Protein 2QCU (pdb70)

Nearest PDB structures (foldseek):
  2r4e-assembly1_A  TM=1.000E+00  e=2.350E-103  Escherichia coli
  2rgo-assembly1_A  TM=8.700E-01  e=7.182E-41  Streptococcus sp.
  2rgo-assembly1_B-2  TM=8.345E-01  e=9.380E-39  Streptococcus sp.
  3dme-assembly1_B  TM=7.963E-01  e=2.167E-17  Bordetella pertussis
  5fjn-assembly2_B  TM=6.848E-01  e=1.724E-13  Proteus myxofaciens

Foldseek 3Di:
DFAEEFEAQALQSLLLLLQQLVLVGAYEYEAQAARNPADLQFDPQWQFLPLLCVVVVPLVSSLLSLQLQVLVCQQAVLFKDKAKEKEFDDCVQPNPVVVVVSQVCNVPSHPDDDFDHKAKDADDPPHQWDHVGGIIIMGMTMGGQRLLSSLLSNLSSVVSPYHYYYQKHWQAWEDDPQWIWIWIARNPPRRIDIDTYFAYEQEHFLCQQVCCVGHYVHHDPFAWFWWKKKKFKFFQSDQDQHKYWFQDPVRDIWIFHDDPNTMTIIYIDTHGDDDDQVVDDDDPVGVVRRQVRVQNIGDRHDDPVRTLDMGMHIFGAGCPPDPGRVNGDQDKDWDWDDDPLTHIYIYIHHDDSSCSNVSSLVVCVVVVVHDPSGHHRDSSPHHGQLRPAAQQVYPQLVVVCVVAVQDDSSRSSQCSSQRHPCSCVLCPPDRHLCSQPDDLDPSCGPSNLVCCVVSRVDQALCCVCSRSHVVVSPGDPVSSVVSRVVNCVVVVDPVPYVD/DLAFAEEEEALALQSLLLLLQQLVLPGAYEYEAQAARNPADLQFDPQWQFLCLLCVVVVPLVSSLQSLQLQVLVCQQAVLFKDKAKEKEFDDCVQPNPVVVVVSQVCSVPSHPDDDFDGKDKDADDPPDQWDHVGGIIMMGMTMGGQRLLSSLLSNLSSVVSPYHYDYQKHWQAWEDDPQWIWIWIARNPPRDIDIGTYFAYEQAHFLCQQVCCVGHYVHHDPFDWWWWKKKKFKFFQSDQDQHKYWFQDPVRDIWIFHDDPNTMTIIYIDTHGDDDDQVVDDDDDVGVVVRQVRVQNIGDRHDDPVRTLDMGMHIFGAGPPPDPGRSSGDQDKDWDWDGDPLTHIYIYIHHDDSSCSNVSSLVVCVVCVVHDPSRRHGDSSPHHTQQRPDPDQVVVQLVVVCVVAVQDDSSRSSQCCSQRHPCVCVLCPPDRHLCSQPDDLPPSCGPSNLVCCVVRRVDQALCCVCSNSHVVVSPGDPVSSVVSRVVNCVVVVDVPVDHD

Secondary structure (DSSP, 8-state):
-BSEEEE--SHHHHHHHHHHHHTT--EEEE-SSSTT-SGGGSS--EE---GGGGGGT-HHHHHHHHHHHHHHHHH-TTTEEEEEEEEE--TTTS-HHHHHHHHHHHHSSS--SSS---EEEE--TTSSB-TT--EEEEEEEEEE-HHHHHHHHHHHHHHTT-EEE-SEEEEEEEEETTEEEEEEEETTT--EEEEEES-EEE--GGGHHHIIIIII----SS-B--EEEEEEEEE-SSS-S-EEEEE-TTS-EEEEEEETTTEEEEE---EE--S-GGG----HHHHHHHHHHHHHHBSS---GGG--EEEEEEE--B----SSGGGS----EEEEEEETTEEEEEEEE---GGGHHHHHHHHHHHHGGGSTTPPP--GGG---TT--SSSIIIIIIHHHHHH-TTS-HHHHHHHHHHTGGGHHHHHTT--SGGGG--B-STT-BHHHHHHHHHHS---SHHIIIIII--GGGT--HHHHHHHHHHHHHHHHSSSS---/--EESEEEE--SHHHHHHHHHHHHTT--EEEE-SSSTT-SGGGSS--EE---GGGGGGT-HHHHHHHHHHHHHHHHH-TTTEEEEEEEEE--TTTS-HHHHHHHHHHHHSSS--SSS---EEEE--TTSSB-TT--EEEEEEEEEE-HHHHHHHHHHHHHHTT-EEE-SEEEEEEEEETTEEEEEEEETTT--EEEEEES-EEE--GGGHHHIIIIII----SS----EEEEEEEEE-SSS-S-EEEEE-TTS-EEEEEEETTTEEEEE---EE--S-GGG----HHHHHHHHHHHHHHBSS---GGG--EEEEEEE-------SSGGGS----EEEEEEETTEEEEEEEE---STTHHHHHHHHHHHHGGGSTT-----GGG---TT--SSSSIIIIIHHHHHHSTTS-HHHHHHHHHHTGGGHHHHHTT--SGGGG--B-STT-BHHHHHHHHHHS---SHHIIIIII--GGGT--HHHHHHHHHHHHHHHHSSSSS--

Solvent-accessible surface area: 40153 Å² total; per-residue (Å²): 87,39,26,0,0,0,8,9,0,21,7,19,0,0,3,0,0,3,1,0,0,26,17,52,8,51,1,2,0,2,15,32,52,2,1,1,22,24,40,13,23,14,29,20,3,8,0,23,1,1,31,45,14,13,80,66,164,44,101,112,1,0,33,26,1,2,46,4,6,17,14,3,25,133,3,1,27,5,4,4,84,75,16,44,2,45,4,0,23,36,91,122,30,17,41,20,166,72,17,166,84,13,15,119,52,5,20,111,54,18,175,65,114,75,6,74,40,41,63,56,32,178,9,44,84,145,29,38,0,57,72,122,16,104,84,0,8,16,5,7,4,0,26,0,27,0,3,8,2,0,5,1,4,0,21,6,0,34,90,45,31,10,74,14,57,12,22,2,119,12,64,26,2,99,56,72,154,27,46,1,18,0,60,2,66,16,57,62,106,31,123,171,59,77,39,80,0,103,0,0,0,0,8,22,24,10,67,0,79,86,16,6,59,90,8,14,153,57,117,25,52,88,31,35,35,20,0,11,6,0,4,0,0,0,67,107,8,25,105,54,162,11,0,1,3,0,1,7,104,60,87,15,22,0,19,2,0,34,6,59,90,83,12,2,0,0,1,16,5,25,42,64,32,170,54,83,15,96,66,25,155,28,76,83,67,3,15,77,59,0,18,76,0,0,25,52,0,2,81,118,93,13,55,137,136,54,34,82,65,42,22,18,9,4,47,20,8,11,47,68,150,29,146,45,28,41,35,3,26,14,29,26,44,12,37,48,128,40,91,146,48,129,4,1,6,0,0,6,0,6,18,41,19,0,0,3,8,85,0,2,29,64,0,0,110,60,0,50,110,55,12,177,85,29,19,110,61,53,10,116,140,17,64,5,8,3,4,70,9,130,22,27,98,87,73,25,8,56,72,8,91,99,71,9,102,38,1,57,111,54,4,1,64,41,0,0,82,11,2,0,27,24,0,64,30,11,5,19,65,13,45,68,66,90,75,2,36,61,85,6,10,95,45,0,21,56,21,0,0,76,9,0,28,37,29,1,52,0,84,105,11,76,2,0,0,47,28,3,6,22,8,9,32,75,9,78,86,116,63,42,71,69,0,46,93,19,3,84,74,14,33,126,104,157,77,55,99,108,116,216,104,8,36,22,0,0,0,9,9,0,22,8,21,0,0,3,0,0,2,0,0,0,23,18,52,9,50,3,0,0,2,15,40,55,1,1,1,20,24,39,13,23,13,30,26,4,8,0,23,0,1,31,41,16,20,75,78,160,46,86,122,1,0,35,23,0,1,36,5,11,28,16,2,24,158,3,1,23,6,4,4,60,74,16,47,2,42,5,0,22,28,90,122,23,18,42,23,173,79,17,123,103,20,12,110,62,5,25,118,56,14,170,66,115,79,5,70,27,40,70,49,32,227,17,48,88,149,26,36,0,55,74,121,16,129,85,0,3,17,4,6,4,0,26,0,26,0,3,7,1,0,4,1,4,0,20,6,0,35,101,46,36,12,72,12,44,12,22,2,110,12,56,27,2,96,54,69,151,31,47,1,18,0,57,1,43,19,53,63,106,33,126,139,50,63,24,57,0,90,0,0,0,0,8,21,24,12,66,0,76,77,13,6,61,93,8,14,152,58,118,24,53,88,37,29,36,23,0,10,6,0,4,0,0,0,68,89,10,20,112,52,162,37,0,0,0,0,1,8,103,63,97,17,20,0,21,1,0,25,6,60,74,82,19,1,0,0,0,9,5,24,45,65,34,162,56,84,14,98,60,21,150,31,76,88,69,3,20,77,56,0,17,81,0,0,29,48,0,2,80,109,95,12,54,126,129,52,34,78,64,42,21,18,9,3,55,20,7,11,46,68,149,27,150,48,27,42,36,3,24,18,22,23,43,15,38,46,128,40,95,144,47,130,3,1,7,0,1,6,1,7,18,39,18,0,0,2,5,70,0,2,33,66,0,0,108,52,0,48,109,65,14,192,76,30,18,117,56,46,9,113,135,16,66,4,10,4,4,73,13,129,38,4,96,112,59,19,13,45,77,6,95,93,62,6,102,39,1,58,129,63,5,1,82,32,0,0,57,13,2,0,29,20,0,51,28,11,4,19,55,12,45,59,66,79,70,1,35,59,84,6,9,91,49,1,21,55,20,0,0,79,9,0,20,32,30,2,51,0,82,100,11,76,2,0,0,46,27,3,6,22,12,8,31,68,8,86,87,118,60,43,70,72,0,47,96,18,3,76,81,20,20,100,43,156,72,62,158,68,128

GO terms:
  GO:0005515 protein binding (F, IPI)
  GO:0071949 FAD binding (F, IDA)
  GO:0005886 plasma membrane (C, IDA)
  GO:0009331 glycerol-3-phosphate dehydrogenase (FAD) complex (C, IDA)
  GO:0042803 protein homodimerization activity (F, IDA)
  GO:0009055 electron transfer activity (F, IDA)
  GO:0004368 glycerol-3-phosphate dehydrogenase (quinone) activity (F, IDA)
  GO:0009060 aerobic respiration (P, EXP)
  GO:0009061 anaerobic respiration (P, EXP)
  GO:0046168 glycerol-3-phosphate catabolic process (P, IMP)

Radius of gyration: 32.78 Å; Cα contacts (8 Å, |Δi|>4): 2127; chains: 2; bounding box: 63×63×95 Å

CATH classification: 3.50.50.60 (+3 more: 3.30.9.10, 1.10.8.870, 6.10.250.1890)

Organism: Escherichia coli (strain K12) (NCBI:txid83333)

Sequence (1000 aa):
TKDLIVIGGGINGAGIAADAAGRGLSVLMLEAQDLACATSSASSKLIHGGLRYLEHYEFRLVSEALAEREVLLKMAPHIAFPMRFRLPHRPHLRPAWMIRIGLFMYDHLGKRTSLPGSTGLRFGANSVLKPEIKRGFEYSDCWVDDARLVLANAQMVVRKGGEVLTRTRATSARRENGLWIVEAEDIDTGKKYSWQARGLVNATGPWVKQFFDDGMHLPSPYGIRLIKGSHIVVPRVHTQKQAYILQNEDKRIVFVIPWMDEFSIIGTTDVEYKGDPKAVKIEESEINYLLNVYNTHFKKQLSRDDIVWTYSGVRPLCDDESDSPQAITRDYTLDIHDENGKAPLLSVFGGKLTTYRKLAEHALEKLTPYYQGIGPAWTKESVLPGGAIEGDRDDYAARLRRRYPFLTESLARHYARTYGSNSELLLGNAGTVSDLGEDFGHEFYEAELKYLVDHEWVRRADDALWRRTKQGMWLNADQQSRVSQWLVEYTQQRLSLASMETKDLIVIGGGINGAGIAADAAGRGLSVLMLEAQDLACATSSASSKLIHGGLRYLEHYEFRLVSEALAEREVLLKMAPHIAFPMRFRLPHRPHLRPAWMIRIGLFMYDHLGKRTSLPGSTGLRFGANSVLKPEIKRGFEYSDCWVDDARLVLANAQMVVRKGGEVLTRTRATSARRENGLWIVEAEDIDTGKKYSWQARGLVNATGPWVKQFFDDGMHLPSPYGIRLIKGSHIVVPRVHTQKQAYILQNEDKRIVFVIPWMDEFSIIGTTDVEYKGDPKAVKIEESEINYLLNVYNTHFKKQLSRDDIVWTYSGVRPLCDDESDSPQAITRDYTLDIHDENGKAPLLSVFGGKLTTYRKLAEHALEKLTPYYQGIGPAWTKESVLPGGAIEGDRDDYAARLRRRYPFLTESLARHYARTYGSNSELLLGNAGTVSDLGEDFGHEFYEAELKYLVDHEWVRRADDALWRRTKQGMWLNADQQSRVSQWLVEYTQQRLSLAS

Structure (mmCIF, N/CA/C/O backbone):
data_2QCU
#
_entry.id   2QCU
#
_cell.length_a   113.791
_cell.length_b   114.097
_cell.length_c   192.801
_cell.angle_alpha   90.00
_cell.angle_beta   90.00
_cell.angle_gamma   90.00
#
_symmetry.space_group_name_H-M   'I 2 2 2'
#
loop_
_entity.id
_entity.type
_entity.pdbx_description
1 polymer 'Aerobic glycerol-3-phosphate dehydrogenase'
2 non-polymer 'octyl beta-D-glucopyranoside'
3 non-polymer 'SULFATE ION'
4 non-polymer 'PHOSPHATE ION'
5 non-polymer 'FLAVIN-ADENINE DINUCLEOTIDE'
6 non-polymer TRIS(HYDROXYETHYL)AMINOMETHANE
7 non-polymer 1,2-ETHANEDIOL
8 non-polymer IMIDAZOLE
9 water water
#
loop_
_atom_site.group_PDB
_atom_site.id
_atom_site.type_symbol
_atom_site.label_atom_id
_atom_site.label_alt_id
_atom_site.label_comp_id
_atom_site.label_asym_id
_atom_site.label_entity_id
_atom_site.label_seq_id
_atom_site.pdbx_PDB_ins_code
_atom_site.Cartn_x
_atom_site.Cartn_y
_atom_site.Cartn_z
_atom_site.occupancy
_atom_site.B_iso_or_equiv
_atom_site.auth_seq_id
_atom_site.auth_comp_id
_atom_site.auth_asym_id
_atom_site.auth_atom_id
_atom_site.pdbx_PDB_model_num
ATOM 1 N N . THR A 1 3 ? 44.844 54.193 -10.255 1.00 39.32 3 THR A N 1
ATOM 2 C CA . THR A 1 3 ? 45.761 53.271 -10.995 1.00 38.34 3 THR A CA 1
ATOM 3 C C . THR A 1 3 ? 45.525 51.782 -10.751 1.00 36.22 3 THR A C 1
ATOM 4 O O . THR A 1 3 ? 45.967 51.232 -9.736 1.00 35.66 3 THR A O 1
ATOM 8 N N . LYS A 1 4 ? 44.955 51.102 -11.741 1.00 31.63 4 LYS A N 1
ATOM 9 C CA . LYS A 1 4 ? 44.799 49.653 -11.642 1.00 29.48 4 LYS A CA 1
ATOM 10 C C . LYS A 1 4 ? 46.091 48.938 -11.993 1.00 27.56 4 LYS A C 1
ATOM 11 O O . LYS A 1 4 ? 46.822 49.401 -12.874 1.00 28.82 4 LYS A O 1
ATOM 17 N N . ASP A 1 5 ? 46.324 47.758 -11.417 1.00 25.35 5 ASP A N 1
ATOM 18 C CA . ASP A 1 5 ? 47.408 46.896 -11.873 1.00 24.17 5 ASP A CA 1
ATOM 19 C C . ASP A 1 5 ? 47.152 46.439 -13.296 1.00 25.80 5 ASP A C 1
ATOM 20 O O . ASP A 1 5 ? 48.051 46.422 -14.139 1.00 22.43 5 ASP A O 1
ATOM 25 N N . LEU A 1 6 ? 45.939 45.946 -13.537 1.00 22.16 6 LEU A N 1
ATOM 26 C CA . LEU A 1 6 ? 45.689 45.335 -14.847 1.00 21.80 6 LEU A CA 1
ATOM 27 C C . LEU A 1 6 ? 44.306 45.778 -15.319 1.00 20.11 6 LEU A C 1
ATOM 28 O O . LEU A 1 6 ? 43.350 45.751 -14.544 1.00 23.90 6 LEU A O 1
ATOM 33 N N . ILE A 1 7 ? 44.195 46.215 -16.566 1.00 19.14 7 ILE A N 1
ATOM 34 C CA . ILE A 1 7 ? 42.877 46.366 -17.170 1.00 19.33 7 ILE A CA 1
ATOM 35 C C . ILE A 1 7 ? 42.751 45.312 -18.277 1.00 18.82 7 ILE A C 1
ATOM 36 O O . ILE A 1 7 ? 43.675 45.083 -19.067 1.00 19.17 7 ILE A O 1
ATOM 41 N N . VAL A 1 8 ? 41.600 44.639 -18.289 1.00 19.08 8 VAL A N 1
ATOM 42 C CA . VAL A 1 8 ? 41.299 43.617 -19.286 1.00 17.66 8 VAL A CA 1
ATOM 43 C C . VAL A 1 8 ? 40.127 44.099 -20.132 1.00 17.45 8 VAL A C 1
ATOM 44 O O . VAL A 1 8 ? 39.035 44.407 -19.636 1.00 16.58 8 VAL A O 1
ATOM 48 N N . ILE A 1 9 ? 40.332 44.135 -21.439 1.00 17.59 9 ILE A N 1
ATOM 49 C CA . ILE A 1 9 ? 39.319 44.651 -22.327 1.00 15.91 9 ILE A CA 1
ATOM 50 C C . ILE A 1 9 ? 38.697 43.446 -23.032 1.00 16.24 9 ILE A C 1
ATOM 51 O O . ILE A 1 9 ? 39.421 42.643 -23.646 1.00 18.09 9 ILE A O 1
ATOM 56 N N . GLY A 1 10 ? 37.419 43.228 -22.732 1.00 16.57 10 GLY A N 1
ATOM 57 C CA . GLY A 1 10 ? 36.692 42.068 -23.266 1.00 17.84 10 GLY A CA 1
ATOM 58 C C . GLY A 1 10 ? 36.128 41.230 -22.139 1.00 17.52 10 GLY A C 1
ATOM 59 O O . GLY A 1 10 ? 36.852 40.826 -21.226 1.00 21.46 10 GLY A O 1
ATOM 60 N N . GLY A 1 11 ? 34.841 40.923 -22.234 1.00 16.80 11 GLY A N 1
ATOM 61 C CA . GLY A 1 11 ? 34.190 40.009 -21.269 1.00 15.80 11 GLY A CA 1
ATOM 62 C C . GLY A 1 11 ? 33.519 38.793 -21.861 1.00 17.70 11 GLY A C 1
ATOM 63 O O . GLY A 1 11 ? 32.392 38.432 -21.484 1.00 14.40 11 GLY A O 1
ATOM 64 N N . GLY A 1 12 ? 34.206 38.208 -22.833 1.00 14.25 12 GLY A N 1
ATOM 65 C CA . GLY A 1 12 ? 34.031 36.812 -23.174 1.00 14.58 12 GLY A CA 1
ATOM 66 C C . GLY A 1 12 ? 34.813 35.917 -22.237 1.00 13.70 12 GLY A C 1
ATOM 67 O O . GLY A 1 12 ? 35.184 36.334 -21.131 1.00 15.05 12 GLY A O 1
ATOM 68 N N . ILE A 1 13 ? 34.921 34.645 -22.618 1.00 14.88 13 ILE A N 1
ATOM 69 C CA . ILE A 1 13 ? 35.517 33.661 -21.724 1.00 12.35 13 ILE A CA 1
ATOM 70 C C . ILE A 1 13 ? 36.979 34.013 -21.448 1.00 14.78 13 ILE A C 1
ATOM 71 O O . ILE A 1 13 ? 37.429 33.871 -20.330 1.00 17.41 13 ILE A O 1
ATOM 76 N N . ASN A 1 14 ? 37.682 34.437 -22.488 1.00 14.79 14 ASN A N 1
ATOM 77 C CA . ASN A 1 14 ? 39.130 34.707 -22.329 1.00 17.11 14 ASN A CA 1
ATOM 78 C C . ASN A 1 14 ? 39.406 35.923 -21.467 1.00 17.49 14 ASN A C 1
ATOM 79 O O . ASN A 1 14 ? 40.203 35.825 -20.520 1.00 17.63 14 ASN A O 1
ATOM 84 N N . GLY A 1 15 ? 38.665 37.006 -21.673 1.00 15.96 15 GLY A N 1
ATOM 85 C CA . GLY A 1 15 ? 38.840 38.205 -20.834 1.00 16.82 15 GLY A CA 1
ATOM 86 C C . GLY A 1 15 ? 38.448 37.868 -19.397 1.00 18.17 15 GLY A C 1
ATOM 87 O O . GLY A 1 15 ? 39.159 38.174 -18.445 1.00 15.54 15 GLY A O 1
ATOM 88 N N . ALA A 1 16 ? 37.313 37.192 -19.213 1.00 14.67 16 ALA A N 1
ATOM 89 C CA . ALA A 1 16 ? 36.833 36.935 -17.836 1.00 15.22 16 ALA A CA 1
ATOM 90 C C . ALA A 1 16 ? 37.789 35.984 -17.114 1.00 15.37 16 ALA A C 1
ATOM 91 O O . ALA A 1 16 ? 38.073 36.192 -15.938 1.00 17.73 16 ALA A O 1
ATOM 93 N N . GLY A 1 17 ? 38.334 34.999 -17.823 1.00 13.10 17 GLY A N 1
ATOM 94 C CA . GLY A 1 17 ? 39.229 33.993 -17.218 1.00 15.73 17 GLY A CA 1
ATOM 95 C C . GLY A 1 17 ? 40.565 34.619 -16.841 1.00 15.47 17 GLY A C 1
ATOM 96 O O . GLY A 1 17 ? 41.087 34.407 -15.731 1.00 19.33 17 GLY A O 1
ATOM 97 N N . ILE A 1 18 ? 41.028 35.519 -17.703 1.00 16.04 18 ILE A N 1
ATOM 98 C CA . ILE A 1 18 ? 42.280 36.244 -17.385 1.00 18.61 18 ILE A CA 1
ATOM 99 C C . ILE A 1 18 ? 42.101 37.209 -16.202 1.00 19.58 18 ILE A C 1
ATOM 100 O O . ILE A 1 18 ? 42.920 37.255 -15.268 1.00 19.13 18 ILE A O 1
ATOM 105 N N . ALA A 1 19 ? 41.013 37.975 -16.219 1.00 17.36 19 ALA A N 1
ATOM 106 C CA . ALA A 1 19 ? 40.703 38.883 -15.119 1.00 17.63 19 ALA A CA 1
ATOM 107 C C . ALA A 1 19 ? 40.603 38.111 -13.795 1.00 19.47 19 ALA A C 1
ATOM 108 O O . ALA A 1 19 ? 41.114 38.560 -12.770 1.00 18.83 19 ALA A O 1
ATOM 110 N N . ALA A 1 20 ? 39.938 36.959 -13.810 1.00 17.95 20 ALA A N 1
ATOM 111 C CA . ALA A 1 20 ? 39.714 36.201 -12.555 1.00 18.95 20 ALA A CA 1
ATOM 112 C C . ALA A 1 20 ? 41.030 35.697 -12.014 1.00 20.37 20 ALA A C 1
ATOM 113 O O . ALA A 1 20 ? 41.277 35.771 -10.805 1.00 20.98 20 ALA A O 1
ATOM 115 N N . ASP A 1 21 ? 41.853 35.177 -12.909 1.00 18.39 21 ASP A N 1
ATOM 116 C CA . ASP A 1 21 ? 43.117 34.553 -12.520 1.00 21.01 21 ASP A CA 1
ATOM 117 C C . ASP A 1 21 ? 43.996 35.662 -11.942 1.00 21.64 21 ASP A C 1
ATOM 118 O O . ASP A 1 21 ? 44.417 35.599 -10.787 1.00 21.85 21 ASP A O 1
ATOM 123 N N . ALA A 1 22 ? 44.039 36.789 -12.635 1.00 19.79 22 ALA A N 1
ATOM 124 C CA . ALA A 1 22 ? 44.800 37.970 -12.144 1.00 22.18 22 ALA A CA 1
ATOM 125 C C . ALA A 1 22 ? 44.349 38.469 -10.779 1.00 23.71 22 ALA A C 1
ATOM 126 O O . ALA A 1 22 ? 45.185 38.669 -9.866 1.00 22.16 22 ALA A O 1
ATOM 128 N N . ALA A 1 23 ? 43.038 38.621 -10.597 1.00 20.83 23 ALA A N 1
ATOM 129 C CA . ALA A 1 23 ? 42.525 39.089 -9.322 1.00 21.71 23 ALA A CA 1
ATOM 130 C C . ALA A 1 23 ? 42.895 38.138 -8.174 1.00 23.92 23 ALA A C 1
ATOM 131 O O . ALA A 1 23 ? 43.282 38.593 -7.089 1.00 25.62 23 ALA A O 1
ATOM 133 N N . GLY A 1 24 ? 42.877 36.833 -8.437 1.00 23.60 24 GLY A N 1
ATOM 134 C CA . GLY A 1 24 ? 43.244 35.834 -7.425 1.00 24.11 24 GLY A CA 1
ATOM 135 C C . GLY A 1 24 ? 44.742 35.734 -7.159 1.00 29.07 24 GLY A C 1
ATOM 136 O O . GLY A 1 24 ? 45.186 35.000 -6.265 1.00 28.24 24 GLY A O 1
ATOM 137 N N . ARG A 1 25 ? 45.527 36.465 -7.943 1.00 28.30 25 ARG A N 1
ATOM 138 C CA . ARG A 1 25 ? 46.968 36.552 -7.712 1.00 29.44 25 ARG A CA 1
ATOM 139 C C . ARG A 1 25 ? 47.287 37.877 -7.031 1.00 29.99 25 ARG A C 1
ATOM 140 O O . ARG A 1 25 ? 48.455 38.230 -6.870 1.00 33.44 25 ARG A O 1
ATOM 148 N N . GLY A 1 26 ? 46.242 38.564 -6.588 1.00 27.49 26 GLY A N 1
ATOM 149 C CA . GLY A 1 26 ? 46.343 39.799 -5.817 1.00 29.63 26 GLY A CA 1
ATOM 150 C C . GLY A 1 26 ? 46.504 41.064 -6.647 1.00 30.88 26 GLY A C 1
ATOM 151 O O . GLY A 1 26 ? 46.711 42.137 -6.091 1.00 32.30 26 GLY A O 1
ATOM 152 N N . LEU A 1 27 ? 46.370 40.982 -7.972 1.00 28.34 27 LEU A N 1
ATOM 153 C CA . LEU A 1 27 ? 46.365 42.209 -8.771 1.00 25.80 27 LEU A CA 1
ATOM 154 C C . LEU A 1 27 ? 45.069 42.984 -8.602 1.00 26.70 27 LEU A C 1
ATOM 155 O O . LEU A 1 27 ? 43.996 42.380 -8.460 1.00 29.38 27 LEU A O 1
ATOM 160 N N . SER A 1 28 ? 45.116 44.312 -8.622 1.00 25.52 28 SER A N 1
ATOM 161 C CA . SER A 1 28 ? 43.869 45.058 -8.752 1.00 24.60 28 SER A CA 1
ATOM 162 C C . SER A 1 28 ? 43.461 45.053 -10.225 1.00 25.58 28 SER A C 1
ATOM 163 O O . SER A 1 28 ? 44.202 45.514 -11.085 1.00 25.63 28 SER A O 1
ATOM 166 N N . VAL A 1 29 ? 42.279 44.495 -10.505 1.00 23.98 29 VAL A N 1
ATOM 167 C CA . VAL A 1 29 ? 41.859 44.239 -11.875 1.00 22.89 29 VAL A CA 1
ATOM 168 C C . VAL A 1 29 ? 40.569 44.982 -12.193 1.00 21.67 29 VAL A C 1
ATOM 169 O O . VAL A 1 29 ? 39.656 45.071 -11.364 1.00 23.33 29 VAL A O 1
ATOM 173 N N . LEU A 1 30 ? 40.489 45.504 -13.413 1.00 18.70 30 LEU A N 1
ATOM 174 C CA . LEU A 1 30 ? 39.238 46.018 -13.937 1.00 19.95 30 LEU A CA 1
ATOM 175 C C . LEU A 1 30 ? 38.998 45.347 -15.288 1.00 20.54 30 LEU A C 1
ATOM 176 O O . LEU A 1 30 ? 39.861 45.367 -16.176 1.00 19.68 30 LEU A O 1
ATOM 181 N N . MET A 1 31 ? 37.821 44.747 -15.431 1.00 18.27 31 MET A N 1
ATOM 182 C CA . MET A 1 31 ? 37.462 44.118 -16.696 1.00 18.19 31 MET A CA 1
ATOM 183 C C . MET A 1 31 ? 36.349 44.958 -17.314 1.00 17.93 31 MET A C 1
ATOM 184 O O . MET A 1 31 ? 35.385 45.318 -16.643 1.00 18.81 31 MET A O 1
ATOM 189 N N . LEU A 1 32 ? 36.490 45.306 -18.597 1.00 17.70 32 LEU A N 1
ATOM 190 C CA . LEU A 1 32 ? 35.526 46.127 -19.306 1.00 19.36 32 LEU A CA 1
ATOM 191 C C . LEU A 1 32 ? 34.845 45.303 -20.408 1.00 18.61 32 LEU A C 1
ATOM 192 O O . LEU A 1 32 ? 35.526 44.699 -21.250 1.00 20.83 32 LEU A O 1
ATOM 197 N N . GLU A 1 33 ? 33.533 45.384 -20.473 1.00 16.39 33 GLU A N 1
ATOM 198 C CA . GLU A 1 33 ? 32.796 44.678 -21.531 1.00 17.31 33 GLU A CA 1
ATOM 199 C C . GLU A 1 33 ? 31.872 45.672 -22.207 1.00 14.96 33 GLU A C 1
ATOM 200 O O . GLU A 1 33 ? 31.031 46.299 -21.551 1.00 18.70 33 GLU A O 1
ATOM 206 N N . ALA A 1 34 ? 31.999 45.777 -23.530 1.00 14.14 34 ALA A N 1
ATOM 207 C CA . ALA A 1 34 ? 31.322 46.768 -24.320 1.00 15.14 34 ALA A CA 1
ATOM 208 C C . ALA A 1 34 ? 29.818 46.639 -24.220 1.00 18.69 34 ALA A C 1
ATOM 209 O O . ALA A 1 34 ? 29.109 47.628 -24.297 1.00 19.48 34 ALA A O 1
ATOM 211 N N . GLN A 1 35 ? 29.325 45.398 -24.210 1.00 15.81 35 GLN A N 1
ATOM 212 C CA . GLN A 1 35 ? 27.881 45.211 -24.129 1.00 15.94 35 GLN A CA 1
ATOM 213 C C . GLN A 1 35 ? 27.529 44.305 -22.944 1.00 16.45 35 GLN A C 1
ATOM 214 O O . GLN A 1 35 ? 27.522 44.773 -21.809 1.00 20.27 35 GLN A O 1
ATOM 220 N N . ASP A 1 36 ? 27.376 42.994 -23.158 1.00 17.55 36 ASP A N 1
ATOM 221 C CA . ASP A 1 36 ? 27.052 42.134 -22.018 1.00 13.32 36 ASP A CA 1
ATOM 222 C C . ASP A 1 36 ? 28.085 40.984 -21.952 1.00 13.64 36 ASP A C 1
ATOM 223 O O . ASP A 1 36 ? 28.700 40.666 -22.972 1.00 14.22 36 ASP A O 1
ATOM 228 N N . LEU A 1 37 ? 28.257 40.392 -20.774 1.00 12.90 37 LEU A N 1
ATOM 229 C CA . LEU A 1 37 ? 29.214 39.307 -20.593 1.00 12.92 37 LEU A CA 1
ATOM 230 C C . LEU A 1 37 ? 28.858 38.098 -21.451 0.00 0.00 37 LEU A C 1
ATOM 231 O O . LEU A 1 37 ? 27.827 37.458 -21.242 1.00 14.85 37 LEU A O 1
ATOM 236 N N . ALA A 1 38 ? 29.719 37.789 -22.415 1.00 12.67 38 ALA A N 1
ATOM 237 C CA . ALA A 1 38 ? 29.507 36.647 -23.296 1.00 14.67 38 ALA A CA 1
ATOM 238 C C . ALA A 1 38 ? 28.509 36.968 -24.403 1.00 15.67 38 ALA A C 1
ATOM 239 O O . ALA A 1 38 ? 27.834 36.077 -24.919 1.00 16.53 38 ALA A O 1
ATOM 241 N N . CYS A 1 39 ? 28.420 38.244 -24.765 1.00 12.66 39 CYS A N 1
ATOM 242 C CA . CYS A 1 39 ? 27.514 38.673 -25.815 1.00 13.29 39 CYS A CA 1
ATOM 243 C C . CYS A 1 39 ? 27.911 38.262 -27.221 1.00 14.06 39 CYS A C 1
ATOM 244 O O . CYS A 1 39 ? 27.082 38.334 -28.147 1.00 15.78 39 CYS A O 1
ATOM 247 N N . ALA A 1 40 ? 29.150 37.830 -27.411 1.00 12.45 40 ALA A N 1
ATOM 248 C CA . ALA A 1 40 ? 29.612 37.512 -28.765 1.00 12.37 40 ALA A CA 1
ATOM 249 C C . ALA A 1 40 ? 29.972 36.024 -28.869 1.00 15.23 40 ALA A C 1
ATOM 250 O O . ALA A 1 40 ? 29.078 35.175 -28.649 1.00 16.10 40 ALA A O 1
ATOM 252 N N . THR A 1 41 ? 31.239 35.702 -29.122 1.00 12.12 41 THR A N 1
ATOM 253 C CA . THR A 1 41 ? 31.553 34.318 -29.496 1.00 12.76 41 THR A CA 1
ATOM 254 C C . THR A 1 41 ? 31.293 33.332 -28.363 1.00 10.41 41 THR A C 1
ATOM 255 O O . THR A 1 41 ? 30.913 32.161 -28.615 1.00 15.45 41 THR A O 1
ATOM 259 N N . SER A 1 42 ? 31.457 33.806 -27.127 1.00 11.83 42 SER A N 1
ATOM 260 C CA . SER A 1 42 ? 31.406 32.894 -25.961 1.00 13.15 42 SER A CA 1
ATOM 261 C C . SER A 1 42 ? 29.975 32.484 -25.605 1.00 13.75 42 SER A C 1
ATOM 262 O O . SER A 1 42 ? 29.798 31.691 -24.694 1.00 15.82 42 SER A O 1
ATOM 265 N N . SER A 1 43 ? 28.971 33.011 -26.290 1.00 13.74 43 SER A N 1
ATOM 266 C CA . SER A 1 43 ? 27.628 32.444 -26.177 1.00 14.22 43 SER A CA 1
ATOM 267 C C . SER A 1 43 ? 27.162 31.745 -27.470 1.00 15.73 43 SER A C 1
ATOM 268 O O . SER A 1 43 ? 26.006 31.317 -27.534 1.00 14.45 43 SER A O 1
ATOM 271 N N . ALA A 1 44 ? 28.039 31.666 -28.469 1.00 13.39 44 ALA A N 1
ATOM 272 C CA . ALA A 1 44 ? 27.697 31.125 -29.801 1.00 14.02 44 ALA A CA 1
ATOM 273 C C . ALA A 1 44 ? 28.370 29.786 -30.101 1.00 15.22 44 ALA A C 1
ATOM 274 O O . ALA A 1 44 ? 28.409 29.358 -31.253 1.00 15.85 44 ALA A O 1
ATOM 276 N N . SER A 1 45 ? 28.866 29.112 -29.070 1.00 14.79 45 SER A N 1
ATOM 277 C CA . SER A 1 45 ? 29.700 27.908 -29.247 1.00 14.45 45 SER A CA 1
ATOM 278 C C . SER A 1 45 ? 28.785 26.678 -29.342 1.00 15.56 45 SER A C 1
ATOM 279 O O . SER A 1 45 ? 27.582 26.798 -29.160 1.00 13.95 45 SER A O 1
ATOM 282 N N . SER A 1 46 ? 29.376 25.506 -29.604 1.00 15.36 46 SER A N 1
ATOM 283 C CA . SER A 1 46 ? 28.640 24.230 -29.548 1.00 16.11 46 SER A CA 1
ATOM 284 C C . SER A 1 46 ? 28.567 23.750 -28.083 1.00 16.92 46 SER A C 1
ATOM 285 O O . SER A 1 46 ? 27.894 22.761 -27.826 1.00 20.24 46 SER A O 1
ATOM 288 N N . LYS A 1 47 ? 29.057 24.550 -27.121 1.00 17.14 47 LYS A N 1
ATOM 289 C CA . LYS A 1 47 ? 28.856 24.262 -25.674 1.00 15.83 47 LYS A CA 1
ATOM 290 C C . LYS A 1 47 ? 29.540 22.933 -25.228 1.00 18.44 47 LYS A C 1
ATOM 291 O O . LYS A 1 47 ? 29.068 22.239 -24.304 1.00 24.13 47 LYS A O 1
ATOM 297 N N . LEU A 1 48 ? 30.631 22.598 -25.899 1.00 21.41 48 LEU A N 1
ATOM 298 C CA . LEU A 1 48 ? 31.434 21.400 -25.565 1.00 22.96 48 LEU A CA 1
ATOM 299 C C . LEU A 1 48 ? 32.764 21.726 -24.890 1.00 26.78 48 LEU A C 1
ATOM 300 O O . LEU A 1 48 ? 33.560 22.527 -25.382 1.00 26.20 48 LEU A O 1
ATOM 305 N N . ILE A 1 49 ? 33.082 20.982 -23.831 1.00 27.31 49 ILE A N 1
ATOM 306 C CA . ILE A 1 49 ? 34.446 20.999 -23.310 1.00 28.98 49 ILE A CA 1
ATOM 307 C C . ILE A 1 49 ? 35.065 19.712 -23.825 1.00 29.64 49 ILE A C 1
ATOM 308 O O . ILE A 1 49 ? 34.606 18.627 -23.450 1.00 27.96 49 ILE A O 1
ATOM 313 N N . HIS A 1 50 ? 35.926 19.811 -24.825 1.00 32.19 50 HIS A N 1
ATOM 314 C CA . HIS A 1 50 ? 36.236 18.597 -25.564 1.00 38.02 50 HIS A CA 1
ATOM 315 C C . HIS A 1 50 ? 37.603 17.915 -25.573 1.00 39.65 50 HIS A C 1
ATOM 316 O O . HIS A 1 50 ? 37.749 16.775 -25.148 1.00 41.94 50 HIS A O 1
ATOM 323 N N . GLY A 1 51 ? 38.636 18.592 -26.017 1.00 44.01 51 GLY A N 1
ATOM 324 C CA . GLY A 1 51 ? 39.744 17.796 -26.534 1.00 43.26 51 GLY A CA 1
ATOM 325 C C . GLY A 1 51 ? 39.877 17.919 -28.036 1.00 42.98 51 GLY A C 1
ATOM 326 O O . GLY A 1 51 ? 40.970 18.193 -28.521 1.00 46.82 51 GLY A O 1
ATOM 327 N N . GLY A 1 52 ? 38.781 17.759 -28.774 1.00 39.48 52 GLY A N 1
ATOM 328 C CA . GLY A 1 52 ? 38.782 18.082 -30.199 1.00 40.33 52 GLY A CA 1
ATOM 329 C C . GLY A 1 52 ? 39.188 16.894 -31.056 1.00 42.51 52 GLY A C 1
ATOM 330 O O . GLY A 1 52 ? 40.228 16.899 -31.753 1.00 38.59 52 GLY A O 1
ATOM 331 N N . LEU A 1 53 ? 38.347 15.866 -30.995 1.00 41.73 53 LEU A N 1
ATOM 332 C CA . LEU A 1 53 ? 38.606 14.626 -31.721 1.00 42.63 53 LEU A CA 1
ATOM 333 C C . LEU A 1 53 ? 39.125 14.882 -33.140 1.00 42.66 53 LEU A C 1
ATOM 334 O O . LEU A 1 53 ? 40.074 14.232 -33.585 1.00 42.74 53 LEU A O 1
ATOM 339 N N . ARG A 1 54 ? 38.520 15.839 -33.843 1.00 42.67 54 ARG A N 1
ATOM 340 C CA . ARG A 1 54 ? 38.848 16.048 -35.258 1.00 41.36 54 ARG A CA 1
ATOM 341 C C . ARG A 1 54 ? 40.222 16.695 -35.496 1.00 40.68 54 ARG A C 1
ATOM 342 O O . ARG A 1 54 ? 40.772 16.620 -36.602 1.00 39.60 54 ARG A O 1
ATOM 350 N N . TYR A 1 55 ? 40.797 17.273 -34.446 1.00 38.73 55 TYR A N 1
ATOM 351 C CA . TYR A 1 55 ? 42.093 17.936 -34.554 1.00 40.03 55 TYR A CA 1
ATOM 352 C C . TYR A 1 55 ? 43.258 16.939 -34.588 1.00 41.27 55 TYR A C 1
ATOM 353 O O . TYR A 1 55 ? 44.373 17.298 -34.973 1.00 43.85 55 TYR A O 1
ATOM 362 N N . LEU A 1 56 ? 43.010 15.705 -34.162 1.00 41.73 56 LEU A N 1
ATOM 363 C CA . LEU A 1 56 ? 44.023 14.645 -34.287 1.00 44.77 56 LEU A CA 1
ATOM 364 C C . LEU A 1 56 ? 44.503 14.368 -35.729 1.00 46.25 56 LEU A C 1
ATOM 365 O O . LEU A 1 56 ? 45.711 14.217 -35.985 1.00 45.91 56 LEU A O 1
ATOM 370 N N . GLU A 1 57 ? 43.553 14.317 -36.661 1.00 47.08 57 GLU A N 1
ATOM 371 C CA . GLU A 1 57 ? 43.841 14.287 -38.095 1.00 49.52 57 GLU A CA 1
ATOM 372 C C . GLU A 1 57 ? 44.788 15.391 -38.555 1.00 50.00 57 GLU A C 1
ATOM 373 O O . GLU A 1 57 ? 45.427 15.262 -39.594 1.00 50.62 57 GLU A O 1
ATOM 379 N N . HIS A 1 58 ? 44.848 16.488 -37.806 1.00 49.56 58 HIS A N 1
ATOM 380 C CA . HIS A 1 58 ? 45.694 17.620 -38.176 1.00 50.53 58 HIS A CA 1
ATOM 381 C C . HIS A 1 58 ? 46.980 17.662 -37.348 1.00 50.14 58 HIS A C 1
ATOM 382 O O . HIS A 1 58 ? 47.775 18.599 -37.475 1.00 49.93 58 HIS A O 1
ATOM 389 N N . TYR A 1 59 ? 47.119 16.700 -36.437 1.00 50.24 59 TYR A N 1
ATOM 390 C CA . TYR A 1 59 ? 48.295 16.559 -35.569 1.00 51.71 59 TYR A CA 1
ATOM 391 C C . TYR A 1 59 ? 48.414 17.576 -34.437 1.00 51.17 59 TYR A C 1
ATOM 392 O O . TYR A 1 59 ? 49.510 17.805 -33.924 1.00 50.15 59 TYR A O 1
ATOM 401 N N . GLU A 1 60 ? 47.295 18.178 -34.045 1.00 50.53 60 GLU A N 1
ATOM 402 C CA . GLU A 1 60 ? 47.301 19.174 -32.975 1.00 51.44 60 GLU A CA 1
ATOM 403 C C . GLU A 1 60 ? 47.307 18.515 -31.587 1.00 50.90 60 GLU A C 1
ATOM 404 O O . GLU A 1 60 ? 46.393 18.729 -30.774 1.00 49.14 60 GLU A O 1
ATOM 410 N N . PHE A 1 61 ? 48.351 17.737 -31.323 1.00 50.31 61 PHE A N 1
ATOM 411 C CA . PHE A 1 61 ? 48.492 17.032 -30.056 1.00 49.71 61 PHE A CA 1
ATOM 412 C C . PHE A 1 61 ? 48.516 17.967 -28.849 1.00 47.75 61 PHE A C 1
ATOM 413 O O . PHE A 1 61 ? 47.826 17.723 -27.860 1.00 46.79 61 PHE A O 1
ATOM 421 N N . ARG A 1 62 ? 49.312 19.030 -28.925 1.00 45.92 62 ARG A N 1
ATOM 422 C CA . ARG A 1 62 ? 49.452 19.934 -27.788 1.00 44.12 62 ARG A CA 1
ATOM 423 C C . ARG A 1 62 ? 48.074 20.429 -27.363 1.00 43.79 62 ARG A C 1
ATOM 424 O O . ARG A 1 62 ? 47.711 20.337 -26.185 1.00 41.09 62 ARG A O 1
ATOM 432 N N . LEU A 1 63 ? 47.305 20.928 -28.329 1.00 41.36 63 LEU A N 1
ATOM 433 C CA . LEU A 1 63 ? 45.954 21.425 -28.040 1.00 42.69 63 LEU A CA 1
ATOM 434 C C . LEU A 1 63 ? 45.009 20.340 -27.497 1.00 42.12 63 LEU A C 1
ATOM 435 O O . LEU A 1 63 ? 44.356 20.547 -26.473 1.00 42.42 63 LEU A O 1
ATOM 440 N N . VAL A 1 64 ? 44.862 19.248 -28.251 1.00 41.24 64 VAL A N 1
ATOM 441 C CA . VAL A 1 64 ? 44.064 18.080 -27.842 1.00 42.11 64 VAL A CA 1
ATOM 442 C C . VAL A 1 64 ? 44.465 17.521 -26.463 1.00 43.51 64 VAL A C 1
ATOM 443 O O . VAL A 1 64 ? 43.617 17.317 -25.582 1.00 41.36 64 VAL A O 1
ATOM 447 N N . SER A 1 65 ? 45.761 17.299 -26.253 1.00 44.87 65 SER A N 1
ATOM 448 C CA . SER A 1 65 ? 46.213 16.870 -24.942 1.00 44.86 65 SER A CA 1
ATOM 449 C C . SER A 1 65 ? 45.831 17.862 -23.835 1.00 46.22 65 SER A C 1
ATOM 450 O O . SER A 1 65 ? 45.255 17.477 -22.810 1.00 44.56 65 SER A O 1
ATOM 453 N N . GLU A 1 66 ? 46.065 19.151 -24.066 1.00 45.09 66 GLU A N 1
ATOM 454 C CA . GLU A 1 66 ? 45.725 20.149 -23.052 1.00 46.02 66 GLU A CA 1
ATOM 455 C C . GLU A 1 66 ? 44.221 20.113 -22.784 1.00 46.26 66 GLU A C 1
ATOM 456 O O . GLU A 1 66 ? 43.788 19.893 -21.637 1.00 44.50 66 GLU A O 1
ATOM 462 N N . ALA A 1 67 ? 43.443 20.232 -23.863 1.00 42.56 67 ALA A N 1
ATOM 463 C CA . ALA A 1 67 ? 41.992 20.336 -23.786 1.00 41.52 67 ALA A CA 1
ATOM 464 C C . ALA A 1 67 ? 41.428 19.106 -23.080 1.00 42.35 67 ALA A C 1
ATOM 465 O O . ALA A 1 67 ? 40.539 19.212 -22.227 1.00 39.06 67 ALA A O 1
ATOM 467 N N . LEU A 1 68 ? 41.980 17.942 -23.409 1.00 41.39 68 LEU A N 1
ATOM 468 C CA . LEU A 1 68 ? 41.472 16.715 -22.808 1.00 42.03 68 LEU A CA 1
ATOM 469 C C . LEU A 1 68 ? 41.667 16.688 -21.297 1.00 41.22 68 LEU A C 1
ATOM 470 O O . LEU A 1 68 ? 40.734 16.340 -20.569 1.00 41.15 68 LEU A O 1
ATOM 475 N N . ALA A 1 69 ? 42.835 17.094 -20.809 1.00 40.88 69 ALA A N 1
ATOM 476 C CA . ALA A 1 69 ? 43.116 17.036 -19.356 1.00 40.06 69 ALA A CA 1
ATOM 477 C C . ALA A 1 69 ? 42.394 18.137 -18.562 1.00 39.88 69 ALA A C 1
ATOM 478 O O . ALA A 1 69 ? 42.085 17.998 -17.368 1.00 38.09 69 ALA A O 1
ATOM 480 N N . GLU A 1 70 ? 42.116 19.237 -19.247 1.00 39.76 70 GLU A N 1
ATOM 481 C CA . GLU A 1 70 ? 41.314 20.309 -18.671 1.00 36.43 70 GLU A CA 1
ATOM 482 C C . GLU A 1 70 ? 39.870 19.903 -18.421 1.00 35.26 70 GLU A C 1
ATOM 483 O O . GLU A 1 70 ? 39.213 20.495 -17.556 1.00 35.00 70 GLU A O 1
ATOM 489 N N . ARG A 1 71 ? 39.338 18.973 -19.214 1.00 31.72 71 ARG A N 1
ATOM 490 C CA . ARG A 1 71 ? 37.952 18.560 -19.050 1.00 32.74 71 ARG A CA 1
ATOM 491 C C . ARG A 1 71 ? 37.749 18.274 -17.568 1.00 29.52 71 ARG A C 1
ATOM 492 O O . ARG A 1 71 ? 36.760 18.695 -17.000 1.00 27.79 71 ARG A O 1
ATOM 500 N N . GLU A 1 72 ? 38.651 17.505 -16.966 1.00 30.49 72 GLU A N 1
ATOM 501 C CA . GLU A 1 72 ? 38.426 17.048 -15.599 1.00 31.23 72 GLU A CA 1
ATOM 502 C C . GLU A 1 72 ? 38.601 18.169 -14.591 1.00 28.75 72 GLU A C 1
ATOM 503 O O . GLU A 1 72 ? 37.890 18.224 -13.591 1.00 27.83 72 GLU A O 1
ATOM 509 N N . VAL A 1 73 ? 39.530 19.079 -14.878 1.00 27.51 73 VAL A N 1
ATOM 510 C CA . VAL A 1 73 ? 39.636 20.293 -14.114 1.00 26.07 73 VAL A CA 1
ATOM 511 C C . VAL A 1 73 ? 38.345 21.109 -14.177 1.00 25.62 73 VAL A C 1
ATOM 512 O O . VAL A 1 73 ? 37.813 21.522 -13.153 1.00 25.50 73 VAL A O 1
ATOM 516 N N . LEU A 1 74 ? 37.834 21.357 -15.381 1.00 25.53 74 LEU A N 1
ATOM 517 C CA . LEU A 1 74 ? 36.611 22.169 -15.520 1.00 25.88 74 LEU A CA 1
ATOM 518 C C . LEU A 1 74 ? 35.365 21.540 -14.889 1.00 22.68 74 LEU A C 1
ATOM 519 O O . LEU A 1 74 ? 34.537 22.233 -14.297 1.00 23.29 74 LEU A O 1
ATOM 524 N N . LEU A 1 75 ? 35.229 20.211 -14.976 1.00 25.04 75 LEU A N 1
ATOM 525 C CA . LEU A 1 75 ? 34.105 19.524 -14.319 1.00 25.79 75 LEU A CA 1
ATOM 526 C C . LEU A 1 75 ? 34.072 19.710 -12.798 1.00 23.70 75 LEU A C 1
ATOM 527 O O . LEU A 1 75 ? 33.009 19.750 -12.162 1.00 24.80 75 LEU A O 1
ATOM 532 N N . LYS A 1 76 ? 35.260 19.816 -12.213 1.00 24.94 76 LYS A N 1
ATOM 533 C CA . LYS A 1 76 ? 35.403 20.036 -10.774 1.00 26.07 76 LYS A CA 1
ATOM 534 C C . LYS A 1 76 ? 35.160 21.497 -10.407 1.00 24.19 76 LYS A C 1
ATOM 535 O O . LYS A 1 76 ? 34.644 21.796 -9.338 1.00 24.07 76 LYS A O 1
ATOM 541 N N . MET A 1 77 ? 35.503 22.411 -11.316 1.00 23.39 77 MET A N 1
ATOM 542 C CA . MET A 1 77 ? 35.412 23.846 -11.041 1.00 24.88 77 MET A CA 1
ATOM 543 C C . MET A 1 77 ? 33.986 24.360 -11.127 1.00 20.87 77 MET A C 1
ATOM 544 O O . MET A 1 77 ? 33.612 25.301 -10.409 1.00 21.99 77 MET A O 1
ATOM 549 N N . ALA A 1 78 ? 33.196 23.736 -11.999 1.00 21.78 78 ALA A N 1
ATOM 550 C CA . ALA A 1 78 ? 31.855 24.192 -12.327 1.00 20.42 78 ALA A CA 1
ATOM 551 C C . ALA A 1 78 ? 30.857 23.047 -12.591 1.00 20.53 78 ALA A C 1
ATOM 552 O O . ALA A 1 78 ? 30.269 22.933 -13.632 1.00 20.31 78 ALA A O 1
ATOM 554 N N . PRO A 1 79 ? 30.703 22.205 -11.575 1.00 0.00 79 PRO A N 1
ATOM 555 C CA . PRO A 1 79 ? 29.812 21.046 -11.650 1.00 19.90 79 PRO A CA 1
ATOM 556 C C . PRO A 1 79 ? 28.367 21.440 -11.918 1.00 21.97 79 PRO A C 1
ATOM 557 O O . PRO A 1 79 ? 27.626 20.646 -12.498 1.00 24.41 79 PRO A O 1
ATOM 561 N N . HIS A 1 80 ? 27.965 22.640 -11.507 1.00 20.34 80 HIS A N 1
ATOM 562 C CA . HIS A 1 80 ? 26.573 23.058 -11.727 1.00 19.89 80 HIS A CA 1
ATOM 563 C C . HIS A 1 80 ? 26.240 23.208 -13.227 1.00 20.29 80 HIS A C 1
ATOM 564 O O . HIS A 1 80 ? 25.132 22.916 -13.653 1.00 21.58 80 HIS A O 1
ATOM 571 N N . ILE A 1 81 ? 27.223 23.620 -14.021 1.00 18.29 81 ILE A N 1
ATOM 572 C CA . ILE A 1 81 ? 26.970 23.911 -15.431 1.00 19.36 81 ILE A CA 1
ATOM 573 C C . ILE A 1 81 ? 27.743 23.053 -16.428 1.00 19.85 81 ILE A C 1
ATOM 574 O O . ILE A 1 81 ? 27.577 23.228 -17.649 1.00 20.69 81 ILE A O 1
ATOM 579 N N . ALA A 1 82 ? 28.634 22.183 -15.943 1.00 20.13 82 ALA A N 1
ATOM 580 C CA . ALA A 1 82 ? 29.398 21.308 -16.825 1.00 19.92 82 ALA A CA 1
ATOM 581 C C . ALA A 1 82 ? 29.238 19.858 -16.377 1.00 26.05 82 ALA A C 1
ATOM 582 O O . ALA A 1 82 ? 29.331 19.550 -15.175 1.00 24.37 82 ALA A O 1
ATOM 584 N N . PHE A 1 83 ? 29.016 18.978 -17.341 1.00 22.50 83 PHE A N 1
ATOM 585 C CA . PHE A 1 83 ? 28.816 17.556 -17.018 1.00 23.04 83 PHE A CA 1
ATOM 586 C C . PHE A 1 83 ? 29.210 16.648 -18.170 1.00 23.99 83 PHE A C 1
ATOM 587 O O . PHE A 1 83 ? 29.251 17.064 -19.341 1.00 20.71 83 PHE A O 1
ATOM 595 N N . PRO A 1 84 ? 29.483 15.372 -17.851 1.00 23.37 84 PRO A N 1
ATOM 596 C CA . PRO A 1 84 ? 29.864 14.408 -18.849 1.00 23.74 84 PRO A CA 1
ATOM 597 C C . PRO A 1 84 ? 28.737 14.084 -19.805 1.00 22.39 84 PRO A C 1
ATOM 598 O O . PRO A 1 84 ? 27.555 14.036 -19.439 1.00 24.75 84 PRO A O 1
ATOM 602 N N . MET A 1 85 ? 29.124 13.854 -21.045 1.00 20.66 85 MET A N 1
ATOM 603 C CA . MET A 1 85 ? 28.193 13.430 -22.063 1.00 23.60 85 MET A CA 1
ATOM 604 C C . MET A 1 85 ? 28.828 12.277 -22.858 1.00 24.36 85 MET A C 1
ATOM 605 O O . MET A 1 85 ? 30.045 12.234 -23.050 1.00 27.17 85 MET A O 1
ATOM 610 N N . ARG A 1 86 ? 27.998 11.386 -23.384 1.00 21.43 86 ARG A N 1
ATOM 611 C CA . ARG A 1 86 ? 28.491 10.383 -24.314 1.00 24.64 86 ARG A CA 1
ATOM 612 C C . ARG A 1 86 ? 28.203 10.761 -25.750 1.00 20.79 86 ARG A C 1
ATOM 613 O O . ARG A 1 86 ? 27.122 11.293 -26.069 1.00 23.06 86 ARG A O 1
ATOM 621 N N . PHE A 1 87 ? 29.174 10.487 -26.605 1.00 20.49 87 PHE A N 1
ATOM 622 C CA . PHE A 1 87 ? 29.058 10.791 -28.020 1.00 20.98 87 PHE A CA 1
ATOM 623 C C . PHE A 1 87 ? 29.136 9.544 -28.876 1.00 22.11 87 PHE A C 1
ATOM 624 O O . PHE A 1 87 ? 30.110 8.806 -28.770 1.00 23.96 87 PHE A O 1
ATOM 632 N N . ARG A 1 88 ? 28.190 9.419 -29.798 1.00 22.51 88 ARG A N 1
ATOM 633 C CA . ARG A 1 88 ? 28.116 8.284 -30.715 1.00 23.45 88 ARG A CA 1
ATOM 634 C C . ARG A 1 88 ? 28.529 8.744 -32.098 1.00 25.53 88 ARG A C 1
ATOM 635 O O . ARG A 1 88 ? 27.825 9.545 -32.715 1.00 22.72 88 ARG A O 1
ATOM 643 N N . LEU A 1 89 ? 29.489 8.007 -32.644 1.00 24.90 89 LEU A N 1
ATOM 644 C CA . LEU A 1 89 ? 30.019 8.215 -33.977 1.00 26.46 89 LEU A CA 1
ATOM 645 C C . LEU A 1 89 ? 29.578 7.054 -34.875 1.00 26.97 89 LEU A C 1
ATOM 646 O O . LEU A 1 89 ? 30.125 5.960 -34.758 1.00 28.49 89 LEU A O 1
ATOM 651 N N . PRO A 1 90 ? 28.627 7.296 -35.791 1.00 24.09 90 PRO A N 1
ATOM 652 C CA . PRO A 1 90 ? 28.252 6.293 -36.782 1.00 25.43 90 PRO A CA 1
ATOM 653 C C . PRO A 1 90 ? 29.362 6.027 -37.778 1.00 26.29 90 PRO A C 1
ATOM 654 O O . PRO A 1 90 ? 30.072 6.940 -38.191 1.00 24.71 90 PRO A O 1
ATOM 658 N N . HIS A 1 91 ? 29.652 4.744 -37.971 1.00 26.31 91 HIS A N 1
ATOM 659 C CA . HIS A 1 91 ? 30.736 4.318 -38.833 1.00 27.16 91 HIS A CA 1
ATOM 660 C C . HIS A 1 91 ? 30.376 4.526 -40.306 1.00 27.40 91 HIS A C 1
ATOM 661 O O . HIS A 1 91 ? 29.293 4.147 -40.757 1.00 27.69 91 HIS A O 1
ATOM 668 N N . ARG A 1 92 ? 31.275 5.170 -41.051 1.00 27.62 92 ARG A N 1
ATOM 669 C CA . ARG A 1 92 ? 31.061 5.467 -42.465 1.00 26.67 92 ARG A CA 1
ATOM 670 C C . ARG A 1 92 ? 32.355 5.119 -43.189 1.00 29.50 92 ARG A C 1
ATOM 671 O O . ARG A 1 92 ? 33.227 5.955 -43.374 1.00 27.85 92 ARG A O 1
ATOM 679 N N . PRO A 1 93 ? 32.496 3.849 -43.598 1.00 31.80 93 PRO A N 1
ATOM 680 C CA . PRO A 1 93 ? 33.835 3.398 -43.963 1.00 31.76 93 PRO A CA 1
ATOM 681 C C . PRO A 1 93 ? 34.339 4.010 -45.280 1.00 33.02 93 PRO A C 1
ATOM 682 O O . PRO A 1 93 ? 35.560 4.078 -45.480 1.00 34.89 93 PRO A O 1
ATOM 686 N N . HIS A 1 94 ? 33.438 4.517 -46.124 1.00 32.04 94 HIS A N 1
ATOM 687 C CA . HIS A 1 94 ? 33.881 5.243 -47.318 1.00 33.65 94 HIS A CA 1
ATOM 688 C C . HIS A 1 94 ? 34.601 6.539 -46.972 1.00 33.73 94 HIS A C 1
ATOM 689 O O . HIS A 1 94 ? 35.281 7.114 -47.823 1.00 33.68 94 HIS A O 1
ATOM 696 N N . LEU A 1 95 ? 34.449 7.000 -45.728 1.00 30.91 95 LEU A N 1
ATOM 697 C CA . LEU A 1 95 ? 35.103 8.234 -45.299 1.00 30.38 95 LEU A CA 1
ATOM 698 C C . LEU A 1 95 ? 36.312 7.978 -44.409 1.00 32.04 95 LEU A C 1
ATOM 699 O O . LEU A 1 95 ? 37.388 8.540 -44.633 1.00 29.43 95 LEU A O 1
ATOM 704 N N . ARG A 1 96 ? 36.125 7.215 -43.336 1.00 28.66 96 ARG A N 1
ATOM 705 C CA . ARG A 1 96 ? 37.245 6.836 -42.498 1.00 30.48 96 ARG A CA 1
ATOM 706 C C . ARG A 1 96 ? 37.131 5.349 -42.179 1.00 32.30 96 ARG A C 1
ATOM 707 O O . ARG A 1 96 ? 36.050 4.854 -41.837 1.00 31.00 96 ARG A O 1
ATOM 715 N N . PRO A 1 97 ? 38.255 4.628 -42.275 1.00 32.12 97 PRO A N 1
ATOM 716 C CA . PRO A 1 97 ? 38.145 3.181 -42.107 1.00 31.99 97 PRO A CA 1
ATOM 717 C C . PRO A 1 97 ? 38.102 2.829 -40.625 1.00 31.67 97 PRO A C 1
ATOM 718 O O . PRO A 1 97 ? 38.662 3.553 -39.809 1.00 32.60 97 PRO A O 1
ATOM 722 N N . ALA A 1 98 ? 37.384 1.766 -40.270 1.00 34.91 98 ALA A N 1
ATOM 723 C CA . ALA A 1 98 ? 37.282 1.352 -38.871 1.00 34.92 98 ALA A CA 1
ATOM 724 C C . ALA A 1 98 ? 38.622 1.346 -38.135 1.00 36.57 98 ALA A C 1
ATOM 725 O O . ALA A 1 98 ? 38.705 1.810 -36.999 1.00 37.02 98 ALA A O 1
ATOM 727 N N . TRP A 1 99 ? 39.686 0.902 -38.803 1.00 38.59 99 TRP A N 1
ATOM 728 C CA . TRP A 1 99 ? 40.989 0.809 -38.154 1.00 40.30 99 TRP A CA 1
ATOM 729 C C . TRP A 1 99 ? 41.537 2.141 -37.661 1.00 40.54 99 TRP A C 1
ATOM 730 O O . TRP A 1 99 ? 42.065 2.235 -36.561 1.00 43.43 99 TRP A O 1
ATOM 741 N N . MET A 1 100 ? 41.394 3.176 -38.474 1.00 41.40 100 MET A N 1
ATOM 742 C CA . MET A 1 100 ? 41.792 4.523 -38.096 1.00 44.92 100 MET A CA 1
ATOM 743 C C . MET A 1 100 ? 41.008 5.020 -36.868 1.00 42.74 100 MET A C 1
ATOM 744 O O . MET A 1 100 ? 41.596 5.524 -35.913 1.00 41.83 100 MET A O 1
ATOM 749 N N . ILE A 1 101 ? 39.700 4.780 -36.848 1.00 40.91 101 ILE A N 1
ATOM 750 C CA . ILE A 1 101 ? 38.886 5.166 -35.700 1.00 40.44 101 ILE A CA 1
ATOM 751 C C . ILE A 1 101 ? 39.298 4.388 -34.448 1.00 43.76 101 ILE A C 1
ATOM 752 O O . ILE A 1 101 ? 39.440 4.958 -33.367 1.00 43.41 101 ILE A O 1
ATOM 757 N N . ARG A 1 102 ? 39.569 3.098 -34.617 1.00 46.61 102 ARG A N 1
ATOM 758 C CA . ARG A 1 102 ? 39.844 2.230 -33.484 1.00 51.73 102 ARG A CA 1
ATOM 759 C C . ARG A 1 102 ? 41.216 2.486 -32.859 1.00 52.95 102 ARG A C 1
ATOM 760 O O . ARG A 1 102 ? 41.544 1.860 -31.851 1.00 53.86 102 ARG A O 1
ATOM 768 N N . ILE A 1 103 ? 41.980 3.428 -33.422 1.00 55.11 103 ILE A N 1
ATOM 769 C CA . ILE A 1 103 ? 43.177 3.995 -32.784 1.00 55.01 103 ILE A CA 1
ATOM 770 C C . ILE A 1 103 ? 42.968 5.437 -32.321 1.00 55.81 103 ILE A C 1
ATOM 771 O O . ILE A 1 103 ? 43.316 5.795 -31.194 1.00 57.94 103 ILE A O 1
ATOM 776 N N . GLY A 1 104 ? 42.488 6.290 -33.219 1.00 55.05 104 GLY A N 1
ATOM 777 C CA . GLY A 1 104 ? 42.058 7.637 -32.838 1.00 55.17 104 GLY A CA 1
ATOM 778 C C . GLY A 1 104 ? 41.462 7.679 -31.442 1.00 54.54 104 GLY A C 1
ATOM 779 O O . GLY A 1 104 ? 41.742 8.593 -30.662 1.00 52.78 104 GLY A O 1
ATOM 780 N N . LEU A 1 105 ? 40.686 6.646 -31.117 1.00 55.73 105 LEU A N 1
ATOM 781 C CA . LEU A 1 105 ? 39.918 6.591 -29.875 1.00 56.06 105 LEU A CA 1
ATOM 782 C C . LEU A 1 105 ? 40.816 6.336 -28.659 1.00 57.40 105 LEU A C 1
ATOM 783 O O . LEU A 1 105 ? 40.591 6.897 -27.581 1.00 57.03 105 LEU A O 1
ATOM 788 N N . PHE A 1 106 ? 41.893 5.582 -28.857 1.00 58.70 106 PHE A N 1
ATOM 789 C CA . PHE A 1 106 ? 42.843 5.331 -27.773 1.00 59.34 106 PHE A CA 1
ATOM 790 C C . PHE A 1 106 ? 43.744 6.522 -27.434 1.00 59.09 106 PHE A C 1
ATOM 791 O O . PHE A 1 106 ? 44.093 6.729 -26.271 1.00 58.41 106 PHE A O 1
ATOM 799 N N . MET A 1 107 ? 44.074 7.332 -28.440 1.00 59.86 107 MET A N 1
ATOM 800 C CA . MET A 1 107 ? 44.721 8.633 -28.221 1.00 60.49 107 MET A CA 1
ATOM 801 C C . MET A 1 107 ? 43.839 9.566 -27.386 1.00 57.56 107 MET A C 1
ATOM 802 O O . MET A 1 107 ? 44.275 10.127 -26.379 1.00 56.80 107 MET A O 1
ATOM 807 N N . TYR A 1 108 ? 42.586 9.702 -27.806 1.00 56.61 108 TYR A N 1
ATOM 808 C CA . TYR A 1 108 ? 41.580 10.471 -27.078 1.00 54.07 108 TYR A CA 1
ATOM 809 C C . TYR A 1 108 ? 41.373 9.933 -25.661 1.00 55.85 108 TYR A C 1
ATOM 810 O O . TYR A 1 108 ? 40.868 10.648 -24.796 1.00 55.22 108 TYR A O 1
ATOM 819 N N . ASP A 1 109 ? 41.787 8.685 -25.428 1.00 56.24 109 ASP A N 1
ATOM 820 C CA . ASP A 1 109 ? 41.618 8.034 -24.127 1.00 55.90 109 ASP A CA 1
ATOM 821 C C . ASP A 1 109 ? 42.839 8.216 -23.222 1.00 56.16 109 ASP A C 1
ATOM 822 O O . ASP A 1 109 ? 42.709 8.333 -21.997 1.00 56.40 109 ASP A O 1
ATOM 827 N N . HIS A 1 110 ? 44.014 8.335 -23.835 1.00 56.48 110 HIS A N 1
ATOM 828 C CA . HIS A 1 110 ? 45.271 8.435 -23.096 1.00 56.89 110 HIS A CA 1
ATOM 829 C C . HIS A 1 110 ? 46.162 9.504 -23.721 1.00 58.82 110 HIS A C 1
ATOM 830 O O . HIS A 1 110 ? 47.303 9.237 -24.102 1.00 60.73 110 HIS A O 1
ATOM 837 N N . LEU A 1 111 ? 45.588 10.684 -23.931 1.00 60.30 111 LEU A N 1
ATOM 838 C CA . LEU A 1 111 ? 46.342 11.905 -24.216 1.00 61.44 111 LEU A CA 1
ATOM 839 C C . LEU A 1 111 ? 46.283 12.867 -23.022 1.00 62.45 111 LEU A C 1
ATOM 840 O O . LEU A 1 111 ? 47.120 13.763 -22.889 1.00 61.99 111 LEU A O 1
ATOM 845 N N . GLY A 1 112 ? 45.301 12.657 -22.147 1.00 63.65 112 GLY A N 1
ATOM 846 C CA . GLY A 1 112 ? 45.095 13.518 -20.984 1.00 65.94 112 GLY A CA 1
ATOM 847 C C . GLY A 1 112 ? 45.197 12.798 -19.648 1.00 67.07 112 GLY A C 1
ATOM 848 O O . GLY A 1 112 ? 45.619 13.390 -18.652 1.00 66.43 112 GLY A O 1
ATOM 849 N N . LYS A 1 113 ? 44.733 11.549 -19.622 1.00 68.72 113 LYS A N 1
ATOM 850 C CA . LYS A 1 113 ? 44.876 10.637 -18.477 1.00 69.66 113 LYS A CA 1
ATOM 851 C C . LYS A 1 113 ? 43.661 10.487 -17.546 1.00 69.42 113 LYS A C 1
ATOM 852 O O . LYS A 1 113 ? 43.755 9.833 -16.503 1.00 70.53 113 LYS A O 1
ATOM 858 N N . ARG A 1 114 ? 42.498 10.916 -18.036 1.00 68.40 114 ARG A N 1
ATOM 859 C CA . ARG A 1 114 ? 41.250 11.043 -17.269 1.00 66.23 114 ARG A CA 1
ATOM 860 C C . ARG A 1 114 ? 41.075 10.185 -16.011 1.00 64.81 114 ARG A C 1
ATOM 861 O O . ARG A 1 114 ? 41.358 8.989 -16.003 1.00 64.01 114 ARG A O 1
ATOM 869 N N . THR A 1 115 ? 40.473 10.792 -14.993 1.00 63.32 115 THR A N 1
ATOM 870 C CA . THR A 1 115 ? 40.338 10.177 -13.677 1.00 61.70 115 THR A CA 1
ATOM 871 C C . THR A 1 115 ? 38.939 9.595 -13.503 1.00 59.01 115 THR A C 1
ATOM 872 O O . THR A 1 115 ? 38.663 8.949 -12.492 1.00 59.40 115 THR A O 1
ATOM 876 N N . SER A 1 116 ? 38.020 9.928 -14.407 1.00 54.39 116 SER A N 1
ATOM 877 C CA . SER A 1 116 ? 36.613 9.703 -14.102 1.00 50.10 116 SER A CA 1
ATOM 878 C C . SER A 1 116 ? 35.686 9.483 -15.283 1.00 48.15 116 SER A C 1
ATOM 879 O O . SER A 1 116 ? 34.551 9.063 -15.101 1.00 46.96 116 SER A O 1
ATOM 882 N N . LEU A 1 117 ? 36.128 9.859 -16.475 1.00 46.21 117 LEU A N 1
ATOM 883 C CA . LEU A 1 117 ? 35.278 9.762 -17.654 1.00 46.16 117 LEU A CA 1
ATOM 884 C C . LEU A 1 117 ? 35.379 8.350 -18.216 1.00 45.48 117 LEU A C 1
ATOM 885 O O . LEU A 1 117 ? 36.483 7.840 -18.391 1.00 42.84 117 LEU A O 1
ATOM 890 N N . PRO A 1 118 ? 34.227 7.714 -18.478 1.00 44.71 118 PRO A N 1
ATOM 891 C CA . PRO A 1 118 ? 34.198 6.307 -18.851 1.00 45.91 118 PRO A CA 1
ATOM 892 C C . PRO A 1 118 ? 34.971 6.023 -20.127 1.00 47.07 118 PRO A C 1
ATOM 893 O O . PRO A 1 118 ? 35.217 6.928 -20.942 1.00 46.98 118 PRO A O 1
ATOM 897 N N . GLY A 1 119 ? 35.129 4.726 -20.372 1.00 47.82 119 GLY A N 1
ATOM 898 C CA . GLY A 1 119 ? 36.046 4.182 -21.357 1.00 48.63 119 GLY A CA 1
ATOM 899 C C . GLY A 1 119 ? 35.866 4.660 -22.779 1.00 48.09 119 GLY A C 1
ATOM 900 O O . GLY A 1 119 ? 36.762 5.309 -23.310 1.00 53.01 119 GLY A O 1
ATOM 901 N N . SER A 1 120 ? 34.805 4.219 -23.446 1.00 47.44 120 SER A N 1
ATOM 902 C CA . SER A 1 120 ? 34.847 4.105 -24.909 1.00 46.82 120 SER A CA 1
ATOM 903 C C . SER A 1 120 ? 34.502 2.704 -25.417 1.00 47.51 120 SER A C 1
ATOM 904 O O . SER A 1 120 ? 35.031 1.708 -24.920 1.00 46.38 120 SER A O 1
ATOM 907 N N . THR A 1 121 ? 33.610 2.620 -26.399 1.00 43.90 121 THR A N 1
ATOM 908 C CA . THR A 1 121 ? 32.988 1.347 -26.745 1.00 42.49 121 THR A CA 1
ATOM 909 C C . THR A 1 121 ? 32.552 1.249 -28.214 1.00 39.91 121 THR A C 1
ATOM 910 O O . THR A 1 121 ? 32.477 2.250 -28.926 1.00 35.85 121 THR A O 1
ATOM 914 N N . GLY A 1 122 ? 32.300 0.031 -28.683 1.00 37.29 122 GLY A N 1
ATOM 915 C CA . GLY A 1 122 ? 31.763 -0.153 -30.013 1.00 34.80 122 GLY A CA 1
ATOM 916 C C . GLY A 1 122 ? 30.258 -0.211 -29.893 1.00 36.45 122 GLY A C 1
ATOM 917 O O . GLY A 1 122 ? 29.733 -0.582 -28.843 1.00 37.99 122 GLY A O 1
ATOM 918 N N . LEU A 1 123 ? 29.564 0.047 -30.996 1.00 33.19 123 LEU A N 1
ATOM 919 C CA . LEU A 1 123 ? 28.111 -0.068 -31.043 1.00 33.51 123 LEU A CA 1
ATOM 920 C C . LEU A 1 123 ? 27.701 -0.856 -32.281 1.00 32.78 123 LEU A C 1
ATOM 921 O O . LEU A 1 123 ? 28.262 -0.669 -33.375 1.00 30.89 123 LEU A O 1
ATOM 926 N N . ARG A 1 124 ? 26.547 -1.510 -32.168 1.00 31.61 124 ARG A N 1
ATOM 927 C CA . ARG A 1 124 ? 25.847 -1.998 -33.332 1.00 31.59 124 ARG A CA 1
ATOM 928 C C . ARG A 1 124 ? 24.459 -1.362 -33.384 1.00 30.91 124 ARG A C 1
ATOM 929 O O . ARG A 1 124 ? 23.865 -1.044 -32.344 1.00 33.79 124 ARG A O 1
ATOM 937 N N . PHE A 1 125 ? 24.002 -1.087 -34.598 1.00 28.85 125 PHE A N 1
ATOM 938 C CA . PHE A 1 125 ? 22.712 -0.452 -34.828 1.00 29.44 125 PHE A CA 1
ATOM 939 C C . PHE A 1 125 ? 21.818 -1.394 -35.617 1.00 29.86 125 PHE A C 1
ATOM 940 O O . PHE A 1 125 ? 22.196 -1.823 -36.707 1.00 32.63 125 PHE A O 1
ATOM 948 N N . GLY A 1 126 ? 20.595 -1.578 -35.123 1.00 31.39 126 GLY A N 1
ATOM 949 C CA . GLY A 1 126 ? 19.678 -2.5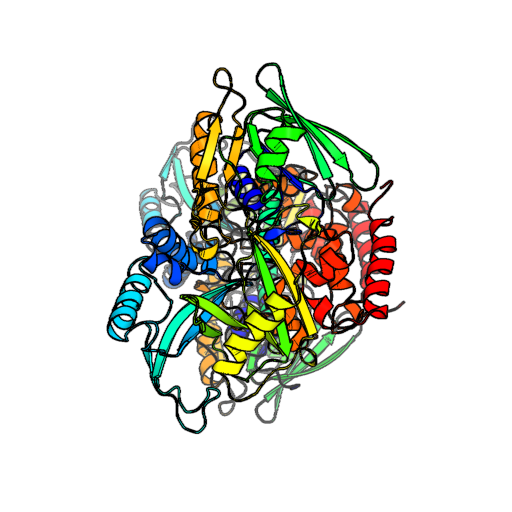81 -35.626 1.00 30.62 126 GLY A CA 1
ATOM 950 C C . GLY A 1 126 ? 18.504 -1.935 -36.329 1.00 34.20 126 GLY A C 1
ATOM 951 O O . GLY A 1 126 ? 18.460 -0.705 -36.510 1.00 31.49 126 GLY A O 1
ATOM 952 N N . ALA A 1 127 ? 17.520 -2.762 -36.669 1.00 31.36 127 ALA A N 1
ATOM 953 C CA . ALA A 1 127 ? 16.391 -2.320 -37.498 1.00 33.60 127 ALA A CA 1
ATOM 954 C C . ALA A 1 127 ? 15.564 -1.274 -36.758 1.00 31.73 127 ALA A C 1
ATOM 955 O O . ALA A 1 127 ? 14.820 -0.510 -37.377 1.00 33.20 127 ALA A O 1
ATOM 957 N N . ASN A 1 128 ? 15.699 -1.233 -35.436 1.00 29.53 128 ASN A N 1
ATOM 958 C CA . ASN A 1 128 ? 14.848 -0.385 -34.638 1.00 31.76 128 ASN A CA 1
ATOM 959 C C . ASN A 1 128 ? 15.563 0.866 -34.133 1.00 32.62 128 ASN A C 1
ATOM 960 O O . ASN A 1 128 ? 14.991 1.603 -33.332 1.00 34.85 128 ASN A O 1
ATOM 965 N N . SER A 1 129 ? 16.801 1.102 -34.565 1.00 29.78 129 SER A N 1
ATOM 966 C CA . SER A 1 129 ? 17.553 2.247 -34.014 1.00 29.95 129 SER A CA 1
ATOM 967 C C . SER A 1 129 ? 17.068 3.566 -34.625 1.00 26.83 129 SER A C 1
ATOM 968 O O . SER A 1 129 ? 16.182 3.579 -35.477 1.00 26.69 129 SER A O 1
ATOM 971 N N . VAL A 1 130 ? 17.636 4.687 -34.175 1.00 26.37 130 VAL A N 1
ATOM 972 C CA . VAL A 1 130 ? 17.210 5.987 -34.690 1.00 24.36 130 VAL A CA 1
ATOM 973 C C . VAL A 1 130 ? 17.909 6.318 -36.000 1.00 25.26 130 VAL A C 1
ATOM 974 O O . VAL A 1 130 ? 17.448 7.203 -36.706 1.00 23.82 130 VAL A O 1
ATOM 978 N N . LEU A 1 131 ? 18.946 5.547 -36.327 1.00 24.04 131 LEU A N 1
ATOM 979 C CA . LEU A 1 131 ? 19.719 5.761 -37.553 1.00 23.96 131 LEU A CA 1
ATOM 980 C C . LEU A 1 131 ? 19.158 4.959 -38.717 1.00 24.76 131 LEU A C 1
ATOM 981 O O . LEU A 1 131 ? 18.483 3.924 -38.521 1.00 24.78 131 LEU A O 1
ATOM 986 N N . LYS A 1 132 ? 19.399 5.446 -39.932 1.00 23.72 132 LYS A N 1
ATOM 987 C CA . LYS A 1 132 ? 18.949 4.725 -41.126 1.00 25.81 132 LYS A CA 1
ATOM 988 C C . LYS A 1 132 ? 19.590 3.322 -41.183 1.00 27.00 132 LYS A C 1
ATOM 989 O O . LYS A 1 132 ? 20.665 3.124 -40.657 1.00 25.87 132 LYS A O 1
ATOM 995 N N . PRO A 1 133 ? 18.850 2.315 -41.687 1.00 30.87 133 PRO A N 1
ATOM 996 C CA . PRO A 1 133 ? 19.318 0.924 -41.571 1.00 34.68 133 PRO A CA 1
ATOM 997 C C . PRO A 1 133 ? 20.662 0.621 -42.225 1.00 35.51 133 PRO A C 1
ATOM 998 O O . PRO A 1 133 ? 21.371 -0.286 -41.773 1.00 38.44 133 PRO A O 1
ATOM 1002 N N . GLU A 1 134 ? 21.011 1.343 -43.287 1.00 36.82 134 GLU A N 1
ATOM 1003 C CA . GLU A 1 134 ? 22.310 1.124 -43.929 1.00 37.96 134 GLU A CA 1
ATOM 1004 C C . GLU A 1 134 ? 23.494 1.310 -42.981 1.00 38.75 134 GLU A C 1
ATOM 1005 O O . GLU A 1 134 ? 24.557 0.707 -43.167 1.00 37.41 134 GLU A O 1
ATOM 1011 N N . ILE A 1 135 ? 23.310 2.127 -41.944 1.00 32.34 135 ILE A N 1
ATOM 1012 C CA . ILE A 1 135 ? 24.357 2.322 -40.958 1.00 33.48 135 ILE A CA 1
ATOM 1013 C C . ILE A 1 135 ? 24.245 1.256 -39.880 1.00 33.97 135 ILE A C 1
ATOM 1014 O O . ILE A 1 135 ? 23.240 1.195 -39.167 1.00 33.93 135 ILE A O 1
ATOM 1019 N N . LYS A 1 136 ? 25.271 0.420 -39.747 1.00 30.60 136 LYS A N 1
ATOM 1020 C CA . LYS A 1 136 ? 25.130 -0.757 -38.888 1.00 32.36 136 LYS A CA 1
ATOM 1021 C C . LYS A 1 136 ? 26.089 -0.780 -37.713 1.00 31.21 136 LYS A C 1
ATOM 1022 O O . LYS A 1 136 ? 25.880 -1.517 -36.761 1.00 30.25 136 LYS A O 1
ATOM 1028 N N . ARG A 1 137 ? 27.110 0.074 -37.744 1.00 28.23 137 ARG A N 1
ATOM 1029 C CA . ARG A 1 137 ? 28.150 0.059 -36.728 1.00 30.68 137 ARG A CA 1
ATOM 1030 C C . ARG A 1 137 ? 28.451 1.502 -36.289 1.00 29.02 137 ARG A C 1
ATOM 1031 O O . ARG A 1 137 ? 28.206 2.442 -37.051 1.00 29.15 137 ARG A O 1
ATOM 1039 N N . GLY A 1 138 ? 28.927 1.664 -35.060 1.00 30.84 138 GLY A N 1
ATOM 1040 C CA . GLY A 1 138 ? 29.505 2.945 -34.635 1.00 29.63 138 GLY A CA 1
ATOM 1041 C C . GLY A 1 138 ? 30.355 2.786 -33.395 1.00 31.50 138 GLY A C 1
ATOM 1042 O O . GLY A 1 138 ? 30.798 1.669 -33.045 1.00 29.21 138 GLY A O 1
ATOM 1043 N N . PHE A 1 139 ? 30.635 3.910 -32.744 1.00 23.90 139 PHE A N 1
ATOM 1044 C CA . PHE A 1 139 ? 31.588 3.938 -31.659 1.00 25.43 139 PHE A CA 1
ATOM 1045 C C . PHE A 1 139 ? 31.057 4.983 -30.695 1.00 26.39 139 PHE A C 1
ATOM 1046 O O . PHE A 1 139 ? 30.346 5.890 -31.138 1.00 27.86 139 PHE A O 1
ATOM 1054 N N . GLU A 1 140 ? 31.409 4.871 -29.422 1.00 26.96 140 GLU A N 1
ATOM 1055 C CA . GLU A 1 140 ? 30.927 5.817 -28.400 1.00 27.36 140 GLU A CA 1
ATOM 1056 C C . GLU A 1 140 ? 32.035 6.152 -27.400 1.00 30.05 140 GLU A C 1
ATOM 1057 O O . GLU A 1 140 ? 32.840 5.285 -27.058 1.00 30.47 140 GLU A O 1
ATOM 1063 N N . TYR A 1 141 ? 32.214 7.442 -27.090 1.00 26.40 141 TYR A N 1
ATOM 1064 C CA . TYR A 1 141 ? 33.293 7.907 -26.224 1.00 26.37 141 TYR A CA 1
ATOM 1065 C C . TYR A 1 141 ? 32.747 9.090 -25.413 1.00 24.86 141 TYR A C 1
ATOM 1066 O O . TYR A 1 141 ? 31.605 9.501 -25.627 1.00 25.35 141 TYR A O 1
ATOM 1075 N N . SER A 1 142 ? 33.542 9.551 -24.450 1.00 28.59 142 SER A N 1
ATOM 1076 C CA . SER A 1 142 ? 33.128 10.582 -23.488 1.00 29.54 142 SER A CA 1
ATOM 1077 C C . SER A 1 142 ? 33.693 11.958 -23.872 1.00 29.89 142 SER A C 1
ATOM 1078 O O . SER A 1 142 ? 34.860 12.101 -24.229 1.00 29.56 142 SER A O 1
ATOM 1081 N N . ASP A 1 143 ? 32.904 13.002 -23.658 1.00 26.27 143 ASP A N 1
ATOM 1082 C CA . ASP A 1 143 ? 33.482 14.344 -23.563 1.00 26.92 143 ASP A CA 1
ATOM 1083 C C . ASP A 1 143 ? 32.550 15.104 -22.609 1.00 25.32 143 ASP A C 1
ATOM 1084 O O . ASP A 1 143 ? 31.906 14.451 -21.777 1.00 25.54 143 ASP A O 1
ATOM 1089 N N . CYS A 1 144 ? 32.502 16.441 -22.652 1.00 22.48 144 CYS A N 1
ATOM 1090 C CA . CYS A 1 144 ? 31.734 17.190 -21.664 1.00 20.34 144 CYS A CA 1
ATOM 1091 C C . CYS A 1 144 ? 30.920 18.297 -22.330 1.00 22.36 144 CYS A C 1
ATOM 1092 O O . CYS A 1 144 ? 31.294 18.729 -23.416 1.00 19.71 144 CYS A O 1
ATOM 1095 N N . TRP A 1 145 ? 29.783 18.642 -21.727 1.00 20.80 145 TRP A N 1
ATOM 1096 C CA . TRP A 1 145 ? 28.964 19.778 -22.189 1.00 20.73 145 TRP A CA 1
ATOM 1097 C C . TRP A 1 145 ? 29.090 20.878 -21.141 1.00 19.52 145 TRP A C 1
ATOM 1098 O O . TRP A 1 145 ? 29.142 20.596 -19.942 1.00 20.52 145 TRP A O 1
ATOM 1109 N N . VAL A 1 146 ? 29.010 22.134 -21.575 1.00 20.71 146 VAL A N 1
ATOM 1110 C CA . VAL A 1 146 ? 29.090 23.246 -20.599 1.00 18.27 146 VAL A CA 1
ATOM 1111 C C . VAL A 1 146 ? 28.249 24.431 -21.060 1.00 16.27 146 VAL A C 1
ATOM 1112 O O . VAL A 1 146 ? 28.180 24.710 -22.275 1.00 15.59 146 VAL A O 1
ATOM 1116 N N . ASP A 1 147 ? 27.624 25.104 -20.090 1.00 16.42 147 ASP A N 1
ATOM 1117 C CA . ASP A 1 147 ? 26.727 26.242 -20.361 1.00 14.85 147 ASP A CA 1
ATOM 1118 C C . ASP A 1 147 ? 27.676 27.431 -20.594 1.00 15.26 147 ASP A C 1
ATOM 1119 O O . ASP A 1 147 ? 28.092 28.089 -19.637 1.00 16.16 147 ASP A O 1
ATOM 1124 N N . ASP A 1 148 ? 28.014 27.649 -21.853 1.00 13.54 148 ASP A N 1
ATOM 1125 C CA . ASP A 1 148 ? 29.098 28.583 -22.197 1.00 13.23 148 ASP A CA 1
ATOM 1126 C C . ASP A 1 148 ? 28.945 29.954 -21.566 1.00 13.56 148 ASP A C 1
ATOM 1127 O O . ASP A 1 148 ? 29.887 30.465 -20.935 1.00 14.02 148 ASP A O 1
ATOM 1132 N N . ALA A 1 149 ? 27.779 30.550 -21.746 1.00 12.31 149 ALA A N 1
ATOM 1133 C CA . ALA A 1 149 ? 27.553 31.921 -21.277 1.00 13.31 149 ALA A CA 1
ATOM 1134 C C . ALA A 1 149 ? 27.593 32.015 -19.745 1.00 14.69 149 ALA A C 1
ATOM 1135 O O . ALA A 1 149 ? 27.996 33.014 -19.163 1.00 14.69 149 ALA A O 1
ATOM 1137 N N . ARG A 1 150 ? 27.199 30.950 -19.059 1.00 13.06 150 ARG A N 1
ATOM 1138 C CA . ARG A 1 150 ? 27.270 30.932 -17.603 1.00 13.37 150 ARG A CA 1
ATOM 1139 C C . ARG A 1 150 ? 28.659 30.622 -17.045 1.00 14.70 150 ARG A C 1
ATOM 1140 O O . ARG A 1 150 ? 28.977 30.972 -15.899 1.00 16.11 150 ARG A O 1
ATOM 1148 N N . LEU A 1 151 ? 29.488 29.984 -17.853 1.00 13.91 151 LEU A N 1
ATOM 1149 C CA . LEU A 1 151 ? 30.922 29.847 -17.552 1.00 13.16 151 LEU A CA 1
ATOM 1150 C C . LEU A 1 151 ? 31.627 31.210 -17.563 1.00 13.70 151 LEU A C 1
ATOM 1151 O O . LEU A 1 151 ? 32.351 31.524 -16.629 1.00 14.70 151 LEU A O 1
ATOM 1156 N N . VAL A 1 152 ? 31.275 32.085 -18.508 1.00 12.85 152 VAL A N 1
ATOM 1157 C CA . VAL A 1 152 ? 31.815 33.459 -18.483 1.00 12.63 152 VAL A CA 1
ATOM 1158 C C . VAL A 1 152 ? 31.273 34.208 -17.243 1.00 15.03 152 VAL A C 1
ATOM 1159 O O . VAL A 1 152 ? 32.039 34.798 -16.473 1.00 13.58 152 VAL A O 1
ATOM 1163 N N . LEU A 1 153 ? 29.964 34.081 -16.976 1.00 15.00 153 LEU A N 1
ATOM 1164 C CA . LEU A 1 153 ? 29.379 34.719 -15.792 1.00 13.70 153 LEU A CA 1
ATOM 1165 C C . LEU A 1 153 ? 30.071 34.268 -14.504 1.00 13.08 153 LEU A C 1
ATOM 1166 O O . LEU A 1 153 ? 30.413 35.109 -13.658 1.00 14.32 153 LEU A O 1
ATOM 1171 N N . ALA A 1 154 ? 30.363 32.981 -14.400 1.00 14.16 154 ALA A N 1
ATOM 1172 C CA . ALA A 1 154 ? 30.964 32.441 -13.163 1.00 16.17 154 ALA A CA 1
ATOM 1173 C C . ALA A 1 154 ? 32.336 33.097 -12.991 1.00 16.76 154 ALA A C 1
ATOM 1174 O O . ALA A 1 154 ? 32.766 33.394 -11.883 1.00 15.65 154 ALA A O 1
ATOM 1176 N N . ASN A 1 155 ? 33.073 33.208 -14.086 1.00 13.82 155 ASN A N 1
ATOM 1177 C CA . ASN A 1 155 ? 34.366 33.895 -14.017 1.00 16.99 155 ASN A CA 1
ATOM 1178 C C . ASN A 1 155 ? 34.297 35.382 -13.644 1.00 17.43 155 ASN A C 1
ATOM 1179 O O . ASN A 1 155 ? 35.159 35.868 -12.875 1.00 18.28 155 ASN A O 1
ATOM 1184 N N . ALA A 1 156 ? 33.281 36.092 -14.137 1.00 14.88 156 ALA A N 1
ATOM 1185 C CA . ALA A 1 156 ? 33.072 37.509 -13.808 1.00 15.48 156 ALA A CA 1
ATOM 1186 C C . ALA A 1 156 ? 32.759 37.605 -12.311 1.00 18.85 156 ALA A C 1
ATOM 1187 O O . ALA A 1 156 ? 33.254 38.487 -11.624 1.00 16.80 156 ALA A O 1
ATOM 1189 N N . GLN A 1 157 ? 31.983 36.654 -11.804 1.00 17.25 157 GLN A N 1
ATOM 1190 C CA . GLN A 1 157 ? 31.697 36.589 -10.374 1.00 18.55 157 GLN A CA 1
ATOM 1191 C C . GLN A 1 157 ? 32.974 36.386 -9.555 1.00 20.05 157 GLN A C 1
ATOM 1192 O O . GLN A 1 157 ? 33.121 36.947 -8.469 1.00 20.46 157 GLN A O 1
ATOM 1198 N N . MET A 1 158 ? 33.893 35.581 -10.082 1.00 18.61 158 MET A N 1
ATOM 1199 C CA . MET A 1 158 ? 35.145 35.290 -9.413 1.00 19.48 158 MET A CA 1
ATOM 1200 C C . MET A 1 158 ? 35.984 36.565 -9.323 1.00 19.38 158 MET A C 1
ATOM 1201 O O . MET A 1 158 ? 36.630 36.792 -8.298 1.00 20.61 158 MET A O 1
ATOM 1206 N N . VAL A 1 159 ? 36.067 37.302 -10.430 1.00 18.42 159 VAL A N 1
ATOM 1207 C CA . VAL A 1 159 ? 36.729 38.633 -10.403 1.00 18.87 159 VAL A CA 1
ATOM 1208 C C . VAL A 1 159 ? 36.295 39.462 -9.177 1.00 21.51 159 VAL A C 1
ATOM 1209 O O . VAL A 1 159 ? 37.132 39.947 -8.426 1.00 22.58 159 VAL A O 1
ATOM 1213 N N . VAL A 1 160 ? 34.988 39.658 -9.021 1.00 21.81 160 VAL A N 1
ATOM 1214 C CA . VAL A 1 160 ? 34.387 40.458 -7.952 1.00 23.47 160 VAL A CA 1
ATOM 1215 C C . VAL A 1 160 ? 34.657 39.862 -6.561 1.00 25.86 160 VAL A C 1
ATOM 1216 O O . VAL A 1 160 ? 35.042 40.601 -5.631 1.00 25.55 160 VAL A O 1
ATOM 1220 N N . ARG A 1 161 ? 34.622 38.536 -6.464 1.00 27.39 161 ARG A N 1
ATOM 1221 C CA . ARG A 1 161 ? 34.884 37.813 -5.215 1.00 29.77 161 ARG A CA 1
ATOM 1222 C C . ARG A 1 161 ? 36.293 38.161 -4.760 1.00 29.79 161 ARG A C 1
ATOM 1223 O O . ARG A 1 161 ? 36.545 38.297 -3.552 1.00 28.62 161 ARG A O 1
ATOM 1231 N N . LYS A 1 162 ? 37.223 38.139 -5.711 1.00 27.35 162 LYS A N 1
ATOM 1232 C CA . LYS A 1 162 ? 38.617 38.480 -5.438 1.00 27.76 162 LYS A CA 1
ATOM 1233 C C . LYS A 1 162 ? 38.957 39.960 -5.380 1.00 27.67 162 LYS A C 1
ATOM 1234 O O . LYS A 1 162 ? 40.138 40.314 -5.280 1.00 32.57 162 LYS A O 1
ATOM 1240 N N . GLY A 1 163 ? 37.957 40.829 -5.382 1.00 24.26 163 GLY A N 1
ATOM 1241 C CA . GLY A 1 163 ? 38.163 42.252 -5.166 1.00 26.30 163 GLY A CA 1
ATOM 1242 C C . GLY A 1 163 ? 38.303 43.055 -6.449 1.00 27.75 163 GLY A C 1
ATOM 1243 O O . GLY A 1 163 ? 38.628 44.234 -6.401 1.00 26.38 163 GLY A O 1
ATOM 1244 N N . GLY A 1 164 ? 38.209 42.381 -7.595 1.00 27.29 164 GLY A N 1
ATOM 1245 C CA . GLY A 1 164 ? 38.261 43.055 -8.885 1.00 25.02 164 GLY A CA 1
ATOM 1246 C C . GLY A 1 164 ? 36.999 43.813 -9.202 1.00 23.80 164 GLY A C 1
ATOM 1247 O O . GLY A 1 164 ? 36.008 43.717 -8.485 1.00 25.64 164 GLY A O 1
ATOM 1248 N N . GLU A 1 165 ? 36.995 44.486 -10.346 1.00 18.59 165 GLU A N 1
ATOM 1249 C CA . GLU A 1 165 ? 35.890 45.344 -10.743 1.00 22.28 165 GLU A CA 1
ATOM 1250 C C . GLU A 1 165 ? 35.478 44.903 -12.148 1.00 22.39 165 GLU A C 1
ATOM 1251 O O . GLU A 1 165 ? 36.326 44.519 -12.941 1.00 22.39 165 GLU A O 1
ATOM 1257 N N . VAL A 1 166 ? 34.171 44.848 -12.392 1.00 21.21 166 VAL A N 1
ATOM 1258 C CA . VAL A 1 166 ? 33.656 44.458 -13.697 1.00 21.41 166 VAL A CA 1
ATOM 1259 C C . VAL A 1 166 ? 32.632 45.513 -14.100 1.00 22.39 166 VAL A C 1
ATOM 1260 O O . VAL A 1 166 ? 31.733 45.858 -13.303 1.00 27.43 166 VAL A O 1
ATOM 1264 N N . LEU A 1 167 ? 32.766 46.057 -15.310 1.00 17.09 167 LEU A N 1
ATOM 1265 C CA . LEU A 1 167 ? 31.846 47.061 -15.843 1.00 19.26 167 LEU A CA 1
ATOM 1266 C C . LEU A 1 167 ? 31.360 46.511 -17.195 1.00 20.95 167 LEU A C 1
ATOM 1267 O O . LEU A 1 167 ? 32.179 46.075 -17.999 1.00 22.24 167 LEU A O 1
ATOM 1272 N N . THR A 1 168 ? 30.050 46.366 -17.379 1.00 17.08 168 THR A N 1
ATOM 1273 C CA . THR A 1 168 ? 29.521 46.073 -18.707 1.00 16.87 168 THR A CA 1
ATOM 1274 C C . THR A 1 168 ? 28.848 47.313 -19.293 1.00 16.62 168 THR A C 1
ATOM 1275 O O . THR A 1 168 ? 28.839 48.380 -18.657 1.00 20.58 168 THR A O 1
ATOM 1279 N N . ARG A 1 169 ? 28.329 47.207 -20.520 1.00 16.05 169 ARG A N 1
ATOM 1280 C CA . ARG A 1 169 ? 27.818 48.339 -21.271 1.00 18.27 169 ARG A CA 1
ATOM 1281 C C . ARG A 1 169 ? 28.841 49.487 -21.315 1.00 18.66 169 ARG A C 1
ATOM 1282 O O . ARG A 1 169 ? 28.479 50.647 -21.449 1.00 21.80 169 ARG A O 1
ATOM 1290 N N . THR A 1 170 ? 30.105 49.101 -21.345 1.00 19.14 170 THR A N 1
ATOM 1291 C CA . THR A 1 170 ? 31.212 50.065 -21.232 1.00 18.98 170 THR A CA 1
ATOM 1292 C C . THR A 1 170 ? 32.286 49.731 -22.248 1.00 19.81 170 THR A C 1
ATOM 1293 O O . THR A 1 170 ? 33.006 48.741 -22.069 1.00 20.03 170 THR A O 1
ATOM 1297 N N . ARG A 1 171 ? 32.332 50.505 -23.347 1.00 19.60 171 ARG A N 1
ATOM 1298 C CA . ARG A 1 171 ? 33.204 50.218 -24.471 1.00 18.40 171 ARG A CA 1
ATOM 1299 C C . ARG A 1 171 ? 34.559 50.943 -24.367 1.00 21.53 171 ARG A C 1
ATOM 1300 O O . ARG A 1 171 ? 34.582 52.170 -24.192 1.00 20.31 171 ARG A O 1
ATOM 1308 N N . ALA A 1 172 ? 35.673 50.214 -24.433 1.00 19.43 172 ALA A N 1
ATOM 1309 C CA . ALA A 1 172 ? 36.990 50.898 -24.356 1.00 20.47 172 ALA A CA 1
ATOM 1310 C C . ALA A 1 172 ? 37.141 51.553 -25.730 1.00 22.37 172 ALA A C 1
ATOM 1311 O O . ALA A 1 172 ? 36.972 50.905 -26.777 1.00 21.15 172 ALA A O 1
ATOM 1313 N N . THR A 1 173 ? 37.555 52.822 -25.732 1.00 21.32 173 THR A N 1
ATOM 1314 C CA . THR A 1 173 ? 37.647 53.554 -26.987 1.00 20.45 173 THR A CA 1
ATOM 1315 C C . THR A 1 173 ? 39.096 53.889 -27.337 1.00 21.54 173 THR A C 1
ATOM 1316 O O . THR A 1 173 ? 39.413 54.077 -28.511 1.00 22.70 173 THR A O 1
ATOM 1320 N N . SER A 1 174 ? 39.976 53.905 -26.351 1.00 21.93 174 SER A N 1
ATOM 1321 C CA . SER A 1 174 ? 41.406 53.959 -26.676 1.00 25.75 174 SER A CA 1
ATOM 1322 C C . SER A 1 174 ? 42.311 53.511 -25.544 1.00 24.40 174 SER A C 1
ATOM 1323 O O . SER A 1 174 ? 41.884 53.447 -24.389 1.00 24.45 174 SER A O 1
ATOM 1326 N N . ALA A 1 175 ? 43.517 53.056 -25.899 1.00 20.84 175 ALA A N 1
ATOM 1327 C CA . ALA A 1 175 ? 44.530 52.702 -24.925 1.00 21.32 175 ALA A CA 1
ATOM 1328 C C . ALA A 1 175 ? 45.878 53.185 -25.495 1.00 24.67 175 ALA A C 1
ATOM 1329 O O . ALA A 1 175 ? 46.171 52.971 -26.682 1.00 23.28 175 ALA A O 1
ATOM 1331 N N . ARG A 1 176 ? 46.593 53.956 -24.689 1.00 22.89 176 ARG A N 1
ATOM 1332 C CA . ARG A 1 176 ? 47.876 54.525 -25.126 1.00 25.91 176 ARG A CA 1
ATOM 1333 C C . ARG A 1 176 ? 48.829 54.576 -23.945 1.00 26.41 176 ARG A C 1
ATOM 1334 O O . ARG A 1 176 ? 48.384 54.708 -22.790 1.00 25.94 176 ARG A O 1
ATOM 1342 N N . ARG A 1 177 ? 50.131 54.460 -24.228 1.00 25.81 177 ARG A N 1
ATOM 1343 C CA . ARG A 1 177 ? 51.132 54.375 -23.164 1.00 25.76 177 ARG A CA 1
ATOM 1344 C C . ARG A 1 177 ? 51.616 55.803 -22.955 1.00 25.69 177 ARG A C 1
ATOM 1345 O O . ARG A 1 177 ? 51.947 56.456 -23.946 1.00 26.08 177 ARG A O 1
ATOM 1353 N N . GLU A 1 178 ? 51.474 56.319 -21.735 1.00 26.15 178 GLU A N 1
ATOM 1354 C CA . GLU A 1 178 ? 52.086 57.595 -21.356 1.00 28.18 178 GLU A CA 1
ATOM 1355 C C . GLU A 1 178 ? 52.848 57.484 -20.063 1.00 30.47 178 GLU A C 1
ATOM 1356 O O . GLU A 1 178 ? 52.278 57.166 -19.017 1.00 27.84 178 GLU A O 1
ATOM 1362 N N . ASN A 1 179 ? 54.125 57.878 -20.119 1.00 32.34 179 ASN A N 1
ATOM 1363 C CA . ASN A 1 179 ? 54.919 57.990 -18.918 1.00 32.20 179 ASN A CA 1
ATOM 1364 C C . ASN A 1 179 ? 55.046 56.670 -18.182 1.00 31.11 179 ASN A C 1
ATOM 1365 O O . ASN A 1 179 ? 55.082 56.668 -16.967 1.00 33.46 179 ASN A O 1
ATOM 1370 N N . GLY A 1 180 ? 55.036 55.549 -18.903 1.00 28.76 180 GLY A N 1
ATOM 1371 C CA . GLY A 1 180 ? 55.247 54.247 -18.274 1.00 29.13 180 GLY A CA 1
ATOM 1372 C C . GLY A 1 180 ? 53.969 53.529 -17.832 1.00 28.81 180 GLY A C 1
ATOM 1373 O O . GLY A 1 180 ? 54.022 52.432 -17.277 1.00 29.23 180 GLY A O 1
ATOM 1374 N N . LEU A 1 181 ? 52.837 54.173 -18.057 1.00 29.74 181 LEU A N 1
ATOM 1375 C CA . LEU A 1 181 ? 51.533 53.609 -17.706 1.00 28.72 181 LEU A CA 1
ATOM 1376 C C . LEU A 1 181 ? 50.630 53.570 -18.925 1.00 27.81 181 LEU A C 1
ATOM 1377 O O . LEU A 1 181 ? 50.735 54.398 -19.824 1.00 26.10 181 LEU A O 1
ATOM 1382 N N . TRP A 1 182 ? 49.625 52.695 -18.895 1.00 25.23 182 TRP A N 1
ATOM 1383 C CA . TRP A 1 182 ? 48.543 52.808 -19.850 1.00 22.99 182 TRP A CA 1
ATOM 1384 C C . TRP A 1 182 ? 47.535 53.837 -19.342 1.00 20.52 182 TRP A C 1
ATOM 1385 O O . TRP A 1 182 ? 47.214 53.898 -18.158 1.00 24.86 182 TRP A O 1
ATOM 1396 N N . ILE A 1 183 ? 47.049 54.657 -20.259 1.00 21.48 183 ILE A N 1
ATOM 1397 C CA . ILE A 1 183 ? 45.848 55.441 -20.073 1.00 22.71 183 ILE A CA 1
ATOM 1398 C C . ILE A 1 183 ? 44.759 54.797 -20.948 1.00 25.12 183 ILE A C 1
ATOM 1399 O O . ILE A 1 183 ? 44.864 54.737 -22.179 1.00 24.09 183 ILE A O 1
ATOM 1404 N N . VAL A 1 184 ? 43.693 54.342 -20.307 1.00 24.88 184 VAL A N 1
ATOM 1405 C CA . VAL A 1 184 ? 42.637 53.658 -21.047 1.00 21.05 184 VAL A CA 1
ATOM 1406 C C . VAL A 1 184 ? 41.366 54.499 -20.955 1.00 18.93 184 VAL A C 1
ATOM 1407 O O . VAL A 1 184 ? 40.900 54.819 -19.853 1.00 24.22 184 VAL A O 1
ATOM 1411 N N . GLU A 1 185 ? 40.766 54.785 -22.101 1.00 20.54 185 GLU A N 1
ATOM 1412 C CA . GLU A 1 185 ? 39.546 55.579 -22.134 1.00 20.50 185 GLU A CA 1
ATOM 1413 C C . GLU A 1 185 ? 38.380 54.662 -22.533 1.00 21.92 185 GLU A C 1
ATOM 1414 O O . GLU A 1 185 ? 38.540 53.815 -23.399 1.00 21.20 185 GLU A O 1
ATOM 1420 N N . ALA A 1 186 ? 37.209 54.929 -21.974 1.00 20.79 186 ALA A N 1
ATOM 1421 C CA . ALA A 1 186 ? 36.047 54.084 -22.266 1.00 22.41 186 ALA A CA 1
ATOM 1422 C C . ALA A 1 186 ? 34.781 54.924 -22.117 1.00 22.43 186 ALA A C 1
ATOM 1423 O O . ALA A 1 186 ? 34.799 55.987 -21.486 1.00 25.45 186 ALA A O 1
ATOM 1425 N N . GLU A 1 187 ? 33.671 54.439 -22.662 1.00 24.00 187 GLU A N 1
ATOM 1426 C CA . GLU A 1 187 ? 32.439 55.219 -22.617 1.00 24.99 187 GLU A CA 1
ATOM 1427 C C . GLU A 1 187 ? 31.282 54.280 -22.347 1.00 26.45 187 GLU A C 1
ATOM 1428 O O . GLU A 1 187 ? 31.291 53.158 -22.862 1.00 21.60 187 GLU A O 1
ATOM 1434 N N . ASP A 1 188 ? 30.362 54.720 -21.491 1.00 23.69 188 ASP A N 1
ATOM 1435 C CA . ASP A 1 188 ? 29.085 54.013 -21.279 1.00 24.43 188 ASP A CA 1
ATOM 1436 C C . ASP A 1 188 ? 28.263 54.034 -22.548 1.00 25.03 188 ASP A C 1
ATOM 1437 O O . ASP A 1 188 ? 28.025 55.102 -23.117 1.00 25.56 188 ASP A O 1
ATOM 1442 N N . ILE A 1 189 ? 27.841 52.859 -23.025 1.00 22.66 189 ILE A N 1
ATOM 1443 C CA . ILE A 1 189 ? 27.226 52.805 -24.325 1.00 21.69 189 ILE A CA 1
ATOM 1444 C C . ILE A 1 189 ? 25.818 53.404 -24.291 1.00 24.31 189 ILE A C 1
ATOM 1445 O O . ILE A 1 189 ? 25.268 53.715 -25.339 1.00 28.31 189 ILE A O 1
ATOM 1450 N N . ASP A 1 190 ? 25.269 53.553 -23.095 1.00 26.21 190 ASP A N 1
ATOM 1451 C CA . ASP A 1 190 ? 23.925 54.102 -22.971 1.00 30.28 190 ASP A CA 1
ATOM 1452 C C . ASP A 1 190 ? 23.985 55.597 -22.682 1.00 32.72 190 ASP A C 1
ATOM 1453 O O . ASP A 1 190 ? 23.335 56.374 -23.376 1.00 40.13 190 ASP A O 1
ATOM 1458 N N . THR A 1 191 ? 24.681 55.982 -21.620 1.00 33.00 191 THR A N 1
ATOM 1459 C CA . THR A 1 191 ? 24.609 57.349 -21.096 1.00 35.33 191 THR A CA 1
ATOM 1460 C C . THR A 1 191 ? 25.677 58.276 -21.669 1.00 35.57 191 THR A C 1
ATOM 1461 O O . THR A 1 191 ? 25.708 59.466 -21.344 1.00 36.48 191 THR A O 1
ATOM 1465 N N . GLY A 1 192 ? 26.596 57.722 -22.453 1.00 34.00 192 GLY A N 1
ATOM 1466 C CA . GLY A 1 192 ? 27.798 58.447 -22.874 1.00 31.67 192 GLY A CA 1
ATOM 1467 C C . GLY A 1 192 ? 28.802 58.848 -21.806 1.00 28.21 192 GLY A C 1
ATOM 1468 O O . GLY A 1 192 ? 29.819 59.467 -22.136 1.00 31.53 192 GLY A O 1
ATOM 1469 N N . LYS A 1 193 ? 28.604 58.443 -20.555 1.00 28.53 193 LYS A N 1
ATOM 1470 C CA . LYS A 1 193 ? 29.579 58.726 -19.508 1.00 28.08 193 LYS A CA 1
ATOM 1471 C C . LYS A 1 193 ? 30.983 58.303 -19.905 1.00 30.39 193 LYS A C 1
ATOM 1472 O O . LYS A 1 193 ? 31.179 57.181 -20.392 1.00 27.68 193 LYS A O 1
ATOM 1478 N N . LYS A 1 194 ? 31.933 59.233 -19.824 1.00 26.41 194 LYS A N 1
ATOM 1479 C CA . LYS A 1 194 ? 33.302 58.920 -20.235 1.00 30.26 194 LYS A CA 1
ATOM 1480 C C . LYS A 1 194 ? 34.084 58.497 -19.020 1.00 27.37 194 LYS A C 1
ATOM 1481 O O . LYS A 1 194 ? 33.873 59.020 -17.927 1.00 30.16 194 LYS A O 1
ATOM 1487 N N . TYR A 1 195 ? 35.023 57.578 -19.213 1.00 24.66 195 TYR A N 1
ATOM 1488 C CA . TYR A 1 195 ? 35.906 57.134 -18.148 1.00 25.89 195 TYR A CA 1
ATOM 1489 C C . TYR A 1 195 ? 37.343 57.190 -18.641 1.00 24.38 195 TYR A C 1
ATOM 1490 O O . TYR A 1 195 ? 37.603 57.043 -19.840 1.00 23.43 195 TYR A O 1
ATOM 1499 N N . SER A 1 196 ? 38.267 57.359 -17.704 1.00 27.46 196 SER A N 1
ATOM 1500 C CA . SER A 1 196 ? 39.688 57.280 -17.991 1.00 29.88 196 SER A CA 1
ATOM 1501 C C . SER A 1 196 ? 40.386 56.666 -16.801 1.00 30.69 196 SER A C 1
ATOM 1502 O O . SER A 1 196 ? 40.204 57.102 -15.651 1.00 31.67 196 SER A O 1
ATOM 1505 N N . TRP A 1 197 ? 41.162 55.626 -17.056 1.00 27.26 197 TRP A N 1
ATOM 1506 C CA . TRP A 1 197 ? 41.946 55.026 -16.000 1.00 27.08 197 TRP A CA 1
ATOM 1507 C C . TRP A 1 197 ? 43.398 54.972 -16.409 1.00 25.00 197 TRP A C 1
ATOM 1508 O O . TRP A 1 197 ? 43.716 54.837 -17.594 1.00 24.88 197 TRP A O 1
ATOM 1519 N N . GLN A 1 198 ? 44.239 54.848 -15.386 1.00 27.52 198 GLN A N 1
ATOM 1520 C CA . GLN A 1 198 ? 45.631 54.462 -15.547 1.00 25.51 198 GLN A CA 1
ATOM 1521 C C . GLN A 1 198 ? 45.783 53.010 -15.142 1.00 23.77 198 GLN A C 1
ATOM 1522 O O . GLN A 1 198 ? 45.134 52.567 -14.184 1.00 27.06 198 GLN A O 1
ATOM 1528 N N . ALA A 1 199 ? 46.638 52.278 -15.847 1.00 21.84 199 ALA A N 1
ATOM 1529 C CA . ALA A 1 199 ? 46.900 50.908 -15.466 1.00 24.08 199 ALA A CA 1
ATOM 1530 C C . ALA A 1 199 ? 48.356 50.591 -15.699 1.00 21.57 199 ALA A C 1
ATOM 1531 O O . ALA A 1 199 ? 48.936 51.027 -16.691 1.00 25.88 199 ALA A O 1
ATOM 1533 N N . ARG A 1 200 ? 48.853 49.623 -14.953 1.00 23.66 200 ARG A N 1
ATOM 1534 C CA . ARG A 1 200 ? 50.221 49.163 -15.147 1.00 25.78 200 ARG A CA 1
ATOM 1535 C C . ARG A 1 200 ? 50.334 48.192 -16.306 1.00 25.72 200 ARG A C 1
ATOM 1536 O O . ARG A 1 200 ? 51.439 47.861 -16.733 1.00 25.49 200 ARG A O 1
ATOM 1544 N N . GLY A 1 201 ? 49.208 47.623 -16.753 1.00 22.88 201 GLY A N 1
ATOM 1545 C CA . GLY A 1 201 ? 49.292 46.540 -17.726 1.00 21.45 201 GLY A CA 1
ATOM 1546 C C . GLY A 1 201 ? 47.909 46.400 -18.353 1.00 20.05 201 GLY A C 1
ATOM 1547 O O . GLY A 1 201 ? 46.927 46.879 -17.781 1.00 21.52 201 GLY A O 1
ATOM 1548 N N . LEU A 1 202 ? 47.894 45.949 -19.608 1.00 22.91 202 LEU A N 1
ATOM 1549 C CA . LEU A 1 202 ? 46.685 45.935 -20.435 1.00 22.11 202 LEU A CA 1
ATOM 1550 C C . LEU A 1 202 ? 46.526 44.589 -21.136 1.00 21.29 202 LEU A C 1
ATOM 1551 O O . LEU A 1 202 ? 47.476 44.045 -21.710 1.00 20.19 202 LEU A O 1
ATOM 1556 N N . VAL A 1 203 ? 45.307 44.047 -21.091 1.00 19.76 203 VAL A N 1
ATOM 1557 C CA . VAL A 1 203 ? 45.007 42.834 -21.864 1.00 18.35 203 VAL A CA 1
ATOM 1558 C C . VAL A 1 203 ? 43.963 43.139 -22.935 1.00 16.76 203 VAL A C 1
ATOM 1559 O O . VAL A 1 203 ? 42.906 43.642 -22.642 1.00 20.00 203 VAL A O 1
ATOM 1563 N N . ASN A 1 204 ? 44.257 42.788 -24.183 1.00 17.37 204 ASN A N 1
ATOM 1564 C CA . ASN A 1 204 ? 43.334 42.918 -25.294 1.00 16.59 204 ASN A CA 1
ATOM 1565 C C . ASN A 1 204 ? 42.743 41.523 -25.564 1.00 16.09 204 ASN A C 1
ATOM 1566 O O . ASN A 1 204 ? 43.359 40.669 -26.206 1.00 16.74 204 ASN A O 1
ATOM 1571 N N . ALA A 1 205 ? 41.626 41.247 -24.889 1.00 16.76 205 ALA A N 1
ATOM 1572 C CA . ALA A 1 205 ? 40.923 39.991 -25.074 1.00 15.33 205 ALA A CA 1
ATOM 1573 C C . ALA A 1 205 ? 39.556 40.185 -25.787 1.00 17.08 205 ALA A C 1
ATOM 1574 O O . ALA A 1 205 ? 38.497 39.730 -25.312 1.00 16.69 205 ALA A O 1
ATOM 1576 N N . THR A 1 206 ? 39.563 40.869 -26.926 1.00 16.03 206 THR A N 1
ATOM 1577 C CA . THR A 1 206 ? 38.331 41.337 -27.560 1.00 15.85 206 THR A CA 1
ATOM 1578 C C . THR A 1 206 ? 37.884 40.339 -28.675 1.00 15.71 206 THR A C 1
ATOM 1579 O O . THR A 1 206 ? 37.044 40.670 -29.493 1.00 17.30 206 THR A O 1
ATOM 1583 N N . GLY A 1 207 ? 38.442 39.128 -28.703 1.00 17.50 207 GLY A N 1
ATOM 1584 C CA . GLY A 1 207 ? 37.836 38.072 -29.552 1.00 15.09 207 GLY A CA 1
ATOM 1585 C C . GLY A 1 207 ? 37.968 38.411 -31.041 1.00 18.17 207 GLY A C 1
ATOM 1586 O O . GLY A 1 207 ? 39.068 38.783 -31.479 1.00 18.36 207 GLY A O 1
ATOM 1587 N N . PRO A 1 208 ? 36.835 38.451 -31.777 1.00 16.72 208 PRO A N 1
ATOM 1588 C CA . PRO A 1 208 ? 36.788 38.858 -33.181 1.00 18.06 208 PRO A CA 1
ATOM 1589 C C . PRO A 1 208 ? 37.325 40.275 -33.440 1.00 17.57 208 PRO A C 1
ATOM 1590 O O . PRO A 1 208 ? 37.681 40.605 -34.573 1.00 19.86 208 PRO A O 1
ATOM 1594 N N . TRP A 1 209 ? 37.315 41.113 -32.401 1.00 16.60 209 TRP A N 1
ATOM 1595 C CA . TRP A 1 209 ? 37.737 42.507 -32.543 1.00 19.68 209 TRP A CA 1
ATOM 1596 C C . TRP A 1 209 ? 39.234 42.683 -32.238 1.00 16.01 209 TRP A C 1
ATOM 1597 O O . TRP A 1 209 ? 39.726 43.830 -32.129 1.00 20.35 209 TRP A O 1
ATOM 1608 N N . VAL A 1 210 ? 39.973 41.606 -31.975 1.00 17.38 210 VAL A N 1
ATOM 1609 C CA . VAL A 1 210 ? 41.327 41.762 -31.422 1.00 17.51 210 VAL A CA 1
ATOM 1610 C C . VAL A 1 210 ? 42.256 42.607 -32.323 1.00 20.38 210 VAL A C 1
ATOM 1611 O O . VAL A 1 210 ? 42.892 43.543 -31.841 1.00 18.24 210 VAL A O 1
ATOM 1615 N N . LYS A 1 211 ? 42.269 42.341 -33.627 1.00 19.37 211 LYS A N 1
ATOM 1616 C CA . LYS A 1 211 ? 43.059 43.197 -34.540 1.00 20.66 211 LYS A CA 1
ATOM 1617 C C . LYS A 1 211 ? 42.428 44.592 -34.677 1.00 23.40 211 LYS A C 1
ATOM 1618 O O . LYS A 1 211 ? 43.090 45.615 -34.689 1.00 23.85 211 LYS A O 1
ATOM 1624 N N . GLN A 1 212 ? 41.122 44.645 -34.827 1.00 21.54 212 GLN A N 1
ATOM 1625 C CA . GLN A 1 212 ? 40.491 45.959 -34.873 1.00 21.96 212 GLN A CA 1
ATOM 1626 C C . GLN A 1 212 ? 40.832 46.851 -33.682 1.00 23.26 212 GLN A C 1
ATOM 1627 O O . GLN A 1 212 ? 41.000 48.079 -33.812 1.00 26.82 212 GLN A O 1
ATOM 1633 N N . PHE A 1 213 ? 40.936 46.271 -32.495 1.00 20.34 213 PHE A N 1
ATOM 1634 C CA . PHE A 1 213 ? 41.332 47.120 -31.368 1.00 23.45 213 PHE A CA 1
ATOM 1635 C C . PHE A 1 213 ? 42.788 47.609 -31.483 1.00 25.30 213 PHE A C 1
ATOM 1636 O O . PHE A 1 213 ? 43.100 48.747 -31.110 1.00 23.39 213 PHE A O 1
ATOM 1644 N N . PHE A 1 214 ? 43.685 46.774 -32.010 1.00 25.22 214 PHE A N 1
ATOM 1645 C CA . PHE A 1 214 ? 45.023 47.286 -32.331 1.00 23.06 214 PHE A CA 1
ATOM 1646 C C . PHE A 1 214 ? 44.927 48.478 -33.280 1.00 23.36 214 PHE A C 1
ATOM 1647 O O . PHE A 1 214 ? 45.563 49.507 -33.063 1.00 27.00 214 PHE A O 1
ATOM 1655 N N . ASP A 1 215 ? 44.178 48.320 -34.356 1.00 24.78 215 ASP A N 1
ATOM 1656 C CA . ASP A 1 215 ? 44.188 49.291 -35.454 1.00 27.23 215 ASP A CA 1
ATOM 1657 C C . ASP A 1 215 ? 43.501 50.573 -35.012 1.00 28.83 215 ASP A C 1
ATOM 1658 O O . ASP A 1 215 ? 44.047 51.667 -35.210 1.00 29.93 215 ASP A O 1
ATOM 1663 N N . ASP A 1 216 ? 42.351 50.440 -34.360 1.00 25.92 216 ASP A N 1
ATOM 1664 C CA . ASP A 1 216 ? 41.489 51.605 -34.102 1.00 26.63 216 ASP A CA 1
ATOM 1665 C C . ASP A 1 216 ? 41.619 52.147 -32.688 1.00 26.98 216 ASP A C 1
ATOM 1666 O O . ASP A 1 216 ? 41.324 53.317 -32.431 1.00 29.19 216 ASP A O 1
ATOM 1671 N N . GLY A 1 217 ? 41.894 51.254 -31.741 1.00 23.74 217 GLY A N 1
ATOM 1672 C CA . GLY A 1 217 ? 41.936 51.621 -30.342 1.00 25.53 217 GLY A CA 1
ATOM 1673 C C . GLY A 1 217 ? 43.321 52.094 -29.934 1.00 27.57 217 GLY A C 1
ATOM 1674 O O . GLY A 1 217 ? 43.466 52.888 -29.008 1.00 26.83 217 GLY A O 1
ATOM 1675 N N . MET A 1 218 ? 44.358 51.487 -30.509 1.00 26.51 218 MET A N 1
ATOM 1676 C CA . MET A 1 218 ? 45.688 51.652 -29.942 1.00 24.53 218 MET A CA 1
ATOM 1677 C C . MET A 1 218 ? 46.679 52.244 -30.958 1.00 28.54 218 MET A C 1
ATOM 1678 O O . MET A 1 218 ? 47.746 52.728 -30.548 1.00 25.97 218 MET A O 1
ATOM 1683 N N . HIS A 1 219 ? 46.317 52.202 -32.244 1.00 27.19 219 HIS A N 1
ATOM 1684 C CA . HIS A 1 219 ? 47.211 52.543 -33.363 1.00 28.15 219 HIS A CA 1
ATOM 1685 C C . HIS A 1 219 ? 48.555 51.838 -33.239 1.00 29.04 219 HIS A C 1
ATOM 1686 O O . HIS A 1 219 ? 49.615 52.462 -33.339 1.00 28.44 219 HIS A O 1
ATOM 1693 N N . LEU A 1 220 ? 48.511 50.528 -33.004 1.00 26.55 220 LEU A N 1
ATOM 1694 C CA . LEU A 1 220 ? 49.737 49.713 -32.838 1.00 25.30 220 LEU A CA 1
ATOM 1695 C C . LEU A 1 220 ? 49.597 48.556 -33.819 1.00 28.25 220 LEU A C 1
ATOM 1696 O O . LEU A 1 220 ? 48.486 48.125 -34.104 1.00 28.40 220 LEU A O 1
ATOM 1701 N N . PRO A 1 221 ? 50.719 48.013 -34.322 1.00 28.41 221 PRO A N 1
ATOM 1702 C CA . PRO A 1 221 ? 50.572 46.929 -35.307 1.00 28.55 221 PRO A CA 1
ATOM 1703 C C . PRO A 1 221 ? 50.162 45.625 -34.624 1.00 26.51 221 PRO A C 1
ATOM 1704 O O . PRO A 1 221 ? 50.800 45.216 -33.666 1.00 26.24 221 PRO A O 1
ATOM 1708 N N . SER A 1 222 ? 49.121 44.958 -35.119 1.00 25.82 222 SER A N 1
ATOM 1709 C CA . SER A 1 222 ? 48.776 43.637 -34.599 1.00 24.52 222 SER A CA 1
ATOM 1710 C C . SER A 1 222 ? 49.863 42.616 -34.936 1.00 22.06 222 SER A C 1
ATOM 1711 O O . SER A 1 222 ? 50.328 42.571 -36.078 1.00 25.16 222 SER A O 1
ATOM 1714 N N . PRO A 1 223 ? 50.212 41.757 -33.972 1.00 25.43 223 PRO A N 1
ATOM 1715 C CA . PRO A 1 223 ? 51.205 40.710 -34.309 1.00 27.06 223 PRO A CA 1
ATOM 1716 C C . PRO A 1 223 ? 50.697 39.685 -35.328 1.00 31.41 223 PRO A C 1
ATOM 1717 O O . PRO A 1 223 ? 51.502 39.032 -35.986 1.00 29.10 223 PRO A O 1
ATOM 1721 N N . TYR A 1 224 ? 49.379 39.457 -35.363 1.00 30.36 224 TYR A N 1
ATOM 1722 C CA . TYR A 1 224 ? 48.779 38.457 -36.246 1.00 32.70 224 TYR A CA 1
ATOM 1723 C C . TYR A 1 224 ? 47.516 39.012 -36.907 1.00 36.66 224 TYR A C 1
ATOM 1724 O O . TYR A 1 224 ? 46.971 40.029 -36.462 1.00 33.39 224 TYR A O 1
ATOM 1733 N N . GLY A 1 225 ? 47.177 38.452 -38.068 1.00 38.34 225 GLY A N 1
ATOM 1734 C CA . GLY A 1 225 ? 45.886 38.691 -38.723 1.00 40.76 225 GLY A CA 1
ATOM 1735 C C . GLY A 1 225 ? 44.845 37.825 -38.061 1.00 42.37 225 GLY A C 1
ATOM 1736 O O . GLY A 1 225 ? 45.166 36.992 -37.225 1.00 42.63 225 GLY A O 1
ATOM 1737 N N . ILE A 1 226 ? 43.576 38.040 -38.362 1.00 43.79 226 ILE A N 1
ATOM 1738 C CA . ILE A 1 226 ? 42.547 37.224 -37.737 1.00 44.05 226 ILE A CA 1
ATOM 1739 C C . ILE A 1 226 ? 41.656 36.656 -38.852 1.00 42.36 226 ILE A C 1
ATOM 1740 O O . ILE A 1 226 ? 41.323 37.350 -39.820 1.00 40.63 226 ILE A O 1
ATOM 1745 N N . ARG A 1 227 ? 41.301 35.383 -38.727 1.00 38.68 227 ARG A N 1
ATOM 1746 C CA . ARG A 1 227 ? 40.482 34.720 -39.734 1.00 37.16 227 ARG A CA 1
ATOM 1747 C C . ARG A 1 227 ? 39.084 34.466 -39.192 1.00 34.00 227 ARG A C 1
ATOM 1748 O O . ARG A 1 227 ? 38.833 33.443 -38.555 1.00 35.22 227 ARG A O 1
ATOM 1756 N N . LEU A 1 228 ? 38.175 35.402 -39.443 1.00 29.21 228 LEU A N 1
ATOM 1757 C CA . LEU A 1 228 ? 36.810 35.280 -38.924 1.00 24.48 228 LEU A CA 1
ATOM 1758 C C . LEU A 1 228 ? 36.063 34.179 -39.647 1.00 21.96 228 LEU A C 1
ATOM 1759 O O . LEU A 1 228 ? 35.805 34.297 -40.863 1.00 23.65 228 LEU A O 1
ATOM 1764 N N . ILE A 1 229 ? 35.860 33.077 -38.939 1.00 20.73 229 ILE A N 1
ATOM 1765 C CA . ILE A 1 229 ? 35.195 31.929 -39.549 1.00 18.87 229 ILE A CA 1
ATOM 1766 C C . ILE A 1 229 ? 33.848 31.754 -38.844 1.00 18.45 229 ILE A C 1
ATOM 1767 O O . ILE A 1 229 ? 33.810 31.255 -37.694 1.00 21.81 229 ILE A O 1
ATOM 1772 N N . LYS A 1 230 ? 32.763 32.016 -39.582 1.00 18.11 230 LYS A N 1
ATOM 1773 C CA . LYS A 1 230 ? 31.409 31.934 -39.032 1.00 17.07 230 LYS A CA 1
ATOM 1774 C C . LYS A 1 230 ? 31.064 30.459 -38.842 1.00 15.28 230 LYS A C 1
ATOM 1775 O O . LYS A 1 230 ? 31.368 29.632 -39.706 1.00 16.83 230 LYS A O 1
ATOM 1781 N N . GLY A 1 231 ? 30.344 30.157 -37.764 1.00 14.71 231 GLY A N 1
ATOM 1782 C CA . GLY A 1 231 ? 29.715 28.829 -37.613 1.00 15.51 231 GLY A CA 1
ATOM 1783 C C . GLY A 1 231 ? 28.321 29.076 -37.057 1.00 14.75 231 GLY A C 1
ATOM 1784 O O . GLY A 1 231 ? 28.142 29.922 -36.172 1.00 16.31 231 GLY A O 1
ATOM 1785 N N . SER A 1 232 ? 27.341 28.302 -37.515 1.00 12.52 232 SER A N 1
ATOM 1786 C CA . SER A 1 232 ? 25.992 28.469 -37.039 1.00 15.29 232 SER A CA 1
ATOM 1787 C C . SER A 1 232 ? 25.464 27.154 -36.502 1.00 14.75 232 SER A C 1
ATOM 1788 O O . SER A 1 232 ? 26.022 26.097 -36.814 1.00 15.08 232 SER A O 1
ATOM 1791 N N . HIS A 1 233 ? 24.365 27.257 -35.755 1.00 15.41 233 HIS A N 1
ATOM 1792 C CA . HIS A 1 233 ? 23.683 26.073 -35.196 1.00 12.76 233 HIS A CA 1
ATOM 1793 C C . HIS A 1 233 ? 22.195 26.249 -35.455 1.00 13.25 233 HIS A C 1
ATOM 1794 O O . HIS A 1 233 ? 21.619 27.362 -35.487 1.00 14.21 233 HIS A O 1
ATOM 1801 N N . ILE A 1 234 ? 21.512 25.112 -35.559 1.00 13.47 234 ILE A N 1
ATOM 1802 C CA . ILE A 1 234 ? 20.058 25.159 -35.587 1.00 14.09 234 ILE A CA 1
ATOM 1803 C C . ILE A 1 234 ? 19.500 24.377 -34.381 1.00 13.75 234 ILE A C 1
ATOM 1804 O O . ILE A 1 234 ? 20.170 23.478 -33.874 1.00 15.67 234 ILE A O 1
ATOM 1809 N N . VAL A 1 235 ? 18.290 24.727 -33.959 1.00 14.79 235 VAL A N 1
ATOM 1810 C CA . VAL A 1 235 ? 17.688 24.027 -32.798 1.00 14.90 235 VAL A CA 1
ATOM 1811 C C . VAL A 1 235 ? 16.352 23.489 -33.269 1.00 13.73 235 VAL A C 1
ATOM 1812 O O . VAL A 1 235 ? 15.543 24.225 -33.817 1.00 15.45 235 VAL A O 1
ATOM 1816 N N . VAL A 1 236 ? 16.073 22.254 -32.877 1.00 15.31 236 VAL A N 1
ATOM 1817 C CA . VAL A 1 236 ? 14.771 21.637 -33.190 1.00 16.94 236 VAL A CA 1
ATOM 1818 C C . VAL A 1 236 ? 14.261 20.906 -31.934 1.00 17.03 236 VAL A C 1
ATOM 1819 O O . VAL A 1 236 ? 15.027 20.630 -31.002 1.00 16.50 236 VAL A O 1
ATOM 1823 N N . PRO A 1 237 ? 12.936 20.664 -31.864 1.00 18.72 237 PRO A N 1
ATOM 1824 C CA . PRO A 1 237 ? 12.433 19.780 -30.824 1.00 21.39 237 PRO A CA 1
ATOM 1825 C C . PRO A 1 237 ? 13.293 18.509 -30.859 1.00 19.05 237 PRO A C 1
ATOM 1826 O O . PRO A 1 237 ? 13.689 18.068 -31.931 1.00 20.31 237 PRO A O 1
ATOM 1830 N N . ARG A 1 238 ? 13.571 17.929 -29.701 1.00 18.88 238 ARG A N 1
ATOM 1831 C CA . ARG A 1 238 ? 14.514 16.830 -29.639 1.00 17.83 238 ARG A CA 1
ATOM 1832 C C . ARG A 1 238 ? 14.198 15.710 -30.612 1.00 23.05 238 ARG A C 1
ATOM 1833 O O . ARG A 1 238 ? 13.027 15.332 -30.775 1.00 20.47 238 ARG A O 1
ATOM 1841 N N . VAL A 1 239 ? 15.228 15.302 -31.358 1.00 18.83 239 VAL A N 1
ATOM 1842 C CA . VAL A 1 239 ? 15.062 14.419 -32.513 1.00 22.23 239 VAL A CA 1
ATOM 1843 C C . VAL A 1 239 ? 14.825 12.962 -32.103 1.00 23.25 239 VAL A C 1
ATOM 1844 O O . VAL A 1 239 ? 14.350 12.162 -32.918 1.00 23.31 239 VAL A O 1
ATOM 1848 N N . HIS A 1 240 ? 15.215 12.638 -30.870 1.00 24.37 240 HIS A N 1
ATOM 1849 C CA . HIS A 1 240 ? 14.998 11.338 -30.225 1.00 24.74 240 HIS A CA 1
ATOM 1850 C C . HIS A 1 240 ? 15.098 11.505 -28.707 1.00 24.95 240 HIS A C 1
ATOM 1851 O O . HIS A 1 240 ? 15.459 12.568 -28.188 1.00 23.75 240 HIS A O 1
ATOM 1858 N N . THR A 1 241 ? 14.776 10.440 -27.969 1.00 25.80 241 THR A N 1
ATOM 1859 C CA . THR A 1 241 ? 14.726 10.522 -26.520 1.00 26.26 241 THR A CA 1
ATOM 1860 C C . THR A 1 241 ? 16.024 10.078 -25.828 1.00 28.94 241 THR A C 1
ATOM 1861 O O . THR A 1 241 ? 16.061 9.912 -24.600 1.00 28.91 241 THR A O 1
ATOM 1865 N N . GLN A 1 242 ? 17.071 9.839 -26.614 1.00 28.04 242 GLN A N 1
ATOM 1866 C CA . GLN A 1 242 ? 18.311 9.304 -26.082 1.00 27.99 242 GLN A CA 1
ATOM 1867 C C . GLN A 1 242 ? 19.170 10.392 -25.432 1.00 28.79 242 GLN A C 1
ATOM 1868 O O . GLN A 1 242 ? 19.094 11.559 -25.792 1.00 28.04 242 GLN A O 1
ATOM 1874 N N . LYS A 1 243 ? 19.947 10.022 -24.420 1.00 26.66 243 LYS A N 1
ATOM 1875 C CA . LYS A 1 243 ? 20.758 11.001 -23.707 1.00 27.85 243 LYS A CA 1
ATOM 1876 C C . LYS A 1 243 ? 22.070 11.297 -24.453 1.00 25.37 243 LYS A C 1
ATOM 1877 O O . LYS A 1 243 ? 22.805 12.206 -24.060 1.00 24.69 243 LYS A O 1
ATOM 1883 N N . GLN A 1 244 ? 22.475 10.415 -25.369 1.00 25.20 244 GLN A N 1
ATOM 1884 C CA . GLN A 1 244 ? 23.733 10.633 -26.084 1.00 25.70 244 GLN A CA 1
ATOM 1885 C C . GLN A 1 244 ? 23.697 11.665 -27.208 1.00 19.08 244 GLN A C 1
ATOM 1886 O O . GLN A 1 244 ? 22.682 11.858 -27.890 1.00 21.55 244 GLN A O 1
ATOM 1892 N N . ALA A 1 245 ? 24.850 12.294 -27.387 1.00 20.26 245 ALA A N 1
ATOM 1893 C CA . ALA A 1 245 ? 25.033 13.136 -28.585 1.00 19.83 245 ALA A CA 1
ATOM 1894 C C . ALA A 1 245 ? 25.505 12.232 -29.687 1.00 19.95 245 ALA A C 1
ATOM 1895 O O . ALA A 1 245 ? 26.063 11.164 -29.430 1.00 23.43 245 ALA A O 1
ATOM 1897 N N . TYR A 1 246 ? 25.311 12.672 -30.923 1.00 19.33 246 TYR A N 1
ATOM 1898 C CA . TYR A 1 246 ? 25.916 11.998 -32.050 1.00 17.71 246 TYR A CA 1
ATOM 1899 C C . TYR A 1 246 ? 26.913 12.951 -32.709 1.00 19.90 246 TYR A C 1
ATOM 1900 O O . TYR A 1 246 ? 26.684 14.171 -32.751 1.00 20.82 246 TYR A O 1
ATOM 1909 N N . ILE A 1 247 ? 28.001 12.368 -33.201 1.00 17.91 247 ILE A N 1
ATOM 1910 C CA . ILE A 1 247 ? 28.946 13.114 -34.037 1.00 20.40 247 ILE A CA 1
ATOM 1911 C C . ILE A 1 247 ? 28.926 12.463 -35.410 1.00 21.32 247 ILE A C 1
ATOM 1912 O O . ILE A 1 247 ? 29.158 11.255 -35.520 1.00 22.72 247 ILE A O 1
ATOM 1917 N N . LEU A 1 248 ? 28.545 13.239 -36.417 1.00 18.35 248 LEU A N 1
ATOM 1918 C CA . LEU A 1 248 ? 28.267 12.767 -37.767 1.00 17.55 248 LEU A CA 1
ATOM 1919 C C . LEU A 1 248 ? 29.417 13.118 -38.700 1.00 24.06 248 LEU A C 1
ATOM 1920 O O . LEU A 1 248 ? 29.857 14.264 -38.765 1.00 20.34 248 LEU A O 1
ATOM 1925 N N . GLN A 1 249 ? 29.927 12.119 -39.407 1.00 23.07 249 GLN A N 1
ATOM 1926 C CA . GLN A 1 249 ? 30.947 12.352 -40.434 1.00 21.86 249 GLN A CA 1
ATOM 1927 C C . GLN A 1 249 ? 30.327 12.755 -41.754 1.00 22.30 249 GLN A C 1
ATOM 1928 O O . GLN A 1 249 ? 29.592 11.989 -42.411 1.00 24.66 249 GLN A O 1
ATOM 1934 N N . ASN A 1 250 ? 30.612 13.985 -42.174 1.00 19.61 250 ASN A N 1
ATOM 1935 C CA . ASN A 1 250 ? 30.044 14.499 -43.408 1.00 19.86 250 ASN A CA 1
ATOM 1936 C C . ASN A 1 250 ? 30.956 14.166 -44.608 1.00 20.33 250 ASN A C 1
ATOM 1937 O O . ASN A 1 250 ? 32.146 13.909 -44.467 1.00 21.69 250 ASN A O 1
ATOM 1942 N N . GLU A 1 251 ? 30.421 14.361 -45.803 1.00 20.72 251 GLU A N 1
ATOM 1943 C CA . GLU A 1 251 ? 31.094 13.930 -47.028 1.00 25.59 251 GLU A CA 1
ATOM 1944 C C . GLU A 1 251 ? 32.288 14.833 -47.351 1.00 26.59 251 GLU A C 1
ATOM 1945 O O . GLU A 1 251 ? 33.205 14.440 -48.093 1.00 26.82 251 GLU A O 1
ATOM 1951 N N . ASP A 1 252 ? 32.291 16.024 -46.756 1.00 22.86 252 ASP A N 1
ATOM 1952 C CA . ASP A 1 252 ? 33.387 17.000 -46.873 1.00 23.61 252 ASP A CA 1
ATOM 1953 C C . ASP A 1 252 ? 34.519 16.839 -45.853 1.00 22.78 252 ASP A C 1
ATOM 1954 O O . ASP A 1 252 ? 35.408 17.689 -45.743 1.00 21.07 252 ASP A O 1
ATOM 1959 N N . LYS A 1 253 ? 34.432 15.782 -45.043 1.00 22.32 253 LYS A N 1
ATOM 1960 C CA . LYS A 1 253 ? 35.393 15.458 -43.995 1.00 22.90 253 LYS A CA 1
ATOM 1961 C C . LYS A 1 253 ? 35.224 16.214 -42.683 1.00 20.57 253 LYS A C 1
ATOM 1962 O O . LYS A 1 253 ? 35.967 15.980 -41.708 1.00 21.82 253 LYS A O 1
ATOM 1968 N N . ARG A 1 254 ? 34.238 17.118 -42.649 1.00 19.52 254 ARG A N 1
ATOM 1969 C CA . ARG A 1 254 ? 33.905 17.818 -41.431 1.00 16.40 254 ARG A CA 1
ATOM 1970 C C . ARG A 1 254 ? 33.059 16.893 -40.590 1.00 20.00 254 ARG A C 1
ATOM 1971 O O . ARG A 1 254 ? 32.489 15.916 -41.101 1.00 20.20 254 ARG A O 1
ATOM 1979 N N . ILE A 1 255 ? 32.954 17.237 -39.310 1.00 17.82 255 ILE A N 1
ATOM 1980 C CA . ILE A 1 255 ? 32.001 16.561 -38.443 1.00 17.91 255 ILE A CA 1
ATOM 1981 C C . ILE A 1 255 ? 30.913 17.539 -37.993 1.00 21.07 255 ILE A C 1
ATOM 1982 O O . ILE A 1 255 ? 31.152 18.746 -37.908 1.00 19.49 255 ILE A O 1
ATOM 1987 N N . VAL A 1 256 ? 29.704 17.025 -37.799 1.00 18.03 256 VAL A N 1
ATOM 1988 C CA . VAL A 1 256 ? 28.573 17.832 -37.314 1.00 17.35 256 VAL A CA 1
ATOM 1989 C C . VAL A 1 256 ? 27.952 17.102 -36.132 1.00 19.48 256 VAL A C 1
ATOM 1990 O O . VAL A 1 256 ? 27.797 15.872 -36.197 1.00 18.21 256 VAL A O 1
ATOM 1994 N N . PHE A 1 257 ? 27.630 17.864 -35.077 1.00 15.59 257 PHE A N 1
ATOM 1995 C CA . PHE A 1 257 ? 27.077 17.294 -33.839 1.00 17.88 257 PHE A CA 1
ATOM 1996 C C . PHE A 1 257 ? 25.572 17.383 -33.828 1.00 17.87 257 PHE A C 1
ATOM 1997 O O . PHE A 1 257 ? 24.979 18.348 -34.359 1.00 16.77 257 PHE A O 1
ATOM 2005 N N . VAL A 1 258 ? 24.952 16.444 -33.098 1.00 15.81 258 VAL A N 1
ATOM 2006 C CA . VAL A 1 258 ? 23.516 16.499 -32.787 1.00 16.67 258 VAL A CA 1
ATOM 2007 C C . VAL A 1 258 ? 23.445 16.245 -31.271 1.00 17.21 258 VAL A C 1
ATOM 2008 O O . VAL A 1 258 ? 23.708 15.131 -30.803 1.00 18.61 258 VAL A O 1
ATOM 2012 N N . ILE A 1 259 ? 23.169 17.301 -30.511 1.00 16.53 259 ILE A N 1
ATOM 2013 C CA . ILE A 1 259 ? 23.437 17.360 -29.076 1.00 17.71 259 ILE A CA 1
ATOM 2014 C C . ILE A 1 259 ? 22.114 17.556 -28.362 1.00 18.14 259 ILE A C 1
ATOM 2015 O O . ILE A 1 259 ? 21.393 18.498 -28.632 1.00 17.81 259 ILE A O 1
ATOM 2020 N N . PRO A 1 260 ? 21.788 16.685 -27.386 1.00 19.20 260 PRO A N 1
ATOM 2021 C CA . PRO A 1 260 ? 20.534 16.909 -26.630 1.00 17.61 260 PRO A CA 1
ATOM 2022 C C . PRO A 1 260 ? 20.671 18.205 -25.822 1.00 16.50 260 PRO A C 1
ATOM 2023 O O . PRO A 1 260 ? 21.720 18.451 -25.252 1.00 19.18 260 PRO A O 1
ATOM 2027 N N . TRP A 1 261 ? 19.610 18.988 -25.723 1.00 17.50 261 TRP A N 1
ATOM 2028 C CA . TRP A 1 261 ? 19.723 20.309 -25.094 1.00 16.50 261 TRP A CA 1
ATOM 2029 C C . TRP A 1 261 ? 18.471 20.557 -24.246 1.00 18.03 261 TRP A C 1
ATOM 2030 O O . TRP A 1 261 ? 17.341 20.673 -24.765 1.00 17.53 261 TRP A O 1
ATOM 2041 N N . MET A 1 262 ? 18.702 20.719 -22.949 1.00 16.88 262 MET A N 1
ATOM 2042 C CA . MET A 1 262 ? 17.644 21.133 -22.035 1.00 19.98 262 MET A CA 1
ATOM 2043 C C . MET A 1 262 ? 16.452 20.170 -22.012 1.00 20.20 262 MET A C 1
ATOM 2044 O O . MET A 1 262 ? 15.312 20.598 -21.957 1.00 26.02 262 MET A O 1
ATOM 2049 N N . ASP A 1 263 ? 16.742 18.888 -22.144 1.00 22.26 263 ASP A N 1
ATOM 2050 C CA . ASP A 1 263 ? 15.677 17.848 -22.092 1.00 23.52 263 ASP A CA 1
ATOM 2051 C C . ASP A 1 263 ? 14.624 17.872 -23.212 1.00 25.43 263 ASP A C 1
ATOM 2052 O O . ASP A 1 263 ? 13.893 16.887 -23.385 1.00 27.87 263 ASP A O 1
ATOM 2057 N N . GLU A 1 264 ? 14.531 18.950 -23.988 1.00 23.50 264 GLU A N 1
ATOM 2058 C CA . GLU A 1 264 ? 13.368 19.216 -24.843 1.00 23.73 264 GLU A CA 1
ATOM 2059 C C . GLU A 1 264 ? 13.796 19.406 -26.316 1.00 23.38 264 GLU A C 1
ATOM 2060 O O . GLU A 1 264 ? 12.972 19.339 -27.238 1.00 22.81 264 GLU A O 1
ATOM 2066 N N . PHE A 1 265 ? 15.071 19.730 -26.508 1.00 18.17 265 PHE A N 1
ATOM 2067 C CA . PHE A 1 265 ? 15.542 20.137 -27.837 1.00 17.59 265 PHE A CA 1
ATOM 2068 C C . PHE A 1 265 ? 16.752 19.302 -28.291 1.00 16.00 265 PHE A C 1
ATOM 2069 O O . PHE A 1 265 ? 17.414 18.676 -27.468 1.00 18.14 265 PHE A O 1
ATOM 2077 N N . SER A 1 266 ? 17.163 19.466 -29.553 1.00 16.10 266 SER A N 1
ATOM 2078 C CA . SER A 1 266 ? 18.480 19.039 -30.024 1.00 15.22 266 SER A CA 1
ATOM 2079 C C . SER A 1 266 ? 19.138 20.242 -30.732 1.00 15.19 266 SER A C 1
ATOM 2080 O O . SER A 1 266 ? 18.441 20.982 -31.418 1.00 15.65 266 SER A O 1
ATOM 2083 N N . ILE A 1 267 ? 20.406 20.465 -30.443 1.00 16.24 267 ILE A N 1
ATOM 2084 C CA . ILE A 1 267 ? 21.205 21.427 -31.221 1.00 16.37 267 ILE A CA 1
ATOM 2085 C C . ILE A 1 267 ? 21.944 20.661 -32.301 1.00 16.01 267 ILE A C 1
ATOM 2086 O O . ILE A 1 267 ? 22.653 19.667 -32.025 1.00 17.89 267 ILE A O 1
ATOM 2091 N N . ILE A 1 268 ? 21.886 21.187 -33.528 1.00 15.08 268 ILE A N 1
ATOM 2092 C CA . ILE A 1 268 ? 22.689 20.621 -34.619 1.00 14.13 268 ILE A CA 1
ATOM 2093 C C . ILE A 1 268 ? 23.636 21.687 -35.179 1.00 13.59 268 ILE A C 1
ATOM 2094 O O . ILE A 1 268 ? 23.192 22.795 -35.501 1.00 14.08 268 ILE A O 1
ATOM 2099 N N . GLY A 1 269 ? 24.915 21.370 -35.180 1.00 14.34 269 GLY A N 1
ATOM 2100 C CA . GLY A 1 269 ? 25.923 22.310 -35.730 1.00 15.38 269 GLY A CA 1
ATOM 2101 C C . GLY A 1 269 ? 27.304 21.691 -35.645 1.00 17.55 269 GLY A C 1
ATOM 2102 O O . GLY A 1 269 ? 27.432 20.573 -35.159 1.00 19.73 269 GLY A O 1
ATOM 2103 N N . THR A 1 270 ? 28.237 22.221 -36.434 1.00 16.38 270 THR A N 1
ATOM 2104 C CA . THR A 1 270 ? 28.165 23.604 -36.890 1.00 14.54 270 THR A CA 1
ATOM 2105 C C . THR A 1 270 ? 28.782 23.665 -38.322 1.00 18.46 270 THR A C 1
ATOM 2106 O O . THR A 1 270 ? 28.948 22.646 -39.018 1.00 16.32 270 THR A O 1
ATOM 2110 N N . THR A 1 271 ? 29.105 24.866 -38.776 1.00 15.90 271 THR A N 1
ATOM 2111 C CA . THR A 1 271 ? 29.516 25.097 -40.163 1.00 16.19 271 THR A CA 1
ATOM 2112 C C . THR A 1 271 ? 30.824 25.896 -40.084 1.00 16.11 271 THR A C 1
ATOM 2113 O O . THR A 1 271 ? 31.223 26.279 -38.998 1.00 15.93 271 THR A O 1
ATOM 2117 N N . ASP A 1 272 ? 31.466 26.128 -41.227 1.00 17.37 272 ASP A N 1
ATOM 2118 C CA . ASP A 1 272 ? 32.828 26.760 -41.264 1.00 18.99 272 ASP A CA 1
ATOM 2119 C C . ASP A 1 272 ? 32.717 27.630 -42.522 1.00 21.45 272 ASP A C 1
ATOM 2120 O O . ASP A 1 272 ? 32.856 27.110 -43.652 1.00 21.70 272 ASP A O 1
ATOM 2125 N N . VAL A 1 273 ? 32.395 28.908 -42.348 1.00 16.58 273 VAL A N 1
ATOM 2126 C CA . VAL A 1 273 ? 32.116 29.827 -43.455 1.00 19.63 273 VAL A CA 1
ATOM 2127 C C . VAL A 1 273 ? 33.004 31.088 -43.290 1.00 19.91 273 VAL A C 1
ATOM 2128 O O . VAL A 1 273 ? 32.878 31.823 -42.316 1.00 19.62 273 VAL A O 1
ATOM 2132 N N . GLU A 1 274 ? 33.867 31.364 -44.258 1.00 23.33 274 GLU A N 1
ATOM 2133 C CA . GLU A 1 274 ? 34.701 32.559 -44.134 1.00 25.04 274 GLU A CA 1
ATOM 2134 C C . GLU A 1 274 ? 33.793 33.785 -44.103 1.00 21.64 274 GLU A C 1
ATOM 2135 O O . GLU A 1 274 ? 32.812 33.870 -44.841 1.00 21.82 274 GLU A O 1
ATOM 2141 N N . TYR A 1 275 ? 34.072 34.709 -43.189 1.00 21.94 275 TYR A N 1
ATOM 2142 C CA . TYR A 1 275 ? 33.120 35.776 -42.919 1.00 22.84 275 TYR A CA 1
ATOM 2143 C C . TYR A 1 275 ? 33.893 37.092 -42.969 1.00 25.57 275 TYR A C 1
ATOM 2144 O O . TYR A 1 275 ? 35.017 37.175 -42.464 1.00 25.37 275 TYR A O 1
ATOM 2153 N N . LYS A 1 276 ? 33.265 38.109 -43.519 1.00 29.84 276 LYS A N 1
ATOM 2154 C CA . LYS A 1 276 ? 33.915 39.417 -43.583 1.00 36.66 276 LYS A CA 1
ATOM 2155 C C . LYS A 1 276 ? 32.850 40.423 -43.206 1.00 38.67 276 LYS A C 1
ATOM 2156 O O . LYS A 1 276 ? 31.714 40.328 -43.661 1.00 39.86 276 LYS A O 1
ATOM 2162 N N . GLY A 1 277 ? 33.182 41.322 -42.290 1.00 41.46 277 GLY A N 1
ATOM 2163 C CA . GLY A 1 277 ? 32.237 42.361 -41.919 1.00 41.26 277 GLY A CA 1
ATOM 2164 C C . GLY A 1 277 ? 32.106 42.411 -40.421 1.00 40.55 277 GLY A C 1
ATOM 2165 O O . GLY A 1 277 ? 33.005 41.995 -39.687 1.00 40.25 277 GLY A O 1
ATOM 2166 N N . ASP A 1 278 ? 30.983 42.952 -39.971 1.00 39.41 278 ASP A N 1
ATOM 2167 C CA . ASP A 1 278 ? 30.779 43.266 -38.571 1.00 38.17 278 ASP A CA 1
ATOM 2168 C C . ASP A 1 278 ? 30.437 41.974 -37.833 1.00 35.05 278 ASP A C 1
ATOM 2169 O O . ASP A 1 278 ? 29.359 41.421 -38.072 1.00 32.09 278 ASP A O 1
ATOM 2174 N N . PRO A 1 279 ? 31.275 41.573 -36.852 1.00 33.85 279 PRO A N 1
ATOM 2175 C CA . PRO A 1 279 ? 30.934 40.401 -36.046 1.00 32.29 279 PRO A CA 1
ATOM 2176 C C . PRO A 1 279 ? 29.561 40.484 -35.364 1.00 32.50 279 PRO A C 1
ATOM 2177 O O . PRO A 1 279 ? 28.953 39.445 -35.104 1.00 33.60 279 PRO A O 1
ATOM 2181 N N . LYS A 1 280 ? 29.048 41.688 -35.103 1.00 29.13 280 LYS A N 1
ATOM 2182 C CA . LYS A 1 280 ? 27.722 41.775 -34.500 1.00 32.55 280 LYS A CA 1
ATOM 2183 C C . LYS A 1 280 ? 26.566 41.411 -35.431 1.00 29.46 280 LYS A C 1
ATOM 2184 O O . LYS A 1 280 ? 25.505 41.031 -34.973 1.00 34.23 280 LYS A O 1
ATOM 2190 N N . ALA A 1 281 ? 26.830 41.387 -36.726 1.00 28.59 281 ALA A N 1
ATOM 2191 C CA . ALA A 1 281 ? 25.769 41.211 -37.716 1.00 28.84 281 ALA A CA 1
ATOM 2192 C C . ALA A 1 281 ? 25.631 39.745 -38.105 1.00 23.38 281 ALA A C 1
ATOM 2193 O O . ALA A 1 281 ? 24.943 39.446 -39.076 1.00 27.36 281 ALA A O 1
ATOM 2195 N N . VAL A 1 282 ? 26.396 38.867 -37.457 1.00 24.37 282 VAL A N 1
ATOM 2196 C CA . VAL A 1 282 ? 26.538 37.491 -37.963 1.00 21.23 282 VAL A CA 1
ATOM 2197 C C . VAL A 1 282 ? 25.193 36.770 -37.818 1.00 19.77 282 VAL A C 1
ATOM 2198 O O . VAL A 1 282 ? 24.549 36.806 -36.762 1.00 24.83 282 VAL A O 1
ATOM 2202 N N . LYS A 1 283 ? 24.779 36.047 -38.853 1.00 19.06 283 LYS A N 1
ATOM 2203 C CA . LYS A 1 283 ? 23.553 35.245 -38.694 1.00 19.35 283 LYS A CA 1
ATOM 2204 C C . LYS A 1 2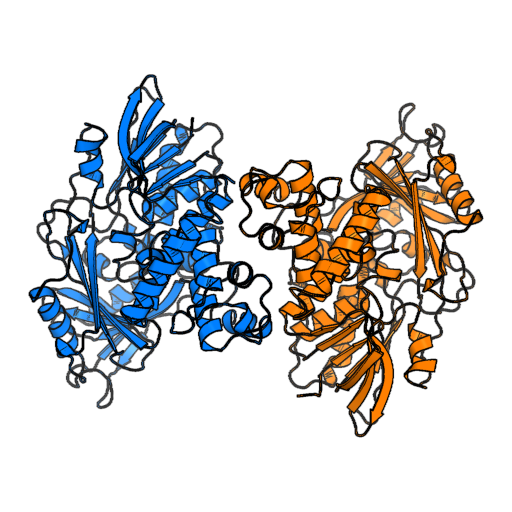83 ? 23.567 34.103 -39.692 1.00 18.20 283 LYS A C 1
ATOM 2205 O O . LYS A 1 283 ? 24.291 34.150 -40.675 1.00 17.38 283 LYS A O 1
ATOM 2211 N N . ILE A 1 284 ? 22.776 33.072 -39.414 1.00 17.57 284 ILE A N 1
ATOM 2212 C CA . ILE A 1 284 ? 22.796 31.895 -40.273 1.00 15.66 284 ILE A CA 1
ATOM 2213 C C . ILE A 1 284 ? 22.255 32.183 -41.687 1.00 16.91 284 ILE A C 1
ATOM 2214 O O . ILE A 1 284 ? 21.391 33.050 -41.886 1.00 17.60 284 ILE A O 1
ATOM 2219 N N . GLU A 1 285 ? 22.783 31.470 -42.688 1.00 16.51 285 GLU A N 1
ATOM 2220 C CA . GLU A 1 285 ? 22.333 31.691 -44.062 1.00 17.49 285 GLU A CA 1
ATOM 2221 C C . GLU A 1 285 ? 21.680 30.404 -44.571 1.00 15.69 285 GLU A C 1
ATOM 2222 O O . GLU A 1 285 ? 21.850 29.327 -43.986 1.00 14.69 285 GLU A O 1
ATOM 2228 N N . GLU A 1 286 ? 20.961 30.540 -45.676 1.00 17.40 286 GLU A N 1
ATOM 2229 C CA . GLU A 1 286 ? 20.207 29.392 -46.187 1.00 19.45 286 GLU A CA 1
ATOM 2230 C C . GLU A 1 286 ? 21.104 28.174 -46.407 1.00 18.45 286 GLU A C 1
ATOM 2231 O O . GLU A 1 286 ? 20.740 27.040 -46.044 1.00 14.75 286 GLU A O 1
ATOM 2237 N N . SER A 1 287 ? 22.279 28.364 -46.994 1.00 18.71 287 SER A N 1
ATOM 2238 C CA . SER A 1 287 ? 23.085 27.185 -47.315 1.00 15.84 287 SER A CA 1
ATOM 2239 C C . SER A 1 287 ? 23.606 26.466 -46.068 1.00 17.42 287 SER A C 1
ATOM 2240 O O . SER A 1 287 ? 23.838 25.255 -46.083 1.00 15.73 287 SER A O 1
ATOM 2243 N N . GLU A 1 288 ? 23.729 27.201 -44.971 1.00 14.70 288 GLU A N 1
ATOM 2244 C CA . GLU A 1 288 ? 24.100 26.553 -43.709 1.00 14.97 288 GLU A CA 1
ATOM 2245 C C . GLU A 1 288 ? 22.956 25.647 -43.214 1.00 14.06 288 GLU A C 1
ATOM 2246 O O . GLU A 1 288 ? 23.213 24.551 -42.683 1.00 15.24 288 GLU A O 1
ATOM 2252 N N . ILE A 1 289 ? 21.740 26.181 -43.254 1.00 13.58 289 ILE A N 1
ATOM 2253 C CA . ILE A 1 289 ? 20.527 25.398 -42.919 1.00 12.90 289 ILE A CA 1
ATOM 2254 C C . ILE A 1 289 ? 20.490 24.140 -43.786 1.00 15.15 289 ILE A C 1
ATOM 2255 O O . ILE A 1 289 ? 20.422 23.009 -43.257 1.00 15.88 289 ILE A O 1
ATOM 2260 N N . ASN A 1 290 ? 20.670 24.319 -45.094 1.00 14.14 290 ASN A N 1
ATOM 2261 C CA . ASN A 1 290 ? 20.628 23.145 -46.006 1.00 16.56 290 ASN A CA 1
ATOM 2262 C C . ASN A 1 290 ? 21.729 22.132 -45.684 1.00 16.04 290 ASN A C 1
ATOM 2263 O O . ASN A 1 290 ? 21.526 20.898 -45.703 1.00 17.23 290 ASN A O 1
ATOM 2268 N N . TYR A 1 291 ? 22.913 22.641 -45.347 1.00 13.60 291 TYR A N 1
ATOM 2269 C CA . TYR A 1 291 ? 24.054 21.789 -45.038 1.00 12.53 291 TYR A CA 1
ATOM 2270 C C . TYR A 1 291 ? 23.780 20.956 -43.789 1.00 14.91 291 TYR A C 1
ATOM 2271 O O . TYR A 1 291 ? 24.113 19.771 -43.697 1.00 15.45 291 TYR A O 1
ATOM 2280 N N . LEU A 1 292 ? 23.384 21.637 -42.724 1.00 15.32 292 LEU A N 1
ATOM 2281 C CA . LEU A 1 292 ? 23.135 20.950 -41.454 1.00 14.19 292 LEU A CA 1
ATOM 2282 C C . LEU A 1 292 ? 21.964 19.950 -41.526 1.00 16.47 292 LEU A C 1
ATOM 2283 O O . LEU A 1 292 ? 22.130 18.825 -41.074 1.00 18.39 292 LEU A O 1
ATOM 2288 N N . LEU A 1 293 ? 20.869 20.342 -42.171 1.00 17.48 293 LEU A N 1
ATOM 2289 C CA . LEU A 1 293 ? 19.732 19.399 -42.338 1.00 18.26 293 LEU A CA 1
ATOM 2290 C C . LEU A 1 293 ? 20.168 18.217 -43.202 1.00 20.17 293 LEU A C 1
ATOM 2291 O O . LEU A 1 293 ? 19.747 17.070 -42.964 1.00 18.93 293 LEU A O 1
ATOM 2296 N N . ASN A 1 294 ? 20.959 18.467 -44.238 1.00 18.45 294 ASN A N 1
ATOM 2297 C CA . ASN A 1 294 ? 21.476 17.320 -45.014 1.00 20.07 294 ASN A CA 1
ATOM 2298 C C . ASN A 1 294 ? 22.202 16.233 -44.196 1.00 19.36 294 ASN A C 1
ATOM 2299 O O . ASN A 1 294 ? 21.878 15.043 -44.300 1.00 21.05 294 ASN A O 1
ATOM 2304 N N . VAL A 1 295 ? 23.242 16.610 -43.457 1.00 18.00 295 VAL A N 1
ATOM 2305 C CA . VAL A 1 295 ? 24.067 15.638 -42.764 1.00 16.88 295 VAL A CA 1
ATOM 2306 C C . VAL A 1 295 ? 23.247 14.945 -41.666 1.00 16.22 295 VAL A C 1
ATOM 2307 O O . VAL A 1 295 ? 23.343 13.716 -41.517 1.00 18.51 295 VAL A O 1
ATOM 2311 N N . TYR A 1 296 ? 22.292 15.661 -41.085 1.00 17.69 296 TYR A N 1
ATOM 2312 C CA . TYR A 1 296 ? 21.334 15.020 -40.151 1.00 17.30 296 TYR A CA 1
ATOM 2313 C C . TYR A 1 296 ? 20.444 14.004 -40.931 1.00 18.82 296 TYR A C 1
ATOM 2314 O O . TYR A 1 296 ? 20.301 12.846 -40.499 1.00 20.80 296 TYR A O 1
ATOM 2323 N N . ASN A 1 297 ? 19.784 14.467 -41.995 1.00 18.08 297 ASN A N 1
ATOM 2324 C CA . ASN A 1 297 ? 18.768 13.674 -42.696 1.00 22.50 297 ASN A CA 1
ATOM 2325 C C . ASN A 1 297 ? 19.370 12.460 -43.390 1.00 22.72 297 ASN A C 1
ATOM 2326 O O . ASN A 1 297 ? 18.672 11.451 -43.622 1.00 23.95 297 ASN A O 1
ATOM 2331 N N . THR A 1 298 ? 20.647 12.552 -43.754 1.00 21.35 298 THR A N 1
ATOM 2332 C CA . THR A 1 298 ? 21.360 11.405 -44.324 1.00 23.19 298 THR A CA 1
ATOM 2333 C C . THR A 1 298 ? 21.615 10.269 -43.334 1.00 24.97 298 THR A C 1
ATOM 2334 O O . THR A 1 298 ? 21.728 9.087 -43.731 1.00 24.92 298 THR A O 1
ATOM 2338 N N . HIS A 1 299 ? 21.665 10.599 -42.042 1.00 22.05 299 HIS A N 1
ATOM 2339 C CA . HIS A 1 299 ? 21.996 9.641 -40.993 1.00 23.38 299 HIS A CA 1
ATOM 2340 C C . HIS A 1 299 ? 20.759 9.105 -40.287 1.00 23.42 299 HIS A C 1
ATOM 2341 O O . HIS A 1 299 ? 20.742 7.932 -39.877 1.00 25.67 299 HIS A O 1
ATOM 2348 N N . PHE A 1 300 ? 19.796 9.978 -40.003 1.00 21.78 300 PHE A N 1
ATOM 2349 C CA . PHE A 1 300 ? 18.659 9.608 -39.122 1.00 21.90 300 PHE A CA 1
ATOM 2350 C C . PHE A 1 300 ? 17.367 9.225 -39.839 1.00 21.23 300 PHE A C 1
ATOM 2351 O O . PHE A 1 300 ? 16.998 9.831 -40.822 1.00 22.40 300 PHE A O 1
ATOM 2359 N N . LYS A 1 301 ? 16.614 8.257 -39.299 1.00 21.75 301 LYS A N 1
ATOM 2360 C CA . LYS A 1 301 ? 15.319 7.931 -39.867 1.00 23.08 301 LYS A CA 1
ATOM 2361 C C . LYS A 1 301 ? 14.271 9.033 -39.866 1.00 21.38 301 LYS A C 1
ATOM 2362 O O . LYS A 1 301 ? 13.701 9.378 -40.899 1.00 23.89 301 LYS A O 1
ATOM 2368 N N . LYS A 1 302 ? 14.110 9.666 -38.710 1.00 22.48 302 LYS A N 1
ATOM 2369 C CA . LYS A 1 302 ? 13.126 10.716 -38.516 1.00 23.14 302 LYS A CA 1
ATOM 2370 C C . LYS A 1 302 ? 13.628 11.989 -39.208 1.00 24.99 302 LYS A C 1
ATOM 2371 O O . LYS A 1 302 ? 14.559 12.639 -38.726 1.00 25.12 302 LYS A O 1
ATOM 2377 N N . GLN A 1 303 ? 13.017 12.321 -40.339 1.00 22.63 303 GLN A N 1
ATOM 2378 C CA . GLN A 1 303 ? 13.471 13.446 -41.147 1.00 23.03 303 GLN A CA 1
ATOM 2379 C C . GLN A 1 303 ? 13.060 14.766 -40.531 1.00 22.96 303 GLN A C 1
ATOM 2380 O O . GLN A 1 303 ? 11.918 14.924 -40.039 1.00 24.10 303 GLN A O 1
ATOM 2386 N N . LEU A 1 304 ? 13.940 15.757 -40.692 1.00 21.00 304 LEU A N 1
ATOM 2387 C CA . LEU A 1 304 ? 13.634 17.156 -40.329 1.00 20.68 304 LEU A CA 1
ATOM 2388 C C . LEU A 1 304 ? 13.480 18.046 -41.568 1.00 21.32 304 LEU A C 1
ATOM 2389 O O . LEU A 1 304 ? 14.128 17.816 -42.590 1.00 21.72 304 LEU A O 1
ATOM 2394 N N . SER A 1 305 ? 12.600 19.040 -41.512 1.00 21.74 305 SER A N 1
ATOM 2395 C CA . SER A 1 305 ? 12.593 20.080 -42.527 1.00 25.09 305 SER A CA 1
ATOM 2396 C C . SER A 1 305 ? 12.884 21.436 -41.884 1.00 23.88 305 SER A C 1
ATOM 2397 O O . SER A 1 305 ? 12.875 21.568 -40.666 1.00 21.73 305 SER A O 1
ATOM 2400 N N . ARG A 1 306 ? 12.926 22.454 -42.722 1.00 23.89 306 ARG A N 1
ATOM 2401 C CA . ARG A 1 306 ? 13.234 23.824 -42.323 1.00 23.22 306 ARG A CA 1
ATOM 2402 C C . ARG A 1 306 ? 12.160 24.249 -41.319 1.00 25.68 306 ARG A C 1
ATOM 2403 O O . ARG A 1 306 ? 12.427 25.026 -40.400 1.00 24.05 306 ARG A O 1
ATOM 2411 N N . ASP A 1 307 ? 10.917 23.808 -41.540 1.00 21.48 307 ASP A N 1
ATOM 2412 C CA . ASP A 1 307 ? 9.803 24.172 -40.656 1.00 25.53 307 ASP A CA 1
ATOM 2413 C C . ASP A 1 307 ? 9.898 23.672 -39.205 1.00 24.16 307 ASP A C 1
ATOM 2414 O O . ASP A 1 307 ? 9.210 24.174 -38.326 1.00 28.05 307 ASP A O 1
ATOM 2419 N N . ASP A 1 308 ? 10.728 22.668 -38.954 1.00 20.71 308 ASP A N 1
ATOM 2420 C CA . ASP A 1 308 ? 10.905 22.117 -37.632 1.00 19.37 308 ASP A CA 1
ATOM 2421 C C . ASP A 1 308 ? 11.830 23.001 -36.780 1.00 16.60 308 ASP A C 1
ATOM 2422 O O . ASP A 1 308 ? 11.899 22.844 -35.558 1.00 19.36 308 ASP A O 1
ATOM 2427 N N . ILE A 1 309 ? 12.619 23.848 -37.435 1.00 17.68 309 ILE A N 1
ATOM 2428 C CA . ILE A 1 309 ? 13.600 24.668 -36.685 1.00 17.29 309 ILE A CA 1
ATOM 2429 C C . ILE A 1 309 ? 12.870 25.681 -35.816 1.00 17.61 309 ILE A C 1
ATOM 2430 O O . ILE A 1 309 ? 12.002 26.429 -36.325 1.00 19.79 309 ILE A O 1
ATOM 2435 N N . VAL A 1 310 ? 13.234 25.748 -34.532 1.00 17.28 310 VAL A N 1
ATOM 2436 C CA . VAL A 1 310 ? 12.592 26.661 -33.582 1.00 18.83 310 VAL A CA 1
ATOM 2437 C C . VAL A 1 310 ? 13.506 27.803 -33.101 1.00 18.38 310 VAL A C 1
ATOM 2438 O O . VAL A 1 310 ? 13.003 28.845 -32.688 1.00 20.24 310 VAL A O 1
ATOM 2442 N N . TRP A 1 311 ? 14.813 27.666 -33.337 1.00 17.05 311 TRP A N 1
ATOM 2443 C CA . TRP A 1 311 ? 15.721 28.784 -33.080 1.00 14.35 311 TRP A CA 1
ATOM 2444 C C . TRP A 1 311 ? 17.024 28.510 -33.859 1.00 15.77 311 TRP A C 1
ATOM 2445 O O . TRP A 1 311 ? 17.354 27.340 -34.148 1.00 14.66 311 TRP A O 1
ATOM 2456 N N . THR A 1 312 ? 17.825 29.558 -34.071 1.00 16.15 312 THR A N 1
ATOM 2457 C CA . THR A 1 312 ? 19.176 29.372 -34.624 1.00 12.89 312 THR A CA 1
ATOM 2458 C C . THR A 1 312 ? 20.102 30.346 -33.884 1.00 13.60 312 THR A C 1
ATOM 2459 O O . THR A 1 312 ? 19.641 31.391 -33.412 1.00 14.86 312 THR A O 1
ATOM 2463 N N . TYR A 1 313 ? 21.396 30.118 -34.004 1.00 13.20 313 TYR A N 1
ATOM 2464 C CA . TYR A 1 313 ? 22.342 31.127 -33.522 1.00 12.99 313 TYR A CA 1
ATOM 2465 C C . TYR A 1 313 ? 23.652 30.963 -34.277 1.00 15.05 313 TYR A C 1
ATOM 2466 O O . TYR A 1 313 ? 23.817 30.041 -35.000 1.00 0.00 313 TYR A O 1
ATOM 2475 N N . SER A 1 314 ? 24.478 32.008 -34.225 1.00 14.39 314 SER A N 1
ATOM 2476 C CA . SER A 1 314 ? 25.633 32.038 -35.076 1.00 13.58 314 SER A CA 1
ATOM 2477 C C . SER A 1 314 ? 26.693 32.886 -34.388 1.00 13.91 314 SER A C 1
ATOM 2478 O O . SER A 1 314 ? 26.359 33.775 -33.593 1.00 15.07 314 SER A O 1
ATOM 2481 N N . GLY A 1 315 ? 27.952 32.617 -34.706 1.00 13.68 315 GLY A N 1
ATOM 2482 C CA . GLY A 1 315 ? 29.044 33.466 -34.172 1.00 14.42 315 GLY A CA 1
ATOM 2483 C C . GLY A 1 315 ? 30.234 33.369 -35.099 1.00 16.95 315 GLY A C 1
ATOM 2484 O O . GLY A 1 315 ? 30.244 32.552 -36.032 1.00 16.11 315 GLY A O 1
ATOM 2485 N N . VAL A 1 316 ? 31.275 34.156 -34.832 1.00 15.88 316 VAL A N 1
ATOM 2486 C CA . VAL A 1 316 ? 32.497 34.050 -35.650 1.00 17.40 316 VAL A CA 1
ATOM 2487 C C 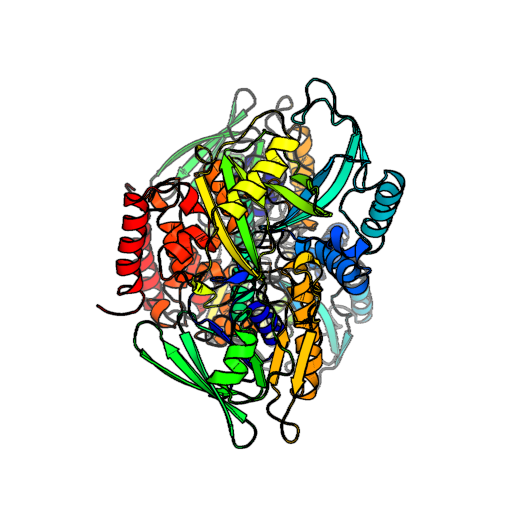. VAL A 1 316 ? 33.729 33.685 -34.812 1.00 20.80 316 VAL A C 1
ATOM 2488 O O . VAL A 1 316 ? 33.911 34.246 -33.720 1.00 17.91 316 VAL A O 1
ATOM 2492 N N . ARG A 1 317 ? 34.349 32.550 -35.131 1.00 23.13 317 ARG A N 1
ATOM 2493 C CA . ARG A 1 317 ? 35.590 32.140 -34.437 1.00 25.21 317 ARG A CA 1
ATOM 2494 C C . ARG A 1 317 ? 36.662 33.140 -34.807 1.00 27.49 317 ARG A C 1
ATOM 2495 O O . ARG A 1 317 ? 36.987 33.364 -35.989 1.00 26.70 317 ARG A O 1
ATOM 2503 N N . PRO A 1 318 ? 37.259 33.755 -33.791 1.00 32.02 318 PRO A N 1
ATOM 2504 C CA . PRO A 1 318 ? 38.305 34.682 -34.232 1.00 33.16 318 PRO A CA 1
ATOM 2505 C C . PRO A 1 318 ? 39.458 34.056 -35.078 1.00 39.75 318 PRO A C 1
ATOM 2506 O O . PRO A 1 318 ? 39.844 34.597 -36.121 1.00 43.27 318 PRO A O 1
ATOM 2510 N N . LEU A 1 319 ? 39.935 32.893 -34.651 1.00 38.64 319 LEU A N 1
ATOM 2511 C CA . LEU A 1 319 ? 41.072 32.135 -35.202 1.00 36.32 319 LEU A CA 1
ATOM 2512 C C . LEU A 1 319 ? 42.334 32.890 -35.585 1.00 37.99 319 LEU A C 1
ATOM 2513 O O . LEU A 1 319 ? 42.345 33.646 -36.558 1.00 37.13 319 LEU A O 1
ATOM 2518 N N . CYS A 1 320 ? 43.426 32.567 -34.894 1.00 40.81 320 CYS A N 1
ATOM 2519 C CA . CYS A 1 320 ? 44.728 33.046 -35.336 1.00 41.07 320 CYS A CA 1
ATOM 2520 C C . CYS A 1 320 ? 44.922 32.651 -36.804 1.00 41.50 320 CYS A C 1
ATOM 2521 O O . CYS A 1 320 ? 44.747 31.484 -37.176 1.00 39.87 320 CYS A O 1
ATOM 2524 N N . ASP A 1 321 ? 45.264 33.631 -37.634 1.00 40.22 321 ASP A N 1
ATOM 2525 C CA . ASP A 1 321 ? 45.435 33.383 -39.068 1.00 41.10 321 ASP A CA 1
ATOM 2526 C C . ASP A 1 321 ? 46.715 32.598 -39.430 1.00 43.08 321 ASP A C 1
ATOM 2527 O O . ASP A 1 321 ? 47.778 33.190 -39.671 1.00 44.20 321 ASP A O 1
ATOM 2532 N N . ASP A 1 322 ? 46.626 31.267 -39.446 1.00 41.81 322 ASP A N 1
ATOM 2533 C CA . ASP A 1 322 ? 47.768 30.427 -39.845 1.00 43.94 322 ASP A CA 1
ATOM 2534 C C . ASP A 1 322 ? 47.853 30.194 -41.354 1.00 44.93 322 ASP A C 1
ATOM 2535 O O . ASP A 1 322 ? 48.613 29.344 -41.826 1.00 45.25 322 ASP A O 1
ATOM 2540 N N . GLU A 1 323 ? 47.066 30.967 -42.096 1.00 46.80 323 GLU A N 1
ATOM 2541 C CA . GLU A 1 323 ? 47.144 31.040 -43.549 1.00 49.58 323 GLU A CA 1
ATOM 2542 C C . GLU A 1 323 ? 46.621 29.806 -44.269 1.00 50.36 323 GLU A C 1
ATOM 2543 O O . GLU A 1 323 ? 46.757 29.706 -45.492 1.00 51.16 323 GLU A O 1
ATOM 2549 N N . SER A 1 324 ? 46.002 28.893 -43.521 1.00 51.57 324 SER A N 1
ATOM 2550 C CA . SER A 1 324 ? 45.335 27.726 -44.111 1.00 53.19 324 SER A CA 1
ATOM 2551 C C . SER A 1 324 ? 44.342 28.169 -45.169 1.00 53.66 324 SER A C 1
ATOM 2552 O O . SER A 1 324 ? 43.607 29.140 -44.974 1.00 53.81 324 SER A O 1
ATOM 2555 N N . ASP A 1 325 ? 44.289 27.423 -46.267 1.00 53.86 325 ASP A N 1
ATOM 2556 C CA . ASP A 1 325 ? 43.343 27.707 -47.339 1.00 54.41 325 ASP A CA 1
ATOM 2557 C C . ASP A 1 325 ? 41.910 27.355 -46.942 1.00 53.51 325 ASP A C 1
ATOM 2558 O O . ASP A 1 325 ? 40.955 27.955 -47.438 1.00 53.60 325 ASP A O 1
ATOM 2563 N N . SER A 1 326 ? 41.764 26.335 -46.101 1.00 50.09 326 SER A N 1
ATOM 2564 C CA . SER A 1 326 ? 40.449 25.794 -45.764 1.00 47.72 326 SER A CA 1
ATOM 2565 C C . SER A 1 326 ? 40.060 26.171 -44.334 1.00 44.28 326 SER A C 1
ATOM 2566 O O . SER A 1 326 ? 40.834 25.928 -43.405 1.00 42.63 326 SER A O 1
ATOM 2569 N N . PRO A 1 327 ? 38.881 26.799 -44.159 1.00 42.18 327 PRO A N 1
ATOM 2570 C CA . PRO A 1 327 ? 38.478 27.210 -42.815 1.00 39.28 327 PRO A CA 1
ATOM 2571 C C . PRO A 1 327 ? 38.488 26.072 -41.803 1.00 37.88 327 PRO A C 1
ATOM 2572 O O . PRO A 1 327 ? 39.046 26.231 -40.721 1.00 38.05 327 PRO A O 1
ATOM 2576 N N . GLN A 1 328 ? 37.934 24.918 -42.169 1.00 35.58 328 GLN A N 1
ATOM 2577 C CA . GLN A 1 328 ? 37.963 23.737 -41.293 1.00 36.00 328 GLN A CA 1
ATOM 2578 C C . GLN A 1 328 ? 39.377 23.266 -40.917 1.00 36.32 328 GLN A C 1
ATOM 2579 O O . GLN A 1 328 ? 39.552 22.573 -39.900 1.00 33.89 328 GLN A O 1
ATOM 2585 N N . ALA A 1 329 ? 40.382 23.689 -41.685 1.00 36.10 329 ALA A N 1
ATOM 2586 C CA . ALA A 1 329 ? 41.777 23.335 -41.357 1.00 38.67 329 ALA A CA 1
ATOM 2587 C C . ALA A 1 329 ? 42.608 24.373 -40.587 1.00 38.23 329 ALA A C 1
ATOM 2588 O O . ALA A 1 329 ? 43.741 24.078 -40.206 1.00 38.77 329 ALA A O 1
ATOM 2590 N N . ILE A 1 330 ? 42.063 25.570 -40.354 1.00 38.51 330 ILE A N 1
ATOM 2591 C CA . ILE A 1 330 ? 42.774 26.602 -39.589 1.00 36.82 330 ILE A CA 1
ATOM 2592 C C . ILE A 1 330 ? 42.911 26.135 -38.140 1.00 36.63 330 ILE A C 1
ATOM 2593 O O . ILE A 1 330 ? 41.979 25.551 -37.579 1.00 34.97 330 ILE A O 1
ATOM 2598 N N . THR A 1 331 ? 44.100 26.300 -37.563 1.00 35.60 331 THR A N 1
ATOM 2599 C CA . THR A 1 331 ? 44.321 25.820 -36.198 1.00 35.00 331 THR A CA 1
ATOM 2600 C C . THR A 1 331 ? 43.275 26.400 -35.253 1.00 33.78 331 THR A C 1
ATOM 2601 O O . THR A 1 331 ? 42.890 27.567 -35.390 1.00 32.25 331 THR A O 1
ATOM 2605 N N . ARG A 1 332 ? 42.911 25.617 -34.237 1.00 31.23 332 ARG A N 1
ATOM 2606 C CA . ARG A 1 332 ? 42.039 26.099 -33.164 1.00 34.58 332 ARG A CA 1
ATOM 2607 C C . ARG A 1 332 ? 42.823 26.387 -31.885 1.00 34.29 332 ARG A C 1
ATOM 2608 O O . ARG A 1 332 ? 42.234 26.745 -30.867 1.00 36.31 332 ARG A O 1
ATOM 2616 N N . ASP A 1 333 ? 44.142 26.199 -31.938 1.00 33.04 333 ASP A N 1
ATOM 2617 C CA . ASP A 1 333 ? 45.018 26.493 -30.809 1.00 30.47 333 ASP A CA 1
ATOM 2618 C C . ASP A 1 333 ? 45.183 28.015 -30.626 1.00 32.40 333 ASP A C 1
ATOM 2619 O O . ASP A 1 333 ? 45.056 28.781 -31.593 1.00 32.50 333 ASP A O 1
ATOM 2624 N N . TYR A 1 334 ? 45.382 28.463 -29.385 1.00 29.61 334 TYR A N 1
ATOM 2625 C CA . TYR A 1 334 ? 45.588 29.900 -29.132 1.00 27.76 334 TYR A CA 1
ATOM 2626 C C . TYR A 1 334 ? 47.041 30.352 -29.289 1.00 27.43 334 TYR A C 1
ATOM 2627 O O . TYR A 1 334 ? 47.967 29.558 -29.096 1.00 28.57 334 TYR A O 1
ATOM 2636 N N . THR A 1 335 ? 47.227 31.658 -29.490 1.00 26.30 335 THR A N 1
ATOM 2637 C CA . THR A 1 335 ? 48.542 32.296 -29.401 1.00 27.00 335 THR A CA 1
ATOM 2638 C C . THR A 1 335 ? 48.421 33.561 -28.554 1.00 27.96 335 THR A C 1
ATOM 2639 O O . THR A 1 335 ? 47.495 34.371 -28.759 1.00 26.46 335 THR A O 1
ATOM 2643 N N . LEU A 1 336 ? 49.261 33.670 -27.528 1.00 27.09 336 LEU A N 1
ATOM 2644 C CA . LEU A 1 336 ? 49.336 34.925 -26.771 1.00 24.74 336 LEU A CA 1
ATOM 2645 C C . LEU A 1 336 ? 50.526 35.715 -27.268 1.00 28.18 336 LEU A C 1
ATOM 2646 O O . LEU A 1 336 ? 51.600 35.141 -27.456 1.00 29.72 336 LEU A O 1
ATOM 2651 N N . ASP A 1 337 ? 50.347 37.021 -27.402 1.00 24.30 337 ASP A N 1
ATOM 2652 C CA . ASP A 1 337 ? 51.464 37.907 -27.717 1.00 25.70 337 ASP A CA 1
ATOM 2653 C C . ASP A 1 337 ? 51.636 38.929 -26.609 1.00 27.18 337 ASP A C 1
ATOM 2654 O O . ASP A 1 337 ? 50.669 39.522 -26.145 1.00 24.64 337 ASP A O 1
ATOM 2659 N N . ILE A 1 338 ? 52.872 39.132 -26.157 1.00 26.14 338 ILE A N 1
ATOM 2660 C CA . ILE A 1 338 ? 53.094 40.177 -25.157 1.00 26.68 338 ILE A CA 1
ATOM 2661 C C . ILE A 1 338 ? 54.236 41.066 -25.618 1.00 27.73 338 ILE A C 1
ATOM 2662 O O . ILE A 1 338 ? 55.199 40.558 -26.186 1.00 26.36 338 ILE A O 1
ATOM 2667 N N . HIS A 1 339 ? 54.067 42.372 -25.448 1.00 26.24 339 HIS A N 1
ATOM 2668 C CA . HIS A 1 339 ? 55.121 43.359 -25.775 1.00 29.55 339 HIS A CA 1
ATOM 2669 C C . HIS A 1 339 ? 55.092 44.430 -24.683 1.00 31.10 339 HIS A C 1
ATOM 2670 O O . HIS A 1 339 ? 54.016 44.850 -24.228 1.00 28.56 339 HIS A O 1
ATOM 2677 N N . ASP A 1 340 ? 56.264 44.930 -24.291 1.00 26.24 340 ASP A N 1
ATOM 2678 C CA . ASP A 1 340 ? 56.287 46.143 -23.455 1.00 28.16 340 ASP A CA 1
ATOM 2679 C C . ASP A 1 340 ? 57.018 47.298 -24.162 1.00 28.59 340 ASP A C 1
ATOM 2680 O O . ASP A 1 340 ? 57.364 47.184 -25.334 1.00 27.57 340 ASP A O 1
ATOM 2685 N N . GLU A 1 341 ? 57.012 48.464 -23.529 1.00 31.28 341 GLU A N 1
ATOM 2686 C CA . GLU A 1 341 ? 57.808 49.595 -24.003 1.00 34.76 341 GLU A CA 1
ATOM 2687 C C . GLU A 1 341 ? 58.770 49.993 -22.894 1.00 35.94 341 GLU A C 1
ATOM 2688 O O . GLU A 1 341 ? 58.322 50.416 -21.826 1.00 34.16 341 GLU A O 1
ATOM 2694 N N . ASN A 1 342 ? 60.073 49.808 -23.117 1.00 35.57 342 ASN A N 1
ATOM 2695 C CA . ASN A 1 342 ? 61.070 50.266 -22.141 1.00 35.94 342 ASN A CA 1
ATOM 2696 C C . ASN A 1 342 ? 60.829 49.517 -20.823 1.00 36.14 342 ASN A C 1
ATOM 2697 O O . ASN A 1 342 ? 60.957 50.081 -19.731 1.00 35.53 342 ASN A O 1
ATOM 2702 N N . GLY A 1 343 ? 60.367 48.268 -20.930 1.00 36.16 343 GLY A N 1
ATOM 2703 C CA . GLY A 1 343 ? 60.266 47.366 -19.776 1.00 34.95 343 GLY A CA 1
ATOM 2704 C C . GLY A 1 343 ? 59.015 47.512 -18.923 1.00 34.54 343 GLY A C 1
ATOM 2705 O O . GLY A 1 343 ? 58.875 46.844 -17.895 1.00 34.29 343 GLY A O 1
ATOM 2706 N N . LYS A 1 344 ? 58.128 48.409 -19.343 1.00 32.93 344 LYS A N 1
ATOM 2707 C CA . LYS A 1 344 ? 56.926 48.754 -18.609 1.00 30.90 344 LYS A CA 1
ATOM 2708 C C . LYS A 1 344 ? 55.689 48.636 -19.501 1.00 28.41 344 LYS A C 1
ATOM 2709 O O . LYS A 1 344 ? 55.781 48.642 -20.726 1.00 27.69 344 LYS A O 1
ATOM 2715 N N . ALA A 1 345 ? 54.521 48.652 -18.866 1.00 28.41 345 ALA A N 1
ATOM 2716 C CA . ALA A 1 345 ? 53.258 48.787 -19.596 1.00 27.73 345 ALA A CA 1
ATOM 2717 C C . ALA A 1 345 ? 53.109 47.671 -20.634 1.00 25.71 345 ALA A C 1
ATOM 2718 O O . ALA A 1 345 ? 52.951 47.919 -21.833 1.00 27.37 345 ALA A O 1
ATOM 2720 N N . PRO A 1 346 ? 53.168 46.418 -20.170 1.00 26.64 346 PRO A N 1
ATOM 2721 C CA . PRO A 1 346 ? 52.977 45.302 -21.122 1.00 24.56 346 PRO A CA 1
ATOM 2722 C C . PRO A 1 346 ? 51.574 45.312 -21.719 1.00 22.89 346 PRO A C 1
ATOM 2723 O O . PRO A 1 346 ? 50.641 45.755 -21.050 1.00 24.51 346 PRO A O 1
ATOM 2727 N N . LEU A 1 347 ? 51.488 44.997 -23.008 1.00 24.08 347 LEU A N 1
ATOM 2728 C CA . LEU A 1 347 ? 50.227 44.614 -23.672 1.00 23.63 347 LEU A CA 1
ATOM 2729 C C . LEU A 1 347 ? 50.240 43.115 -23.956 1.00 23.79 347 LEU A C 1
ATOM 2730 O O . LEU A 1 347 ? 51.059 42.655 -24.743 1.00 22.64 347 LEU A O 1
ATOM 2735 N N . LEU A 1 348 ? 49.245 42.384 -23.431 1.00 21.78 348 LEU A N 1
ATOM 2736 C CA . LEU A 1 348 ? 49.087 40.974 -23.747 1.00 20.67 348 LEU A CA 1
ATOM 2737 C C . LEU A 1 348 ? 47.809 40.809 -24.596 1.00 19.29 348 LEU A C 1
ATOM 2738 O O . LEU A 1 348 ? 46.769 41.338 -24.212 1.00 20.53 348 LEU A O 1
ATOM 2743 N N . SER A 1 349 ? 47.927 40.216 -25.786 1.00 20.67 349 SER A N 1
ATOM 2744 C CA . SER A 1 349 ? 46.797 40.166 -26.719 1.00 22.46 349 SER A CA 1
ATOM 2745 C C . SER A 1 349 ? 46.479 38.699 -26.965 1.00 21.32 349 SER A C 1
ATOM 2746 O O . SER A 1 349 ? 47.362 37.835 -26.969 1.00 22.55 349 SER A O 1
ATOM 2749 N N . VAL A 1 350 ? 45.188 38.403 -27.072 1.00 19.26 350 VAL A N 1
ATOM 2750 C CA . VAL A 1 350 ? 44.778 36.998 -27.151 1.00 20.47 350 VAL A CA 1
ATOM 2751 C C . VAL A 1 350 ? 44.332 36.703 -28.578 1.00 21.48 350 VAL A C 1
ATOM 2752 O O . VAL A 1 350 ? 43.400 37.328 -29.059 1.00 23.65 350 VAL A O 1
ATOM 2756 N N . PHE A 1 351 ? 44.913 35.674 -29.206 1.00 21.19 351 PHE A N 1
ATOM 2757 C CA . PHE A 1 351 ? 44.513 35.252 -30.536 1.00 23.07 351 PHE A CA 1
ATOM 2758 C C . PHE A 1 351 ? 43.993 33.821 -30.517 1.00 25.83 351 PHE A C 1
ATOM 2759 O O . PHE A 1 351 ? 44.703 32.890 -30.116 1.00 26.13 351 PHE A O 1
ATOM 2767 N N . GLY A 1 352 ? 42.706 33.693 -30.817 1.00 30.53 352 GLY A N 1
ATOM 2768 C CA . GLY A 1 352 ? 42.044 32.394 -30.737 1.00 29.33 352 GLY A CA 1
ATOM 2769 C C . GLY A 1 352 ? 41.745 32.001 -29.301 1.00 28.24 352 GLY A C 1
ATOM 2770 O O . GLY A 1 352 ? 41.760 32.816 -28.387 1.00 31.06 352 GLY A O 1
ATOM 2771 N N . GLY A 1 353 ? 41.538 30.719 -29.082 1.00 30.88 353 GLY A N 1
ATOM 2772 C CA . GLY A 1 353 ? 41.360 30.257 -27.709 1.00 30.19 353 GLY A CA 1
ATOM 2773 C C . GLY A 1 353 ? 39.959 29.729 -27.511 1.00 28.94 353 GLY A C 1
ATOM 2774 O O . GLY A 1 353 ? 39.045 30.521 -27.193 1.00 27.35 353 GLY A O 1
ATOM 2775 N N . LYS A 1 354 ? 39.852 28.398 -27.577 1.00 24.68 354 LYS A N 1
ATOM 2776 C CA . LYS A 1 354 ? 38.586 27.670 -27.433 1.00 24.30 354 LYS A CA 1
ATOM 2777 C C . LYS A 1 354 ? 38.073 27.909 -26.023 1.00 23.27 354 LYS A C 1
ATOM 2778 O O . LYS A 1 354 ? 38.850 28.140 -25.096 1.00 21.05 354 LYS A O 1
ATOM 2784 N N . LEU A 1 355 ? 36.762 27.752 -25.830 1.00 21.29 355 LEU A N 1
ATOM 2785 C CA . LEU A 1 355 ? 36.187 27.717 -24.495 1.00 22.42 355 LEU A CA 1
ATOM 2786 C C . LEU A 1 355 ? 36.925 26.721 -23.600 1.00 21.22 355 LEU A C 1
ATOM 2787 O O . LEU A 1 355 ? 37.295 27.040 -22.471 1.00 21.61 355 LEU A O 1
ATOM 2792 N N . THR A 1 356 ? 37.262 25.579 -24.193 1.00 23.89 356 THR A N 1
ATOM 2793 C CA . THR A 1 356 ? 37.794 24.414 -23.483 1.00 23.57 356 THR A CA 1
ATOM 2794 C C . THR A 1 356 ? 39.113 24.718 -22.789 1.00 25.45 356 THR A C 1
ATOM 2795 O O . THR A 1 356 ? 39.322 24.305 -21.634 1.00 26.54 356 THR A O 1
ATOM 2799 N N . THR A 1 357 ? 39.899 25.593 -23.428 1.00 22.74 357 THR A N 1
ATOM 2800 C CA . THR A 1 357 ? 41.272 25.891 -22.968 1.00 24.06 357 THR A CA 1
ATOM 2801 C C . THR A 1 357 ? 41.418 27.212 -22.217 1.00 24.23 357 THR A C 1
ATOM 2802 O O . THR A 1 357 ? 42.532 27.629 -21.906 1.00 21.03 357 THR A O 1
ATOM 2806 N N . TYR A 1 358 ? 40.303 27.874 -21.898 1.00 20.50 358 TYR A N 1
ATOM 2807 C CA . TYR A 1 358 ? 40.383 29.229 -21.349 1.00 19.32 358 TYR A CA 1
ATOM 2808 C C . TYR A 1 358 ? 41.211 29.312 -20.053 1.00 18.22 358 TYR A C 1
ATOM 2809 O O . TYR A 1 358 ? 41.864 30.335 -19.775 1.00 18.04 358 TYR A O 1
ATOM 2818 N N . ARG A 1 359 ? 41.084 28.313 -19.181 1.00 18.15 359 ARG A N 1
ATOM 2819 C CA . ARG A 1 359 ? 41.734 28.413 -17.885 1.00 18.60 359 ARG A CA 1
ATOM 2820 C C . ARG A 1 359 ? 43.257 28.322 -18.075 1.00 21.06 359 ARG A C 1
ATOM 2821 O O . ARG A 1 359 ? 44.029 29.008 -17.390 1.00 20.86 359 ARG A O 1
ATOM 2829 N N . LYS A 1 360 ? 43.659 27.415 -18.959 1.00 21.87 360 LYS A N 1
ATOM 2830 C CA . LYS A 1 360 ? 45.076 27.249 -19.267 1.00 24.75 360 LYS A CA 1
ATOM 2831 C C . LYS A 1 360 ? 45.601 28.499 -19.942 1.00 24.44 360 LYS A C 1
ATOM 2832 O O . LYS A 1 360 ? 46.709 28.972 -19.638 1.00 22.98 360 LYS A O 1
ATOM 2838 N N . LEU A 1 361 ? 44.823 29.000 -20.901 1.00 23.70 361 LEU A N 1
ATOM 2839 C CA . LEU A 1 361 ? 45.176 30.232 -21.594 1.00 20.49 361 LEU A CA 1
ATOM 2840 C C . LEU A 1 361 ? 45.413 31.342 -20.570 1.00 23.33 361 LEU A C 1
ATOM 2841 O O . LEU A 1 361 ? 46.452 32.011 -20.612 1.00 21.03 361 LEU A O 1
ATOM 2846 N N . ALA A 1 362 ? 44.463 31.531 -19.653 1.00 19.05 362 ALA A N 1
ATOM 2847 C CA . ALA A 1 362 ? 44.563 32.564 -18.624 1.00 21.87 362 ALA A CA 1
ATOM 2848 C C . ALA A 1 362 ? 45.812 32.366 -17.760 1.00 22.75 362 ALA A C 1
ATOM 2849 O O . ALA A 1 362 ? 46.505 33.335 -17.440 1.00 23.03 362 ALA A O 1
ATOM 2851 N N . GLU A 1 363 ? 46.076 31.132 -17.346 1.00 23.39 363 GLU A N 1
ATOM 2852 C CA . GLU A 1 363 ? 47.267 30.916 -16.513 1.00 27.89 363 GLU A CA 1
ATOM 2853 C C . GLU A 1 363 ? 48.570 31.231 -17.246 1.00 27.31 363 GLU A C 1
ATOM 2854 O O . GLU A 1 363 ? 49.368 31.997 -16.717 1.00 30.70 363 GLU A O 1
ATOM 2860 N N . HIS A 1 364 ? 48.647 30.845 -18.523 1.00 26.17 364 HIS A N 1
ATOM 2861 C CA . HIS A 1 364 ? 49.718 31.210 -19.447 1.00 26.77 364 HIS A CA 1
ATOM 2862 C C . HIS A 1 364 ? 49.886 32.720 -19.617 1.00 28.81 364 HIS A C 1
ATOM 2863 O O . HIS A 1 364 ? 51.000 33.231 -19.432 1.00 26.70 364 HIS A O 1
ATOM 2870 N N . ALA A 1 365 ? 48.774 33.449 -19.818 1.00 24.46 365 ALA A N 1
ATOM 2871 C CA . ALA A 1 365 ? 48.763 34.920 -19.786 1.00 24.26 365 ALA A CA 1
ATOM 2872 C C . ALA A 1 365 ? 49.376 35.543 -18.522 1.00 24.58 365 ALA A C 1
ATOM 2873 O O . ALA A 1 365 ? 50.152 36.528 -18.587 1.00 23.97 365 ALA A O 1
ATOM 2875 N N . LEU A 1 366 ? 48.976 35.019 -17.363 1.00 23.09 366 LEU A N 1
ATOM 2876 C CA . LEU A 1 366 ? 49.453 35.594 -16.119 1.00 25.51 366 LEU A CA 1
ATOM 2877 C C . LEU A 1 366 ? 50.929 35.234 -15.904 1.00 25.42 366 LEU A C 1
ATOM 2878 O O . LEU A 1 366 ? 51.652 35.982 -15.250 1.00 26.89 366 LEU A O 1
ATOM 2883 N N . GLU A 1 367 ? 51.339 34.096 -16.439 1.00 25.05 367 GLU A N 1
ATOM 2884 C CA . GLU A 1 367 ? 52.754 33.695 -16.387 1.00 29.26 367 GLU A CA 1
ATOM 2885 C C . GLU A 1 367 ? 53.604 34.685 -17.173 1.00 29.38 367 GLU A C 1
ATOM 2886 O O . GLU A 1 367 ? 54.638 35.149 -16.682 1.00 29.40 367 GLU A O 1
ATOM 2892 N N . LYS A 1 368 ? 53.138 35.040 -18.368 1.00 28.13 368 LYS A N 1
ATOM 2893 C CA . LYS A 1 368 ? 53.790 36.047 -19.198 1.00 30.06 368 LYS A CA 1
ATOM 2894 C C . LYS A 1 368 ? 53.779 37.431 -18.541 1.00 31.25 368 LYS A C 1
ATOM 2895 O O . LYS A 1 368 ? 54.702 38.229 -18.737 1.00 32.03 368 LYS A O 1
ATOM 2901 N N . LEU A 1 369 ? 52.716 37.747 -17.804 1.00 26.15 369 LEU A N 1
ATOM 2902 C CA . LEU A 1 369 ? 52.603 39.065 -17.169 1.00 26.52 369 LEU A CA 1
ATOM 2903 C C . LEU A 1 369 ? 53.419 39.166 -15.883 1.00 26.94 369 LEU A C 1
ATOM 2904 O O . LEU A 1 369 ? 53.630 40.251 -15.351 1.00 29.13 369 LEU A O 1
ATOM 2909 N N . THR A 1 370 ? 53.837 38.026 -15.359 1.00 28.61 370 THR A N 1
ATOM 2910 C CA . THR A 1 370 ? 54.375 37.971 -13.993 1.00 30.41 370 THR A CA 1
ATOM 2911 C C . THR A 1 370 ? 55.607 38.880 -13.784 1.00 31.25 370 THR A C 1
ATOM 2912 O O . THR A 1 370 ? 55.687 39.572 -12.770 1.00 33.59 370 THR A O 1
ATOM 2916 N N . PRO A 1 371 ? 56.552 38.885 -14.735 1.00 32.92 371 PRO A N 1
ATOM 2917 C CA . PRO A 1 371 ? 57.748 39.722 -14.537 1.00 34.90 371 PRO A CA 1
ATOM 2918 C C . PRO A 1 371 ? 57.442 41.181 -14.227 1.00 35.59 371 PRO A C 1
ATOM 2919 O O . PRO A 1 371 ? 58.337 41.893 -13.762 1.00 35.47 371 PRO A O 1
ATOM 2923 N N . TYR A 1 372 ? 56.240 41.654 -14.581 1.00 31.79 372 TYR A N 1
ATOM 2924 C CA . TYR A 1 372 ? 55.881 43.073 -14.467 1.00 29.75 372 TYR A CA 1
ATOM 2925 C C . TYR A 1 372 ? 55.231 43.458 -13.143 1.00 28.32 372 TYR A C 1
ATOM 2926 O O . TYR A 1 372 ? 54.839 44.616 -12.957 1.00 30.47 372 TYR A O 1
ATOM 2935 N N . TYR A 1 373 ? 54.996 42.464 -12.289 1.00 29.36 373 TYR A N 1
ATOM 2936 C CA . TYR A 1 373 ? 54.268 42.653 -11.031 1.00 31.03 373 TYR A CA 1
ATOM 2937 C C . TYR A 1 373 ? 55.010 42.036 -9.854 1.00 32.87 373 TYR A C 1
ATOM 2938 O O . TYR A 1 373 ? 54.900 40.835 -9.587 1.00 32.27 373 TYR A O 1
ATOM 2947 N N . GLN A 1 374 ? 55.771 42.873 -9.154 1.00 37.02 374 GLN A N 1
ATOM 2948 C CA . GLN A 1 374 ? 56.512 42.424 -7.975 1.00 39.12 374 GLN A CA 1
ATOM 2949 C C . GLN A 1 374 ? 55.556 41.867 -6.935 1.00 37.31 374 GLN A C 1
ATOM 2950 O O . GLN A 1 374 ? 54.627 42.554 -6.517 1.00 38.57 374 GLN A O 1
ATOM 2956 N N . GLY A 1 375 ? 55.799 40.640 -6.492 1.00 36.38 375 GLY A N 1
ATOM 2957 C CA . GLY A 1 375 ? 55.024 40.082 -5.384 1.00 37.27 375 GLY A CA 1
ATOM 2958 C C . GLY A 1 375 ? 53.650 39.585 -5.821 1.00 37.35 375 GLY A C 1
ATOM 2959 O O . GLY A 1 375 ? 52.738 39.409 -5.003 1.00 36.72 375 GLY A O 1
ATOM 2960 N N . ILE A 1 376 ? 53.510 39.319 -7.115 1.00 35.15 376 ILE A N 1
ATOM 2961 C CA . ILE A 1 376 ? 52.273 38.732 -7.625 1.00 32.49 376 ILE A CA 1
ATOM 2962 C C . ILE A 1 376 ? 52.171 37.299 -7.127 1.00 35.57 376 ILE A C 1
ATOM 2963 O O . ILE A 1 376 ? 53.175 36.615 -6.931 1.00 34.55 376 ILE A O 1
ATOM 2968 N N . GLY A 1 377 ? 50.950 36.880 -6.829 1.00 35.96 377 GLY A N 1
ATOM 2969 C CA . GLY A 1 377 ? 50.697 35.526 -6.374 1.00 33.48 377 GLY A CA 1
ATOM 2970 C C . GLY A 1 377 ? 50.905 34.479 -7.438 1.00 33.01 377 GLY A C 1
ATOM 2971 O O . GLY A 1 377 ? 51.020 34.805 -8.617 1.00 33.27 377 GLY A O 1
ATOM 2972 N N . PRO A 1 378 ? 51.039 33.216 -7.010 1.00 32.05 378 PRO A N 1
ATOM 2973 C CA . PRO A 1 378 ? 51.270 32.062 -7.867 1.00 31.33 378 PRO A CA 1
ATOM 2974 C C . PRO A 1 378 ? 49.981 31.633 -8.594 1.00 32.45 378 PRO A C 1
ATOM 2975 O O . PRO A 1 378 ? 48.885 32.063 -8.209 1.00 31.59 378 PRO A O 1
ATOM 2979 N N . ALA A 1 379 ? 50.146 30.815 -9.629 1.00 31.83 379 ALA A N 1
ATOM 2980 C CA . ALA A 1 379 ? 49.057 30.022 -10.225 1.00 31.78 379 ALA A CA 1
ATOM 2981 C C . ALA A 1 379 ? 48.170 29.362 -9.169 1.00 32.65 379 ALA A C 1
ATOM 2982 O O . ALA A 1 379 ? 48.653 28.882 -8.132 1.00 28.30 379 ALA A O 1
ATOM 2984 N N . TRP A 1 380 ? 46.861 29.330 -9.415 1.00 29.73 380 TRP A N 1
ATOM 2985 C CA . TRP A 1 380 ? 45.928 28.917 -8.374 1.00 26.26 380 TRP A CA 1
ATOM 2986 C C . TRP A 1 380 ? 44.605 28.321 -8.859 1.00 28.36 380 TRP A C 1
ATOM 2987 O O . TRP A 1 380 ? 43.880 27.709 -8.066 1.00 26.61 380 TRP A O 1
ATOM 2998 N N . THR A 1 381 ? 44.200 28.626 -10.091 1.00 25.81 381 THR A N 1
ATOM 2999 C CA . THR A 1 381 ? 42.807 28.303 -10.458 1.00 25.03 381 THR A CA 1
ATOM 3000 C C . THR A 1 381 ? 42.502 26.805 -10.585 1.00 24.78 381 THR A C 1
ATOM 3001 O O . THR A 1 381 ? 41.344 26.403 -10.489 1.00 27.18 381 THR A O 1
ATOM 3005 N N . LYS A 1 382 ? 43.515 25.969 -10.780 1.00 26.91 382 LYS A N 1
ATOM 3006 C CA . LYS A 1 382 ? 43.261 24.545 -11.002 1.00 30.61 382 LYS A CA 1
ATOM 3007 C C . LYS A 1 382 ? 42.595 23.940 -9.771 1.00 29.87 382 LYS A C 1
ATOM 3008 O O . LYS A 1 382 ? 41.803 23.000 -9.880 1.00 30.78 382 LYS A O 1
ATOM 3014 N N . GLU A 1 383 ? 42.924 24.496 -8.608 1.00 29.42 383 GLU A N 1
ATOM 3015 C CA . GLU A 1 383 ? 42.320 24.061 -7.345 1.00 32.57 383 GLU A CA 1
ATOM 3016 C C . GLU A 1 383 ? 41.032 24.782 -6.959 1.00 32.45 383 GLU A C 1
ATOM 3017 O O . GLU A 1 383 ? 40.390 24.431 -5.985 1.00 33.61 383 GLU A O 1
ATOM 3023 N N . SER A 1 384 ? 40.589 25.737 -7.765 1.00 27.98 384 SER A N 1
ATOM 3024 C CA . SER A 1 384 ? 39.489 26.592 -7.333 1.00 24.87 384 SER A CA 1
ATOM 3025 C C . SER A 1 384 ? 38.132 25.979 -7.640 1.00 23.20 384 SER A C 1
ATOM 3026 O O . SER A 1 384 ? 38.026 25.015 -8.388 1.00 26.15 384 SER A O 1
ATOM 3029 N N . VAL A 1 385 ? 37.102 26.496 -6.992 1.00 21.61 385 VAL A N 1
ATOM 3030 C CA . VAL A 1 385 ? 35.744 26.169 -7.393 1.00 22.29 385 VAL A CA 1
ATOM 3031 C C . VAL A 1 385 ? 35.029 27.460 -7.729 1.00 20.46 385 VAL A C 1
ATOM 3032 O O . VAL A 1 385 ? 34.960 28.359 -6.912 1.00 22.02 385 VAL A O 1
ATOM 3036 N N . LEU A 1 386 ? 34.569 27.589 -8.974 1.00 20.79 386 LEU A N 1
ATOM 3037 C CA . LEU A 1 386 ? 33.958 28.826 -9.414 1.00 19.72 386 LEU A CA 1
ATOM 3038 C C . LEU A 1 386 ? 32.677 29.121 -8.610 1.00 20.75 386 LEU A C 1
ATOM 3039 O O . LEU A 1 386 ? 32.000 28.190 -8.144 1.00 21.70 386 LEU A O 1
ATOM 3044 N N . PRO A 1 387 ? 32.275 30.397 -8.524 1.00 20.02 387 PRO A N 1
ATOM 3045 C CA . PRO A 1 387 ? 31.005 30.766 -7.920 1.00 21.56 387 PRO A CA 1
ATOM 3046 C C . PRO A 1 387 ? 29.838 29.992 -8.514 1.00 22.40 387 PRO A C 1
ATOM 3047 O O . PRO A 1 387 ? 29.770 29.813 -9.738 1.00 23.55 387 PRO A O 1
ATOM 3051 N N . GLY A 1 388 ? 29.038 29.400 -7.625 1.00 20.03 388 GLY A N 1
ATOM 3052 C CA . GLY A 1 388 ? 27.953 28.494 -8.031 1.00 20.72 388 GLY A CA 1
ATOM 3053 C C . GLY A 1 388 ? 28.341 27.026 -8.018 1.00 18.51 388 GLY A C 1
ATOM 3054 O O . GLY A 1 388 ? 27.467 26.139 -8.043 1.00 20.37 388 GLY A O 1
ATOM 3055 N N . GLY A 1 389 ? 29.617 26.736 -8.018 1.00 18.62 389 GLY A N 1
ATOM 3056 C CA . GLY A 1 389 ? 30.073 25.376 -8.114 1.00 20.87 389 GLY A CA 1
ATOM 3057 C C . GLY A 1 389 ? 30.170 24.522 -6.856 1.00 23.40 389 GLY A C 1
ATOM 3058 O O . GLY A 1 389 ? 30.566 23.393 -6.909 1.00 25.05 389 GLY A O 1
ATOM 3059 N N . ALA A 1 390 ? 29.827 25.098 -5.732 1.00 20.78 390 ALA A N 1
ATOM 3060 C CA . ALA A 1 390 ? 30.030 24.418 -4.459 1.00 33.85 390 ALA A CA 1
ATOM 3061 C C . ALA A 1 390 ? 28.878 23.536 -4.087 1.00 34.84 390 ALA A C 1
ATOM 3062 O O . ALA A 1 390 ? 28.294 23.716 -3.064 1.00 38.55 390 ALA A O 1
ATOM 3064 N N . ILE A 1 391 ? 28.564 22.606 -4.960 1.00 36.46 391 ILE A N 1
ATOM 3065 C CA . ILE A 1 391 ? 27.517 21.608 -4.791 1.00 40.72 391 ILE A CA 1
ATOM 3066 C C . ILE A 1 391 ? 28.175 20.217 -4.582 1.00 45.37 391 ILE A C 1
ATOM 3067 O O . ILE A 1 391 ? 29.209 20.122 -4.015 1.00 47.28 391 ILE A O 1
ATOM 3072 N N . GLU A 1 392 ? 27.608 19.167 -5.169 1.00 51.83 392 GLU A N 1
ATOM 3073 C CA . GLU A 1 392 ? 28.288 17.827 -5.249 1.00 54.33 392 GLU A CA 1
ATOM 3074 C C . GLU A 1 392 ? 27.623 16.692 -6.066 1.00 54.28 392 GLU A C 1
ATOM 3075 O O . GLU A 1 392 ? 27.351 15.634 -5.542 1.00 55.48 392 GLU A O 1
ATOM 3081 N N . GLY A 1 393 ? 27.398 16.930 -7.361 1.00 53.22 393 GLY A N 1
ATOM 3082 C CA . GLY A 1 393 ? 26.505 16.136 -8.194 1.00 49.65 393 GLY A CA 1
ATOM 3083 C C . GLY A 1 393 ? 25.300 17.010 -8.499 1.00 48.66 393 GLY A C 1
ATOM 3084 O O . GLY A 1 393 ? 24.628 17.491 -7.651 1.00 50.70 393 GLY A O 1
ATOM 3085 N N . ASP A 1 394 ? 25.047 17.294 -9.771 1.00 45.69 394 ASP A N 1
ATOM 3086 C CA . ASP A 1 394 ? 24.010 18.284 -10.108 1.00 44.30 394 ASP A CA 1
ATOM 3087 C C . ASP A 1 394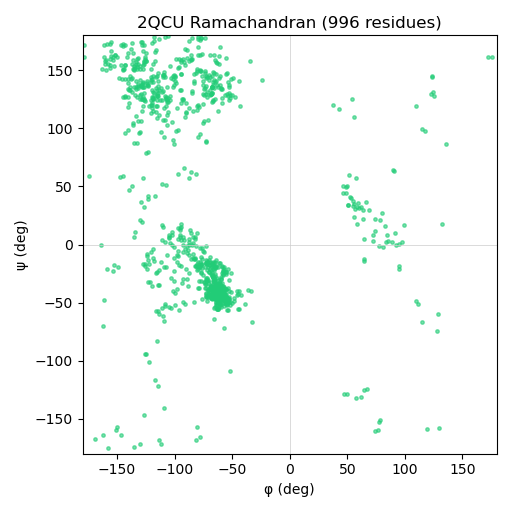 ? 22.574 17.866 -9.757 1.00 41.64 394 ASP A C 1
ATOM 3088 O O . ASP A 1 394 ? 21.794 18.630 -9.188 1.00 35.70 394 ASP A O 1
ATOM 3093 N N . ARG A 1 395 ? 22.267 16.632 -10.122 1.00 40.05 395 ARG A N 1
ATOM 3094 C CA . ARG A 1 395 ? 20.979 15.969 -10.029 1.00 42.05 395 ARG A CA 1
ATOM 3095 C C . ARG A 1 395 ? 20.558 15.777 -8.570 1.00 42.18 395 ARG A C 1
ATOM 3096 O O . ARG A 1 395 ? 19.556 16.358 -8.154 1.00 38.82 395 ARG A O 1
ATOM 3104 N N . ASP A 1 396 ? 21.293 14.990 -7.776 1.00 43.37 396 ASP A N 1
ATOM 3105 C CA . ASP A 1 396 ? 22.492 14.225 -8.152 1.00 49.06 396 ASP A CA 1
ATOM 3106 C C . ASP A 1 396 ? 23.627 14.429 -7.140 1.00 49.74 396 ASP A C 1
ATOM 3107 O O . ASP A 1 396 ? 24.792 14.141 -7.417 1.00 51.40 396 ASP A O 1
ATOM 3112 N N . ASP A 1 397 ? 23.254 14.924 -5.964 1.00 46.40 397 ASP A N 1
ATOM 3113 C CA . ASP A 1 397 ? 21.864 15.241 -5.763 1.00 45.09 397 ASP A CA 1
ATOM 3114 C C . ASP A 1 397 ? 21.493 16.683 -5.493 1.00 38.75 397 ASP A C 1
ATOM 3115 O O . ASP A 1 397 ? 20.565 16.907 -4.749 1.00 36.95 397 ASP A O 1
ATOM 3120 N N . TYR A 1 398 ? 22.081 17.654 -6.195 1.00 32.84 398 TYR A N 1
ATOM 3121 C CA . TYR A 1 398 ? 21.876 19.024 -5.736 1.00 28.63 398 TYR A CA 1
ATOM 3122 C C . TYR A 1 398 ? 20.437 19.496 -5.854 1.00 26.44 398 TYR A C 1
ATOM 3123 O O . TYR A 1 398 ? 19.925 20.177 -4.978 1.00 27.09 398 TYR A O 1
ATOM 3132 N N . ALA A 1 399 ? 19.807 19.240 -6.991 1.00 26.67 399 ALA A N 1
ATOM 3133 C CA . ALA A 1 399 ? 18.418 19.632 -7.149 1.00 23.64 399 ALA A CA 1
ATOM 3134 C C . ALA A 1 399 ? 17.539 18.926 -6.109 1.00 24.21 399 ALA A C 1
ATOM 3135 O O . ALA A 1 399 ? 16.604 19.532 -5.603 1.00 24.68 399 ALA A O 1
ATOM 3137 N N . ALA A 1 400 ? 17.828 17.653 -5.838 1.00 28.19 400 ALA A N 1
ATOM 3138 C CA . ALA A 1 400 ? 17.073 16.896 -4.810 1.00 27.49 400 ALA A CA 1
ATOM 3139 C C . ALA A 1 400 ? 17.310 17.564 -3.451 1.00 29.48 400 ALA A C 1
ATOM 3140 O O . ALA A 1 400 ? 16.362 17.858 -2.717 1.00 27.54 400 ALA A O 1
ATOM 3142 N N . ARG A 1 401 ? 18.578 17.845 -3.160 1.00 30.25 401 ARG A N 1
ATOM 3143 C CA . ARG A 1 401 ? 18.946 18.589 -1.953 1.00 31.89 401 ARG A CA 1
ATOM 3144 C C . ARG A 1 401 ? 18.224 19.944 -1.838 1.00 31.84 401 ARG A C 1
ATOM 3145 O O . ARG A 1 401 ? 17.762 20.334 -0.755 1.00 29.92 401 ARG A O 1
ATOM 3153 N N . LEU A 1 402 ? 18.180 20.727 -2.918 1.00 26.99 402 LEU A N 1
ATOM 3154 C CA . LEU A 1 402 ? 17.402 21.967 -2.901 1.00 25.54 402 LEU A CA 1
ATOM 3155 C C . LEU A 1 402 ? 15.938 21.791 -2.538 1.00 27.37 402 LEU A C 1
ATOM 3156 O O . LEU A 1 402 ? 15.362 22.646 -1.884 1.00 27.10 402 LEU A O 1
ATOM 3161 N N . ARG A 1 403 ? 15.276 20.845 -3.196 1.00 29.27 403 ARG A N 1
ATOM 3162 C CA . ARG A 1 403 ? 13.853 20.643 -2.986 1.00 30.27 403 ARG A CA 1
ATOM 3163 C C . ARG A 1 403 ? 13.641 20.162 -1.542 1.00 28.75 403 ARG A C 1
ATOM 3164 O O . ARG A 1 403 ? 12.657 20.533 -0.918 1.00 32.22 403 ARG A O 1
ATOM 3172 N N . ARG A 1 404 ? 14.622 19.469 -0.978 1.00 30.43 404 ARG A N 1
ATOM 3173 C CA . ARG A 1 404 ? 14.541 19.100 0.439 1.00 33.62 404 ARG A CA 1
ATOM 3174 C C . ARG A 1 404 ? 14.594 20.303 1.368 1.00 31.79 404 ARG A C 1
ATOM 3175 O O . ARG A 1 404 ? 13.834 20.375 2.326 1.00 33.15 404 ARG A O 1
ATOM 3183 N N . ARG A 1 405 ? 15.453 21.275 1.058 1.00 31.83 405 ARG A N 1
ATOM 3184 C CA . ARG A 1 405 ? 15.525 22.516 1.820 1.00 29.31 405 ARG A CA 1
ATOM 3185 C C . ARG A 1 405 ? 14.351 23.449 1.553 1.00 30.94 405 ARG A C 1
ATOM 3186 O O . ARG A 1 405 ? 13.855 24.113 2.456 1.00 30.11 405 ARG A O 1
ATOM 3194 N N . TYR A 1 406 ? 13.885 23.502 0.308 1.00 26.37 406 TYR A N 1
ATOM 3195 C CA . TYR A 1 406 ? 12.913 24.502 -0.082 1.00 25.12 406 TYR A CA 1
ATOM 3196 C C . TYR A 1 406 ? 11.751 23.717 -0.660 1.00 27.91 406 TYR A C 1
ATOM 3197 O O . TYR A 1 406 ? 11.682 23.510 -1.855 1.00 28.21 406 TYR A O 1
ATOM 3206 N N . PRO A 1 407 ? 10.902 23.130 0.193 1.00 31.14 407 PRO A N 1
ATOM 3207 C CA . PRO A 1 407 ? 9.914 22.197 -0.354 1.00 30.96 407 PRO A CA 1
ATOM 3208 C C . PRO A 1 407 ? 8.841 22.784 -1.275 1.00 30.37 407 PRO A C 1
ATOM 3209 O O . PRO A 1 407 ? 8.165 22.031 -1.981 1.00 33.92 407 PRO A O 1
ATOM 3213 N N . PHE A 1 408 ? 8.631 24.098 -1.236 1.00 30.46 408 PHE A N 1
ATOM 3214 C CA . PHE A 1 408 ? 7.758 24.772 -2.197 1.00 29.63 408 PHE A CA 1
ATOM 3215 C C . PHE A 1 408 ? 8.228 24.748 -3.670 1.00 29.62 408 PHE A C 1
ATOM 3216 O O . PHE A 1 408 ? 7.450 25.077 -4.569 1.00 27.99 408 PHE A O 1
ATOM 3224 N N . LEU A 1 409 ? 9.494 24.408 -3.909 1.00 27.72 409 LEU A N 1
ATOM 3225 C CA . LEU A 1 409 ? 10.018 24.261 -5.276 1.00 27.45 409 LEU A CA 1
ATOM 3226 C C . LEU A 1 409 ? 9.403 23.045 -5.980 1.00 27.16 409 LEU A C 1
ATOM 3227 O O . LEU A 1 409 ? 9.493 21.925 -5.475 1.00 29.88 409 LEU A O 1
ATOM 3232 N N . THR A 1 410 ? 8.884 23.240 -7.191 1.00 26.15 410 THR A N 1
ATOM 3233 C CA . THR A 1 410 ? 8.660 22.121 -8.104 1.00 25.45 410 THR A CA 1
ATOM 3234 C C . THR A 1 410 ? 9.928 21.378 -8.490 1.00 26.92 410 THR A C 1
ATOM 3235 O O . THR A 1 410 ? 11.038 21.905 -8.389 1.00 27.33 410 THR A O 1
ATOM 3239 N N . GLU A 1 411 ? 9.744 20.168 -8.999 1.00 25.29 411 GLU A N 1
ATOM 3240 C CA . GLU A 1 411 ? 10.869 19.374 -9.463 1.00 25.10 411 GLU A CA 1
ATOM 3241 C C . GLU A 1 411 ? 11.544 20.130 -10.610 1.00 25.86 411 GLU A C 1
ATOM 3242 O O . GLU A 1 411 ? 12.769 20.161 -10.682 1.00 24.47 411 GLU A O 1
ATOM 3248 N N . SER A 1 412 ? 10.743 20.780 -11.449 1.00 25.84 412 SER A N 1
ATOM 3249 C CA . SER A 1 412 ? 11.292 21.446 -12.655 1.00 23.49 412 SER A CA 1
ATOM 3250 C C . SER A 1 412 ? 12.077 22.704 -12.203 1.00 23.50 412 SER A C 1
ATOM 3251 O O . SER A 1 412 ? 13.158 22.985 -12.733 1.00 22.27 412 SER A O 1
ATOM 3254 N N . LEU A 1 413 ? 11.488 23.485 -11.300 1.00 22.94 413 LEU A N 1
ATOM 3255 C CA . LEU A 1 413 ? 12.162 24.722 -10.860 1.00 22.13 413 LEU A CA 1
ATOM 3256 C C . LEU A 1 413 ? 13.421 24.407 -10.062 1.00 25.79 413 LEU A C 1
ATOM 3257 O O . LEU A 1 413 ? 14.471 25.049 -10.240 1.00 21.54 413 LEU A O 1
ATOM 3262 N N . ALA A 1 414 ? 13.340 23.397 -9.194 1.00 21.99 414 ALA A N 1
ATOM 3263 C CA . ALA A 1 414 ? 14.541 22.989 -8.496 1.00 25.25 414 ALA A CA 1
ATOM 3264 C C . ALA A 1 414 ? 15.641 22.542 -9.449 1.00 22.82 414 ALA A C 1
ATOM 3265 O O . ALA A 1 414 ? 16.816 22.836 -9.226 1.00 21.94 414 ALA A O 1
ATOM 3267 N N . ARG A 1 415 ? 15.268 21.864 -10.533 1.00 21.98 415 ARG A N 1
ATOM 3268 C CA . ARG A 1 415 ? 16.250 21.411 -11.519 1.00 19.68 415 ARG A CA 1
ATOM 3269 C C . ARG A 1 415 ? 16.879 22.622 -12.222 1.00 19.46 415 ARG A C 1
ATOM 3270 O O . ARG A 1 415 ? 18.097 22.643 -12.430 1.00 17.86 415 ARG A O 1
ATOM 3278 N N . HIS A 1 416 ? 16.044 23.607 -12.528 1.00 17.44 416 HIS A N 1
ATOM 3279 C CA . HIS A 1 416 ? 16.527 24.820 -13.242 1.00 18.42 416 HIS A CA 1
ATOM 3280 C C . HIS A 1 416 ? 17.507 25.586 -12.366 1.00 19.56 416 HIS A C 1
ATOM 3281 O O . HIS A 1 416 ? 18.609 25.943 -12.827 1.00 18.12 416 HIS A O 1
ATOM 3288 N N . TYR A 1 417 ? 17.146 25.800 -11.092 1.00 18.86 417 TYR A N 1
ATOM 3289 C CA . TYR A 1 417 ? 18.061 26.514 -10.177 1.00 17.65 417 TYR A CA 1
ATOM 3290 C C . TYR A 1 417 ? 19.367 25.771 -9.948 1.00 19.39 417 TYR A C 1
ATOM 3291 O O . TYR A 1 417 ? 20.469 26.352 -10.057 1.00 18.54 417 TYR A O 1
ATOM 3300 N N . ALA A 1 418 ? 19.301 24.449 -9.765 1.00 17.07 418 ALA A N 1
ATOM 3301 C CA . ALA A 1 418 ? 20.527 23.703 -9.555 1.00 18.77 418 ALA A CA 1
ATOM 3302 C C . ALA A 1 418 ? 21.491 23.779 -10.741 1.00 19.68 418 ALA A C 1
ATOM 3303 O O . ALA A 1 418 ? 22.715 23.864 -10.576 1.00 21.63 418 ALA A O 1
ATOM 3305 N N . ARG A 1 419 ? 20.923 23.678 -11.944 1.00 19.61 419 ARG A N 1
ATOM 3306 C CA . ARG A 1 419 ? 21.723 23.644 -13.170 1.00 21.47 419 ARG A CA 1
ATOM 3307 C C . ARG A 1 419 ? 22.113 25.024 -13.697 1.00 20.87 419 ARG A C 1
ATOM 3308 O O . ARG A 1 419 ? 22.784 25.117 -14.735 1.00 19.68 419 ARG A O 1
ATOM 3316 N N . THR A 1 420 ? 21.555 26.066 -13.099 1.00 19.33 420 THR A N 1
ATOM 3317 C CA . THR A 1 420 ? 21.842 27.427 -13.522 1.00 19.16 420 THR A CA 1
ATOM 3318 C C . THR A 1 420 ? 22.687 28.086 -12.417 1.00 20.28 420 THR A C 1
ATOM 3319 O O . THR A 1 420 ? 23.863 28.419 -12.606 1.00 19.20 420 THR A O 1
ATOM 3323 N N . TYR A 1 421 ? 22.081 28.262 -11.246 1.00 17.23 421 TYR A N 1
ATOM 3324 C CA . TYR A 1 421 ? 22.745 28.986 -10.146 1.00 19.51 421 TYR A CA 1
ATOM 3325 C C . TYR A 1 421 ? 23.630 28.141 -9.234 1.00 20.96 421 TYR A C 1
ATOM 3326 O O . TYR A 1 421 ? 24.578 28.655 -8.625 1.00 18.79 421 TYR A O 1
ATOM 3335 N N . GLY A 1 422 ? 23.350 26.839 -9.161 1.00 17.48 422 GLY A N 1
ATOM 3336 C CA . GLY A 1 422 ? 24.155 25.946 -8.376 1.00 19.26 422 GLY A CA 1
ATOM 3337 C C . GLY A 1 422 ? 24.076 26.404 -6.927 1.00 18.53 422 GLY A C 1
ATOM 3338 O O . GLY A 1 422 ? 22.999 26.755 -6.449 1.00 19.56 422 GLY A O 1
ATOM 3339 N N . SER A 1 423 ? 25.240 26.520 -6.298 1.00 20.70 423 SER A N 1
ATOM 3340 C CA . SER A 1 423 ? 25.325 26.899 -4.881 1.00 21.78 423 SER A CA 1
ATOM 3341 C C . SER A 1 423 ? 24.936 28.334 -4.581 1.00 24.41 423 SER A C 1
ATOM 3342 O O . SER A 1 423 ? 24.834 28.694 -3.400 1.00 29.51 423 SER A O 1
ATOM 3345 N N . ASN A 1 424 ? 24.764 29.169 -5.603 1.00 18.12 424 ASN A N 1
ATOM 3346 C CA . ASN A 1 424 ? 24.173 30.500 -5.412 1.00 18.04 424 ASN A CA 1
ATOM 3347 C C . ASN A 1 424 ? 22.631 30.495 -5.337 1.00 18.46 424 ASN A C 1
ATOM 3348 O O . ASN A 1 424 ? 21.992 31.555 -5.274 1.00 19.55 424 ASN A O 1
ATOM 3353 N N . SER A 1 425 ? 22.010 29.322 -5.481 1.00 19.24 425 SER A N 1
ATOM 3354 C CA . SER A 1 425 ? 20.551 29.287 -5.424 1.00 19.14 425 SER A CA 1
ATOM 3355 C C . SER A 1 425 ? 20.040 29.849 -4.098 1.00 18.77 425 SER A C 1
ATOM 3356 O O . SER A 1 425 ? 18.982 30.487 -4.044 1.00 20.42 425 SER A O 1
ATOM 3359 N N . GLU A 1 426 ? 20.771 29.597 -3.011 1.00 20.96 426 GLU A N 1
ATOM 3360 C CA . GLU A 1 426 ? 20.287 30.122 -1.726 1.00 22.71 426 GLU A CA 1
ATOM 3361 C C . GLU A 1 426 ? 20.268 31.650 -1.618 1.00 22.63 426 GLU A C 1
ATOM 3362 O O . GLU A 1 426 ? 19.363 32.235 -1.005 1.00 21.84 426 GLU A O 1
ATOM 3368 N N . LEU A 1 427 ? 21.181 32.312 -2.324 1.00 21.42 427 LEU A N 1
ATOM 3369 C CA . LEU A 1 427 ? 21.170 33.786 -2.437 1.00 22.31 427 LEU A CA 1
ATOM 3370 C C . LEU A 1 427 ? 19.994 34.284 -3.260 1.00 22.76 427 LEU A C 1
ATOM 3371 O O . LEU A 1 427 ? 19.375 35.320 -2.982 1.00 23.26 427 LEU A O 1
ATOM 3376 N N . LEU A 1 428 ? 19.663 33.537 -4.312 1.00 19.97 428 LEU A N 1
ATOM 3377 C CA . LEU A 1 428 ? 18.499 33.874 -5.094 1.00 18.57 428 LEU A CA 1
ATOM 3378 C C . LEU A 1 428 ? 17.232 33.751 -4.259 1.00 17.39 428 LEU A C 1
ATOM 3379 O O . LEU A 1 428 ? 16.387 34.625 -4.320 1.00 18.08 428 LEU A O 1
ATOM 3384 N N . LEU A 1 429 ? 17.105 32.660 -3.517 1.00 18.53 429 LEU A N 1
ATOM 3385 C CA . LEU A 1 429 ? 15.834 32.310 -2.895 1.00 19.35 429 LEU A CA 1
ATOM 3386 C C . LEU A 1 429 ? 15.669 33.111 -1.608 1.00 23.76 429 LEU A C 1
ATOM 3387 O O . LEU A 1 429 ? 14.550 33.390 -1.213 1.00 23.89 429 LEU A O 1
ATOM 3392 N N . GLY A 1 430 ? 16.776 33.641 -1.080 1.00 22.27 430 GLY A N 1
ATOM 3393 C CA . GLY A 1 430 ? 16.713 34.591 0.046 1.00 24.92 430 GLY A CA 1
ATOM 3394 C C . GLY A 1 430 ? 15.794 34.076 1.138 1.00 26.32 430 GLY A C 1
ATOM 3395 O O . GLY A 1 430 ? 15.864 32.890 1.487 1.00 25.54 430 GLY A O 1
ATOM 3396 N N . ASN A 1 431 ? 14.842 34.915 1.563 1.00 26.50 431 ASN A N 1
ATOM 3397 C CA . ASN A 1 431 ? 13.899 34.492 2.622 1.00 29.19 431 ASN A CA 1
ATOM 3398 C C . ASN A 1 431 ? 12.565 33.897 2.141 1.00 28.95 431 ASN A C 1
ATOM 3399 O O . ASN A 1 431 ? 11.608 33.762 2.912 1.00 26.74 431 ASN A O 1
ATOM 3404 N N . ALA A 1 432 ? 12.501 33.477 0.878 1.00 26.53 432 ALA A N 1
ATOM 3405 C CA . ALA A 1 432 ? 11.265 32.869 0.352 1.00 27.97 432 ALA A CA 1
ATOM 3406 C C . ALA A 1 432 ? 10.884 31.566 1.056 1.00 25.15 432 ALA A C 1
ATOM 3407 O O . ALA A 1 432 ? 11.731 30.717 1.307 1.00 27.56 432 ALA A O 1
ATOM 3409 N N . GLY A 1 433 ? 9.602 31.377 1.359 1.00 27.67 433 GLY A N 1
ATOM 3410 C CA . GLY A 1 433 ? 9.163 30.059 1.816 1.00 27.82 433 GLY A CA 1
ATOM 3411 C C . GLY A 1 433 ? 7.889 29.528 1.196 1.00 31.29 433 GLY A C 1
ATOM 3412 O O . GLY A 1 433 ? 7.367 28.483 1.606 1.00 31.18 433 GLY A O 1
ATOM 3413 N N . THR A 1 434 ? 7.420 30.204 0.154 1.00 31.92 434 THR A N 1
ATOM 3414 C CA . THR A 1 434 ? 6.356 29.665 -0.681 1.00 31.14 434 THR A CA 1
ATOM 3415 C C . THR A 1 434 ? 6.598 30.101 -2.124 1.00 30.59 434 THR A C 1
ATOM 3416 O O . THR A 1 434 ? 7.379 31.031 -2.381 1.00 26.86 434 THR A O 1
ATOM 3420 N N . VAL A 1 435 ? 5.815 29.538 -3.044 1.00 29.95 435 VAL A N 1
ATOM 3421 C CA . VAL A 1 435 ? 5.817 30.040 -4.418 1.00 27.37 435 VAL A CA 1
ATOM 3422 C C . VAL A 1 435 ? 5.471 31.515 -4.529 1.00 26.20 435 VAL A C 1
ATOM 3423 O O . VAL A 1 435 ? 6.126 32.230 -5.276 1.00 27.42 435 VAL A O 1
ATOM 3427 N N . SER A 1 436 ? 4.525 32.025 -3.741 1.00 26.66 436 SER A N 1
ATOM 3428 C CA . SER A 1 436 ? 4.126 33.424 -3.931 1.00 26.81 436 SER A CA 1
ATOM 3429 C C . SER A 1 436 ? 5.207 34.422 -3.504 1.00 26.33 436 SER A C 1
ATOM 3430 O O . SER A 1 436 ? 5.184 35.584 -3.913 1.00 25.82 436 SER A O 1
ATOM 3433 N N . ASP A 1 437 ? 6.090 33.968 -2.617 1.00 25.32 437 ASP A N 1
ATOM 3434 C CA . ASP A 1 437 ? 7.245 34.747 -2.155 1.00 26.32 437 ASP A CA 1
ATOM 3435 C C . ASP A 1 437 ? 8.232 35.002 -3.300 1.00 26.16 437 ASP A C 1
ATOM 3436 O O . ASP A 1 437 ? 9.038 35.949 -3.235 1.00 25.06 437 ASP A O 1
ATOM 3441 N N . LEU A 1 438 ? 8.132 34.196 -4.347 1.00 23.45 438 LEU A N 1
ATOM 3442 C CA . LEU A 1 438 ? 8.929 34.429 -5.575 1.00 23.29 438 LEU A CA 1
ATOM 3443 C C . LEU A 1 438 ? 8.492 35.628 -6.437 1.00 25.61 438 LEU A C 1
ATOM 3444 O O . LEU A 1 438 ? 9.233 36.100 -7.327 1.00 24.52 438 LEU A O 1
ATOM 3449 N N . GLY A 1 439 ? 7.291 36.149 -6.169 1.00 24.76 439 GLY A N 1
ATOM 3450 C CA . GLY A 1 439 ? 6.794 37.359 -6.818 1.00 21.52 439 GLY A CA 1
ATOM 3451 C C . GLY A 1 439 ? 6.309 37.080 -8.233 1.00 24.56 439 GLY A C 1
ATOM 3452 O O . GLY A 1 439 ? 5.816 36.000 -8.540 1.00 25.38 439 GLY A O 1
ATOM 3453 N N . GLU A 1 440 ? 6.360 38.088 -9.096 1.00 25.67 440 GLU A N 1
ATOM 3454 C CA . GLU A 1 440 ? 5.668 37.983 -10.380 1.00 26.52 440 GLU A CA 1
ATOM 3455 C C . GLU A 1 440 ? 6.154 36.800 -11.217 1.00 28.55 440 GLU A C 1
ATOM 3456 O O . GLU A 1 440 ? 7.352 36.510 -11.261 1.00 26.54 440 GLU A O 1
ATOM 3462 N N . ASP A 1 441 ? 5.211 36.050 -11.780 1.00 28.81 441 ASP A N 1
ATOM 3463 C CA . ASP A 1 441 ? 5.512 34.984 -12.714 1.00 29.99 441 ASP A CA 1
ATOM 3464 C C . ASP A 1 441 ? 5.520 35.526 -14.146 1.00 28.39 441 ASP A C 1
ATOM 3465 O O . ASP A 1 441 ? 4.474 35.943 -14.688 1.00 25.55 441 ASP A O 1
ATOM 3470 N N . PHE A 1 442 ? 6.705 35.505 -14.762 1.00 23.44 442 PHE A N 1
ATOM 3471 C CA . PHE A 1 442 ? 6.888 36.053 -16.104 1.00 23.75 442 PHE A CA 1
ATOM 3472 C C . PHE A 1 442 ? 6.612 34.973 -17.148 1.00 22.57 442 PHE A C 1
ATOM 3473 O O . PHE A 1 442 ? 6.594 35.263 -18.346 1.00 25.33 442 PHE A O 1
ATOM 3481 N N . GLY A 1 443 ? 6.420 33.738 -16.697 1.00 21.38 443 GLY A N 1
ATOM 3482 C CA . GLY A 1 443 ? 6.236 32.613 -17.594 1.00 23.12 443 GLY A CA 1
ATOM 3483 C C . GLY A 1 443 ? 7.241 31.492 -17.378 1.00 25.46 443 GLY A C 1
ATOM 3484 O O . GLY A 1 443 ? 8.411 31.749 -17.099 1.00 23.69 443 GLY A O 1
ATOM 3485 N N . HIS A 1 444 ? 6.809 30.240 -17.551 1.00 22.73 444 HIS A N 1
ATOM 3486 C CA . HIS A 1 444 ? 7.734 29.094 -17.528 1.00 21.51 444 HIS A CA 1
ATOM 3487 C C . HIS A 1 444 ? 8.578 29.110 -16.235 1.00 20.89 444 HIS A C 1
ATOM 3488 O O . HIS A 1 444 ? 9.742 28.711 -16.234 1.00 20.97 444 HIS A O 1
ATOM 3495 N N . GLU A 1 445 ? 7.922 29.458 -15.127 1.00 20.13 445 GLU A N 1
ATOM 3496 C CA . GLU A 1 445 ? 8.533 29.466 -13.786 1.00 19.59 445 GLU A CA 1
ATOM 3497 C C . GLU A 1 445 ? 9.769 30.360 -13.728 1.00 19.54 445 GLU A C 1
ATOM 3498 O O . GLU A 1 445 ? 10.655 30.119 -12.910 1.00 17.93 445 GLU A O 1
ATOM 3504 N N . PHE A 1 446 ? 9.733 31.399 -14.545 1.00 18.90 446 PHE A N 1
ATOM 3505 C CA . PHE A 1 446 ? 10.733 32.475 -14.465 1.00 18.35 446 PHE A CA 1
ATOM 3506 C C . PHE A 1 446 ? 10.114 33.598 -13.626 1.00 17.51 446 PHE A C 1
ATOM 3507 O O . PHE A 1 446 ? 9.265 34.364 -14.091 1.00 20.97 446 PHE A O 1
ATOM 3515 N N . TYR A 1 447 ? 10.483 33.627 -12.343 1.00 19.55 447 TYR A N 1
ATOM 3516 C CA . TYR A 1 447 ? 9.867 34.540 -11.396 1.00 20.14 447 TYR A CA 1
ATOM 3517 C C . TYR A 1 447 ? 10.694 35.796 -11.149 1.00 21.38 447 TYR A C 1
ATOM 3518 O O . TYR A 1 447 ? 11.923 35.834 -11.353 1.00 18.98 447 TYR A O 1
ATOM 3527 N N . GLU A 1 448 ? 9.997 36.818 -10.654 1.00 21.67 448 GLU A N 1
ATOM 3528 C CA . GLU A 1 448 ? 10.633 38.041 -10.176 1.00 23.60 448 GLU A CA 1
ATOM 3529 C C . GLU A 1 448 ? 11.859 37.793 -9.283 1.00 22.44 448 GLU A C 1
ATOM 3530 O O . GLU A 1 448 ? 12.831 38.532 -9.395 1.00 21.25 448 GLU A O 1
ATOM 3536 N N . ALA A 1 449 ? 11.796 36.844 -8.349 1.00 21.05 449 ALA A N 1
ATOM 3537 C CA . ALA A 1 449 ? 12.954 36.576 -7.467 1.00 21.40 449 ALA A CA 1
ATOM 3538 C C . ALA A 1 449 ? 14.213 36.264 -8.287 1.00 18.81 449 ALA A C 1
ATOM 3539 O O . ALA A 1 449 ? 15.303 36.733 -7.958 1.00 19.29 449 ALA A O 1
ATOM 3541 N N . GLU A 1 450 ? 14.028 35.537 -9.386 1.00 17.20 450 GLU A N 1
ATOM 3542 C CA . GLU A 1 450 ? 15.149 35.167 -10.275 1.00 19.57 450 GLU A CA 1
ATOM 3543 C C . GLU A 1 450 ? 15.663 36.374 -11.058 1.00 18.01 450 GLU A C 1
ATOM 3544 O O . GLU A 1 450 ? 16.895 36.618 -11.125 1.00 17.16 450 GLU A O 1
ATOM 3550 N N . LEU A 1 451 ? 14.729 37.112 -11.662 1.00 16.90 451 LEU A N 1
ATOM 3551 C CA . LEU A 1 451 ? 15.097 38.281 -12.478 1.00 18.19 451 LEU A CA 1
ATOM 3552 C C . LEU A 1 451 ? 15.785 39.346 -11.641 1.00 18.97 451 LEU A C 1
ATOM 3553 O O . LEU A 1 451 ? 16.759 39.951 -12.083 1.00 17.70 451 LEU A O 1
ATOM 3558 N N . LYS A 1 452 ? 15.302 39.563 -10.412 1.00 19.52 452 LYS A N 1
ATOM 3559 C CA . LYS A 1 452 ? 15.948 40.496 -9.475 1.00 20.90 452 LYS A CA 1
ATOM 3560 C C . LYS A 1 452 ? 17.351 40.038 -9.114 1.00 16.81 452 LYS A C 1
ATOM 3561 O O . LYS A 1 452 ? 18.316 40.819 -9.177 1.00 17.90 452 LYS A O 1
ATOM 3567 N N . TYR A 1 453 ? 17.493 38.758 -8.806 1.00 16.77 453 TYR A N 1
ATOM 3568 C CA . TYR A 1 453 ? 18.789 38.189 -8.518 1.00 17.73 453 TYR A CA 1
ATOM 3569 C C . TYR A 1 453 ? 19.741 38.433 -9.688 1.00 17.04 453 TYR A C 1
ATOM 3570 O O . TYR A 1 453 ? 20.918 38.803 -9.503 1.00 17.34 453 TYR A O 1
ATOM 3579 N N . LEU A 1 454 ? 19.229 38.250 -10.899 1.00 14.83 454 LEU A N 1
ATOM 3580 C CA . LEU A 1 454 ? 20.080 38.390 -12.095 1.00 15.69 454 LEU A CA 1
ATOM 3581 C C . LEU A 1 454 ? 20.577 39.824 -12.238 1.00 15.51 454 LEU A C 1
ATOM 3582 O O . LEU A 1 454 ? 21.725 40.045 -12.637 1.00 16.62 454 LEU A O 1
ATOM 3587 N N . VAL A 1 455 ? 19.705 40.792 -11.978 1.00 15.33 455 VAL A N 1
ATOM 3588 C CA . VAL A 1 455 ? 20.133 42.196 -12.041 1.00 16.29 455 VAL A CA 1
ATOM 3589 C C . VAL A 1 455 ? 21.126 42.491 -10.918 1.00 17.84 455 VAL A C 1
ATOM 3590 O O . VAL A 1 455 ? 22.175 43.151 -11.134 1.00 18.25 455 VAL A O 1
ATOM 3594 N N . ASP A 1 456 ? 20.796 42.037 -9.705 1.00 15.99 456 ASP A N 1
ATOM 3595 C CA . ASP A 1 456 ? 21.638 42.352 -8.525 1.00 19.90 456 ASP A CA 1
ATOM 3596 C C . ASP A 1 456 ? 23.035 41.702 -8.526 1.00 20.60 456 ASP A C 1
ATOM 3597 O O . ASP A 1 456 ? 24.014 42.302 -8.060 1.00 21.74 456 ASP A O 1
ATOM 3602 N N . HIS A 1 457 ? 23.137 40.469 -9.037 1.00 16.84 457 HIS A N 1
ATOM 3603 C CA . HIS A 1 457 ? 24.328 39.661 -8.902 1.00 16.63 457 HIS A CA 1
ATOM 3604 C C . HIS A 1 457 ? 24.971 39.152 -10.206 1.00 15.39 457 HIS A C 1
ATOM 3605 O O . HIS A 1 457 ? 26.015 38.497 -10.159 1.00 17.93 457 HIS A O 1
ATOM 3612 N N . GLU A 1 458 ? 24.283 39.350 -11.322 1.00 15.49 458 GLU A N 1
ATOM 3613 C CA . GLU A 1 458 ? 24.694 38.775 -12.595 1.00 15.73 458 GLU A CA 1
ATOM 3614 C C . GLU A 1 458 ? 24.726 39.790 -13.723 1.00 14.90 458 GLU A C 1
ATOM 3615 O O . GLU A 1 458 ? 24.820 39.413 -14.903 1.00 15.60 458 GLU A O 1
ATOM 3621 N N . TRP A 1 459 ? 24.817 41.071 -13.349 1.00 14.13 459 TRP A N 1
ATOM 3622 C CA . TRP A 1 459 ? 24.991 42.148 -14.344 1.00 15.57 459 TRP A CA 1
ATOM 3623 C C . TRP A 1 459 ? 23.897 42.264 -15.409 1.00 14.52 459 TRP A C 1
ATOM 3624 O O . TRP A 1 459 ? 24.103 42.847 -16.473 1.00 16.92 459 TRP A O 1
ATOM 3635 N N . VAL A 1 460 ? 22.711 41.683 -15.200 1.00 15.07 460 VAL A N 1
ATOM 3636 C CA . VAL A 1 460 ? 21.684 41.778 -16.201 1.00 16.67 460 VAL A CA 1
ATOM 3637 C C . VAL A 1 460 ? 21.168 43.203 -16.321 1.00 14.68 460 VAL A C 1
ATOM 3638 O O . VAL A 1 460 ? 20.851 43.831 -15.302 1.00 17.79 460 VAL A O 1
ATOM 3642 N N . ARG A 1 461 ? 21.113 43.723 -17.544 1.00 15.22 461 ARG A N 1
ATOM 3643 C CA . ARG A 1 461 ? 20.636 45.073 -17.825 1.00 18.01 461 ARG A CA 1
ATOM 3644 C C . ARG A 1 461 ? 19.452 45.096 -18.785 1.00 19.30 461 ARG A C 1
ATOM 3645 O O . ARG A 1 461 ? 18.638 46.022 -18.724 1.00 21.79 461 ARG A O 1
ATOM 3653 N N . ARG A 1 462 ? 19.403 44.134 -19.711 1.00 18.94 462 ARG A N 1
ATOM 3654 C CA . ARG A 1 462 ? 18.400 44.096 -20.768 1.00 19.48 462 ARG A CA 1
ATOM 3655 C C . ARG A 1 462 ? 17.818 42.671 -20.791 1.00 19.23 462 ARG A C 1
ATOM 3656 O O . ARG A 1 462 ? 18.468 41.699 -20.336 1.00 17.48 462 ARG A O 1
ATOM 3664 N N . ALA A 1 463 ? 16.642 42.536 -21.395 1.00 17.84 463 ALA A N 1
ATOM 3665 C CA . ALA A 1 463 ? 15.934 41.249 -21.319 1.00 18.15 463 ALA A CA 1
ATOM 3666 C C . ALA A 1 463 ? 16.774 40.134 -21.945 1.00 18.15 463 ALA A C 1
ATOM 3667 O O . ALA A 1 463 ? 16.826 39.007 -21.407 1.00 18.19 463 ALA A O 1
ATOM 3669 N N . ASP A 1 464 ? 17.428 40.428 -23.071 1.00 18.61 464 ASP A N 1
ATOM 3670 C CA . ASP A 1 464 ? 18.260 39.407 -23.734 1.00 18.10 464 ASP A CA 1
ATOM 3671 C C . ASP A 1 464 ? 19.378 38.854 -22.839 1.00 18.93 464 ASP A C 1
ATOM 3672 O O . ASP A 1 464 ? 19.650 37.660 -22.864 1.00 15.72 464 ASP A O 1
ATOM 3677 N N . ASP A 1 465 ? 19.971 39.686 -21.987 1.00 16.03 465 ASP A N 1
ATOM 3678 C CA . ASP A 1 465 ? 20.985 39.245 -21.029 1.00 14.59 465 ASP A CA 1
ATOM 3679 C C . ASP A 1 465 ? 20.401 38.131 -20.138 1.00 14.50 465 ASP A C 1
ATOM 3680 O O . ASP A 1 465 ? 20.978 37.051 -20.013 1.00 14.29 465 ASP A O 1
ATOM 3685 N N . ALA A 1 466 ? 19.169 38.336 -19.684 1.00 14.21 466 ALA A N 1
ATOM 3686 C CA . ALA A 1 466 ? 18.538 37.399 -18.723 1.00 14.76 466 ALA A CA 1
ATOM 3687 C C . ALA A 1 466 ? 17.995 36.144 -19.438 1.00 15.77 466 ALA A C 1
ATOM 3688 O O . ALA A 1 466 ? 18.138 35.034 -18.911 1.00 16.50 466 ALA A O 1
ATOM 3690 N N . LEU A 1 467 ? 17.448 36.317 -20.635 1.00 14.92 467 LEU A N 1
ATOM 3691 C CA . LEU A 1 467 ? 16.633 35.269 -21.280 1.00 13.64 467 LEU A CA 1
ATOM 3692 C C . LEU A 1 467 ? 17.432 34.425 -22.260 1.00 15.62 467 LEU A C 1
ATOM 3693 O O . LEU A 1 467 ? 17.037 33.296 -22.607 1.00 15.40 467 LEU A O 1
ATOM 3698 N N . TRP A 1 468 ? 18.594 34.942 -22.677 1.00 14.61 468 TRP A N 1
ATOM 3699 C CA . TRP A 1 468 ? 19.417 34.260 -23.671 1.00 15.81 468 TRP A CA 1
ATOM 3700 C C . TRP A 1 468 ? 20.873 33.976 -23.292 1.00 15.80 468 TRP A C 1
ATOM 3701 O O . TRP A 1 468 ? 21.517 33.099 -23.896 1.00 15.44 468 TRP A O 1
ATOM 3712 N N . ARG A 1 469 ? 21.387 34.683 -22.286 1.00 13.92 469 ARG A N 1
ATOM 3713 C CA . ARG A 1 469 ? 22.743 34.424 -21.819 1.00 12.71 469 ARG A CA 1
ATOM 3714 C C . ARG A 1 469 ? 22.780 33.871 -20.380 1.00 12.40 469 ARG A C 1
ATOM 3715 O O . ARG A 1 469 ? 23.313 32.773 -20.178 1.00 13.95 469 ARG A O 1
ATOM 3723 N N . ARG A 1 470 ? 22.213 34.595 -19.420 1.00 13.17 470 ARG A N 1
ATOM 3724 C CA . ARG A 1 470 ? 22.138 34.102 -18.049 1.00 13.31 470 ARG A CA 1
ATOM 3725 C C . ARG A 1 470 ? 21.361 32.787 -18.018 1.00 13.69 470 ARG A C 1
ATOM 3726 O O . ARG A 1 470 ? 21.729 31.848 -17.312 1.00 15.28 470 ARG A O 1
ATOM 3734 N N . THR A 1 471 ? 20.285 32.736 -18.796 1.00 13.52 471 THR A N 1
ATOM 3735 C CA . THR A 1 471 ? 19.444 31.524 -18.927 1.00 14.61 471 THR A CA 1
ATOM 3736 C C . THR A 1 471 ? 19.135 31.300 -20.393 1.00 14.84 471 THR A C 1
ATOM 3737 O O . THR A 1 471 ? 19.558 32.095 -21.244 1.00 15.92 471 THR A O 1
ATOM 3741 N N . LYS A 1 472 ? 18.285 30.305 -20.684 1.00 14.39 472 LYS A N 1
ATOM 3742 C CA . LYS A 1 472 ? 17.767 30.208 -22.062 1.00 12.77 472 LYS A CA 1
ATOM 3743 C C . LYS A 1 472 ? 16.235 30.167 -22.015 1.00 16.41 472 LYS A C 1
ATOM 3744 O O . LYS A 1 472 ? 15.586 29.505 -22.839 1.00 16.63 472 LYS A O 1
ATOM 3750 N N . GLN A 1 473 ? 15.686 30.856 -21.023 1.00 16.01 473 GLN A N 1
ATOM 3751 C CA . GLN A 1 473 ? 14.220 31.041 -20.917 1.00 16.41 473 GLN A CA 1
ATOM 3752 C C . GLN A 1 473 ? 13.573 31.697 -22.135 1.00 17.07 473 GLN A C 1
ATOM 3753 O O . GLN A 1 473 ? 12.371 31.525 -22.381 1.00 17.98 473 GLN A O 1
ATOM 3759 N N . GLY A 1 474 ? 14.379 32.389 -22.965 1.00 17.04 474 GLY A N 1
ATOM 3760 C CA . GLY A 1 474 ? 13.901 32.838 -24.256 1.00 16.99 474 GLY A CA 1
ATOM 3761 C C . GLY A 1 474 ? 13.339 31.726 -25.153 1.00 16.15 474 GLY A C 1
ATOM 3762 O O . GLY A 1 474 ? 12.600 32.035 -26.085 1.00 18.73 474 GLY A O 1
ATOM 3763 N N . MET A 1 475 ? 13.760 30.491 -24.926 1.00 14.20 475 MET A N 1
ATOM 3764 C CA . MET A 1 475 ? 13.219 29.372 -25.715 1.00 16.37 475 MET A CA 1
ATOM 3765 C C . MET A 1 475 ? 11.721 29.147 -25.414 1.00 20.66 475 MET A C 1
ATOM 3766 O O . MET A 1 475 ? 11.044 28.527 -26.237 1.00 22.40 475 MET A O 1
ATOM 3771 N N . TRP A 1 476 ? 11.227 29.621 -24.265 1.00 19.42 476 TRP A N 1
ATOM 3772 C CA . TRP A 1 476 ? 9.841 29.361 -23.853 1.00 18.83 476 TRP A CA 1
ATOM 3773 C C . TRP A 1 476 ? 8.960 30.607 -23.806 1.00 22.21 476 TRP A C 1
ATOM 3774 O O . TRP A 1 476 ? 7.737 30.508 -23.999 1.00 24.33 476 TRP A O 1
ATOM 3785 N N . LEU A 1 477 ? 9.515 31.759 -23.435 1.00 20.78 477 LEU A N 1
ATOM 3786 C CA . LEU A 1 477 ? 8.681 32.950 -23.222 1.00 21.85 477 LEU A CA 1
ATOM 3787 C C . LEU A 1 477 ? 8.216 33.497 -24.559 1.00 23.13 477 LEU A C 1
ATOM 3788 O O . LEU A 1 477 ? 9.011 33.677 -25.470 1.00 24.47 477 LEU A O 1
ATOM 3793 N N . ASN A 1 478 ? 6.931 33.834 -24.649 1.00 25.09 478 ASN A N 1
ATOM 3794 C CA . ASN A 1 478 ? 6.425 34.425 -25.874 1.00 28.48 478 ASN A CA 1
ATOM 3795 C C . ASN A 1 478 ? 6.767 35.918 -25.972 1.00 31.04 478 ASN A C 1
ATOM 3796 O O . ASN A 1 478 ? 7.472 36.447 -25.113 1.00 29.95 478 ASN A O 1
ATOM 3801 N N . ALA A 1 479 ? 6.410 36.560 -27.084 1.00 30.98 479 ALA A N 1
ATOM 3802 C CA . ALA A 1 479 ? 6.864 37.928 -27.329 1.00 29.76 479 ALA A CA 1
ATOM 3803 C C . ALA A 1 479 ? 6.361 38.888 -26.264 1.00 30.66 479 ALA A C 1
ATOM 3804 O O . ALA A 1 479 ? 7.105 39.787 -25.836 1.00 30.69 479 ALA A O 1
ATOM 3806 N N . ASP A 1 480 ? 5.099 38.725 -25.866 1.00 29.87 480 ASP A N 1
ATOM 3807 C CA . ASP A 1 480 ? 4.483 39.542 -24.833 1.00 28.73 480 ASP A CA 1
ATOM 3808 C C . ASP A 1 480 ? 5.200 39.329 -23.504 1.00 27.85 480 ASP A C 1
ATOM 3809 O O . ASP A 1 480 ? 5.417 40.283 -22.758 1.00 27.48 480 ASP A O 1
ATOM 3814 N N . GLN A 1 481 ? 5.537 38.083 -23.185 1.00 25.25 481 GLN A N 1
ATOM 3815 C CA . GLN A 1 481 ? 6.224 37.812 -21.917 1.00 23.30 481 GLN A CA 1
ATOM 3816 C C . GLN A 1 481 ? 7.636 38.415 -21.932 1.00 21.51 481 GLN A C 1
ATOM 3817 O O . GLN A 1 481 ? 8.102 38.937 -20.923 1.00 22.35 481 GLN A O 1
ATOM 3823 N N . GLN A 1 482 ? 8.289 38.367 -23.083 1.00 23.46 482 GLN A N 1
ATOM 3824 C CA . GLN A 1 482 ? 9.636 38.944 -23.198 1.00 24.57 482 GLN A CA 1
ATOM 3825 C C . GLN A 1 482 ? 9.590 40.459 -23.110 1.00 27.42 482 GLN A C 1
ATOM 3826 O O . GLN A 1 482 ? 10.436 41.093 -22.448 1.00 26.83 482 GLN A O 1
ATOM 3832 N N . SER A 1 483 ? 8.542 41.058 -23.662 1.00 27.05 483 SER A N 1
ATOM 3833 C CA . SER A 1 483 ? 8.417 42.497 -23.463 1.00 27.56 483 SER A CA 1
ATOM 3834 C C . SER A 1 483 ? 8.054 42.924 -22.035 1.00 26.86 483 SER A C 1
ATOM 3835 O O . SER A 1 483 ? 8.565 43.928 -21.559 1.00 25.53 483 SER A O 1
ATOM 3838 N N . ARG A 1 484 ? 7.300 42.106 -21.291 1.00 24.77 484 ARG A N 1
ATOM 3839 C CA . ARG A 1 484 ? 7.104 42.368 -19.867 1.00 22.39 484 ARG A CA 1
ATOM 3840 C C . ARG A 1 484 ? 8.415 42.290 -19.069 1.00 23.82 484 ARG A C 1
ATOM 3841 O O . ARG A 1 484 ? 8.646 43.088 -18.157 1.00 24.25 484 ARG A O 1
ATOM 3849 N N . VAL A 1 485 ? 9.247 41.302 -19.373 1.00 22.51 485 VAL A N 1
ATOM 3850 C CA . VAL A 1 485 ? 10.576 41.227 -18.729 1.00 21.76 485 VAL A CA 1
ATOM 3851 C C . VAL A 1 485 ? 11.329 42.541 -19.001 1.00 22.87 485 VAL A C 1
ATOM 3852 O O . VAL A 1 485 ? 11.905 43.123 -18.075 1.00 21.64 485 VAL A O 1
ATOM 3856 N N . SER A 1 486 ? 11.265 43.054 -20.227 1.00 21.94 486 SER A N 1
ATOM 3857 C CA . SER A 1 486 ? 11.994 44.296 -20.552 1.00 23.18 486 SER A CA 1
ATOM 3858 C C . SER A 1 486 ? 11.446 45.472 -19.766 1.00 26.70 486 SER A C 1
ATOM 3859 O O . SER A 1 486 ? 12.197 46.205 -19.140 1.00 23.94 486 SER A O 1
ATOM 3862 N N . GLN A 1 487 ? 10.122 45.524 -19.652 1.00 26.73 487 GLN A N 1
ATOM 3863 C CA . GLN A 1 487 ? 9.458 46.561 -18.878 1.00 26.19 487 GLN A CA 1
ATOM 3864 C C . GLN A 1 487 ? 9.820 46.517 -17.389 1.00 25.97 487 GLN A C 1
ATOM 3865 O O . GLN A 1 487 ? 10.170 47.548 -16.818 1.00 27.10 487 GLN A O 1
ATOM 3871 N N . TRP A 1 488 ? 9.795 45.331 -16.779 1.00 22.97 488 TRP A N 1
ATOM 3872 C CA . TRP A 1 488 ? 10.217 45.166 -15.400 1.00 21.62 488 TRP A CA 1
ATOM 3873 C C . TRP A 1 488 ? 11.648 45.655 -15.195 1.00 22.83 488 TRP A C 1
ATOM 3874 O O . TRP A 1 488 ? 11.924 46.342 -14.203 1.00 24.85 488 TRP A O 1
ATOM 3885 N N . LEU A 1 489 ? 12.521 45.385 -16.165 1.00 21.36 489 LEU A N 1
ATOM 3886 C CA . LEU A 1 489 ? 13.941 45.791 -16.033 1.00 23.63 489 LEU A CA 1
ATOM 3887 C C . LEU A 1 489 ? 14.109 47.308 -16.078 1.00 24.04 489 LEU A C 1
ATOM 3888 O O . LEU A 1 489 ? 14.890 47.869 -15.313 1.00 25.00 489 LEU A O 1
ATOM 3893 N N . VAL A 1 490 ? 13.424 47.945 -17.019 1.00 27.26 490 VAL A N 1
ATOM 3894 C CA . VAL A 1 490 ? 13.417 49.405 -17.096 1.00 29.70 490 VAL A CA 1
ATOM 3895 C C . VAL A 1 490 ? 13.033 49.967 -15.729 1.00 32.21 490 VAL A C 1
ATOM 3896 O O . VAL A 1 490 ? 13.783 50.762 -15.152 1.00 33.98 490 VAL A O 1
ATOM 3900 N N . GLU A 1 491 ? 11.952 49.446 -15.150 1.00 31.78 491 GLU A N 1
ATOM 3901 C CA . GLU A 1 491 ? 11.457 49.911 -13.855 1.00 35.58 491 GLU A CA 1
ATOM 3902 C C . GLU A 1 491 ? 12.462 49.675 -12.733 1.00 36.45 491 GLU A C 1
ATOM 3903 O O . GLU A 1 491 ? 12.908 50.620 -12.075 1.00 37.84 491 GLU A O 1
ATOM 3909 N N . TYR A 1 492 ? 12.888 48.426 -12.566 1.00 33.37 492 TYR A N 1
ATOM 3910 C CA . TYR A 1 492 ? 13.808 48.099 -11.488 1.00 32.05 492 TYR A CA 1
ATOM 3911 C C . TYR A 1 492 ? 15.138 48.838 -11.591 1.00 35.53 492 TYR A C 1
ATOM 3912 O O . TYR A 1 492 ? 15.667 49.275 -10.567 1.00 36.51 492 TYR A O 1
ATOM 3921 N N . THR A 1 493 ? 15.726 48.860 -12.789 1.00 38.31 493 THR A N 1
ATOM 3922 C CA . THR A 1 493 ? 17.073 49.394 -13.007 1.00 42.50 493 THR A CA 1
ATOM 3923 C C . THR A 1 493 ? 17.118 50.905 -13.196 1.00 48.92 493 THR A C 1
ATOM 3924 O O . THR A 1 493 ? 18.204 51.479 -13.295 1.00 50.67 493 THR A O 1
ATOM 3928 N N . GLN A 1 494 ? 15.964 51.533 -13.386 1.00 54.66 494 GLN A N 1
ATOM 3929 C CA . GLN A 1 494 ? 15.953 52.953 -13.724 1.00 62.38 494 GLN A CA 1
ATOM 3930 C C . GLN A 1 494 ? 16.078 53.737 -12.435 1.00 65.78 494 GLN A C 1
ATOM 3931 O O . GLN A 1 494 ? 16.882 54.668 -12.329 1.00 67.53 494 GLN A O 1
ATOM 3937 N N . GLN A 1 495 ? 15.238 53.372 -11.473 1.00 70.28 495 GLN A N 1
ATOM 3938 C CA . GLN A 1 495 ? 15.510 53.664 -10.075 1.00 74.51 495 GLN A CA 1
ATOM 3939 C C . GLN A 1 495 ? 14.768 52.739 -9.119 1.00 77.10 495 GLN A C 1
ATOM 3940 O O . GLN A 1 495 ? 14.130 51.767 -9.536 1.00 76.89 495 GLN A O 1
ATOM 3946 N N . ARG A 1 496 ? 14.894 53.033 -7.828 1.00 80.40 496 ARG A N 1
ATOM 3947 C CA . ARG A 1 496 ? 14.794 52.009 -6.795 1.00 83.67 496 ARG A CA 1
ATOM 3948 C C . ARG A 1 496 ? 15.627 50.777 -7.175 1.00 85.21 496 ARG A C 1
ATOM 3949 O O . ARG A 1 496 ? 15.104 49.667 -7.331 1.00 85.47 496 ARG A O 1
ATOM 3957 N N . LEU A 1 497 ? 16.878 51.045 -7.542 1.00 86.59 497 LEU A N 1
ATOM 3958 C CA . LEU A 1 497 ? 18.039 50.567 -6.792 1.00 88.20 497 LEU A CA 1
ATOM 3959 C C . LEU A 1 497 ? 19.254 51.400 -7.182 1.00 89.86 497 LEU A C 1
ATOM 3960 O O . LEU A 1 497 ? 19.971 51.911 -6.316 1.00 90.01 497 LEU A O 1
ATOM 3965 N N . SER A 1 498 ? 19.443 51.575 -8.490 1.00 91.63 498 SER A N 1
ATOM 3966 C CA . SER A 1 498 ? 20.022 52.803 -9.030 1.00 92.97 498 SER A CA 1
ATOM 3967 C C . SER A 1 498 ? 19.245 54.004 -8.499 1.00 94.04 498 SER A C 1
ATOM 3968 O O . SER A 1 498 ? 18.013 54.012 -8.510 1.00 94.56 498 SER A O 1
ATOM 3971 N N . LEU A 1 499 ? 19.975 55.031 -8.076 1.00 94.98 499 LEU A N 1
ATOM 3972 C CA . LEU A 1 499 ? 19.821 55.572 -6.730 1.00 95.91 499 LEU A CA 1
ATOM 3973 C C . LEU A 1 499 ? 19.291 57.009 -6.689 1.00 96.58 499 LEU A C 1
ATOM 3974 O O . LEU A 1 499 ? 18.100 57.247 -6.475 1.00 96.38 499 LEU A O 1
ATOM 3979 N N . ALA A 1 500 ? 20.205 57.965 -6.853 1.00 97.25 500 ALA A N 1
ATOM 3980 C CA . ALA A 1 500 ? 20.283 59.127 -5.970 1.00 97.47 500 ALA A CA 1
ATOM 3981 C C . ALA A 1 500 ? 20.263 58.664 -4.508 1.00 98.04 500 ALA A C 1
ATOM 3982 O O . ALA A 1 500 ? 19.625 59.285 -3.654 1.00 98.14 500 ALA A O 1
ATOM 3984 N N . SER A 1 501 ? 21.045 57.619 -4.229 1.00 98.34 501 SER A N 1
ATOM 3985 C CA . SER A 1 501 ? 20.845 56.708 -3.092 1.00 98.03 501 SER A CA 1
ATOM 3986 C C . SER A 1 501 ? 19.423 56.176 -2.898 1.00 98.06 501 SER A C 1
ATOM 3987 O O . SER A 1 501 ? 18.659 56.669 -2.066 1.00 97.95 501 SER A O 1
ATOM 3991 N N . MET B 1 1 ? 3.852 12.863 5.996 1.00 66.98 1 MET B N 1
ATOM 3992 C CA . MET B 1 1 ? 2.601 12.267 6.415 1.00 67.01 1 MET B CA 1
ATOM 3993 C C . MET B 1 1 ? 1.867 13.155 7.442 1.00 65.71 1 MET B C 1
ATOM 3994 O O . MET B 1 1 ? 1.223 14.119 7.056 1.00 67.50 1 MET B O 1
ATOM 3999 N N . GLU B 1 2 ? 1.963 12.856 8.725 1.00 63.67 2 GLU B N 1
ATOM 4000 C CA . GLU B 1 2 ? 1.499 13.728 9.821 1.00 60.36 2 GLU B CA 1
ATOM 4001 C C . GLU B 1 2 ? 2.246 13.037 10.881 1.00 55.94 2 GLU B C 1
ATOM 4002 O O . GLU B 1 2 ? 2.150 13.353 12.073 1.00 56.84 2 GLU B O 1
ATOM 4008 N N . THR B 1 3 ? 2.920 12.025 10.373 1.00 48.96 3 THR B N 1
ATOM 4009 C CA . THR B 1 3 ? 3.726 11.066 11.121 1.00 43.81 3 THR B CA 1
ATOM 4010 C C . THR B 1 3 ? 5.220 11.205 10.824 1.00 39.98 3 THR B C 1
ATOM 4011 O O . THR B 1 3 ? 5.731 10.674 9.837 1.00 36.27 3 THR B O 1
ATOM 4015 N N . LYS B 1 4 ? 5.901 11.928 11.703 1.00 33.41 4 LYS B N 1
ATOM 4016 C CA . LYS B 1 4 ? 7.344 12.157 11.655 1.00 30.46 4 LYS B CA 1
ATOM 4017 C C . LYS B 1 4 ? 8.083 10.867 11.989 1.00 28.02 4 LYS B C 1
ATOM 4018 O O . LYS B 1 4 ? 7.626 10.113 12.844 1.00 28.72 4 LYS B O 1
ATOM 4024 N N . ASP B 1 5 ? 9.246 10.630 11.387 1.00 25.97 5 ASP B N 1
ATOM 4025 C CA . ASP B 1 5 ? 10.125 9.562 11.829 1.00 23.97 5 ASP B CA 1
ATOM 4026 C C . ASP B 1 5 ? 10.554 9.800 13.271 1.00 25.63 5 ASP B C 1
ATOM 4027 O O . ASP B 1 5 ? 10.580 8.881 14.095 1.00 23.57 5 ASP B O 1
ATOM 4032 N N . LEU B 1 6 ? 11.040 11.014 13.534 1.00 22.95 6 LEU B N 1
ATOM 4033 C CA . LEU B 1 6 ? 11.681 11.262 14.826 1.00 22.42 6 LEU B CA 1
ATOM 4034 C C . LEU B 1 6 ? 11.253 12.652 15.300 1.00 20.63 6 LEU B C 1
ATOM 4035 O O . LEU B 1 6 ? 11.260 13.610 14.517 1.00 23.69 6 LEU B O 1
ATOM 4040 N N . ILE B 1 7 ? 10.839 12.766 16.555 1.00 19.53 7 ILE B N 1
ATOM 4041 C CA . ILE B 1 7 ? 10.668 14.090 17.142 1.00 19.82 7 ILE B CA 1
ATOM 4042 C C . ILE B 1 7 ? 11.701 14.226 18.256 1.00 18.99 7 ILE B C 1
ATOM 4043 O O . ILE B 1 7 ? 11.912 13.310 19.066 1.00 19.90 7 ILE B O 1
ATOM 4048 N N . VAL B 1 8 ? 12.344 15.397 18.305 1.00 19.30 8 VAL B N 1
ATOM 4049 C CA . VAL B 1 8 ? 13.389 15.652 19.282 1.00 17.69 8 VAL B CA 1
ATOM 4050 C C . VAL B 1 8 ? 12.905 16.817 20.136 1.00 18.84 8 VAL B C 1
ATOM 4051 O O . VAL B 1 8 ? 12.572 17.890 19.633 1.00 17.67 8 VAL B O 1
ATOM 4055 N N . ILE B 1 9 ? 12.875 16.612 21.444 1.00 17.21 9 ILE B N 1
ATOM 4056 C CA . ILE B 1 9 ? 12.345 17.621 22.343 1.00 15.94 9 ILE B CA 1
ATOM 4057 C C . ILE B 1 9 ? 13.543 18.241 23.062 1.00 16.83 9 ILE B C 1
ATOM 4058 O O . ILE B 1 9 ? 14.362 17.512 23.662 1.00 17.99 9 ILE B O 1
ATOM 4063 N N . GLY B 1 10 ? 13.776 19.505 22.727 1.00 16.39 10 GLY B N 1
ATOM 4064 C CA . GLY B 1 10 ? 14.939 20.229 23.269 1.00 18.60 10 GLY B CA 1
ATOM 4065 C C . GLY B 1 10 ? 15.791 20.814 22.154 1.00 18.24 10 GLY B C 1
ATOM 4066 O O . GLY B 1 10 ? 16.208 20.103 21.235 1.00 20.95 10 GLY B O 1
ATOM 4067 N N . GLY B 1 11 ? 16.084 22.107 22.237 1.00 17.38 11 GLY B N 1
ATOM 4068 C CA . GLY B 1 11 ? 16.967 22.740 21.240 1.00 16.46 11 GLY B CA 1
ATOM 4069 C C . GLY B 1 11 ? 18.190 23.410 21.838 1.00 18.36 11 GLY B C 1
ATOM 4070 O O . GLY B 1 11 ? 18.530 24.538 21.459 1.00 15.23 11 GLY B O 1
ATOM 4071 N N . GLY B 1 12 ? 18.766 22.757 22.839 1.00 14.96 12 GLY B N 1
ATOM 4072 C CA . GLY B 1 12 ? 20.174 22.918 23.182 1.00 15.54 12 GLY B CA 1
ATOM 4073 C C . GLY B 1 12 ? 21.092 22.160 22.240 1.00 12.99 12 GLY B C 1
ATOM 4074 O O . GLY B 1 12 ? 20.669 21.761 21.131 1.00 15.90 12 GLY B O 1
ATOM 4075 N N . ILE B 1 13 ? 22.352 22.013 22.645 1.00 13.92 13 ILE B N 1
ATOM 4076 C CA . ILE B 1 13 ? 23.346 21.417 21.733 1.00 11.33 13 ILE B CA 1
ATOM 4077 C C . ILE B 1 13 ? 22.972 19.964 21.438 1.00 13.49 13 ILE B C 1
ATOM 4078 O O . ILE B 1 13 ? 23.143 19.498 20.321 1.00 17.16 13 ILE B O 1
ATOM 4083 N N . ASN B 1 14 ? 22.514 19.274 22.468 1.00 15.24 14 ASN B N 1
ATOM 4084 C CA . ASN B 1 14 ? 22.296 17.829 22.324 1.00 17.34 14 ASN B CA 1
ATOM 4085 C C . ASN B 1 14 ? 21.087 17.550 21.465 1.00 17.53 14 ASN B C 1
ATOM 4086 O O . ASN B 1 14 ? 21.192 16.737 20.530 1.00 17.31 14 ASN B O 1
ATOM 4091 N N . GLY B 1 15 ? 20.004 18.304 21.647 1.00 15.65 15 GLY B N 1
ATOM 4092 C CA . GLY B 1 15 ? 18.806 18.083 20.811 1.00 17.19 15 GLY B CA 1
ATOM 4093 C C . GLY B 1 15 ? 19.134 18.498 19.377 1.00 17.92 15 GLY B C 1
ATOM 4094 O O . GLY B 1 15 ? 18.813 17.812 18.406 1.00 15.68 15 GLY B O 1
ATOM 4095 N N . ALA B 1 16 ? 19.809 19.632 19.201 1.00 14.91 16 ALA B N 1
ATOM 4096 C CA . ALA B 1 16 ? 20.018 20.118 17.828 1.00 15.43 16 ALA B CA 1
ATOM 4097 C C . ALA B 1 16 ? 20.976 19.169 17.095 1.00 15.10 16 ALA B C 1
ATOM 4098 O O . ALA B 1 16 ? 20.793 18.908 15.906 1.00 17.49 16 ALA B O 1
ATOM 4100 N N . GLY B 1 17 ? 21.957 18.638 17.818 1.00 12.80 17 GLY B N 1
ATOM 4101 C CA . GLY B 1 17 ? 22.982 17.753 17.224 1.00 16.15 17 GLY B CA 1
ATOM 4102 C C . GLY B 1 17 ? 22.372 16.409 16.848 1.00 15.99 17 GLY B C 1
ATOM 4103 O O . GLY B 1 17 ? 22.630 15.852 15.758 1.00 18.15 17 GLY B O 1
ATOM 4104 N N . ILE B 1 18 ? 21.491 15.932 17.721 1.00 16.56 18 ILE B N 1
ATOM 4105 C CA . ILE B 1 18 ? 20.729 14.702 17.383 1.00 18.98 18 ILE B CA 1
ATOM 4106 C C . ILE B 1 18 ? 19.796 14.873 16.177 1.00 20.27 18 ILE B C 1
ATOM 4107 O O . ILE B 1 18 ? 19.783 14.035 15.234 1.00 20.02 18 ILE B O 1
ATOM 4112 N N . ALA B 1 19 ? 18.993 15.938 16.214 1.00 18.40 19 ALA B N 1
ATOM 4113 C CA . ALA B 1 19 ? 18.115 16.278 15.096 1.00 18.06 19 ALA B CA 1
ATOM 4114 C C . ALA B 1 19 ? 18.889 16.360 13.774 1.00 19.21 19 ALA B C 1
ATOM 4115 O O . ALA B 1 19 ? 18.472 15.815 12.750 1.00 18.91 19 ALA B O 1
ATOM 4117 N N . ALA B 1 20 ? 20.025 17.052 13.786 1.00 17.73 20 ALA B N 1
ATOM 4118 C CA . ALA B 1 20 ? 20.809 17.232 12.538 1.00 18.71 20 ALA B CA 1
ATOM 4119 C C . ALA B 1 20 ? 21.317 15.902 12.010 1.00 20.13 20 ALA B C 1
ATOM 4120 O O . ALA B 1 20 ? 21.212 15.630 10.807 1.00 21.01 20 ALA B O 1
ATOM 4122 N N . ASP B 1 21 ? 21.869 15.105 12.908 1.00 18.58 21 ASP B N 1
ATOM 4123 C CA . ASP B 1 21 ? 22.475 13.825 12.514 1.00 21.05 21 ASP B CA 1
ATOM 4124 C C . ASP B 1 21 ? 21.330 12.989 11.918 1.00 21.51 21 ASP B C 1
ATOM 4125 O O . ASP B 1 21 ? 21.384 12.555 10.762 1.00 21.76 21 ASP B O 1
ATOM 4130 N N . ALA B 1 22 ? 20.225 12.891 12.639 1.00 20.55 22 ALA B N 1
ATOM 4131 C CA . ALA B 1 22 ? 19.047 12.151 12.130 1.00 22.49 22 ALA B CA 1
ATOM 4132 C C . ALA B 1 22 ? 18.572 12.603 10.760 1.00 24.18 22 ALA B C 1
ATOM 4133 O O . ALA B 1 22 ? 18.314 11.763 9.880 1.00 22.73 22 ALA B O 1
ATOM 4135 N N . ALA B 1 23 ? 18.408 13.912 10.582 1.00 21.75 23 ALA B N 1
ATOM 4136 C CA . ALA B 1 23 ? 17.924 14.426 9.311 1.00 21.73 23 ALA B CA 1
ATOM 4137 C C . ALA B 1 23 ? 18.879 14.102 8.151 1.00 24.04 23 ALA B C 1
ATOM 4138 O O . ALA B 1 23 ? 18.417 13.761 7.053 1.00 25.68 23 ALA B O 1
ATOM 4140 N N . GLY B 1 24 ? 20.185 14.075 8.423 1.00 22.74 24 GLY B N 1
ATOM 4141 C CA . GLY B 1 24 ? 21.186 13.700 7.413 1.00 24.16 24 GLY B CA 1
ATOM 4142 C C . GLY B 1 24 ? 21.281 12.203 7.146 1.00 28.82 24 GLY B C 1
ATOM 4143 O O . GLY B 1 24 ? 21.960 11.775 6.213 1.00 27.62 24 GLY B O 1
ATOM 4144 N N . ARG B 1 25 ? 20.626 11.401 7.981 1.00 28.19 25 ARG B N 1
ATOM 4145 C CA . ARG B 1 25 ? 20.497 9.961 7.720 1.00 29.62 25 ARG B CA 1
ATOM 4146 C C . ARG B 1 25 ? 19.186 9.623 7.022 1.00 30.62 25 ARG B C 1
ATOM 4147 O O . ARG B 1 25 ? 18.853 8.445 6.848 1.00 33.62 25 ARG B O 1
ATOM 4155 N N . GLY B 1 26 ? 18.445 10.659 6.651 1.00 29.03 26 GLY B N 1
ATOM 4156 C CA . GLY B 1 26 ? 17.235 10.554 5.846 1.00 30.28 26 GLY B CA 1
ATOM 4157 C C . GLY B 1 26 ? 15.952 10.408 6.642 1.00 30.92 26 GLY B C 1
ATOM 4158 O O . GLY B 1 26 ? 14.880 10.219 6.062 1.00 31.50 26 GLY B O 1
ATOM 4159 N N . LEU B 1 27 ? 16.020 10.583 7.962 1.00 27.68 27 LEU B N 1
ATOM 4160 C CA . LEU B 1 27 ? 14.804 10.623 8.760 1.00 25.00 27 LEU B CA 1
ATOM 4161 C C . LEU B 1 27 ? 14.043 11.932 8.630 1.00 26.82 27 LEU B C 1
ATOM 4162 O O . LEU B 1 27 ? 14.651 13.012 8.501 1.00 30.10 27 LEU B O 1
ATOM 4167 N N . SER B 1 28 ? 12.721 11.861 8.584 1.00 25.25 28 SER B N 1
ATOM 4168 C CA . SER B 1 28 ? 11.936 13.087 8.721 1.00 24.46 28 SER B CA 1
ATOM 4169 C C . SER B 1 28 ? 11.953 13.485 10.197 1.00 25.09 28 SER B C 1
ATOM 4170 O O . SER B 1 28 ? 11.573 12.696 11.062 1.00 24.85 28 SER B O 1
ATOM 4173 N N . VAL B 1 29 ? 12.457 14.690 10.477 1.00 24.03 29 VAL B N 1
ATOM 4174 C CA . VAL B 1 29 ? 12.755 15.095 11.842 1.00 22.62 29 VAL B CA 1
ATOM 4175 C C . VAL B 1 29 ? 12.017 16.388 12.174 1.00 21.31 29 VAL B C 1
ATOM 4176 O O . VAL B 1 29 ? 11.922 17.303 11.346 1.00 22.91 29 VAL B O 1
ATOM 4180 N N . LEU B 1 30 ? 11.510 16.457 13.400 1.00 18.74 30 LEU B N 1
ATOM 4181 C CA . LEU B 1 30 ? 10.995 17.697 13.944 1.00 19.94 30 LEU B CA 1
ATOM 4182 C C . LEU B 1 30 ? 11.658 17.934 15.299 1.00 20.43 30 LEU B C 1
ATOM 4183 O O . LEU B 1 30 ? 11.582 17.097 16.215 1.00 19.67 30 LEU B O 1
ATOM 4188 N N . MET B 1 31 ? 12.269 19.109 15.429 1.00 17.82 31 MET B N 1
ATOM 4189 C CA . MET B 1 31 ? 12.884 19.488 16.700 1.00 18.95 31 MET B CA 1
ATOM 4190 C C . MET B 1 31 ? 12.055 20.602 17.317 1.00 18.47 31 MET B C 1
ATOM 4191 O O . MET B 1 31 ? 11.702 21.568 16.646 1.00 18.65 31 MET B O 1
ATOM 4196 N N . LEU B 1 32 ? 11.731 20.463 18.603 1.00 17.33 32 LEU B N 1
ATOM 4197 C CA . LEU B 1 32 ? 10.901 21.411 19.329 1.00 18.71 32 LEU B CA 1
ATOM 4198 C C . LEU B 1 32 ? 11.718 22.097 20.429 1.00 18.90 32 LEU B C 1
ATOM 4199 O O . LEU B 1 32 ? 12.374 21.430 21.241 1.00 20.54 32 LEU B O 1
ATOM 4204 N N . GLU B 1 33 ? 11.640 23.412 20.466 1.00 16.45 33 GLU B N 1
ATOM 4205 C CA . GLU B 1 33 ? 12.323 24.164 21.522 1.00 17.47 33 GLU B CA 1
ATOM 4206 C C . GLU B 1 33 ? 11.330 25.077 22.216 1.00 14.88 33 GLU B C 1
ATOM 4207 O O . GLU B 1 33 ? 10.683 25.907 21.570 1.00 19.03 33 GLU B O 1
ATOM 4213 N N . ALA B 1 34 ? 11.230 24.928 23.539 1.00 13.89 34 ALA B N 1
ATOM 4214 C CA . ALA B 1 34 ? 10.226 25.613 24.322 1.00 14.74 34 ALA B CA 1
ATOM 4215 C C . ALA B 1 34 ? 10.349 27.123 24.217 1.00 18.81 34 ALA B C 1
ATOM 4216 O O . ALA B 1 34 ? 9.365 27.838 24.296 1.00 19.83 34 ALA B O 1
ATOM 4218 N N . GLN B 1 35 ? 11.586 27.608 24.199 1.00 16.69 35 GLN B N 1
ATOM 4219 C CA . GLN B 1 35 ? 11.786 29.058 24.110 1.00 17.03 35 GLN B CA 1
ATOM 4220 C C . GLN B 1 35 ? 12.708 29.412 22.937 1.00 17.50 35 GLN B C 1
ATOM 4221 O O . GLN B 1 35 ? 12.221 29.548 21.821 1.00 19.52 35 GLN B O 1
ATOM 4227 N N . ASP B 1 36 ? 14.020 29.561 23.162 1.00 18.42 36 ASP B N 1
ATOM 4228 C CA . ASP B 1 36 ? 14.881 29.895 22.030 1.00 14.02 36 ASP B CA 1
ATOM 4229 C C . ASP B 1 36 ? 16.022 28.875 21.954 1.00 14.81 36 ASP B C 1
ATOM 4230 O O . ASP B 1 36 ? 16.321 28.251 22.967 1.00 13.51 36 ASP B O 1
ATOM 4235 N N . LEU B 1 37 ? 16.603 28.678 20.765 1.00 14.47 37 LEU B N 1
ATOM 4236 C CA . LEU B 1 37 ? 17.774 27.832 20.583 1.00 13.50 37 LEU B CA 1
ATOM 4237 C C . LEU B 1 37 ? 18.824 28.236 21.597 1.00 15.39 37 LEU B C 1
ATOM 4238 O O . LEU B 1 37 ? 19.220 29.403 21.641 1.00 14.92 37 LEU B O 1
ATOM 4243 N N . ALA B 1 38 ? 19.333 27.250 22.327 1.00 13.04 38 ALA B N 1
ATOM 4244 C CA . ALA B 1 38 ? 20.381 27.470 23.313 1.00 14.86 38 ALA B CA 1
ATOM 4245 C C . ALA B 1 38 ? 20.025 28.369 24.504 1.00 15.66 38 ALA B C 1
ATOM 4246 O O . ALA B 1 38 ? 20.911 28.976 25.138 1.00 16.40 38 ALA B O 1
ATOM 4248 N N . CYS B 1 39 ? 18.732 28.515 24.795 1.00 13.37 39 CYS B N 1
ATOM 4249 C CA . CYS B 1 39 ? 18.324 29.463 25.821 1.00 13.03 39 CYS B CA 1
ATOM 4250 C C . CYS B 1 39 ? 18.760 29.069 27.221 1.00 13.83 39 CYS B C 1
ATOM 4251 O O . CYS B 1 39 ? 18.694 29.899 28.142 1.00 15.06 39 CYS B O 1
ATOM 4254 N N . ALA B 1 40 ? 19.141 27.806 27.417 1.00 13.12 40 ALA B N 1
ATOM 4255 C CA . ALA B 1 40 ? 19.485 27.331 28.747 1.00 13.26 40 ALA B CA 1
ATOM 4256 C C . ALA B 1 40 ? 20.961 26.956 28.805 1.00 15.18 40 ALA B C 1
ATOM 4257 O O . ALA B 1 40 ? 21.829 27.860 28.669 1.00 15.30 40 ALA B O 1
ATOM 4259 N N . THR B 1 41 ? 21.271 25.708 29.150 1.00 12.07 41 THR B N 1
ATOM 4260 C CA . THR B 1 41 ? 22.654 25.381 29.503 1.00 13.12 41 THR B CA 1
ATOM 4261 C C . THR B 1 41 ? 23.642 25.681 28.364 1.00 11.67 41 THR B C 1
ATOM 4262 O O . THR B 1 41 ? 24.822 26.025 28.623 1.00 14.85 41 THR B O 1
ATOM 4266 N N . SER B 1 42 ? 23.183 25.512 27.115 1.00 12.64 42 SER B N 1
ATOM 4267 C CA . SER B 1 42 ? 24.074 25.563 25.961 1.00 14.25 42 SER B CA 1
ATOM 4268 C C . SER B 1 42 ? 24.516 26.984 25.634 1.00 13.03 42 SER B C 1
ATOM 4269 O O . SER B 1 42 ? 25.277 27.156 24.697 1.00 15.78 42 SER B O 1
ATOM 4272 N N . SER B 1 43 ? 23.958 27.983 26.313 1.00 13.99 43 SER B N 1
ATOM 4273 C CA . SER B 1 43 ? 24.519 29.325 26.178 1.00 14.97 43 SER B CA 1
ATOM 4274 C C . SER B 1 43 ? 25.262 29.767 27.461 1.00 15.95 43 SER B C 1
ATOM 4275 O O . SER B 1 43 ? 25.636 30.932 27.561 1.00 14.75 43 SER B O 1
ATOM 4278 N N . ALA B 1 44 ? 25.331 28.898 28.471 1.00 13.03 44 ALA B N 1
ATOM 4279 C CA . ALA B 1 44 ? 25.857 29.284 29.804 1.00 15.33 44 ALA B CA 1
ATOM 4280 C C . ALA B 1 44 ? 27.197 28.628 30.102 1.00 15.57 44 ALA B C 1
ATOM 4281 O O . ALA B 1 44 ? 27.617 28.568 31.252 1.00 15.92 44 ALA B O 1
ATOM 4283 N N . SER B 1 45 ? 27.856 28.087 29.077 1.00 15.13 45 SER B N 1
ATOM 4284 C CA . SER B 1 45 ? 29.061 27.264 29.281 1.00 15.04 45 SER B CA 1
ATOM 4285 C C . SER B 1 45 ? 30.288 28.175 29.375 1.00 15.69 45 SER B C 1
ATOM 4286 O O . SER B 1 45 ? 30.168 29.382 29.180 1.00 14.36 45 SER B O 1
ATOM 4289 N N . SER B 1 46 ? 31.463 27.587 29.606 1.00 15.10 46 SER B N 1
ATOM 4290 C CA . SER B 1 46 ? 32.725 28.342 29.559 1.00 16.24 46 SER B CA 1
ATOM 4291 C C . SER B 1 46 ? 33.220 28.433 28.102 1.00 16.77 46 SER B C 1
ATOM 4292 O O . SER B 1 46 ? 34.261 29.042 27.845 1.00 20.28 46 SER B O 1
ATOM 4295 N N . LYS B 1 47 ? 32.459 27.864 27.158 1.00 17.90 47 LYS B N 1
ATOM 4296 C CA . LYS B 1 47 ? 32.702 28.046 25.716 1.00 17.02 47 LYS B CA 1
ATOM 4297 C C . LYS B 1 47 ? 34.052 27.403 25.273 1.00 18.05 47 LYS B C 1
ATOM 4298 O O . LYS B 1 47 ? 34.709 27.893 24.327 1.00 23.39 47 LYS B O 1
ATOM 4304 N N . LEU B 1 48 ? 34.369 26.268 25.870 1.00 21.82 48 LEU B N 1
ATOM 4305 C CA . LEU B 1 48 ? 35.585 25.536 25.524 1.00 23.45 48 LEU B CA 1
ATOM 4306 C C . LEU B 1 48 ? 35.254 24.196 24.881 1.00 27.16 48 LEU B C 1
ATOM 4307 O O . LEU B 1 48 ? 34.428 23.422 25.366 1.00 26.32 48 LEU B O 1
ATOM 4312 N N . ILE B 1 49 ? 36.045 23.856 23.873 1.00 27.52 49 ILE B N 1
ATOM 4313 C CA . ILE B 1 49 ? 35.981 22.513 23.323 1.00 29.27 49 ILE B CA 1
ATOM 4314 C C . ILE B 1 49 ? 37.256 21.880 23.837 1.00 29.53 49 ILE B C 1
ATOM 4315 O O . ILE B 1 49 ? 38.346 22.324 23.458 1.00 28.33 49 ILE B O 1
ATOM 4320 N N . HIS B 1 50 ? 37.145 21.051 24.861 1.00 31.88 50 HIS B N 1
ATOM 4321 C CA . HIS B 1 50 ? 38.366 20.708 25.584 1.00 38.17 50 HIS B CA 1
ATOM 4322 C C . HIS B 1 50 ? 39.048 19.339 25.563 1.00 39.94 50 HIS B C 1
ATOM 4323 O O . HIS B 1 50 ? 40.177 19.198 25.106 1.00 42.09 50 HIS B O 1
ATOM 4330 N N . GLY B 1 51 ? 38.381 18.301 26.020 1.00 44.21 51 GLY B N 1
ATOM 4331 C CA . GLY B 1 51 ? 39.179 17.192 26.545 1.00 43.77 51 GLY B CA 1
ATOM 4332 C C . GLY B 1 51 ? 39.026 17.045 28.046 1.00 43.38 51 GLY B C 1
ATOM 4333 O O . GLY B 1 51 ? 38.733 15.948 28.519 1.00 47.02 51 GLY B O 1
ATOM 4334 N N . GLY B 1 52 ? 39.200 18.132 28.795 1.00 39.65 52 GLY B N 1
ATOM 4335 C CA . GLY B 1 52 ? 38.876 18.120 30.215 1.00 40.37 52 GLY B CA 1
ATOM 4336 C C . GLY B 1 52 ? 40.071 17.717 31.063 1.00 42.27 52 GLY B C 1
ATOM 4337 O O . GLY B 1 52 ? 40.066 16.681 31.751 1.00 38.36 52 GLY B O 1
ATOM 4338 N N . LEU B 1 53 ? 41.101 18.558 30.999 1.00 42.16 53 LEU B N 1
ATOM 4339 C CA . LEU B 1 53 ? 42.337 18.357 31.760 1.00 42.92 53 LEU B CA 1
ATOM 4340 C C . LEU B 1 53 ? 42.061 17.814 33.164 1.00 42.70 53 LEU B C 1
ATOM 4341 O O . LEU B 1 53 ? 42.633 16.802 33.579 1.00 42.50 53 LEU B O 1
ATOM 4346 N N . ARG B 1 54 ? 41.161 18.478 33.887 1.00 42.40 54 ARG B N 1
ATOM 4347 C CA . ARG B 1 54 ? 40.958 18.153 35.302 1.00 41.98 54 ARG B CA 1
ATOM 4348 C C . ARG B 1 54 ? 40.302 16.780 35.541 1.00 40.64 54 ARG B C 1
ATOM 4349 O O . ARG B 1 54 ? 40.393 16.230 36.645 1.00 39.39 54 ARG B O 1
ATOM 4357 N N . TYR B 1 55 ? 39.716 16.200 34.494 1.00 39.10 55 TYR B N 1
ATOM 4358 C CA . TYR B 1 55 ? 39.083 14.877 34.596 1.00 39.93 55 TYR B CA 1
ATOM 4359 C C . TYR B 1 55 ? 40.085 13.718 34.610 1.00 41.09 55 TYR B C 1
ATOM 4360 O O . TYR B 1 55 ? 39.733 12.600 34.972 1.00 42.93 55 TYR B O 1
ATOM 4369 N N . LEU B 1 56 ? 41.318 13.974 34.192 1.00 42.17 56 LEU B N 1
ATOM 4370 C CA . LEU B 1 56 ? 42.374 12.955 34.295 1.00 45.34 56 LEU B CA 1
ATOM 4371 C C . LEU B 1 56 ? 42.621 12.460 35.735 1.00 46.20 56 LEU B C 1
ATOM 4372 O O . LEU B 1 56 ? 42.819 11.259 35.978 1.00 46.18 56 LEU B O 1
ATOM 4377 N N . GLU B 1 57 ? 42.625 13.402 36.675 1.00 47.34 57 GLU B N 1
ATOM 4378 C CA . GLU B 1 57 ? 42.697 13.121 38.108 1.00 49.34 57 GLU B CA 1
ATOM 4379 C C . GLU B 1 57 ? 41.585 12.183 38.576 1.00 50.25 57 GLU B C 1
ATOM 4380 O O . GLU B 1 57 ? 41.719 11.515 39.603 1.00 50.99 57 GLU B O 1
ATOM 4386 N N . HIS B 1 58 ? 40.487 12.139 37.827 1.00 49.90 58 HIS B N 1
ATOM 4387 C CA . HIS B 1 58 ? 39.354 11.289 38.174 1.00 50.80 58 HIS B CA 1
ATOM 4388 C C . HIS B 1 58 ? 39.336 9.996 37.348 1.00 50.18 58 HIS B C 1
ATOM 4389 O O . HIS B 1 58 ? 38.422 9.182 37.488 1.00 50.00 58 HIS B O 1
ATOM 4396 N N . TYR B 1 59 ? 40.301 9.869 36.437 1.00 50.57 59 TYR B N 1
ATOM 4397 C CA . TYR B 1 59 ? 40.467 8.707 35.558 1.00 51.57 59 TYR B CA 1
ATOM 4398 C C . TYR B 1 59 ? 39.385 8.539 34.492 1.00 51.19 59 TYR B C 1
ATOM 4399 O O . TYR B 1 59 ? 39.102 7.425 34.042 1.00 50.10 59 TYR B O 1
ATOM 4408 N N . GLU B 1 60 ? 38.815 9.656 34.054 1.00 50.45 60 GLU B N 1
ATOM 4409 C CA . GLU B 1 60 ? 37.803 9.625 33.010 1.00 51.32 60 GLU B CA 1
ATOM 4410 C C . GLU B 1 60 ? 38.451 9.629 31.620 1.00 50.80 60 GLU B C 1
ATOM 4411 O O . GLU B 1 60 ? 38.251 10.560 30.828 1.00 49.20 60 GLU B O 1
ATOM 4417 N N . PHE B 1 61 ? 39.220 8.576 31.337 1.00 50.07 61 PHE B N 1
ATOM 4418 C CA . PHE B 1 61 ? 39.944 8.450 30.066 1.00 49.86 61 PHE B CA 1
ATOM 4419 C C . PHE B 1 61 ? 39.029 8.322 28.833 1.00 48.00 61 PHE B C 1
ATOM 4420 O O . PHE B 1 61 ? 39.378 8.800 27.754 1.00 47.30 61 PHE B O 1
ATOM 4428 N N . ARG B 1 62 ? 37.900 7.625 28.962 1.00 46.53 62 ARG B N 1
ATOM 4429 C CA . ARG B 1 62 ? 37.005 7.471 27.823 1.00 44.92 62 ARG B CA 1
ATOM 4430 C C . ARG B 1 62 ? 36.482 8.837 27.382 1.00 44.12 62 ARG B C 1
ATOM 4431 O O . ARG B 1 62 ? 36.575 9.186 26.196 1.00 40.53 62 ARG B O 1
ATOM 4439 N N . LEU B 1 63 ? 36.040 9.636 28.355 1.00 42.07 63 LEU B N 1
ATOM 4440 C CA . LEU B 1 63 ? 35.547 10.995 28.089 1.00 42.49 63 LEU B CA 1
ATOM 4441 C C . LEU B 1 63 ? 36.619 11.924 27.502 1.00 42.05 63 LEU B C 1
ATOM 4442 O O . LEU B 1 63 ? 36.381 12.586 26.490 1.00 42.96 63 LEU B O 1
ATOM 4447 N N . VAL B 1 64 ? 37.746 12.047 28.204 1.00 41.46 64 VAL B N 1
ATOM 4448 C CA . VAL B 1 64 ? 38.874 12.899 27.792 1.00 42.08 64 VAL B CA 1
ATOM 4449 C C . VAL B 1 64 ? 39.441 12.470 26.427 1.00 43.80 64 VAL B C 1
ATOM 4450 O O . VAL B 1 64 ? 39.554 13.274 25.491 1.00 41.84 64 VAL B O 1
ATOM 4454 N N . SER B 1 65 ? 39.782 11.189 26.314 1.00 45.04 65 SER B N 1
ATOM 4455 C CA . SER B 1 65 ? 39.982 10.552 25.021 1.00 45.03 65 SER B CA 1
ATOM 4456 C C . SER B 1 65 ? 39.053 11.135 23.941 1.00 46.15 65 SER B C 1
ATOM 4457 O O . SER B 1 65 ? 39.496 11.753 22.959 1.00 44.41 65 SER B O 1
ATOM 4460 N N . GLU B 1 66 ? 37.754 10.902 24.104 1.00 45.10 66 GLU B N 1
ATOM 4461 C CA . GLU B 1 66 ? 36.787 11.249 23.063 1.00 46.21 66 GLU B CA 1
ATOM 4462 C C . GLU B 1 66 ? 36.850 12.755 22.806 1.00 45.85 66 GLU B C 1
ATOM 4463 O O . GLU B 1 66 ? 37.068 13.197 21.669 1.00 44.36 66 GLU B O 1
ATOM 4469 N N . ALA B 1 67 ? 36.746 13.528 23.887 1.00 42.50 67 ALA B N 1
ATOM 4470 C CA . ALA B 1 67 ? 36.637 14.975 23.805 1.00 41.23 67 ALA B CA 1
ATOM 4471 C C . ALA B 1 67 ? 37.862 15.533 23.093 1.00 42.00 67 ALA B C 1
ATOM 4472 O O . ALA B 1 67 ? 37.745 16.426 22.247 1.00 38.64 67 ALA B O 1
ATOM 4474 N N . LEU B 1 68 ? 39.030 14.985 23.420 1.00 41.34 68 LEU B N 1
ATOM 4475 C CA . LEU B 1 68 ? 40.266 15.457 22.799 1.00 41.90 68 LEU B CA 1
ATOM 4476 C C . LEU B 1 68 ? 40.234 15.330 21.288 1.00 40.59 68 LEU B C 1
ATOM 4477 O O . LEU B 1 68 ? 40.569 16.284 20.587 1.00 41.03 68 LEU B O 1
ATOM 4482 N N . ALA B 1 69 ? 39.880 14.158 20.780 1.00 40.44 69 ALA B N 1
ATOM 4483 C CA . ALA B 1 69 ? 39.979 13.894 19.333 1.00 39.99 69 ALA B CA 1
ATOM 4484 C C . ALA B 1 69 ? 38.843 14.551 18.537 1.00 39.54 69 ALA B C 1
ATOM 4485 O O . ALA B 1 69 ? 38.961 14.847 17.340 1.00 37.96 69 ALA B O 1
ATOM 4487 N N . GLU B 1 70 ? 37.729 14.782 19.219 1.00 39.75 70 GLU B N 1
ATOM 4488 C CA . GLU B 1 70 ? 36.658 15.605 18.672 1.00 36.72 70 GLU B CA 1
ATOM 4489 C C . GLU B 1 70 ? 37.058 17.050 18.432 1.00 35.23 70 GLU B C 1
ATOM 4490 O O . GLU B 1 70 ? 36.464 17.706 17.569 1.00 33.92 70 GLU B O 1
ATOM 4496 N N . ARG B 1 71 ? 38.003 17.570 19.219 1.00 31.63 71 ARG B N 1
ATOM 4497 C CA . ARG B 1 71 ? 38.418 18.958 19.071 1.00 32.36 71 ARG B CA 1
ATOM 4498 C C . ARG B 1 71 ? 38.724 19.191 17.599 1.00 29.57 71 ARG B C 1
ATOM 4499 O O . ARG B 1 71 ? 38.317 20.195 17.046 1.00 27.69 71 ARG B O 1
ATOM 4507 N N . GLU B 1 72 ? 39.528 18.314 17.007 1.00 30.55 72 GLU B N 1
ATOM 4508 C CA . GLU B 1 72 ? 39.957 18.515 15.633 1.00 31.50 72 GLU B CA 1
ATOM 4509 C C . GLU B 1 72 ? 38.822 18.358 14.624 1.00 29.42 72 GLU B C 1
ATOM 4510 O O . GLU B 1 72 ? 38.771 19.087 13.628 1.00 28.33 72 GLU B O 1
ATOM 4516 N N . VAL B 1 73 ? 37.910 17.419 14.884 1.00 28.18 73 VAL B N 1
ATOM 4517 C CA . VAL B 1 73 ? 36.676 17.345 14.121 1.00 26.90 73 VAL B CA 1
ATOM 4518 C C . VAL B 1 73 ? 35.869 18.647 14.186 1.00 25.89 73 VAL B C 1
ATOM 4519 O O . VAL B 1 73 ? 35.493 19.211 13.167 1.00 25.91 73 VAL B O 1
ATOM 4523 N N . LEU B 1 74 ? 35.592 19.137 15.386 1.00 25.50 74 LEU B N 1
ATOM 4524 C CA . LEU B 1 74 ? 34.810 20.374 15.520 1.00 24.66 74 LEU B CA 1
ATOM 4525 C C . LEU B 1 74 ? 35.459 21.612 14.894 1.00 22.65 74 LEU B C 1
ATOM 4526 O O . LEU B 1 74 ? 34.772 22.419 14.275 1.00 24.19 74 LEU B O 1
ATOM 4531 N N . LEU B 1 75 ? 36.786 21.740 14.974 1.00 25.24 75 LEU B N 1
ATOM 4532 C CA . LEU B 1 75 ? 37.491 22.838 14.289 1.00 25.36 75 LEU B CA 1
ATOM 4533 C C . LEU B 1 75 ? 37.287 22.875 12.773 1.00 23.93 75 LEU B C 1
ATOM 4534 O O . LEU B 1 75 ? 37.160 23.942 12.154 1.00 24.41 75 LEU B O 1
ATOM 4539 N N . LYS B 1 76 ? 37.225 21.691 12.177 1.00 24.86 76 LYS B N 1
ATOM 4540 C CA . LYS B 1 76 ? 36.932 21.563 10.742 1.00 26.24 76 LYS B CA 1
ATOM 4541 C C . LYS B 1 76 ? 35.469 21.847 10.403 1.00 24.15 76 LYS B C 1
ATOM 4542 O O . LYS B 1 76 ? 35.166 22.417 9.350 1.00 23.19 76 LYS B O 1
ATOM 4548 N N . MET B 1 77 ? 34.559 21.421 11.282 1.00 23.92 77 MET B N 1
ATOM 4549 C CA . MET B 1 77 ? 33.128 21.542 11.038 1.00 24.08 77 MET B CA 1
ATOM 4550 C C . MET B 1 77 ? 32.633 22.989 11.136 1.00 20.68 77 MET B C 1
ATOM 4551 O O . MET B 1 77 ? 31.712 23.379 10.418 1.00 21.99 77 MET B O 1
ATOM 4556 N N . ALA B 1 78 ? 33.298 23.782 11.983 1.00 21.22 78 ALA B N 1
ATOM 4557 C CA . ALA B 1 78 ? 32.783 25.118 12.324 1.00 20.85 78 ALA B CA 1
ATOM 4558 C C . ALA B 1 78 ? 33.936 26.094 12.589 1.00 20.60 78 ALA B C 1
ATOM 4559 O O . ALA B 1 78 ? 34.030 26.732 13.655 1.00 19.51 78 ALA B O 1
ATOM 4561 N N . PRO B 1 79 ? 34.799 26.261 11.583 1.00 22.63 79 PRO B N 1
ATOM 4562 C CA . PRO B 1 79 ? 35.945 27.149 11.754 1.00 21.10 79 PRO B CA 1
ATOM 4563 C C . PRO B 1 79 ? 35.589 28.631 11.902 1.00 22.53 79 PRO B C 1
ATOM 4564 O O . PRO B 1 79 ? 36.448 29.449 12.287 1.00 24.09 79 PRO B O 1
ATOM 4568 N N . HIS B 1 80 ? 34.387 29.023 11.504 1.00 19.92 80 HIS B N 1
ATOM 4569 C CA . HIS B 1 80 ? 33.934 30.403 11.746 1.00 19.90 80 HIS B CA 1
ATOM 4570 C C . HIS B 1 80 ? 33.769 30.752 13.245 1.00 20.51 80 HIS B C 1
ATOM 4571 O O . HIS B 1 80 ? 34.038 31.877 13.671 1.00 21.25 80 HIS B O 1
ATOM 4578 N N . ILE B 1 81 ? 33.386 29.762 14.048 1.00 19.32 81 ILE B N 1
ATOM 4579 C CA . ILE B 1 81 ? 33.070 30.010 15.472 1.00 19.45 81 ILE B CA 1
ATOM 4580 C C . ILE B 1 81 ? 33.919 29.229 16.471 1.00 19.92 81 ILE B C 1
ATOM 4581 O O . ILE B 1 81 ? 33.751 29.389 17.702 1.00 21.95 81 ILE B O 1
ATOM 4586 N N . ALA B 1 82 ? 34.762 28.319 15.983 1.00 20.56 82 ALA B N 1
ATOM 4587 C CA . ALA B 1 82 ? 35.654 27.564 16.851 1.00 19.82 82 ALA B CA 1
ATOM 4588 C C . ALA B 1 82 ? 37.112 27.740 16.401 1.00 25.60 82 ALA B C 1
ATOM 4589 O O . ALA B 1 82 ? 37.411 27.694 15.201 1.00 23.32 82 ALA B O 1
ATOM 4591 N N . PHE B 1 83 ? 38.015 27.891 17.361 1.00 22.66 83 PHE B N 1
ATOM 4592 C CA . PHE B 1 83 ? 39.425 28.117 17.025 1.00 22.77 83 PHE B CA 1
ATOM 4593 C C . PHE B 1 83 ? 40.327 27.731 18.186 1.00 23.69 83 PHE B C 1
ATOM 4594 O O . PHE B 1 83 ? 39.901 27.694 19.358 1.00 21.17 83 PHE B O 1
ATOM 4602 N N . PRO B 1 84 ? 41.589 27.406 17.864 1.00 23.09 84 PRO B N 1
ATOM 4603 C CA . PRO B 1 84 ? 42.593 27.042 18.835 1.00 23.48 84 PRO B CA 1
ATOM 4604 C C . PRO B 1 84 ? 42.849 28.174 19.803 1.00 22.94 84 PRO B C 1
ATOM 4605 O O . PRO B 1 84 ? 42.951 29.342 19.425 1.00 24.10 84 PRO B O 1
ATOM 4609 N N . MET B 1 85 ? 43.087 27.796 21.043 1.00 21.56 85 MET B N 1
ATOM 4610 C CA . MET B 1 85 ? 43.528 28.741 22.055 1.00 23.47 85 MET B CA 1
ATOM 4611 C C . MET B 1 85 ? 44.670 28.141 22.887 1.00 24.95 85 MET B C 1
ATOM 4612 O O . MET B 1 85 ? 44.723 26.927 23.099 1.00 27.60 85 MET B O 1
ATOM 4617 N N . ARG B 1 86 ? 45.548 28.996 23.408 1.00 22.08 86 ARG B N 1
ATOM 4618 C CA . ARG B 1 86 ? 46.570 28.522 24.328 1.00 24.68 86 ARG B CA 1
ATOM 4619 C C . ARG B 1 86 ? 46.201 28.799 25.772 1.00 20.73 86 ARG B C 1
ATOM 4620 O O . ARG B 1 86 ? 45.621 29.856 26.097 1.00 24.46 86 ARG B O 1
ATOM 4628 N N . PHE B 1 87 ? 46.443 27.802 26.610 1.00 20.45 87 PHE B N 1
ATOM 4629 C CA . PHE B 1 87 ? 46.162 27.900 28.038 1.00 20.99 87 PHE B CA 1
ATOM 4630 C C . PHE B 1 87 ? 47.414 27.835 28.882 1.00 22.76 87 PHE B C 1
ATOM 4631 O O . PHE B 1 87 ? 48.147 26.844 28.804 1.00 23.92 87 PHE B O 1
ATOM 4639 N N . ARG B 1 88 ? 47.540 28.795 29.790 1.00 22.21 88 ARG B N 1
ATOM 4640 C CA . ARG B 1 88 ? 48.671 28.856 30.721 1.00 23.58 88 ARG B CA 1
ATOM 4641 C C . ARG B 1 88 ? 48.212 28.447 32.106 1.00 26.15 88 ARG B C 1
ATOM 4642 O O . ARG B 1 88 ? 47.397 29.139 32.723 1.00 23.61 88 ARG B O 1
ATOM 4650 N N . LEU B 1 89 ? 48.933 27.472 32.645 1.00 25.21 89 LEU B N 1
ATOM 4651 C CA . LEU B 1 89 ? 48.719 26.940 33.981 1.00 26.56 89 LEU B CA 1
ATOM 4652 C C . LEU B 1 89 ? 49.864 27.393 34.898 1.00 27.24 89 LEU B C 1
ATOM 4653 O O . LEU B 1 89 ? 50.979 26.886 34.777 1.00 28.99 89 LEU B O 1
ATOM 4658 N N . PRO B 1 90 ? 49.598 28.329 35.820 1.00 25.18 90 PRO B N 1
ATOM 4659 C CA . PRO B 1 90 ? 50.601 28.720 36.812 1.00 25.80 90 PRO B CA 1
ATOM 4660 C C . PRO B 1 90 ? 50.898 27.621 37.817 1.00 26.78 90 PRO B C 1
ATOM 4661 O O . PRO B 1 90 ? 50.007 26.850 38.179 1.00 25.29 90 PRO B O 1
ATOM 4665 N N . HIS B 1 91 ? 52.190 27.344 37.985 1.00 27.59 91 HIS B N 1
ATOM 4666 C CA . HIS B 1 91 ? 52.626 26.256 38.840 1.00 27.43 91 HIS B CA 1
ATOM 4667 C C . HIS B 1 91 ? 52.423 26.584 40.325 1.00 27.77 91 HIS B C 1
ATOM 4668 O O . HIS B 1 91 ? 52.820 27.649 40.790 1.00 28.07 91 HIS B O 1
ATOM 4675 N N . ARG B 1 92 ? 51.747 25.695 41.054 1.00 27.92 92 ARG B N 1
ATOM 4676 C CA . ARG B 1 92 ? 51.486 25.880 42.488 1.00 27.05 92 ARG B CA 1
ATOM 4677 C C . ARG B 1 92 ? 51.831 24.573 43.192 1.00 29.81 92 ARG B C 1
ATOM 4678 O O . ARG B 1 92 ? 50.979 23.710 43.386 1.00 28.64 92 ARG B O 1
ATOM 4686 N N . PRO B 1 93 ? 53.106 24.418 43.585 1.00 32.48 93 PRO B N 1
ATOM 4687 C CA . PRO B 1 93 ? 53.548 23.084 43.975 1.00 32.06 93 PRO B CA 1
ATOM 4688 C C . PRO B 1 93 ? 52.957 22.593 45.298 1.00 33.08 93 PRO B C 1
ATOM 4689 O O . PRO B 1 93 ? 52.955 21.381 45.528 1.00 33.96 93 PRO B O 1
ATOM 4693 N N . HIS B 1 94 ? 52.423 23.492 46.128 1.00 32.08 94 HIS B N 1
ATOM 4694 C CA . HIS B 1 94 ? 51.655 23.067 47.301 1.00 33.44 94 HIS B CA 1
ATOM 4695 C C . HIS B 1 94 ? 50.366 22.320 46.970 1.00 33.73 94 HIS B C 1
ATOM 4696 O O . HIS B 1 94 ? 49.816 21.641 47.837 1.00 32.90 94 HIS B O 1
ATOM 4703 N N . LEU B 1 95 ? 49.876 22.476 45.735 1.00 30.64 95 LEU B N 1
ATOM 4704 C CA . LEU B 1 95 ? 48.634 21.839 45.307 1.00 29.46 95 LEU B CA 1
ATOM 4705 C C . LEU B 1 95 ? 48.912 20.631 44.422 1.00 31.70 95 LEU B C 1
ATOM 4706 O O . LEU B 1 95 ? 48.376 19.543 44.648 1.00 27.99 95 LEU B O 1
ATOM 4711 N N . ARG B 1 96 ? 49.669 20.837 43.348 1.00 29.85 96 ARG B N 1
ATOM 4712 C CA . ARG B 1 96 ? 50.082 19.724 42.512 1.00 30.62 96 ARG B CA 1
ATOM 4713 C C . ARG B 1 96 ? 51.571 19.833 42.206 1.00 32.57 96 ARG B C 1
ATOM 4714 O O . ARG B 1 96 ? 52.075 20.912 41.875 1.00 31.45 96 ARG B O 1
ATOM 4722 N N . PRO B 1 97 ? 52.289 18.705 42.302 1.00 32.45 97 PRO B N 1
ATOM 4723 C CA . PRO B 1 97 ? 53.733 18.816 42.157 1.00 32.35 97 PRO B CA 1
ATOM 4724 C C . PRO B 1 97 ? 54.100 18.829 40.672 1.00 31.87 97 PRO B C 1
ATOM 4725 O O . PRO B 1 97 ? 53.404 18.234 39.854 1.00 32.83 97 PRO B O 1
ATOM 4729 N N . ALA B 1 98 ? 55.156 19.552 40.315 1.00 35.30 98 ALA B N 1
ATOM 4730 C CA . ALA B 1 98 ? 55.573 19.650 38.920 1.00 34.71 98 ALA B CA 1
ATOM 4731 C C . ALA B 1 98 ? 55.564 18.319 38.164 1.00 36.70 98 ALA B C 1
ATOM 4732 O O . ALA B 1 98 ? 55.151 18.274 37.004 1.00 37.06 98 ALA B O 1
ATOM 4734 N N . TRP B 1 99 ? 55.991 17.230 38.809 1.00 38.84 99 TRP B N 1
ATOM 4735 C CA . TRP B 1 99 ? 56.106 15.943 38.121 1.00 40.08 99 TRP B CA 1
ATOM 4736 C C . TRP B 1 99 ? 54.772 15.395 37.629 1.00 40.66 99 TRP B C 1
ATOM 4737 O O . TRP B 1 99 ? 54.693 14.784 36.570 1.00 42.74 99 TRP B O 1
ATOM 4748 N N . MET B 1 100 ? 53.744 15.541 38.452 1.00 41.36 100 MET B N 1
ATOM 4749 C CA . MET B 1 100 ? 52.399 15.142 38.087 1.00 44.51 100 MET B CA 1
ATOM 4750 C C . MET B 1 100 ? 51.885 15.937 36.878 1.00 42.48 100 MET B C 1
ATOM 4751 O O . MET B 1 100 ? 51.379 15.357 35.918 1.00 42.06 100 MET B O 1
ATOM 4756 N N . ILE B 1 101 ? 52.125 17.246 36.873 1.00 41.14 101 ILE B N 1
ATOM 4757 C CA . ILE B 1 101 ? 51.747 18.076 35.733 1.00 40.72 101 ILE B CA 1
ATOM 4758 C C . ILE B 1 101 ? 52.505 17.659 34.473 1.00 43.61 101 ILE B C 1
ATOM 4759 O O . ILE B 1 101 ? 51.923 17.522 33.400 1.00 43.56 101 ILE B O 1
ATOM 4764 N N . ARG B 1 102 ? 53.811 17.460 34.615 1.00 46.96 102 ARG B N 1
ATOM 4765 C CA . ARG B 1 102 ? 54.660 17.089 33.488 1.00 51.39 102 ARG B CA 1
ATOM 4766 C C . ARG B 1 102 ? 54.126 15.874 32.735 1.00 53.00 102 ARG B C 1
ATOM 4767 O O . ARG B 1 102 ? 54.325 15.746 31.527 1.00 53.92 102 ARG B O 1
ATOM 4775 N N . ILE B 1 103 ? 53.451 14.983 33.454 1.00 55.15 103 ILE B N 1
ATOM 4776 C CA . ILE B 1 103 ? 52.912 13.759 32.855 1.00 54.83 103 ILE B CA 1
ATOM 4777 C C . ILE B 1 103 ? 51.472 13.958 32.385 1.00 55.68 103 ILE B C 1
ATOM 4778 O O . ILE B 1 103 ? 51.115 13.592 31.263 1.00 57.66 103 ILE B O 1
ATOM 4783 N N . GLY B 1 104 ? 50.630 14.496 33.260 1.00 55.28 104 GLY B N 1
ATOM 4784 C CA . GLY B 1 104 ? 49.291 14.928 32.861 1.00 55.18 104 GLY B CA 1
ATOM 4785 C C . GLY B 1 104 ? 49.271 15.526 31.466 1.00 54.50 104 GLY B C 1
ATOM 4786 O O . GLY B 1 104 ? 48.362 15.258 30.677 1.00 52.82 104 GLY B O 1
ATOM 4787 N N . LEU B 1 105 ? 50.314 16.286 31.142 1.00 55.87 105 LEU B N 1
ATOM 4788 C CA . LEU B 1 105 ? 50.358 17.045 29.894 1.00 56.05 105 LEU B CA 1
ATOM 4789 C C . LEU B 1 105 ? 50.598 16.138 28.684 1.00 57.40 105 LEU B C 1
ATOM 4790 O O . LEU B 1 105 ? 49.991 16.330 27.623 1.00 56.52 105 LEU B O 1
ATOM 4795 N N . PHE B 1 106 ? 51.382 15.079 28.875 1.00 58.73 106 PHE B N 1
ATOM 4796 C CA . PHE B 1 106 ? 51.630 14.130 27.787 1.00 59.39 106 PHE B CA 1
ATOM 4797 C C . PHE B 1 106 ? 50.416 13.265 27.437 1.00 59.17 106 PHE B C 1
ATOM 4798 O O . PHE B 1 106 ? 50.205 12.927 26.270 1.00 58.50 106 PHE B O 1
ATOM 4806 N N . MET B 1 107 ? 49.609 12.935 28.446 1.00 59.86 107 MET B N 1
ATOM 4807 C CA . MET B 1 107 ? 48.332 12.243 28.236 1.00 60.80 107 MET B CA 1
ATOM 4808 C C . MET B 1 107 ? 47.385 13.104 27.402 1.00 57.61 107 MET B C 1
ATOM 4809 O O . MET B 1 107 ? 46.840 12.661 26.390 1.00 56.96 107 MET B O 1
ATOM 4814 N N . TYR B 1 108 ? 47.261 14.363 27.803 1.00 56.59 108 TYR B N 1
ATOM 4815 C CA . TYR B 1 108 ? 46.473 15.361 27.086 1.00 53.98 108 TYR B CA 1
ATOM 4816 C C . TYR B 1 108 ? 47.028 15.602 25.685 1.00 55.81 108 TYR B C 1
ATOM 4817 O O . TYR B 1 108 ? 46.319 16.114 24.821 1.00 55.34 108 TYR B O 1
ATOM 4826 N N . ASP B 1 109 ? 48.290 15.225 25.470 1.00 56.20 109 ASP B N 1
ATOM 4827 C CA . ASP B 1 109 ? 48.944 15.368 24.166 1.00 56.02 109 ASP B CA 1
ATOM 4828 C C . ASP B 1 109 ? 48.749 14.150 23.260 1.00 56.18 109 ASP B C 1
ATOM 4829 O O . ASP B 1 109 ? 48.664 14.287 22.033 1.00 56.26 109 ASP B O 1
ATOM 4834 N N . HIS B 1 110 ? 48.611 12.971 23.868 1.00 56.52 110 HIS B N 1
ATOM 4835 C CA . HIS B 1 110 ? 48.499 11.715 23.123 1.00 56.99 110 HIS B CA 1
ATOM 4836 C C . HIS B 1 110 ? 47.471 10.775 23.742 1.00 59.03 110 HIS B C 1
ATOM 4837 O O . HIS B 1 110 ? 47.763 9.603 23.978 1.00 60.93 110 HIS B O 1
ATOM 4844 N N . LEU B 1 111 ? 46.292 11.292 24.068 1.00 60.27 111 LEU B N 1
ATOM 4845 C CA . LEU B 1 111 ? 45.100 10.450 24.204 1.00 61.64 111 LEU B CA 1
ATOM 4846 C C . LEU B 1 111 ? 44.152 10.654 23.017 1.00 62.56 111 LEU B C 1
ATOM 4847 O O . LEU B 1 111 ? 43.204 9.887 22.828 1.00 62.31 111 LEU B O 1
ATOM 4852 N N . GLY B 1 112 ? 44.466 11.652 22.192 1.00 63.68 112 GLY B N 1
ATOM 4853 C CA . GLY B 1 112 ? 43.586 12.103 21.124 1.00 65.96 112 GLY B CA 1
ATOM 4854 C C . GLY B 1 112 ? 44.056 11.750 19.724 1.00 67.15 112 GLY B C 1
ATOM 4855 O O . GLY B 1 112 ? 43.292 11.174 18.949 1.00 66.82 112 GLY B O 1
ATOM 4856 N N . LYS B 1 113 ? 45.293 12.119 19.412 1.00 68.68 113 LYS B N 1
ATOM 4857 C CA . LYS B 1 113 ? 45.840 11.973 18.072 1.00 69.66 113 LYS B CA 1
ATOM 4858 C C . LYS B 1 113 ? 46.428 13.317 17.655 1.00 69.36 113 LYS B C 1
ATOM 4859 O O . LYS B 1 113 ? 47.621 13.424 17.376 1.00 70.41 113 LYS B O 1
ATOM 4865 N N . ARG B 1 114 ? 45.578 14.341 17.632 1.00 68.31 114 ARG B N 1
ATOM 4866 C CA . ARG B 1 114 ? 46.000 15.699 17.298 1.00 66.29 114 ARG B CA 1
ATOM 4867 C C . ARG B 1 114 ? 46.727 15.754 15.960 1.00 64.86 114 ARG B C 1
ATOM 4868 O O . ARG B 1 114 ? 47.710 15.045 15.749 1.00 64.29 114 ARG B O 1
ATOM 4876 N N . THR B 1 115 ? 46.246 16.599 15.054 1.00 63.53 115 THR B N 1
ATOM 4877 C CA . THR B 1 115 ? 46.865 16.695 13.740 1.00 61.76 115 THR B CA 1
ATOM 4878 C C . THR B 1 115 ? 47.397 18.104 13.533 1.00 59.09 115 THR B C 1
ATOM 4879 O O . THR B 1 115 ? 48.083 18.372 12.544 1.00 59.67 115 THR B O 1
ATOM 4883 N N . SER B 1 116 ? 47.014 19.028 14.410 1.00 54.57 116 SER B N 1
ATOM 4884 C CA . SER B 1 116 ? 47.244 20.431 14.102 1.00 50.09 116 SER B CA 1
ATOM 4885 C C . SER B 1 116 ? 47.476 21.340 15.294 1.00 48.25 116 SER B C 1
ATOM 4886 O O . SER B 1 116 ? 47.912 22.476 15.123 1.00 47.10 116 SER B O 1
ATOM 4889 N N . LEU B 1 117 ? 47.078 20.894 16.478 1.00 45.82 117 LEU B N 1
ATOM 4890 C CA . LEU B 1 117 ? 47.181 21.738 17.664 1.00 46.39 117 LEU B CA 1
ATOM 4891 C C . LEU B 1 117 ? 48.588 21.594 18.235 1.00 45.75 117 LEU B C 1
ATOM 4892 O O . LEU B 1 117 ? 49.077 20.474 18.393 1.00 43.16 117 LEU B O 1
ATOM 4897 N N . PRO B 1 118 ? 49.227 22.719 18.538 1.00 44.95 118 PRO B N 1
ATOM 4898 C CA . PRO B 1 118 ? 50.585 22.709 19.091 1.00 45.77 118 PRO B CA 1
ATOM 4899 C C . PRO B 1 118 ? 50.677 21.866 20.358 1.00 47.05 118 PRO B C 1
ATOM 4900 O O . PRO B 1 118 ? 49.658 21.594 20.992 1.00 46.73 118 PRO B O 1
ATOM 4904 N N . GLY B 1 119 ? 51.890 21.458 20.716 1.00 48.36 119 GLY B N 1
ATOM 4905 C CA . GLY B 1 119 ? 52.103 20.651 21.903 1.00 49.34 119 GLY B CA 1
ATOM 4906 C C . GLY B 1 119 ? 52.132 21.481 23.171 1.00 48.24 119 GLY B C 1
ATOM 4907 O O . GLY B 1 119 ? 51.593 22.587 23.214 1.00 52.60 119 GLY B O 1
ATOM 4908 N N . SER B 1 120 ? 52.766 20.944 24.209 1.00 47.86 120 SER B N 1
ATOM 4909 C CA . SER B 1 120 ? 52.866 21.638 25.488 1.00 47.23 120 SER B CA 1
ATOM 4910 C C . SER B 1 120 ? 54.257 22.229 25.688 1.00 47.50 120 SER B C 1
ATOM 4911 O O . SER B 1 120 ? 55.239 21.732 25.137 1.00 46.26 120 SER B O 1
ATOM 4914 N N . THR B 1 121 ? 54.333 23.294 26.480 1.00 43.85 121 THR B N 1
ATOM 4915 C CA . THR B 1 121 ? 55.605 23.956 26.756 1.00 42.16 121 THR B CA 1
ATOM 4916 C C . THR B 1 121 ? 55.683 24.416 28.217 1.00 40.24 121 THR B C 1
ATOM 4917 O O . THR B 1 121 ? 54.666 24.455 28.921 1.00 36.03 121 THR B O 1
ATOM 4921 N N . GLY B 1 122 ? 56.900 24.675 28.697 1.00 37.33 122 GLY B N 1
ATOM 4922 C CA . GLY B 1 122 ? 57.093 25.208 30.034 1.00 34.92 122 GLY B CA 1
ATOM 4923 C C . GLY B 1 122 ? 57.176 26.715 29.912 1.00 36.83 122 GLY B C 1
ATOM 4924 O O . GLY B 1 122 ? 57.570 27.226 28.857 1.00 38.11 122 GLY B O 1
ATOM 4925 N N . LEU B 1 123 ? 56.915 27.417 31.011 1.00 33.20 123 LEU B N 1
ATOM 4926 C CA . LEU B 1 123 ? 57.012 28.872 31.054 1.00 33.72 123 LEU B CA 1
ATOM 4927 C C . LEU B 1 123 ? 57.795 29.276 32.292 1.00 32.50 123 LEU B C 1
ATOM 4928 O O . LEU B 1 123 ? 57.598 28.699 33.371 1.00 30.91 123 LEU B O 1
ATOM 4933 N N . ARG B 1 124 ? 58.479 30.416 32.197 1.00 31.60 124 ARG B N 1
ATOM 4934 C CA . ARG B 1 124 ? 58.937 31.113 33.388 1.00 32.54 124 ARG B CA 1
ATOM 4935 C C . ARG B 1 124 ? 58.289 32.499 33.414 1.00 31.26 124 ARG B C 1
ATOM 4936 O O . ARG B 1 124 ? 58.007 33.098 32.365 1.00 34.54 124 ARG B O 1
ATOM 4944 N N . PHE B 1 125 ? 57.973 32.957 34.615 1.00 29.68 125 PHE B N 1
ATOM 4945 C CA . PHE B 1 125 ? 57.377 34.271 34.818 1.00 30.40 125 PHE B CA 1
ATOM 4946 C C . PHE B 1 125 ? 58.315 35.169 35.613 1.00 30.04 125 PHE B C 1
ATOM 4947 O O . PHE B 1 125 ? 58.763 34.791 36.706 1.00 33.40 125 PHE B O 1
ATOM 4955 N N . GLY B 1 126 ? 58.491 36.396 35.134 1.00 31.37 126 GLY B N 1
ATOM 4956 C CA . GLY B 1 126 ? 59.493 37.293 35.664 1.00 30.42 126 GLY B CA 1
ATOM 4957 C C . GLY B 1 126 ? 58.854 38.484 36.341 1.00 34.73 126 GLY B C 1
ATOM 4958 O O . GLY B 1 126 ? 57.630 38.516 36.523 1.00 31.59 126 GLY B O 1
ATOM 4959 N N . ALA B 1 127 ? 59.675 39.487 36.648 1.00 31.51 127 ALA B N 1
ATOM 4960 C CA . ALA B 1 127 ? 59.259 40.595 37.519 1.00 33.32 127 ALA B CA 1
ATOM 4961 C C . ALA B 1 127 ? 58.226 41.440 36.783 1.00 31.24 127 ALA B C 1
ATOM 4962 O O . ALA B 1 127 ? 57.428 42.152 37.395 1.00 33.14 127 ALA B O 1
ATOM 4964 N N . ASN B 1 128 ? 58.182 41.277 35.469 1.00 29.69 128 ASN B N 1
ATOM 4965 C CA . ASN B 1 128 ? 57.317 42.077 34.654 1.00 32.42 128 ASN B CA 1
ATOM 4966 C C . ASN B 1 128 ? 56.071 41.353 34.144 1.00 33.57 128 ASN B C 1
ATOM 4967 O O . ASN B 1 128 ? 55.341 41.920 33.337 1.00 35.73 128 ASN B O 1
ATOM 4972 N N . SER B 1 129 ? 55.808 40.132 34.610 1.00 30.16 129 SER B N 1
ATOM 4973 C CA . SER B 1 129 ? 54.673 39.386 34.059 1.00 30.36 129 SER B CA 1
ATOM 4974 C C . SER B 1 129 ? 53.348 39.905 34.640 1.00 26.74 129 SER B C 1
ATOM 4975 O O . SER B 1 129 ? 53.339 40.804 35.465 1.00 26.64 129 SER B O 1
ATOM 4978 N N . VAL B 1 130 ? 52.224 39.339 34.191 1.00 26.74 130 VAL B N 1
ATOM 4979 C CA . VAL B 1 130 ? 50.910 39.753 34.672 1.00 24.89 130 VAL B CA 1
ATOM 4980 C C . VAL B 1 130 ? 50.574 39.071 35.987 1.00 25.32 130 VAL B C 1
ATOM 4981 O O . VAL B 1 130 ? 49.710 39.565 36.706 1.00 24.61 130 VAL B O 1
ATOM 4985 N N . LEU B 1 131 ? 51.369 38.058 36.342 1.00 24.28 131 LEU B N 1
ATOM 4986 C CA . LEU B 1 131 ? 51.143 37.284 37.575 1.00 24.22 131 LEU B CA 1
ATOM 4987 C C . LEU B 1 131 ? 51.962 37.829 38.739 1.00 23.88 131 LEU B C 1
ATOM 4988 O O . LEU B 1 131 ? 52.998 38.511 38.549 1.00 25.03 131 LEU B O 1
ATOM 4993 N N . LYS B 1 132 ? 51.507 37.543 39.954 1.00 24.90 132 LYS B N 1
ATOM 4994 C CA . LYS B 1 132 ? 52.232 38.014 41.140 1.00 26.39 132 LYS B CA 1
ATOM 4995 C C . LYS B 1 132 ? 53.624 37.372 41.216 1.00 26.84 132 LYS B C 1
ATOM 4996 O O . LYS B 1 132 ? 53.812 36.289 40.699 1.00 26.39 132 LYS B O 1
ATOM 5002 N N . PRO B 1 133 ? 54.629 38.109 41.740 1.00 30.77 133 PRO B N 1
ATOM 5003 C CA . PRO B 1 133 ? 56.027 37.660 41.609 1.00 34.80 133 PRO B CA 1
ATOM 5004 C C . PRO B 1 133 ? 56.305 36.307 42.245 1.00 35.15 133 PRO B C 1
ATOM 5005 O O . PRO B 1 133 ? 57.266 35.624 41.865 1.00 38.20 133 PRO B O 1
ATOM 5009 N N . GLU B 1 134 ? 55.557 35.972 43.290 1.00 36.57 134 GLU B N 1
ATOM 5010 C CA . GLU B 1 134 ? 55.761 34.684 43.943 1.00 37.92 134 GLU B CA 1
ATOM 5011 C C . GLU B 1 134 ? 55.568 33.503 43.003 1.00 38.79 134 GLU B C 1
ATOM 5012 O O . GLU B 1 134 ? 56.163 32.442 43.209 1.00 38.25 134 GLU B O 1
ATOM 5018 N N . ILE B 1 135 ? 54.792 33.694 41.934 1.00 31.83 135 ILE B N 1
ATOM 5019 C CA . ILE B 1 135 ? 54.609 32.631 40.964 1.00 34.60 135 ILE B CA 1
ATOM 5020 C C . ILE B 1 135 ? 55.681 32.745 39.891 1.00 34.05 135 ILE B C 1
ATOM 5021 O O . ILE B 1 135 ? 55.727 33.737 39.159 1.00 33.62 135 ILE B O 1
ATOM 5026 N N . LYS B 1 136 ? 56.466 31.683 39.728 1.00 30.84 136 LYS B N 1
ATOM 5027 C CA . LYS B 1 136 ? 57.691 31.776 38.947 1.00 32.74 136 LYS B CA 1
ATOM 5028 C C . LYS B 1 136 ? 57.663 30.904 37.710 1.00 31.52 136 LYS B C 1
ATOM 5029 O O . LYS B 1 136 ? 58.393 31.153 36.750 1.00 30.99 136 LYS B O 1
ATOM 5035 N N . ARG B 1 137 ? 56.840 29.858 37.747 1.00 28.99 137 ARG B N 1
ATOM 5036 C CA . ARG B 1 137 ? 56.890 28.765 36.796 1.00 30.95 137 ARG B CA 1
ATOM 5037 C C . ARG B 1 137 ? 55.447 28.515 36.299 1.00 29.02 137 ARG B C 1
ATOM 5038 O O . ARG B 1 137 ? 54.475 28.800 37.016 1.00 29.91 137 ARG B O 1
ATOM 5046 N N . GLY B 1 138 ? 55.314 27.943 35.107 1.00 30.48 138 GLY B N 1
ATOM 5047 C CA . GLY B 1 138 ? 54.016 27.412 34.675 1.00 29.78 138 GLY B CA 1
ATOM 5048 C C . GLY B 1 138 ? 54.152 26.585 33.418 1.00 31.68 138 GLY B C 1
ATOM 5049 O O . GLY B 1 138 ? 55.266 26.179 33.033 1.00 28.68 138 GLY B O 1
ATOM 5050 N N . PHE B 1 139 ? 53.017 26.275 32.801 1.00 24.24 139 PHE B N 1
ATOM 5051 C CA . PHE B 1 139 ? 53.000 25.356 31.690 1.00 25.42 139 PHE B CA 1
ATOM 5052 C C . PHE B 1 139 ? 51.955 25.893 30.728 1.00 27.11 139 PHE B C 1
ATOM 5053 O O . PHE B 1 139 ? 51.034 26.592 31.170 1.00 28.42 139 PHE B O 1
ATOM 5061 N N . GLU B 1 140 ? 52.090 25.564 29.448 1.00 27.43 140 GLU B N 1
ATOM 5062 C CA . GLU B 1 140 ? 51.151 26.022 28.421 1.00 28.17 140 GLU B CA 1
ATOM 5063 C C . GLU B 1 140 ? 50.820 24.910 27.430 1.00 29.98 140 GLU B C 1
ATOM 5064 O O . GLU B 1 140 ? 51.696 24.119 27.058 1.00 29.88 140 GLU B O 1
ATOM 5070 N N . TYR B 1 141 ? 49.533 24.763 27.099 1.00 26.98 141 TYR B N 1
ATOM 5071 C CA . TYR B 1 141 ? 49.056 23.688 26.233 1.00 27.05 141 TYR B CA 1
ATOM 5072 C C . TYR B 1 141 ? 47.873 24.217 25.409 1.00 25.30 141 TYR B C 1
ATOM 5073 O O . TYR B 1 141 ? 47.402 25.330 25.656 1.00 25.74 141 TYR B O 1
ATOM 5082 N N . SER B 1 142 ? 47.427 23.423 24.437 1.00 28.76 142 SER B N 1
ATOM 5083 C CA . SER B 1 142 ? 46.351 23.828 23.510 1.00 30.20 142 SER B CA 1
ATOM 5084 C C . SER B 1 142 ? 44.981 23.252 23.893 1.00 30.26 142 SER B C 1
ATOM 5085 O O . SER B 1 142 ? 44.843 22.080 24.238 1.00 30.19 142 SER B O 1
ATOM 5088 N N . ASP B 1 143 ? 43.935 24.032 23.659 1.00 26.75 143 ASP B N 1
ATOM 5089 C CA . ASP B 1 143 ? 42.587 23.471 23.586 1.00 27.34 143 ASP B CA 1
ATOM 5090 C C . ASP B 1 143 ? 41.826 24.410 22.635 1.00 25.46 143 ASP B C 1
ATOM 5091 O O . ASP B 1 143 ? 42.463 25.051 21.794 1.00 25.37 143 ASP B O 1
ATOM 5096 N N . CYS B 1 144 ? 40.490 24.433 22.656 1.00 22.46 144 CYS B N 1
ATOM 5097 C CA . CYS B 1 144 ? 39.783 25.245 21.672 1.00 21.96 144 CYS B CA 1
ATOM 5098 C C . CYS B 1 144 ? 38.690 26.052 22.352 1.00 22.03 144 CYS B C 1
ATOM 5099 O O . CYS B 1 144 ? 38.251 25.679 23.445 1.00 20.19 144 CYS B O 1
ATOM 5102 N N . TRP B 1 145 ? 38.331 27.168 21.722 1.00 20.15 145 TRP B N 1
ATOM 5103 C CA . TRP B 1 145 ? 37.208 27.990 22.172 1.00 19.82 145 TRP B CA 1
ATOM 5104 C C . TRP B 1 145 ? 36.095 27.859 21.149 1.00 19.03 145 TRP B C 1
ATOM 5105 O O . TRP B 1 145 ? 36.367 27.818 19.952 1.00 20.71 145 TRP B O 1
ATOM 5116 N N . VAL B 1 146 ? 34.840 27.898 21.588 1.00 21.14 146 VAL B N 1
ATOM 5117 C CA . VAL B 1 146 ? 33.717 27.859 20.620 1.00 19.03 146 VAL B CA 1
ATOM 5118 C C . VAL B 1 146 ? 32.531 28.700 21.086 1.00 16.41 146 VAL B C 1
ATOM 5119 O O . VAL B 1 146 ? 32.272 28.807 22.306 1.00 15.53 146 VAL B O 1
ATOM 5123 N N . ASP B 1 147 ? 31.888 29.358 20.116 1.00 16.15 147 ASP B N 1
ATOM 5124 C CA . ASP B 1 147 ? 30.745 30.241 20.388 1.00 14.93 147 ASP B CA 1
ATOM 5125 C C . ASP B 1 147 ? 29.565 29.294 20.601 1.00 14.84 147 ASP B C 1
ATOM 5126 O O . ASP B 1 147 ? 28.904 28.893 19.643 1.00 16.51 147 ASP B O 1
ATOM 5131 N N . ASP B 1 148 ? 29.319 28.984 21.864 1.00 13.78 148 ASP B N 1
ATOM 5132 C CA . ASP B 1 148 ? 28.401 27.895 22.225 1.00 14.36 148 ASP B CA 1
ATOM 5133 C C . ASP B 1 148 ? 27.011 28.026 21.611 1.00 13.84 148 ASP B C 1
ATOM 5134 O O . ASP B 1 148 ? 26.521 27.102 20.943 1.00 12.81 148 ASP B O 1
ATOM 5139 N N . ALA B 1 149 ? 26.412 29.194 21.743 1.00 12.15 149 ALA B N 1
ATOM 5140 C CA . ALA B 1 149 ? 25.041 29.388 21.271 1.00 13.61 149 ALA B CA 1
ATOM 5141 C C . ALA B 1 149 ? 24.967 29.335 19.739 1.00 14.28 149 ALA B C 1
ATOM 5142 O O . ALA B 1 149 ? 23.963 28.940 19.148 1.00 15.33 149 ALA B O 1
ATOM 5144 N N . ARG B 1 150 ? 26.021 29.771 19.060 1.00 13.18 150 ARG B N 1
ATOM 5145 C CA . ARG B 1 150 ? 26.034 29.704 17.607 1.00 13.39 150 ARG B CA 1
ATOM 5146 C C . ARG B 1 150 ? 26.372 28.319 17.051 1.00 14.46 150 ARG B C 1
ATOM 5147 O O . ARG B 1 150 ? 26.016 28.005 15.901 1.00 16.33 150 ARG B O 1
ATOM 5155 N N . LEU B 1 151 ? 26.969 27.473 17.878 1.00 13.55 151 LEU B N 1
ATOM 5156 C CA . LEU B 1 151 ? 27.141 26.033 17.563 1.00 12.35 151 LEU B CA 1
ATOM 5157 C C . LEU B 1 151 ? 25.777 25.343 17.562 1.00 14.36 151 LEU B C 1
ATOM 5158 O O . LEU B 1 151 ? 25.476 24.588 16.629 1.00 14.90 151 LEU B O 1
ATOM 5163 N N . VAL B 1 152 ? 24.925 25.664 18.534 1.00 12.80 152 VAL B N 1
ATOM 5164 C CA . VAL B 1 152 ? 23.548 25.147 18.479 1.00 12.86 152 VAL B CA 1
ATOM 5165 C C . VAL B 1 152 ? 22.801 25.686 17.224 1.00 15.67 152 VAL B C 1
ATOM 5166 O O . VAL B 1 152 ? 22.184 24.908 16.467 1.00 13.99 152 VAL B O 1
ATOM 5170 N N . LEU B 1 153 ? 22.933 26.995 16.949 1.00 14.08 153 LEU B N 1
ATOM 5171 C CA . LEU B 1 153 ? 22.273 27.594 15.785 1.00 13.98 153 LEU B CA 1
ATOM 5172 C C . LEU B 1 153 ? 22.714 26.875 14.504 1.00 12.16 153 LEU B C 1
ATOM 5173 O O . LEU B 1 153 ? 21.871 26.546 13.659 1.00 14.62 153 LEU B O 1
ATOM 5178 N N . ALA B 1 154 ? 24.001 26.595 14.387 1.00 14.43 154 ALA B N 1
ATOM 5179 C CA . ALA B 1 154 ? 24.573 25.984 13.165 1.00 15.94 154 ALA B CA 1
ATOM 5180 C C . ALA B 1 154 ? 23.892 24.619 13.005 1.00 16.88 154 ALA B C 1
ATOM 5181 O O . ALA B 1 154 ? 23.575 24.190 11.894 1.00 15.63 154 ALA B O 1
ATOM 5183 N N . ASN B 1 155 ? 23.802 23.874 14.103 1.00 14.75 155 ASN B N 1
ATOM 5184 C CA . ASN B 1 155 ? 23.127 22.573 14.007 1.00 17.39 155 ASN B CA 1
ATOM 5185 C C . ASN B 1 155 ? 21.639 22.662 13.624 1.00 17.73 155 ASN B C 1
ATOM 5186 O O . ASN B 1 155 ? 21.134 21.810 12.872 1.00 18.37 155 ASN B O 1
ATOM 5191 N N . ALA B 1 156 ? 20.918 23.654 14.136 1.00 14.73 156 ALA B N 1
ATOM 5192 C CA . ALA B 1 156 ? 19.505 23.869 13.798 1.00 15.27 156 ALA B CA 1
ATOM 5193 C C . ALA B 1 156 ? 19.391 24.216 12.303 1.00 18.45 156 ALA B C 1
ATOM 5194 O O . ALA B 1 156 ? 18.513 23.706 11.611 1.00 16.78 156 ALA B O 1
ATOM 5196 N N . GLN B 1 157 ? 20.325 25.030 11.792 1.00 17.16 157 GLN B N 1
ATOM 5197 C CA . GLN B 1 157 ? 20.404 25.257 10.325 1.00 17.67 157 GLN B CA 1
ATOM 5198 C C . GLN B 1 157 ? 20.610 23.960 9.538 1.00 18.66 157 GLN B C 1
ATOM 5199 O O . GLN B 1 157 ? 20.008 23.750 8.457 1.00 20.88 157 GLN B O 1
ATOM 5205 N N . MET B 1 158 ? 21.432 23.076 10.082 1.00 19.06 158 MET B N 1
ATOM 5206 C CA . MET B 1 158 ? 21.708 21.819 9.425 1.00 20.52 158 MET B CA 1
ATOM 5207 C C . MET B 1 158 ? 20.456 20.965 9.338 1.00 19.60 158 MET B C 1
ATOM 5208 O O . MET B 1 158 ? 20.244 20.341 8.298 1.00 20.12 158 MET B O 1
ATOM 5213 N N . VAL B 1 159 ? 19.706 20.875 10.439 1.00 17.92 159 VAL B N 1
ATOM 5214 C CA . VAL B 1 159 ? 18.356 20.244 10.414 1.00 18.73 159 VAL B CA 1
ATOM 5215 C C . VAL B 1 159 ? 17.516 20.679 9.199 1.00 22.28 159 VAL B C 1
ATOM 5216 O O . VAL B 1 159 ? 17.060 19.851 8.421 1.00 22.04 159 VAL B O 1
ATOM 5220 N N . VAL B 1 160 ? 17.344 21.985 9.029 1.00 21.37 160 VAL B N 1
ATOM 5221 C CA . VAL B 1 160 ? 16.550 22.573 7.959 1.00 24.03 160 VAL B CA 1
ATOM 5222 C C . VAL B 1 160 ? 17.145 22.334 6.570 1.00 25.36 160 VAL B C 1
ATOM 5223 O O . VAL B 1 160 ? 16.422 21.972 5.618 1.00 25.67 160 VAL B O 1
ATOM 5227 N N . ARG B 1 161 ? 18.467 22.352 6.482 1.00 27.43 161 ARG B N 1
ATOM 5228 C CA . ARG B 1 161 ? 19.127 22.132 5.211 1.00 28.84 161 ARG B CA 1
ATOM 5229 C C . ARG B 1 161 ? 18.850 20.708 4.761 1.00 29.81 161 ARG B C 1
ATOM 5230 O O . ARG B 1 161 ? 18.696 20.464 3.557 1.00 28.70 161 ARG B O 1
ATOM 5238 N N . LYS B 1 162 ? 18.840 19.781 5.717 1.00 26.28 162 LYS B N 1
ATOM 5239 C CA . LYS B 1 162 ? 18.541 18.370 5.436 1.00 27.85 162 LYS B CA 1
ATOM 5240 C C . LYS B 1 162 ? 17.066 18.032 5.353 1.00 26.80 162 LYS B C 1
ATOM 5241 O O . LYS B 1 162 ? 16.717 16.854 5.221 1.00 32.60 162 LYS B O 1
ATOM 5247 N N . GLY B 1 163 ? 16.187 19.023 5.404 1.00 24.12 163 GLY B N 1
ATOM 5248 C CA . GLY B 1 163 ? 14.772 18.790 5.160 1.00 25.73 163 GLY B CA 1
ATOM 5249 C C . GLY B 1 163 ? 13.963 18.627 6.438 1.00 27.79 163 GLY B C 1
ATOM 5250 O O . GLY B 1 163 ? 12.783 18.291 6.384 1.00 26.89 163 GLY B O 1
ATOM 5251 N N . GLY B 1 164 ? 14.624 18.761 7.586 1.00 27.59 164 GLY B N 1
ATOM 5252 C CA . GLY B 1 164 ? 13.920 18.716 8.871 1.00 24.22 164 GLY B CA 1
ATOM 5253 C C . GLY B 1 164 ? 13.204 19.999 9.217 1.00 24.61 164 GLY B C 1
ATOM 5254 O O . GLY B 1 164 ? 13.301 20.999 8.503 1.00 25.00 164 GLY B O 1
ATOM 5255 N N . GLU B 1 165 ? 12.488 19.969 10.336 1.00 19.31 165 GLU B N 1
ATOM 5256 C CA . GLU B 1 165 ? 11.628 21.043 10.761 1.00 21.68 165 GLU B CA 1
ATOM 5257 C C . GLU B 1 165 ? 12.113 21.457 12.158 1.00 21.84 165 GLU B C 1
ATOM 5258 O O . GLU B 1 165 ? 12.491 20.611 12.957 1.00 21.78 165 GLU B O 1
ATOM 5264 N N . VAL B 1 166 ? 12.200 22.763 12.382 1.00 21.64 166 VAL B N 1
ATOM 5265 C CA . VAL B 1 166 ? 12.561 23.300 13.688 1.00 20.91 166 VAL B CA 1
ATOM 5266 C C . VAL B 1 166 ? 11.481 24.284 14.088 1.00 22.28 166 VAL B C 1
ATOM 5267 O O . VAL B 1 166 ? 11.120 25.173 13.301 1.00 28.07 166 VAL B O 1
ATOM 5271 N N . LEU B 1 167 ? 10.955 24.152 15.306 1.00 17.34 167 LEU B N 1
ATOM 5272 C CA . LEU B 1 167 ? 9.975 25.085 15.843 1.00 19.19 167 LEU B CA 1
ATOM 5273 C C . LEU B 1 167 ? 10.504 25.580 17.199 1.00 21.57 167 LEU B C 1
ATOM 5274 O O . LEU B 1 167 ? 10.875 24.775 18.047 1.00 21.43 167 LEU B O 1
ATOM 5279 N N . THR B 1 168 ? 10.613 26.892 17.377 1.00 17.35 168 THR B N 1
ATOM 5280 C CA . THR B 1 168 ? 10.924 27.439 18.701 1.00 17.43 168 THR B CA 1
ATOM 5281 C C . THR B 1 168 ? 9.693 28.129 19.280 1.00 16.35 168 THR B C 1
ATOM 5282 O O . THR B 1 168 ? 8.619 28.091 18.655 1.00 19.40 168 THR B O 1
ATOM 5286 N N . ARG B 1 169 ? 9.810 28.649 20.507 1.00 15.97 169 ARG B N 1
ATOM 5287 C CA . ARG B 1 169 ? 8.690 29.140 21.281 1.00 18.73 169 ARG B CA 1
ATOM 5288 C C . ARG B 1 169 ? 7.558 28.103 21.340 1.00 18.67 169 ARG B C 1
ATOM 5289 O O . ARG B 1 169 ? 6.393 28.465 21.441 1.00 22.17 169 ARG B O 1
ATOM 5297 N N . THR B 1 170 ? 7.944 26.834 21.357 1.00 19.54 170 THR B N 1
ATOM 5298 C CA . THR B 1 170 ? 6.963 25.729 21.258 1.00 19.22 170 THR B CA 1
ATOM 5299 C C . THR B 1 170 ? 7.306 24.654 22.270 1.00 19.33 170 THR B C 1
ATOM 5300 O O . THR B 1 170 ? 8.302 23.956 22.082 1.00 19.96 170 THR B O 1
ATOM 5304 N N . ARG B 1 171 ? 6.533 24.595 23.369 1.00 19.54 171 ARG B N 1
ATOM 5305 C CA . ARG B 1 171 ? 6.815 23.730 24.488 1.00 18.26 171 ARG B CA 1
ATOM 5306 C C . ARG B 1 171 ? 6.069 22.387 24.360 1.00 21.20 171 ARG B C 1
ATOM 5307 O O . ARG B 1 171 ? 4.850 22.377 24.160 1.00 19.27 171 ARG B O 1
ATOM 5315 N N . ALA B 1 172 ? 6.785 21.269 24.426 1.00 19.14 172 ALA B N 1
ATOM 5316 C CA . ALA B 1 172 ? 6.073 19.968 24.339 1.00 19.62 172 ALA B CA 1
ATOM 5317 C C . ALA B 1 172 ? 5.422 19.808 25.710 1.00 21.94 172 ALA B C 1
ATOM 5318 O O . ALA B 1 172 ? 6.065 20.010 26.759 1.00 21.49 172 ALA B O 1
ATOM 5320 N N . THR B 1 173 ? 4.167 19.351 25.710 1.00 21.64 173 THR B N 1
ATOM 5321 C CA . THR B 1 173 ? 3.434 19.263 26.967 1.00 20.90 173 THR B CA 1
ATOM 5322 C C . THR B 1 173 ? 3.112 17.813 27.331 1.00 21.90 173 THR B C 1
ATOM 5323 O O . THR B 1 173 ? 2.914 17.509 28.507 1.00 23.07 173 THR B O 1
ATOM 5327 N N . SER B 1 174 ? 3.071 16.934 26.348 1.00 22.13 174 SER B N 1
ATOM 5328 C CA . SER B 1 174 ? 3.044 15.494 26.669 1.00 26.70 174 SER B CA 1
ATOM 5329 C C . SER B 1 174 ? 3.476 14.614 25.508 1.00 24.24 174 SER B C 1
ATOM 5330 O O . SER B 1 174 ? 3.571 15.061 24.363 1.00 24.03 174 SER B O 1
ATOM 5333 N N . ALA B 1 175 ? 3.909 13.399 25.845 1.00 21.32 175 ALA B N 1
ATOM 5334 C CA . ALA B 1 175 ? 4.273 12.408 24.849 1.00 21.59 175 ALA B CA 1
ATOM 5335 C C . ALA B 1 175 ? 3.807 11.060 25.431 1.00 24.27 175 ALA B C 1
ATOM 5336 O O . ALA B 1 175 ? 4.012 10.765 26.616 1.00 23.17 175 ALA B O 1
ATOM 5338 N N . ARG B 1 176 ? 3.035 10.345 24.637 1.00 22.85 176 ARG B N 1
ATOM 5339 C CA . ARG B 1 176 ? 2.494 9.062 25.112 1.00 24.82 176 ARG B CA 1
ATOM 5340 C C . ARG B 1 176 ? 2.462 8.084 23.945 1.00 26.86 176 ARG B C 1
ATOM 5341 O O . ARG B 1 176 ? 2.340 8.500 22.785 1.00 26.49 176 ARG B O 1
ATOM 5349 N N . ARG B 1 177 ? 2.594 6.789 24.242 1.00 24.78 177 ARG B N 1
ATOM 5350 C CA . ARG B 1 177 ? 2.664 5.785 23.177 1.00 25.62 177 ARG B CA 1
ATOM 5351 C C . ARG B 1 177 ? 1.240 5.290 22.951 1.00 25.54 177 ARG B C 1
ATOM 5352 O O . ARG B 1 177 ? 0.557 4.973 23.932 1.00 25.49 177 ARG B O 1
ATOM 5360 N N . GLU B 1 178 ? 0.758 5.385 21.713 1.00 25.91 178 GLU B N 1
ATOM 5361 C CA . GLU B 1 178 ? -0.522 4.775 21.351 1.00 28.46 178 GLU B CA 1
ATOM 5362 C C . GLU B 1 178 ? -0.414 4.034 20.059 1.00 30.72 178 GLU B C 1
ATOM 5363 O O . GLU B 1 178 ? -0.155 4.640 19.016 1.00 28.04 178 GLU B O 1
ATOM 5369 N N . ASN B 1 179 ? -0.860 2.775 20.104 1.00 31.50 179 ASN B N 1
ATOM 5370 C CA . ASN B 1 179 ? -0.972 2.001 18.888 1.00 32.26 179 ASN B CA 1
ATOM 5371 C C . ASN B 1 179 ? 0.353 1.934 18.150 1.00 31.00 179 ASN B C 1
ATOM 5372 O O . ASN B 1 179 ? 0.367 1.953 16.931 1.00 33.42 179 ASN B O 1
ATOM 5377 N N . GLY B 1 180 ? 1.465 1.885 18.879 1.00 28.56 180 GLY B N 1
ATOM 5378 C CA . GLY B 1 180 ? 2.764 1.672 18.256 1.00 28.72 180 GLY B CA 1
ATOM 5379 C C . GLY B 1 180 ? 3.483 2.941 17.799 1.00 28.93 180 GLY B C 1
ATOM 5380 O O . GLY B 1 180 ? 4.545 2.873 17.191 1.00 28.31 180 GLY B O 1
ATOM 5381 N N . LEU B 1 181 ? 2.873 4.085 18.057 1.00 29.29 181 LEU B N 1
ATOM 5382 C CA . LEU B 1 181 ? 3.440 5.382 17.672 1.00 29.49 181 LEU B CA 1
ATOM 5383 C C . LEU B 1 181 ? 3.493 6.291 18.900 1.00 28.02 181 LEU B C 1
ATOM 5384 O O . LEU B 1 181 ? 2.690 6.168 19.811 1.00 26.73 181 LEU B O 1
ATOM 5389 N N . TRP B 1 182 ? 4.358 7.302 18.880 1.00 25.12 182 TRP B N 1
ATOM 5390 C CA . TRP B 1 182 ? 4.217 8.378 19.838 1.00 23.53 182 TRP B CA 1
ATOM 5391 C C . TRP B 1 182 ? 3.177 9.385 19.335 1.00 20.64 182 TRP B C 1
ATOM 5392 O O . TRP B 1 182 ? 3.097 9.683 18.147 1.00 24.61 182 TRP B O 1
ATOM 5403 N N . ILE B 1 183 ? 2.368 9.894 20.250 1.00 22.14 183 ILE B N 1
ATOM 5404 C CA . ILE B 1 183 ? 1.573 11.086 20.037 1.00 22.64 183 ILE B CA 1
ATOM 5405 C C . ILE B 1 183 ? 2.200 12.178 20.921 1.00 24.57 183 ILE B C 1
ATOM 5406 O O . ILE B 1 183 ? 2.251 12.061 22.148 1.00 23.37 183 ILE B O 1
ATOM 5411 N N . VAL B 1 184 ? 2.690 13.237 20.289 1.00 23.95 184 VAL B N 1
ATOM 5412 C CA . VAL B 1 184 ? 3.343 14.308 21.039 1.00 20.09 184 VAL B CA 1
ATOM 5413 C C . VAL B 1 184 ? 2.513 15.588 20.931 1.00 18.20 184 VAL B C 1
ATOM 5414 O O . VAL B 1 184 ? 2.168 16.032 19.831 1.00 23.37 184 VAL B O 1
ATOM 5418 N N . GLU B 1 185 ? 2.211 16.173 22.078 1.00 21.20 185 GLU B N 1
ATOM 5419 C CA . GLU B 1 185 ? 1.441 17.399 22.111 1.00 20.33 185 GLU B CA 1
ATOM 5420 C C . GLU B 1 185 ? 2.375 18.531 22.520 1.00 21.75 185 GLU B C 1
ATOM 5421 O O . GLU B 1 185 ? 3.243 18.348 23.370 1.00 21.88 185 GLU B O 1
ATOM 5427 N N . ALA B 1 186 ? 2.137 19.696 21.937 1.00 22.15 186 ALA B N 1
ATOM 5428 C CA . ALA B 1 186 ? 2.951 20.869 22.261 1.00 22.89 186 ALA B CA 1
ATOM 5429 C C . ALA B 1 186 ? 2.114 22.134 22.102 1.00 22.38 186 ALA B C 1
ATOM 5430 O O . ALA B 1 186 ? 1.063 22.123 21.454 1.00 25.20 186 ALA B O 1
ATOM 5432 N N . GLU B 1 187 ? 2.563 23.224 22.706 1.00 23.49 187 GLU B N 1
ATOM 5433 C CA . GLU B 1 187 ? 1.848 24.474 22.512 1.00 23.78 187 GLU B CA 1
ATOM 5434 C C . GLU B 1 187 ? 2.754 25.668 22.321 1.00 26.25 187 GLU B C 1
ATOM 5435 O O . GLU B 1 187 ? 3.847 25.685 22.880 1.00 20.77 187 GLU B O 1
ATOM 5441 N N . ASP B 1 188 ? 2.306 26.595 21.479 1.00 23.76 188 ASP B N 1
ATOM 5442 C CA . ASP B 1 188 ? 3.004 27.866 21.277 1.00 24.56 188 ASP B CA 1
ATOM 5443 C C . ASP B 1 188 ? 2.963 28.712 22.530 1.00 25.02 188 ASP B C 1
ATOM 5444 O O . ASP B 1 188 ? 1.896 28.975 23.077 1.00 25.67 188 ASP B O 1
ATOM 5449 N N . ILE B 1 189 ? 4.139 29.119 23.015 1.00 22.29 189 ILE B N 1
ATOM 5450 C CA . ILE B 1 189 ? 4.221 29.723 24.320 1.00 21.04 189 ILE B CA 1
ATOM 5451 C C . ILE B 1 189 ? 3.622 31.145 24.301 1.00 24.12 189 ILE B C 1
ATOM 5452 O O . ILE B 1 189 ? 3.309 31.692 25.345 1.00 28.47 189 ILE B O 1
ATOM 5457 N N . ASP B 1 190 ? 3.442 31.694 23.112 1.00 26.02 190 ASP B N 1
ATOM 5458 C CA . ASP B 1 190 ? 2.893 33.041 22.982 1.00 31.29 190 ASP B CA 1
ATOM 5459 C C . ASP B 1 190 ? 1.396 32.996 22.652 1.00 32.82 190 ASP B C 1
ATOM 5460 O O . ASP B 1 190 ? 0.613 33.728 23.258 1.00 39.37 190 ASP B O 1
ATOM 5465 N N . THR B 1 191 ? 1.021 32.243 21.625 1.00 32.75 191 THR B N 1
ATOM 5466 C CA . THR B 1 191 ? -0.335 32.314 21.069 1.00 35.26 191 THR B CA 1
ATOM 5467 C C . THR B 1 191 ? -1.290 31.242 21.597 1.00 35.60 191 THR B C 1
ATOM 5468 O O . THR B 1 191 ? -2.473 31.250 21.256 1.00 36.43 191 THR B O 1
ATOM 5472 N N . GLY B 1 192 ? -0.755 30.265 22.324 1.00 34.37 192 GLY B N 1
ATOM 5473 C CA . GLY B 1 192 ? -1.526 29.105 22.792 1.00 31.74 192 GLY B CA 1
ATOM 5474 C C . GLY B 1 192 ? -1.900 28.087 21.735 1.00 29.00 192 GLY B C 1
ATOM 5475 O O . GLY B 1 192 ? -2.545 27.070 22.050 1.00 31.64 192 GLY B O 1
ATOM 5476 N N . LYS B 1 193 ? -1.451 28.284 20.501 1.00 28.70 193 LYS B N 1
ATOM 5477 C CA . LYS B 1 193 ? -1.696 27.298 19.461 1.00 28.41 193 LYS B CA 1
ATOM 5478 C C . LYS B 1 193 ? -1.251 25.904 19.878 1.00 30.74 193 LYS B C 1
ATOM 5479 O O . LYS B 1 193 ? -0.117 25.719 20.340 1.00 25.96 193 LYS B O 1
ATOM 5485 N N . LYS B 1 194 ? -2.174 24.945 19.825 1.00 27.12 194 LYS B N 1
ATOM 5486 C CA . LYS B 1 194 ? -1.840 23.579 20.234 1.00 29.93 194 LYS B CA 1
ATOM 5487 C C . LYS B 1 194 ? -1.451 22.821 19.002 1.00 27.68 194 LYS B C 1
ATOM 5488 O O . LYS B 1 194 ? -2.034 22.997 17.931 1.00 30.62 194 LYS B O 1
ATOM 5494 N N . TYR B 1 195 ? -0.520 21.896 19.174 1.00 24.66 195 TYR B N 1
ATOM 5495 C CA . TYR B 1 195 ? -0.103 21.035 18.089 1.00 25.40 195 TYR B CA 1
ATOM 5496 C C . TYR B 1 195 ? -0.216 19.613 18.594 1.00 25.06 195 TYR B C 1
ATOM 5497 O O . TYR B 1 195 ? -0.039 19.376 19.789 1.00 24.16 195 TYR B O 1
ATOM 5506 N N . SER B 1 196 ? -0.405 18.674 17.670 1.00 27.64 196 SER B N 1
ATOM 5507 C CA . SER B 1 196 ? -0.289 17.256 17.959 1.00 29.83 196 SER B CA 1
ATOM 5508 C C . SER B 1 196 ? 0.331 16.545 16.767 1.00 30.56 196 SER B C 1
ATOM 5509 O O . SER B 1 196 ? -0.115 16.708 15.624 1.00 31.53 196 SER B O 1
ATOM 5512 N N . TRP B 1 197 ? 1.379 15.774 17.014 1.00 27.19 197 TRP B N 1
ATOM 5513 C CA . TRP B 1 197 ? 2.000 14.997 15.954 1.00 27.41 197 TRP B CA 1
ATOM 5514 C C . TRP B 1 197 ? 2.044 13.533 16.343 1.00 24.82 197 TRP B C 1
ATOM 5515 O O . TRP B 1 197 ? 2.169 13.198 17.526 1.00 25.36 197 TRP B O 1
ATOM 5526 N N . GLN B 1 198 ? 2.156 12.688 15.322 1.00 27.39 198 GLN B N 1
ATOM 5527 C CA . GLN B 1 198 ? 2.550 11.292 15.505 1.00 25.53 198 GLN B CA 1
ATOM 5528 C C . GLN B 1 198 ? 4.014 11.151 15.129 1.00 23.06 198 GLN B C 1
ATOM 5529 O O . GLN B 1 198 ? 4.468 11.795 14.180 1.00 27.71 198 GLN B O 1
ATOM 5535 N N . ALA B 1 199 ? 4.743 10.287 15.823 1.00 21.11 199 ALA B N 1
ATOM 5536 C CA . ALA B 1 199 ? 6.115 10.019 15.465 1.00 24.24 199 ALA B CA 1
ATOM 5537 C C . ALA B 1 199 ? 6.444 8.574 15.717 1.00 21.18 199 ALA B C 1
ATOM 5538 O O . ALA B 1 199 ? 5.997 7.984 16.709 1.00 25.31 199 ALA B O 1
ATOM 5540 N N . ARG B 1 200 ? 7.382 8.063 14.938 1.00 22.06 200 ARG B N 1
ATOM 5541 C CA . ARG B 1 200 ? 7.895 6.719 15.175 1.00 24.72 200 ARG B CA 1
ATOM 5542 C C . ARG B 1 200 ? 8.890 6.580 16.315 1.00 25.48 200 ARG B C 1
ATOM 5543 O O . ARG B 1 200 ? 9.201 5.470 16.758 1.00 25.16 200 ARG B O 1
ATOM 5551 N N . GLY B 1 201 ? 9.496 7.694 16.733 1.00 22.50 201 GLY B N 1
ATOM 5552 C CA . GLY B 1 201 ? 10.554 7.619 17.721 1.00 21.17 201 GLY B CA 1
ATOM 5553 C C . GLY B 1 201 ? 10.658 9.011 18.343 1.00 19.42 201 GLY B C 1
ATOM 5554 O O . GLY B 1 201 ? 10.137 9.986 17.774 1.00 22.11 201 GLY B O 1
ATOM 5555 N N . LEU B 1 202 ? 11.073 9.021 19.605 1.00 21.01 202 LEU B N 1
ATOM 5556 C CA . LEU B 1 202 ? 11.098 10.233 20.432 1.00 21.39 202 LEU B CA 1
ATOM 5557 C C . LEU B 1 202 ? 12.449 10.385 21.138 1.00 21.17 202 LEU B C 1
ATOM 5558 O O . LEU B 1 202 ? 13.005 9.434 21.678 1.00 20.11 202 LEU B O 1
ATOM 5563 N N . VAL B 1 203 ? 12.974 11.613 21.140 1.00 19.80 203 VAL B N 1
ATOM 5564 C CA . VAL B 1 203 ? 14.199 11.919 21.867 1.00 17.83 203 VAL B CA 1
ATOM 5565 C C . VAL B 1 203 ? 13.911 12.978 22.932 1.00 15.90 203 VAL B C 1
ATOM 5566 O O . VAL B 1 203 ? 13.333 14.016 22.646 1.00 20.45 203 VAL B O 1
ATOM 5570 N N . ASN B 1 204 ? 14.248 12.662 24.174 1.00 16.49 204 ASN B N 1
ATOM 5571 C CA . ASN B 1 204 ? 14.116 13.574 25.294 1.00 16.07 204 ASN B CA 1
ATOM 5572 C C . ASN B 1 204 ? 15.494 14.181 25.598 1.00 15.64 204 ASN B C 1
ATOM 5573 O O . ASN B 1 204 ? 16.365 13.540 26.195 1.00 17.12 204 ASN B O 1
ATOM 5578 N N . ALA B 1 205 ? 15.780 15.273 24.878 1.00 16.44 205 ALA B N 1
ATOM 5579 C CA . ALA B 1 205 ? 17.027 16.024 25.058 1.00 15.70 205 ALA B CA 1
ATOM 5580 C C . ALA B 1 205 ? 16.800 17.371 25.771 1.00 16.71 205 ALA B C 1
ATOM 5581 O O . ALA B 1 205 ? 17.278 18.432 25.321 1.00 17.57 205 ALA B O 1
ATOM 5583 N N . THR B 1 206 ? 16.120 17.337 26.907 1.00 16.42 206 THR B N 1
ATOM 5584 C CA . THR B 1 206 ? 15.651 18.552 27.555 1.00 16.65 206 THR B CA 1
ATOM 5585 C C . THR B 1 206 ? 16.635 19.036 28.653 1.00 15.23 206 THR B C 1
ATOM 5586 O O . THR B 1 206 ? 16.289 19.880 29.461 1.00 16.76 206 THR B O 1
ATOM 5590 N N . GLY B 1 207 ? 17.857 18.502 28.676 1.00 17.64 207 GLY B N 1
ATOM 5591 C CA . GLY B 1 207 ? 18.902 19.089 29.546 1.00 16.05 207 GLY B CA 1
ATOM 5592 C C . GLY B 1 207 ? 18.561 18.956 31.037 1.00 18.57 207 GLY B C 1
ATOM 5593 O O . GLY B 1 207 ? 18.208 17.865 31.495 1.00 19.22 207 GLY B O 1
ATOM 5594 N N . PRO B 1 208 ? 18.545 20.081 31.778 1.00 17.10 208 PRO B N 1
ATOM 5595 C CA . PRO B 1 208 ? 18.154 20.113 33.184 1.00 17.80 208 PRO B CA 1
ATOM 5596 C C . PRO B 1 208 ? 16.738 19.574 33.437 1.00 16.99 208 PRO B C 1
ATOM 5597 O O . PRO B 1 208 ? 16.390 19.262 34.577 1.00 19.77 208 PRO B O 1
ATOM 5601 N N . TRP B 1 209 ? 15.899 19.592 32.400 1.00 17.06 209 TRP B N 1
ATOM 5602 C CA . TRP B 1 209 ? 14.515 19.164 32.531 1.00 19.08 209 TRP B CA 1
ATOM 5603 C C . TRP B 1 209 ? 14.330 17.678 32.195 1.00 14.13 209 TRP B C 1
ATOM 5604 O O . TRP B 1 209 ? 13.191 17.202 32.133 1.00 19.63 209 TRP B O 1
ATOM 5615 N N . VAL B 1 210 ? 15.398 16.921 31.958 1.00 16.97 210 VAL B N 1
ATOM 5616 C CA . VAL B 1 210 ? 15.246 15.577 31.390 1.00 16.93 210 VAL B CA 1
ATOM 5617 C C . VAL B 1 210 ? 14.430 14.625 32.304 1.00 18.86 210 VAL B C 1
ATOM 5618 O O . VAL B 1 210 ? 13.472 14.018 31.827 1.00 16.12 210 VAL B O 1
ATOM 5622 N N . LYS B 1 211 ? 14.666 14.669 33.611 1.00 18.26 211 LYS B N 1
ATOM 5623 C CA . LYS B 1 211 ? 13.804 13.901 34.545 1.00 21.04 211 LYS B CA 1
ATOM 5624 C C . LYS B 1 211 ? 12.410 14.527 34.702 1.00 23.11 211 LYS B C 1
ATOM 5625 O O . LYS B 1 211 ? 11.372 13.864 34.708 1.00 22.58 211 LYS B O 1
ATOM 5631 N N . GLN B 1 212 ? 12.356 15.836 34.814 1.00 21.56 212 GLN B N 1
ATOM 5632 C CA . GLN B 1 212 ? 11.046 16.488 34.840 1.00 20.93 212 GLN B CA 1
ATOM 5633 C C . GLN B 1 212 ? 10.137 16.100 33.676 1.00 23.29 212 GLN B C 1
ATOM 5634 O O . GLN B 1 212 ? 8.916 15.909 33.849 1.00 26.02 212 GLN B O 1
ATOM 5640 N N . PHE B 1 213 ? 10.705 15.984 32.477 1.00 20.24 213 PHE B N 1
ATOM 5641 C CA . PHE B 1 213 ? 9.884 15.571 31.352 1.00 23.51 213 PHE B CA 1
ATOM 5642 C C . PHE B 1 213 ? 9.385 14.120 31.479 1.00 25.08 213 PHE B C 1
ATOM 5643 O O . PHE B 1 213 ? 8.230 13.824 31.146 1.00 23.96 213 PHE B O 1
ATOM 5651 N N . PHE B 1 214 ? 10.224 13.216 31.992 1.00 25.53 214 PHE B N 1
ATOM 5652 C CA . PHE B 1 214 ? 9.720 11.874 32.310 1.00 23.15 214 PHE B CA 1
ATOM 5653 C C . PHE B 1 214 ? 8.527 11.982 33.262 1.00 23.95 214 PHE B C 1
ATOM 5654 O O . PHE B 1 214 ? 7.488 11.337 33.062 1.00 26.94 214 PHE B O 1
ATOM 5662 N N . ASP B 1 215 ? 8.686 12.773 34.311 1.00 24.24 215 ASP B N 1
ATOM 5663 C CA . ASP B 1 215 ? 7.731 12.770 35.433 1.00 27.63 215 ASP B CA 1
ATOM 5664 C C . ASP B 1 215 ? 6.426 13.439 35.023 1.00 29.05 215 ASP B C 1
ATOM 5665 O O . ASP B 1 215 ? 5.342 12.879 35.249 1.00 29.65 215 ASP B O 1
ATOM 5670 N N . ASP B 1 216 ? 6.528 14.576 34.340 1.00 26.37 216 ASP B N 1
ATOM 5671 C CA . ASP B 1 216 ? 5.367 15.446 34.092 1.00 26.76 216 ASP B CA 1
ATOM 5672 C C . ASP B 1 216 ? 4.839 15.323 32.671 1.00 26.66 216 ASP B C 1
ATOM 5673 O O . ASP B 1 216 ? 3.676 15.613 32.403 1.00 29.24 216 ASP B O 1
ATOM 5678 N N . GLY B 1 217 ? 5.723 14.993 31.735 1.00 23.42 217 GLY B N 1
ATOM 5679 C CA . GLY B 1 217 ? 5.373 14.956 30.328 1.00 26.43 217 GLY B CA 1
ATOM 5680 C C . GLY B 1 217 ? 4.948 13.555 29.894 1.00 27.72 217 GLY B C 1
ATOM 5681 O O . GLY B 1 217 ? 4.178 13.401 28.943 1.00 26.84 217 GLY B O 1
ATOM 5682 N N . MET B 1 218 ? 5.545 12.517 30.493 1.00 26.28 218 MET B N 1
ATOM 5683 C CA . MET B 1 218 ? 5.385 11.175 29.937 1.00 24.85 218 MET B CA 1
ATOM 5684 C C . MET B 1 218 ? 4.806 10.164 30.929 1.00 28.56 218 MET B C 1
ATOM 5685 O O . MET B 1 218 ? 4.316 9.107 30.492 1.00 25.52 218 MET B O 1
ATOM 5690 N N . HIS B 1 219 ? 4.778 10.548 32.207 1.00 27.02 219 HIS B N 1
ATOM 5691 C CA . HIS B 1 219 ? 4.457 9.661 33.336 1.00 28.67 219 HIS B CA 1
ATOM 5692 C C . HIS B 1 219 ? 5.198 8.331 33.238 1.00 29.79 219 HIS B C 1
ATOM 5693 O O . HIS B 1 219 ? 4.599 7.267 33.404 1.00 29.76 219 HIS B O 1
ATOM 5700 N N . LEU B 1 220 ? 6.486 8.388 32.907 1.00 26.93 220 LEU B N 1
ATOM 5701 C CA . LEU B 1 220 ? 7.328 7.185 32.797 1.00 26.29 220 LEU B CA 1
ATOM 5702 C C . LEU B 1 220 ? 8.487 7.315 33.780 1.00 28.43 220 LEU B C 1
ATOM 5703 O O . LEU B 1 220 ? 8.944 8.414 34.078 1.00 28.42 220 LEU B O 1
ATOM 5708 N N . PRO B 1 221 ? 9.008 6.185 34.273 1.00 27.87 221 PRO B N 1
ATOM 5709 C CA . PRO B 1 221 ? 10.078 6.313 35.266 1.00 28.08 221 PRO B CA 1
ATOM 5710 C C . PRO B 1 221 ? 11.377 6.723 34.586 1.00 25.81 221 PRO B C 1
ATOM 5711 O O . PRO B 1 221 ? 11.801 6.078 33.641 1.00 26.26 221 PRO B O 1
ATOM 5715 N N . SER B 1 222 ? 12.027 7.772 35.093 1.00 26.06 222 SER B N 1
ATOM 5716 C CA . SER B 1 222 ? 13.358 8.117 34.611 1.00 23.82 222 SER B CA 1
ATOM 5717 C C . SER B 1 222 ? 14.379 7.036 34.951 1.00 21.57 222 SER B C 1
ATOM 5718 O O . SER B 1 222 ? 14.425 6.580 36.095 1.00 23.85 222 SER B O 1
ATOM 5721 N N . PRO B 1 223 ? 15.218 6.666 33.982 1.00 25.51 223 PRO B N 1
ATOM 5722 C CA . PRO B 1 223 ? 16.259 5.672 34.326 1.00 27.51 223 PRO B CA 1
ATOM 5723 C C . PRO B 1 223 ? 17.317 6.197 35.313 1.00 31.68 223 PRO B C 1
ATOM 5724 O O . PRO B 1 223 ? 18.023 5.401 35.935 1.00 29.32 223 PRO B O 1
ATOM 5728 N N . TYR B 1 224 ? 17.531 7.516 35.335 1.00 31.12 224 TYR B N 1
ATOM 5729 C CA . TYR B 1 224 ? 18.567 8.112 36.171 1.00 33.16 224 TYR B CA 1
ATOM 5730 C C . TYR B 1 224 ? 18.040 9.375 36.837 1.00 37.12 224 TYR B C 1
ATOM 5731 O O . TYR B 1 224 ? 16.999 9.915 36.434 1.00 34.01 224 TYR B O 1
ATOM 5740 N N . GLY B 1 225 ? 18.808 9.866 37.807 1.00 39.37 225 GLY B N 1
ATOM 5741 C CA . GLY B 1 225 ? 18.333 10.840 38.784 1.00 41.10 225 GLY B CA 1
ATOM 5742 C C . GLY B 1 225 ? 18.598 12.324 38.644 1.00 43.62 225 GLY B C 1
ATOM 5743 O O . GLY B 1 225 ? 17.954 13.100 39.341 1.00 45.01 225 GLY B O 1
ATOM 5744 N N . ILE B 1 226 ? 19.527 12.750 37.793 1.00 44.49 226 ILE B N 1
ATOM 5745 C CA . ILE B 1 226 ? 19.893 14.182 37.633 1.00 43.68 226 ILE B CA 1
ATOM 5746 C C . ILE B 1 226 ? 20.354 15.057 38.834 1.00 42.63 226 ILE B C 1
ATOM 5747 O O . ILE B 1 226 ? 19.567 15.476 39.701 1.00 41.11 226 ILE B O 1
ATOM 5752 N N . ARG B 1 227 ? 21.643 15.389 38.811 1.00 39.48 227 ARG B N 1
ATOM 5753 C CA . ARG B 1 227 ? 22.211 16.391 39.704 1.00 37.54 227 ARG B CA 1
ATOM 5754 C C . ARG B 1 227 ? 22.314 17.719 38.983 1.00 34.84 227 ARG B C 1
ATOM 5755 O O . ARG B 1 227 ? 23.076 17.823 38.003 1.00 36.02 227 ARG B O 1
ATOM 5763 N N . LEU B 1 228 ? 21.605 18.733 39.483 1.00 29.18 228 LEU B N 1
ATOM 5764 C CA . LEU B 1 228 ? 21.726 20.082 38.918 1.00 23.19 228 LEU B CA 1
ATOM 5765 C C . LEU B 1 228 ? 22.814 20.863 39.634 1.00 21.17 228 LEU B C 1
ATOM 5766 O O . LEU B 1 228 ? 22.692 21.135 40.844 1.00 23.40 228 LEU B O 1
ATOM 5771 N N . ILE B 1 229 ? 23.905 21.100 38.926 1.00 19.27 229 ILE B N 1
ATOM 5772 C CA . ILE B 1 229 ? 25.054 21.747 39.555 1.00 18.89 229 ILE B CA 1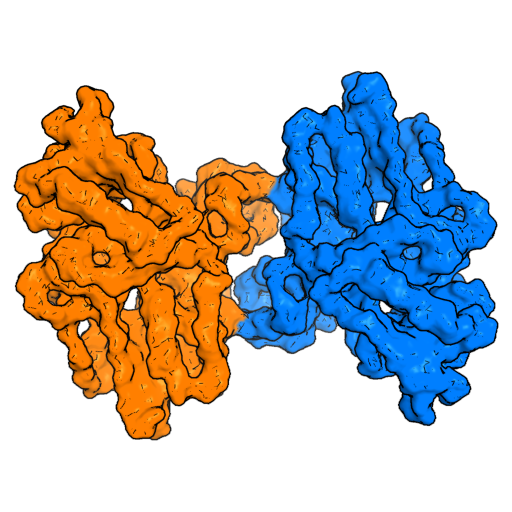
ATOM 5773 C C . ILE B 1 229 ? 25.244 23.098 38.857 1.00 18.48 229 ILE B C 1
ATOM 5774 O O . ILE B 1 229 ? 25.706 23.129 37.697 1.00 20.49 229 ILE B O 1
ATOM 5779 N N . LYS B 1 230 ? 24.925 24.184 39.575 1.00 18.29 230 LYS B N 1
ATOM 5780 C CA . LYS B 1 230 ? 25.021 25.551 39.030 1.00 17.48 230 LYS B CA 1
ATOM 5781 C C . LYS B 1 230 ? 26.499 25.913 38.860 1.00 15.37 230 LYS B C 1
ATOM 5782 O O . LYS B 1 230 ? 27.351 25.508 39.663 1.00 16.78 230 LYS B O 1
ATOM 5788 N N . GLY B 1 231 ? 26.812 26.614 37.777 1.00 14.74 231 GLY B N 1
ATOM 5789 C CA . GLY B 1 231 ? 28.134 27.260 37.645 1.00 15.60 231 GLY B CA 1
ATOM 5790 C C . GLY B 1 231 ? 27.864 28.647 37.071 1.00 14.29 231 GLY B C 1
ATOM 5791 O O . GLY B 1 231 ? 27.024 28.812 36.166 1.00 15.97 231 GLY B O 1
ATOM 5792 N N . SER B 1 232 ? 28.638 29.630 37.519 1.00 12.57 232 SER B N 1
ATOM 5793 C CA . SER B 1 232 ? 28.485 30.988 37.057 1.00 15.38 232 SER B CA 1
ATOM 5794 C C . SER B 1 232 ? 29.803 31.519 36.531 1.00 15.58 232 SER B C 1
ATOM 5795 O O . SER B 1 232 ? 30.862 30.928 36.789 1.00 15.63 232 SER B O 1
ATOM 5798 N N . HIS B 1 233 ? 29.699 32.593 35.743 1.00 14.56 233 HIS B N 1
ATOM 5799 C CA . HIS B 1 233 ? 30.876 33.295 35.182 1.00 13.31 233 HIS B CA 1
ATOM 5800 C C . HIS B 1 233 ? 30.717 34.777 35.465 1.00 12.43 233 HIS B C 1
ATOM 5801 O O . HIS B 1 233 ? 29.602 35.359 35.503 1.00 14.20 233 HIS B O 1
ATOM 5808 N N . ILE B 1 234 ? 31.858 35.459 35.595 1.00 13.32 234 ILE B N 1
ATOM 5809 C CA . ILE B 1 234 ? 31.779 36.917 35.628 1.00 13.35 234 ILE B CA 1
ATOM 5810 C C . ILE B 1 234 ? 32.543 37.467 34.397 1.00 13.63 234 ILE B C 1
ATOM 5811 O O . ILE B 1 234 ? 33.495 36.825 33.939 1.00 15.59 234 ILE B O 1
ATOM 5816 N N . VAL B 1 235 ? 32.230 38.687 33.976 1.00 13.90 235 VAL B N 1
ATOM 5817 C CA . VAL B 1 235 ? 32.916 39.258 32.803 1.00 14.06 235 VAL B CA 1
ATOM 5818 C C . VAL B 1 235 ? 33.444 40.616 33.256 1.00 13.25 235 VAL B C 1
ATOM 5819 O O . VAL B 1 235 ? 32.719 41.396 33.848 1.00 15.26 235 VAL B O 1
ATOM 5823 N N . VAL B 1 236 ? 34.683 40.885 32.894 1.00 15.19 236 VAL B N 1
ATOM 5824 C CA . VAL B 1 236 ? 35.340 42.171 33.209 1.00 17.24 236 VAL B CA 1
ATOM 5825 C C . VAL B 1 236 ? 36.054 42.708 31.962 1.00 18.39 236 VAL B C 1
ATOM 5826 O O . VAL B 1 236 ? 36.350 41.958 31.029 1.00 16.97 236 VAL B O 1
ATOM 5830 N N . PRO B 1 237 ? 36.288 44.043 31.903 1.00 18.93 237 PRO B N 1
ATOM 5831 C CA . PRO B 1 237 ? 37.152 44.535 30.844 1.00 20.78 237 PRO B CA 1
ATOM 5832 C C . PRO B 1 237 ? 38.440 43.703 30.885 1.00 18.57 237 PRO B C 1
ATOM 5833 O O . PRO B 1 237 ? 38.892 43.349 31.966 1.00 21.05 237 PRO B O 1
ATOM 5837 N N . ARG B 1 238 ? 39.004 43.389 29.725 1.00 18.76 238 ARG B N 1
ATOM 5838 C CA . ARG B 1 238 ? 40.129 42.476 29.613 1.00 18.19 238 ARG B CA 1
ATOM 5839 C C . ARG B 1 238 ? 41.258 42.763 30.601 1.00 22.90 238 ARG B C 1
ATOM 5840 O O . ARG B 1 238 ? 41.640 43.928 30.806 1.00 20.20 238 ARG B O 1
ATOM 5848 N N . VAL B 1 239 ? 41.653 41.727 31.346 1.00 18.14 239 VAL B N 1
ATOM 5849 C CA . VAL B 1 239 ? 42.551 41.895 32.486 1.00 21.99 239 VAL B CA 1
ATOM 5850 C C . VAL B 1 239 ? 44.013 42.119 32.099 1.00 23.44 239 VAL B C 1
ATOM 5851 O O . VAL B 1 239 ? 44.797 42.599 32.932 1.00 23.61 239 VAL B O 1
ATOM 5855 N N . HIS B 1 240 ? 44.342 41.785 30.849 1.00 24.45 240 HIS B N 1
ATOM 5856 C CA . HIS B 1 240 ? 45.650 42.019 30.220 1.00 25.25 240 HIS B CA 1
ATOM 5857 C C . HIS B 1 240 ? 45.444 41.924 28.716 1.00 25.78 240 HIS B C 1
ATOM 5858 O O . HIS B 1 240 ? 44.360 41.533 28.260 1.00 24.53 240 HIS B O 1
ATOM 5865 N N . THR B 1 241 ? 46.469 42.267 27.933 1.00 25.92 241 THR B N 1
ATOM 5866 C CA . THR B 1 241 ? 46.331 42.216 26.479 1.00 25.54 241 THR B CA 1
ATOM 5867 C C . THR B 1 241 ? 46.844 40.918 25.828 1.00 28.86 241 THR B C 1
ATOM 5868 O O . THR B 1 241 ? 47.062 40.859 24.615 1.00 28.46 241 THR B O 1
ATOM 5872 N N . GLN B 1 242 ? 47.114 39.896 26.632 1.00 27.78 242 GLN B N 1
ATOM 5873 C CA . GLN B 1 242 ? 47.610 38.643 26.087 1.00 28.10 242 GLN B CA 1
ATOM 5874 C C . GLN B 1 242 ? 46.514 37.787 25.430 1.00 29.18 242 GLN B C 1
ATOM 5875 O O . GLN B 1 242 ? 45.350 37.866 25.800 1.00 28.98 242 GLN B O 1
ATOM 5881 N N . LYS B 1 243 ? 46.881 37.011 24.416 1.00 26.72 243 LYS B N 1
ATOM 5882 C CA . LYS B 1 243 ? 45.925 36.163 23.711 1.00 28.17 243 LYS B CA 1
ATOM 5883 C C . LYS B 1 243 ? 45.625 34.876 24.468 1.00 25.16 243 LYS B C 1
ATOM 5884 O O . LYS B 1 243 ? 44.718 34.134 24.082 1.00 25.39 243 LYS B O 1
ATOM 5890 N N . GLN B 1 244 ? 46.528 34.491 25.368 1.00 25.49 244 GLN B N 1
ATOM 5891 C CA . GLN B 1 244 ? 46.392 33.225 26.098 1.00 24.47 244 GLN B CA 1
ATOM 5892 C C . GLN B 1 244 ? 45.288 33.270 27.172 1.00 19.66 244 GLN B C 1
ATOM 5893 O O . GLN B 1 244 ? 45.084 34.282 27.865 1.00 21.90 244 GLN B O 1
ATOM 5899 N N . ALA B 1 245 ? 44.673 32.111 27.370 1.00 20.30 245 ALA B N 1
ATOM 5900 C CA . ALA B 1 245 ? 43.848 31.926 28.568 1.00 20.55 245 ALA B CA 1
ATOM 5901 C C . ALA B 1 245 ? 44.752 31.494 29.685 1.00 20.20 245 ALA B C 1
ATOM 5902 O O . ALA B 1 245 ? 45.818 30.908 29.440 1.00 22.97 245 ALA B O 1
ATOM 5904 N N . TYR B 1 246 ? 44.283 31.678 30.915 1.00 19.41 246 TYR B N 1
ATOM 5905 C CA . TYR B 1 246 ? 44.937 31.065 32.060 1.00 17.91 246 TYR B CA 1
ATOM 5906 C C . TYR B 1 246 ? 43.984 30.055 32.716 1.00 20.58 246 TYR B C 1
ATOM 5907 O O . TYR B 1 246 ? 42.776 30.306 32.794 1.00 19.33 246 TYR B O 1
ATOM 5916 N N . ILE B 1 247 ? 44.565 28.962 33.204 1.00 18.92 247 ILE B N 1
ATOM 5917 C CA . ILE B 1 247 ? 43.841 27.993 34.045 1.00 20.43 247 ILE B CA 1
ATOM 5918 C C . ILE B 1 247 ? 44.494 28.037 35.425 1.00 20.86 247 ILE B C 1
ATOM 5919 O O . ILE B 1 247 ? 45.689 27.746 35.543 1.00 22.23 247 ILE B O 1
ATOM 5924 N N . LEU B 1 248 ? 43.710 28.404 36.435 1.00 18.09 248 LEU B N 1
ATOM 5925 C CA . LEU B 1 248 ? 44.158 28.701 37.785 1.00 18.00 248 LEU B CA 1
ATOM 5926 C C . LEU B 1 248 ? 43.820 27.548 38.723 1.00 24.00 248 LEU B C 1
ATOM 5927 O O . LEU B 1 248 ? 42.667 27.098 38.799 1.00 20.82 248 LEU B O 1
ATOM 5932 N N . GLN B 1 249 ? 44.840 27.028 39.393 1.00 22.24 249 GLN B N 1
ATOM 5933 C CA . GLN B 1 249 ? 44.621 26.011 40.419 1.00 22.43 249 GLN B CA 1
ATOM 5934 C C . GLN B 1 249 ? 44.192 26.635 41.737 1.00 21.75 249 GLN B C 1
ATOM 5935 O O . GLN B 1 249 ? 44.963 27.367 42.390 1.00 24.73 249 GLN B O 1
ATOM 5941 N N . ASN B 1 250 ? 42.968 26.333 42.167 1.00 18.84 250 ASN B N 1
ATOM 5942 C CA . ASN B 1 250 ? 42.455 26.921 43.402 1.00 18.75 250 ASN B CA 1
ATOM 5943 C C . ASN B 1 250 ? 42.775 26.019 44.606 1.00 20.44 250 ASN B C 1
ATOM 5944 O O . ASN B 1 250 ? 43.061 24.830 44.465 1.00 21.79 250 ASN B O 1
ATOM 5949 N N . GLU B 1 251 ? 42.577 26.573 45.798 1.00 20.38 251 GLU B N 1
ATOM 5950 C CA . GLU B 1 251 ? 43.013 25.894 47.023 1.00 25.75 251 GLU B CA 1
ATOM 5951 C C . GLU B 1 251 ? 42.134 24.682 47.341 1.00 26.75 251 GLU B C 1
ATOM 5952 O O . GLU B 1 251 ? 42.533 23.797 48.117 1.00 26.93 251 GLU B O 1
ATOM 5958 N N . ASP B 1 252 ? 40.921 24.687 46.792 1.00 22.12 252 ASP B N 1
ATOM 5959 C CA . ASP B 1 252 ? 39.944 23.583 46.887 1.00 23.43 252 ASP B CA 1
ATOM 5960 C C . ASP B 1 252 ? 40.110 22.447 45.853 1.00 22.95 252 ASP B C 1
ATOM 5961 O O . ASP B 1 252 ? 39.239 21.577 45.710 1.00 20.69 252 ASP B O 1
ATOM 5966 N N . LYS B 1 253 ? 41.189 22.504 45.064 1.00 22.26 253 LYS B N 1
ATOM 59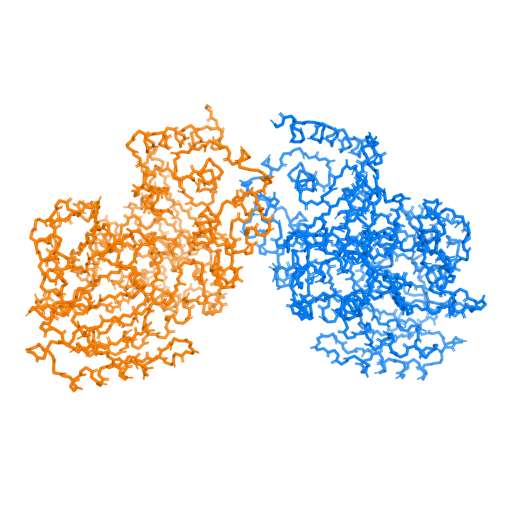67 C CA . LYS B 1 253 ? 41.496 21.547 43.999 1.00 22.64 253 LYS B CA 1
ATOM 5968 C C . LYS B 1 253 ? 40.717 21.691 42.691 1.00 20.24 253 LYS B C 1
ATOM 5969 O O . LYS B 1 253 ? 40.955 20.951 41.717 1.00 22.06 253 LYS B O 1
ATOM 5975 N N . ARG B 1 254 ? 39.802 22.664 42.653 1.00 19.63 254 ARG B N 1
ATOM 5976 C CA . ARG B 1 254 ? 39.142 23.045 41.423 1.00 17.06 254 ARG B CA 1
ATOM 5977 C C . ARG B 1 254 ? 40.087 23.907 40.596 1.00 19.14 254 ARG B C 1
ATOM 5978 O O . ARG B 1 254 ? 41.040 24.496 41.126 1.00 20.89 254 ARG B O 1
ATOM 5986 N N . ILE B 1 255 ? 39.758 24.041 39.313 1.00 17.89 255 ILE B N 1
ATOM 5987 C CA . ILE B 1 255 ? 40.433 24.970 38.413 1.00 18.36 255 ILE B CA 1
ATOM 5988 C C . ILE B 1 255 ? 39.446 26.011 37.869 1.00 21.16 255 ILE B C 1
ATOM 5989 O O . ILE B 1 255 ? 38.303 25.690 37.544 1.00 19.17 255 ILE B O 1
ATOM 5994 N N . VAL B 1 256 ? 39.903 27.257 37.777 1.00 18.03 256 VAL B N 1
ATOM 5995 C CA . VAL B 1 256 ? 39.092 28.388 37.292 1.00 17.97 256 VAL B CA 1
ATOM 5996 C C . VAL B 1 256 ? 39.845 29.002 36.122 1.00 18.99 256 VAL B C 1
ATOM 5997 O O . VAL B 1 256 ? 41.070 29.126 36.179 1.00 18.43 256 VAL B O 1
ATOM 6001 N N . PHE B 1 257 ? 39.095 29.335 35.072 1.00 15.73 257 PHE B N 1
ATOM 6002 C CA . PHE B 1 257 ? 39.659 29.872 33.841 1.00 18.27 257 PHE B CA 1
ATOM 6003 C C . PHE B 1 257 ? 39.568 31.371 33.846 1.00 18.16 257 PHE B C 1
ATOM 6004 O O . PHE B 1 257 ? 38.590 31.960 34.362 1.00 17.30 257 PHE B O 1
ATOM 6012 N N . VAL B 1 258 ? 40.519 31.994 33.134 1.00 16.03 258 VAL B N 1
ATOM 6013 C CA . VAL B 1 258 ? 40.457 33.427 32.807 1.00 16.89 258 VAL B CA 1
ATOM 6014 C C . VAL B 1 258 ? 40.703 33.497 31.282 1.00 17.52 258 VAL B C 1
ATOM 6015 O O . VAL B 1 258 ? 41.827 33.275 30.818 1.00 18.88 258 VAL B O 1
ATOM 6019 N N . ILE B 1 259 ? 39.652 33.760 30.510 1.00 17.13 259 ILE B N 1
ATOM 6020 C CA . ILE B 1 259 ? 39.610 33.518 29.068 1.00 17.47 259 ILE B CA 1
ATOM 6021 C C . ILE B 1 259 ? 39.401 34.849 28.363 1.00 18.62 259 ILE B C 1
ATOM 6022 O O . ILE B 1 259 ? 38.480 35.600 28.669 1.00 17.68 259 ILE B O 1
ATOM 6027 N N . PRO B 1 260 ? 40.278 35.171 27.405 1.00 19.77 260 PRO B N 1
ATOM 6028 C CA . PRO B 1 260 ? 40.060 36.411 26.628 1.00 16.66 260 PRO B CA 1
ATOM 6029 C C . PRO B 1 260 ? 38.772 36.273 25.807 1.00 16.70 260 PRO B C 1
ATOM 6030 O O . PRO B 1 260 ? 38.484 35.191 25.307 1.00 19.55 260 PRO B O 1
ATOM 6034 N N . TRP B 1 261 ? 37.988 37.340 25.724 1.00 18.68 261 TRP B N 1
ATOM 6035 C CA . TRP B 1 261 ? 36.678 37.242 25.089 1.00 16.02 261 TRP B CA 1
ATOM 6036 C C . TRP B 1 261 ? 36.445 38.503 24.248 1.00 18.26 261 TRP B C 1
ATOM 6037 O O . TRP B 1 261 ? 36.326 39.638 24.773 1.00 16.23 261 TRP B O 1
ATOM 6048 N N . MET B 1 262 ? 36.225 38.257 22.961 1.00 17.13 262 MET B N 1
ATOM 6049 C CA . MET B 1 262 ? 35.831 39.308 22.042 1.00 20.11 262 MET B CA 1
ATOM 6050 C C . MET B 1 262 ? 36.803 40.495 22.051 1.00 21.19 262 MET B C 1
ATOM 6051 O O . MET B 1 262 ? 36.384 41.615 21.853 1.00 26.21 262 MET B O 1
ATOM 6056 N N . ASP B 1 263 ? 38.088 40.212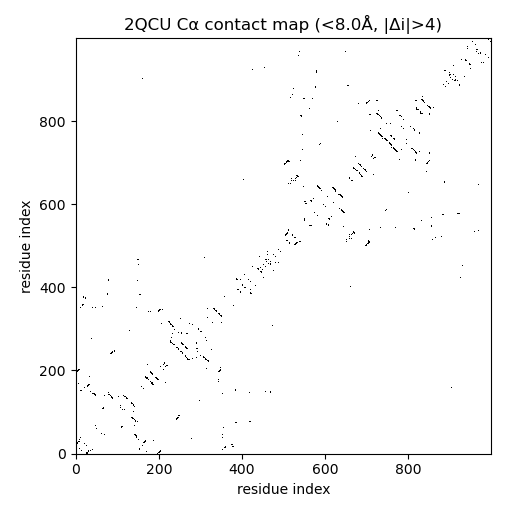 22.187 1.00 23.01 263 ASP B N 1
ATOM 6057 C CA . ASP B 1 263 ? 39.132 41.278 22.124 1.00 23.52 263 ASP B CA 1
ATOM 6058 C C . ASP B 1 263 ? 39.093 42.349 23.231 1.00 25.88 263 ASP B C 1
ATOM 6059 O O . ASP B 1 263 ? 40.036 43.142 23.349 1.00 27.38 263 ASP B O 1
ATOM 6064 N N . GLU B 1 264 ? 38.029 42.438 24.023 1.00 23.05 264 GLU B N 1
ATOM 6065 C CA . GLU B 1 264 ? 37.783 43.612 24.884 1.00 23.44 264 GLU B CA 1
ATOM 6066 C C . GLU B 1 264 ? 37.541 43.172 26.332 1.00 22.27 264 GLU B C 1
ATOM 6067 O O . GLU B 1 264 ? 37.594 43.989 27.247 1.00 22.62 264 GLU B O 1
ATOM 6073 N N . PHE B 1 265 ? 37.239 41.889 26.524 1.00 17.29 265 PHE B N 1
ATOM 6074 C CA . PHE B 1 265 ? 36.841 41.436 27.856 1.00 17.21 265 PHE B CA 1
ATOM 6075 C C . PHE B 1 265 ? 37.663 40.212 28.300 1.00 16.00 265 PHE B C 1
ATOM 6076 O O . PHE B 1 265 ? 38.326 39.572 27.482 1.00 18.38 265 PHE B O 1
ATOM 6084 N N . SER B 1 266 ? 37.468 39.791 29.557 1.00 16.40 266 SER B N 1
ATOM 6085 C CA . SER B 1 266 ? 37.932 38.479 30.025 1.00 15.77 266 SER B CA 1
ATOM 6086 C C . SER B 1 266 ? 36.750 37.830 30.756 1.00 15.02 266 SER B C 1
ATOM 6087 O O . SER B 1 266 ? 36.000 38.544 31.413 1.00 15.26 266 SER B O 1
ATOM 6090 N N . ILE B 1 267 ? 36.509 36.558 30.479 1.00 15.50 267 ILE B N 1
ATOM 6091 C CA . ILE B 1 267 ? 35.533 35.780 31.257 1.00 15.95 267 ILE B CA 1
ATOM 6092 C C . ILE B 1 267 ? 36.282 35.023 32.332 1.00 16.08 267 ILE B C 1
ATOM 6093 O O . ILE B 1 267 ? 37.287 34.347 32.054 1.00 18.16 267 ILE B O 1
ATOM 6098 N N . ILE B 1 268 ? 35.757 35.082 33.558 1.00 14.96 268 ILE B N 1
ATOM 6099 C CA . ILE B 1 268 ? 36.336 34.265 34.630 1.00 13.48 268 ILE B CA 1
ATOM 6100 C C . ILE B 1 268 ? 35.271 33.310 35.156 1.00 12.85 268 ILE B C 1
ATOM 6101 O O . ILE B 1 268 ? 34.186 33.765 35.518 1.00 13.60 268 ILE B O 1
ATOM 6106 N N . GLY B 1 269 ? 35.604 32.034 35.184 1.00 14.86 269 GLY B N 1
ATOM 6107 C CA . GLY B 1 269 ? 34.652 31.034 35.705 1.00 16.36 269 GLY B CA 1
ATOM 6108 C C . GLY B 1 269 ? 35.287 29.658 35.656 1.00 16.97 269 GLY B C 1
ATOM 6109 O O . GLY B 1 269 ? 36.393 29.519 35.140 1.00 19.78 269 GLY B O 1
ATOM 6110 N N . THR B 1 270 ? 34.625 28.663 36.249 1.00 16.73 270 THR B N 1
ATOM 6111 C CA . THR B 1 270 ? 33.330 28.862 36.907 1.00 14.39 270 THR B CA 1
ATOM 6112 C C . THR B 1 270 ? 33.279 28.366 38.362 1.00 16.46 270 THR B C 1
ATOM 6113 O O . THR B 1 270 ? 34.274 28.424 39.084 1.00 16.58 270 THR B O 1
ATOM 6117 N N . THR B 1 271 ? 32.106 27.886 38.777 1.00 16.59 271 THR B N 1
ATOM 6118 C CA . THR B 1 271 ? 31.853 27.441 40.152 1.00 16.60 271 THR B CA 1
ATOM 6119 C C . THR B 1 271 ? 31.063 26.131 40.078 1.00 15.93 271 THR B C 1
ATOM 6120 O O . THR B 1 271 ? 30.691 25.710 38.994 1.00 15.40 271 THR B O 1
ATOM 6124 N N . ASP B 1 272 ? 30.856 25.485 41.227 1.00 17.90 272 ASP B N 1
ATOM 6125 C CA . ASP B 1 272 ? 30.183 24.146 41.280 1.00 19.71 272 ASP B CA 1
ATOM 6126 C C . ASP B 1 272 ? 29.313 24.263 42.529 1.00 20.41 272 ASP B C 1
ATOM 6127 O O . ASP B 1 272 ? 29.830 24.109 43.642 1.00 22.82 272 ASP B O 1
ATOM 6132 N N . VAL B 1 273 ? 28.029 24.565 42.370 1.00 16.78 273 VAL B N 1
ATOM 6133 C CA . VAL B 1 273 ? 27.128 24.860 43.485 1.00 19.75 273 VAL B CA 1
ATOM 6134 C C . VAL B 1 273 ? 25.872 23.961 43.325 1.00 20.50 273 VAL B C 1
ATOM 6135 O O . VAL B 1 273 ? 25.149 24.070 42.360 1.00 19.70 273 VAL B O 1
ATOM 6139 N N . GLU B 1 274 ? 25.641 23.037 44.248 1.00 23.51 274 GLU B N 1
ATOM 6140 C CA . GLU B 1 274 ? 24.437 22.217 44.106 1.00 24.80 274 GLU B CA 1
ATOM 6141 C C . GLU B 1 274 ? 23.212 23.124 44.115 1.00 22.34 274 GLU B C 1
ATOM 6142 O O . GLU B 1 274 ? 23.122 24.055 44.905 1.00 22.68 274 GLU B O 1
ATOM 6148 N N . TYR B 1 275 ? 22.290 22.879 43.195 1.00 22.21 275 TYR B N 1
ATOM 6149 C CA . TYR B 1 275 ? 21.205 23.806 42.915 1.00 22.65 275 TYR B CA 1
ATOM 6150 C C . TYR B 1 275 ? 19.889 23.030 42.997 1.00 25.24 275 TYR B C 1
ATOM 6151 O O . TYR B 1 275 ? 19.773 21.919 42.465 1.00 25.46 275 TYR B O 1
ATOM 6160 N N . LYS B 1 276 ? 18.887 23.659 43.573 1.00 30.28 276 LYS B N 1
ATOM 6161 C CA . LYS B 1 276 ? 17.560 23.042 43.593 1.00 37.07 276 LYS B CA 1
ATOM 6162 C C . LYS B 1 276 ? 16.575 24.111 43.177 1.00 38.75 276 LYS B C 1
ATOM 6163 O O . LYS B 1 276 ? 16.685 25.269 43.583 1.00 40.00 276 LYS B O 1
ATOM 6169 N N . GLY B 1 277 ? 15.588 23.714 42.383 1.00 42.00 277 GLY B N 1
ATOM 6170 C CA . GLY B 1 277 ? 14.577 24.658 41.953 1.00 41.44 277 GLY B CA 1
ATOM 6171 C C . GLY B 1 277 ? 14.583 24.769 40.451 1.00 40.77 277 GLY B C 1
ATOM 6172 O O . GLY B 1 277 ? 15.037 23.868 39.746 1.00 40.39 277 GLY B O 1
ATOM 6173 N N . ASP B 1 278 ? 14.048 25.883 39.973 1.00 39.68 278 ASP B N 1
ATOM 6174 C CA . ASP B 1 278 ? 13.744 26.084 38.573 1.00 38.19 278 ASP B CA 1
ATOM 6175 C C . ASP B 1 278 ? 15.015 26.470 37.807 1.00 35.47 278 ASP B C 1
ATOM 6176 O O . ASP B 1 278 ? 15.547 27.565 38.031 1.00 32.64 278 ASP B O 1
ATOM 6181 N N . PRO B 1 279 ? 15.423 25.646 36.815 1.00 33.09 279 PRO B N 1
ATOM 6182 C CA . PRO B 1 279 ? 16.622 26.017 36.071 1.00 32.00 279 PRO B CA 1
ATOM 6183 C C . PRO B 1 279 ? 16.519 27.392 35.406 1.00 32.48 279 PRO B C 1
ATOM 6184 O O . PRO B 1 279 ? 17.550 28.018 35.178 1.00 34.54 279 PRO B O 1
ATOM 6188 N N . LYS B 1 280 ? 15.314 27.899 35.146 1.00 29.38 280 LYS B N 1
ATOM 6189 C CA . LYS B 1 280 ? 15.236 29.202 34.490 1.00 32.90 280 LYS B CA 1
ATOM 6190 C C . LYS B 1 280 ? 15.538 30.363 35.433 1.00 29.56 280 LYS B C 1
ATOM 6191 O O . LYS B 1 280 ? 15.923 31.426 34.986 1.00 34.49 280 LYS B O 1
ATOM 6197 N N . ALA B 1 281 ? 15.572 30.083 36.725 1.00 28.69 281 ALA B N 1
ATOM 6198 C CA . ALA B 1 281 ? 15.750 31.130 37.744 1.00 28.57 281 ALA B CA 1
ATOM 6199 C C . ALA B 1 281 ? 17.223 31.319 38.109 1.00 23.55 281 ALA B C 1
ATOM 6200 O O . ALA B 1 281 ? 17.528 32.068 39.033 1.00 27.76 281 ALA B O 1
ATOM 6202 N N . VAL B 1 282 ? 18.111 30.539 37.497 1.00 25.51 282 VAL B N 1
ATOM 6203 C CA . VAL B 1 282 ? 19.491 30.407 37.995 1.00 21.06 282 VAL B CA 1
ATOM 6204 C C . VAL B 1 282 ? 20.226 31.738 37.820 1.00 21.30 282 VAL B C 1
ATOM 6205 O O . VAL B 1 282 ? 20.098 32.421 36.797 1.00 25.68 282 VAL B O 1
ATOM 6209 N N . LYS B 1 283 ? 20.963 32.143 38.847 1.00 19.23 283 LYS B N 1
ATOM 6210 C CA . LYS B 1 283 ? 21.688 33.432 38.763 1.00 20.03 283 LYS B CA 1
ATOM 6211 C C . LYS B 1 283 ? 22.859 33.390 39.724 1.00 19.41 283 LYS B C 1
ATOM 6212 O O . LYS B 1 283 ? 22.807 32.683 40.719 1.00 18.00 283 LYS B O 1
ATOM 6218 N N . ILE B 1 284 ? 23.893 34.177 39.436 1.00 18.21 284 ILE B N 1
ATOM 6219 C CA . ILE B 1 284 ? 25.069 34.176 40.285 1.00 15.83 284 ILE B CA 1
ATOM 6220 C C . ILE B 1 284 ? 24.759 34.727 41.681 1.00 16.05 284 ILE B C 1
ATOM 6221 O O . ILE B 1 284 ? 23.896 35.614 41.864 1.00 17.40 284 ILE B O 1
ATOM 6226 N N . GLU B 1 285 ? 25.461 34.194 42.680 1.00 16.86 285 GLU B N 1
ATOM 6227 C CA . GLU B 1 285 ? 25.247 34.674 44.046 1.00 17.32 285 GLU B CA 1
ATOM 6228 C C . GLU B 1 285 ? 26.539 35.318 44.553 1.00 15.39 285 GLU B C 1
ATOM 6229 O O . GLU B 1 285 ? 27.636 35.099 44.007 1.00 14.80 285 GLU B O 1
ATOM 6235 N N . GLU B 1 286 ? 26.401 36.015 45.672 1.00 17.19 286 GLU B N 1
ATOM 6236 C CA . GLU B 1 286 ? 27.561 36.736 46.208 1.00 18.92 286 GLU B CA 1
ATOM 6237 C C . GLU B 1 286 ? 28.784 35.822 46.404 1.00 17.47 286 GLU B C 1
ATOM 6238 O O . GLU B 1 286 ? 29.906 36.203 46.051 1.00 14.48 286 GLU B O 1
ATOM 6244 N N . SER B 1 287 ? 28.620 34.661 47.036 1.00 17.91 287 SER B N 1
ATOM 6245 C CA . SER B 1 287 ? 29.808 33.863 47.334 1.00 16.47 287 SER B CA 1
ATOM 6246 C C . SER B 1 287 ? 30.500 33.360 46.080 1.00 17.07 287 SER B C 1
ATOM 6247 O O . SER B 1 287 ? 31.703 33.131 46.093 1.00 15.32 287 SER B O 1
ATOM 6250 N N . GLU B 1 288 ? 29.759 33.231 44.982 1.00 14.34 288 GLU B N 1
ATOM 6251 C CA . GLU B 1 288 ? 30.393 32.886 43.714 1.00 14.54 288 GLU B CA 1
ATOM 6252 C C . GLU B 1 288 ? 31.299 34.028 43.212 1.00 15.08 288 GLU B C 1
ATOM 6253 O O . GLU B 1 288 ? 32.370 33.765 42.695 1.00 15.79 288 GLU B O 1
ATOM 6259 N N . ILE B 1 289 ? 30.790 35.252 43.261 1.00 14.70 289 ILE B N 1
ATOM 6260 C CA . ILE B 1 289 ? 31.591 36.455 42.949 1.00 13.41 289 ILE B CA 1
ATOM 6261 C C . ILE B 1 289 ? 32.838 36.502 43.806 1.00 16.09 289 ILE B C 1
ATOM 6262 O O . ILE B 1 289 ? 33.968 36.552 43.278 1.00 16.76 289 ILE B O 1
ATOM 6267 N N . ASN B 1 290 ? 32.661 36.291 45.116 1.00 14.90 290 ASN B N 1
ATOM 6268 C CA . ASN B 1 290 ? 33.812 36.337 46.031 1.00 17.25 290 ASN B CA 1
ATOM 6269 C C . ASN B 1 290 ? 34.821 35.239 45.688 1.00 16.15 290 ASN B C 1
ATOM 6270 O O . ASN B 1 290 ? 36.044 35.435 45.723 1.00 17.12 290 ASN B O 1
ATOM 6275 N N . TYR B 1 291 ? 34.317 34.048 45.344 1.00 14.21 291 TYR B N 1
ATOM 6276 C CA . TYR B 1 291 ? 35.166 32.922 45.006 1.00 13.22 291 TYR B CA 1
ATOM 6277 C C . TYR B 1 291 ? 36.006 33.196 43.769 1.00 15.26 291 TYR B C 1
ATOM 6278 O O . TYR B 1 291 ? 37.198 32.871 43.700 1.00 14.38 291 TYR B O 1
ATOM 6287 N N . LEU B 1 292 ? 35.327 33.622 42.709 1.00 15.54 292 LEU B N 1
ATOM 6288 C CA . LEU B 1 292 ? 36.002 33.827 41.443 1.00 14.70 292 LEU B CA 1
ATOM 6289 C C . LEU B 1 292 ? 36.988 35.003 41.531 1.00 17.12 292 LEU B C 1
ATOM 6290 O O . LEU B 1 292 ? 38.113 34.841 41.096 1.00 18.17 292 LEU B O 1
ATOM 6295 N N . LEU B 1 293 ? 36.582 36.096 42.173 1.00 16.94 293 LEU B N 1
ATOM 6296 C CA . LEU B 1 293 ? 37.539 37.223 42.356 1.00 18.16 293 LEU B CA 1
ATOM 6297 C C . LEU B 1 293 ? 38.715 36.798 43.222 1.00 20.44 293 LEU B C 1
ATOM 6298 O O . LEU B 1 293 ? 39.851 37.224 42.991 1.00 19.26 293 LEU B O 1
ATOM 6303 N N . ASN B 1 294 ? 38.472 35.998 44.255 1.00 18.81 294 ASN B N 1
ATOM 6304 C CA . ASN B 1 294 ? 39.620 35.490 45.020 1.00 19.36 294 ASN B CA 1
ATOM 6305 C C . ASN B 1 294 ? 40.715 34.762 44.216 1.00 18.72 294 ASN B C 1
ATOM 6306 O O . ASN B 1 294 ? 41.901 35.098 44.313 1.00 21.10 294 ASN B O 1
ATOM 6311 N N . VAL B 1 295 ? 40.343 33.718 43.477 1.00 17.90 295 VAL B N 1
ATOM 6312 C CA . VAL B 1 295 ? 41.303 32.892 42.786 1.00 17.29 295 VAL B CA 1
ATOM 6313 C C . VAL B 1 295 ? 42.012 33.716 41.684 1.00 16.66 295 VAL B C 1
ATOM 6314 O O . VAL B 1 295 ? 43.242 33.649 41.534 1.00 17.73 295 VAL B O 1
ATOM 6318 N N . TYR B 1 296 ? 41.293 34.657 41.096 1.00 16.59 296 TYR B N 1
ATOM 6319 C CA . TYR B 1 296 ? 41.939 35.623 40.164 1.00 17.15 296 TYR B CA 1
ATOM 6320 C C . TYR B 1 296 ? 42.957 36.515 40.934 1.00 18.25 296 TYR B C 1
ATOM 6321 O O . TYR B 1 296 ? 44.123 36.640 40.509 1.00 21.50 296 TYR B O 1
ATOM 6330 N N . ASN B 1 297 ? 42.500 37.164 42.004 1.00 18.94 297 ASN B N 1
ATOM 6331 C CA . ASN B 1 297 ? 43.277 38.194 42.725 1.00 21.70 297 ASN B CA 1
ATOM 6332 C C . ASN B 1 297 ? 44.498 37.622 43.431 1.00 23.41 297 ASN B C 1
ATOM 6333 O O . ASN B 1 297 ? 45.505 38.322 43.643 1.00 23.64 297 ASN B O 1
ATOM 6338 N N . THR B 1 298 ? 44.398 36.338 43.775 1.00 21.37 298 THR B N 1
ATOM 6339 C CA . THR B 1 298 ? 45.497 35.547 44.320 1.00 23.34 298 THR B CA 1
ATOM 6340 C C . THR B 1 298 ? 46.628 35.315 43.313 1.00 25.19 298 THR B C 1
ATOM 6341 O O . THR B 1 298 ? 47.803 35.218 43.703 1.00 24.51 298 THR B O 1
ATOM 6345 N N . HIS B 1 299 ? 46.309 35.299 42.015 1.00 22.71 299 HIS B N 1
ATOM 6346 C CA . HIS B 1 299 ? 47.296 34.982 40.988 1.00 23.66 299 HIS B CA 1
ATOM 6347 C C . HIS B 1 299 ? 47.848 36.213 40.273 1.00 23.32 299 HIS B C 1
ATOM 6348 O O . HIS B 1 299 ? 49.027 36.213 39.880 1.00 25.25 299 HIS B O 1
ATOM 6355 N N . PHE B 1 300 ? 46.985 37.185 39.988 1.00 21.98 300 PHE B N 1
ATOM 6356 C CA . PHE B 1 300 ? 47.349 38.317 39.104 1.00 22.86 300 PHE B CA 1
ATOM 6357 C C . PHE B 1 300 ? 47.710 39.608 39.838 1.00 21.68 300 PHE B C 1
ATOM 6358 O O . PHE B 1 300 ? 47.105 39.946 40.834 1.00 22.18 300 PHE B O 1
ATOM 6366 N N . LYS B 1 301 ? 48.653 40.388 39.299 1.00 22.63 301 LYS B N 1
ATOM 6367 C CA . LYS B 1 301 ? 48.991 41.666 39.887 1.00 23.39 301 LYS B CA 1
ATOM 6368 C C . LYS B 1 301 ? 47.883 42.695 39.861 1.00 21.88 301 LYS B C 1
ATOM 6369 O O . LYS B 1 301 ? 47.559 43.301 40.876 1.00 24.69 301 LYS B O 1
ATOM 6375 N N . LYS B 1 302 ? 47.252 42.836 38.700 1.00 22.80 302 LYS B N 1
ATOM 6376 C CA . LYS B 1 302 ? 46.210 43.831 38.507 1.00 23.02 302 LYS B CA 1
ATOM 6377 C C . LYS B 1 302 ? 44.936 43.342 39.211 1.00 24.92 302 LYS B C 1
ATOM 6378 O O . LYS B 1 302 ? 44.245 42.429 38.722 1.00 23.96 302 LYS B O 1
ATOM 6384 N N . GLN B 1 303 ? 44.642 43.935 40.362 1.00 22.19 303 GLN B N 1
ATOM 6385 C CA . GLN B 1 303 ? 43.498 43.512 41.164 1.00 22.51 303 GLN B CA 1
ATOM 6386 C C . GLN B 1 303 ? 42.179 43.900 40.542 1.00 23.35 303 GLN B C 1
ATOM 6387 O O . GLN B 1 303 ? 42.019 45.034 40.039 1.00 24.42 303 GLN B O 1
ATOM 6393 N N . LEU B 1 304 ? 41.187 43.016 40.707 1.00 21.01 304 LEU B N 1
ATOM 6394 C CA . LEU B 1 304 ? 39.798 43.326 40.349 1.00 20.89 304 LEU B CA 1
ATOM 6395 C C . LEU B 1 304 ? 38.914 43.474 41.581 1.00 21.73 304 LEU B C 1
ATOM 6396 O O . LEU B 1 304 ? 39.136 42.808 42.592 1.00 22.30 304 LEU B O 1
ATOM 6401 N N . SER B 1 305 ? 37.955 44.388 41.536 1.00 21.34 305 SER B N 1
ATOM 6402 C CA . SER B 1 305 ? 36.891 44.404 42.522 1.00 24.69 305 SER B CA 1
ATOM 6403 C C . SER B 1 305 ? 35.564 44.070 41.858 1.00 24.14 305 SER B C 1
ATOM 6404 O O . SER B 1 305 ? 35.441 44.105 40.627 1.00 21.42 305 SER B O 1
ATOM 6407 N N . ARG B 1 306 ? 34.531 43.985 42.677 1.00 23.51 306 ARG B N 1
ATOM 6408 C CA . ARG B 1 306 ? 33.189 43.691 42.192 1.00 22.64 306 ARG B CA 1
ATOM 6409 C C . ARG B 1 306 ? 32.664 44.817 41.300 1.00 25.88 306 ARG B C 1
ATOM 6410 O O . ARG B 1 306 ? 31.885 44.576 40.375 1.00 23.66 306 ARG B O 1
ATOM 6418 N N . ASP B 1 307 ? 33.146 46.045 41.526 1.00 22.80 307 ASP B N 1
ATOM 6419 C CA . ASP B 1 307 ? 32.756 47.175 40.673 1.00 25.97 307 ASP B CA 1
ATOM 6420 C C . ASP B 1 307 ? 33.275 47.095 39.240 1.00 24.76 307 ASP B C 1
ATOM 6421 O O . ASP B 1 307 ? 32.807 47.827 38.368 1.00 28.39 307 ASP B O 1
ATOM 6426 N N . ASP B 1 308 ? 34.260 46.238 38.994 1.00 20.93 308 ASP B N 1
ATOM 6427 C CA . ASP B 1 308 ? 34.829 46.063 37.664 1.00 19.27 308 ASP B CA 1
ATOM 6428 C C . ASP B 1 308 ? 33.971 45.136 36.783 1.00 17.07 308 ASP B C 1
ATOM 6429 O O . ASP B 1 308 ? 34.185 45.043 35.561 1.00 19.57 308 ASP B O 1
ATOM 6434 N N . ILE B 1 309 ? 33.104 44.350 37.430 1.00 17.05 309 ILE B N 1
ATOM 6435 C CA . ILE B 1 309 ? 32.298 43.369 36.694 1.00 17.31 309 ILE B CA 1
ATOM 6436 C C . ILE B 1 309 ? 31.263 44.095 35.824 1.00 17.46 309 ILE B C 1
ATOM 6437 O O . ILE B 1 309 ? 30.531 44.971 36.327 1.00 19.72 309 ILE B O 1
ATOM 6442 N N . VAL B 1 310 ? 31.212 43.746 34.540 1.00 16.72 310 VAL B N 1
ATOM 6443 C CA . VAL B 1 310 ? 30.293 44.362 33.591 1.00 18.66 310 VAL B CA 1
ATOM 6444 C C . VAL B 1 310 ? 29.137 43.445 33.164 1.00 17.87 310 VAL B C 1
ATOM 6445 O O . VAL B 1 310 ? 28.125 43.931 32.689 1.00 19.48 310 VAL B O 1
ATOM 6449 N N . TRP B 1 311 ? 29.299 42.138 33.353 1.00 17.40 311 TRP B N 1
ATOM 6450 C CA . TRP B 1 311 ? 28.185 41.216 33.087 1.00 14.38 311 TRP B CA 1
ATOM 6451 C C . TRP B 1 311 ? 28.475 39.919 33.857 1.00 15.20 311 TRP B C 1
ATOM 6452 O O . TRP B 1 311 ? 29.638 39.614 34.150 1.00 15.06 311 TRP B O 1
ATOM 6463 N N . THR B 1 312 ? 27.422 39.142 34.106 1.00 15.66 312 THR B N 1
ATOM 6464 C CA . THR B 1 312 ? 27.578 37.794 34.657 1.00 12.84 312 THR B CA 1
ATOM 6465 C C . THR B 1 312 ? 26.636 36.880 33.886 1.00 14.19 312 THR B C 1
ATOM 6466 O O . THR B 1 312 ? 25.597 37.327 33.395 1.00 15.01 312 THR B O 1
ATOM 6470 N N . TYR B 1 313 ? 26.866 35.582 34.026 1.00 12.57 313 TYR B N 1
ATOM 6471 C CA . TYR B 1 313 ? 25.841 34.633 33.550 1.00 12.11 313 TYR B CA 1
ATOM 6472 C C . TYR B 1 313 ? 25.992 33.318 34.316 1.00 14.19 313 TYR B C 1
ATOM 6473 O O . TYR B 1 313 ? 26.951 33.119 35.063 1.00 13.80 313 TYR B O 1
ATOM 6482 N N . SER B 1 314 ? 24.985 32.452 34.216 1.00 15.66 314 SER B N 1
ATOM 6483 C CA . SER B 1 314 ? 24.937 31.316 35.089 1.00 13.66 314 SER B CA 1
ATOM 6484 C C . SER B 1 314 ? 24.087 30.260 34.389 1.00 13.45 314 SER B C 1
ATOM 6485 O O . SER B 1 314 ? 23.179 30.605 33.597 1.00 14.37 314 SER B O 1
ATOM 6488 N N . GLY B 1 315 ? 24.370 29.006 34.702 1.00 14.76 315 GLY B N 1
ATOM 6489 C CA . GLY B 1 315 ? 23.527 27.906 34.186 1.00 14.54 315 GLY B CA 1
ATOM 6490 C C . GLY B 1 315 ? 23.646 26.701 35.085 1.00 16.14 315 GLY B C 1
ATOM 6491 O O . GLY B 1 315 ? 24.426 26.699 36.033 1.00 14.78 315 GLY B O 1
ATOM 6492 N N . VAL B 1 316 ? 22.830 25.681 34.826 1.00 15.79 316 VAL B N 1
ATOM 6493 C CA . VAL B 1 316 ? 22.926 24.456 35.636 1.00 17.57 316 VAL B CA 1
ATOM 6494 C C . VAL B 1 316 ? 23.266 23.214 34.811 1.00 20.26 316 VAL B C 1
ATOM 6495 O O . VAL B 1 316 ? 22.723 23.051 33.708 1.00 18.11 316 VAL B O 1
ATOM 6499 N N . ARG B 1 317 ? 24.392 22.596 35.159 1.00 23.40 317 ARG B N 1
ATOM 6500 C CA . ARG B 1 317 ? 24.849 21.362 34.485 1.00 25.68 317 ARG B CA 1
ATOM 6501 C C . ARG B 1 317 ? 23.862 20.276 34.837 1.00 27.27 317 ARG B C 1
ATOM 6502 O O . ARG B 1 317 ? 23.639 19.954 36.022 1.00 26.32 317 ARG B O 1
ATOM 6510 N N . PRO B 1 318 ? 23.270 19.669 33.810 1.00 32.31 318 PRO B N 1
ATOM 6511 C CA . PRO B 1 318 ? 22.305 18.657 34.222 1.00 33.47 318 PRO B CA 1
ATOM 6512 C C . PRO B 1 318 ? 22.880 17.431 34.997 1.00 40.15 318 PRO B C 1
ATOM 6513 O O . PRO B 1 318 ? 22.267 16.958 35.956 1.00 43.58 318 PRO B O 1
ATOM 6517 N N . LEU B 1 319 ? 24.095 17.022 34.653 1.00 38.32 319 LEU B N 1
ATOM 6518 C CA . LEU B 1 319 ? 24.842 15.877 35.208 1.00 36.35 319 LEU B CA 1
ATOM 6519 C C . LEU B 1 319 ? 24.110 14.592 35.575 1.00 37.68 319 LEU B C 1
ATOM 6520 O O . LEU B 1 319 ? 23.319 14.555 36.519 1.00 37.23 319 LEU B O 1
ATOM 6525 N N . CYS B 1 320 ? 24.510 13.506 34.924 1.00 40.83 320 CYS B N 1
ATOM 6526 C CA . CYS B 1 320 ? 24.017 12.205 35.342 1.00 41.23 320 CYS B CA 1
ATOM 6527 C C . CYS B 1 320 ? 24.365 12.025 36.824 1.00 41.62 320 CYS B C 1
ATOM 6528 O O . CYS B 1 320 ? 25.528 12.172 37.223 1.00 39.97 320 CYS B O 1
ATOM 6531 N N . ASP B 1 321 ? 23.367 11.676 37.631 1.00 40.68 321 ASP B N 1
ATOM 6532 C CA . ASP B 1 321 ? 23.607 11.479 39.063 1.00 41.16 321 ASP B CA 1
ATOM 6533 C C . ASP B 1 321 ? 24.389 10.200 39.418 1.00 43.17 321 ASP B C 1
ATOM 6534 O O . ASP B 1 321 ? 23.796 9.136 39.654 1.00 44.35 321 ASP B O 1
ATOM 6539 N N . ASP B 1 322 ? 25.719 10.284 39.425 1.00 41.85 322 ASP B N 1
ATOM 6540 C CA . ASP B 1 322 ? 26.545 9.139 39.836 1.00 43.72 322 ASP B CA 1
ATOM 6541 C C . ASP B 1 322 ? 26.755 9.084 41.346 1.00 45.05 322 ASP B C 1
ATOM 6542 O O . ASP B 1 322 ? 27.591 8.322 41.836 1.00 45.18 322 ASP B O 1
ATOM 6547 N N . GLU B 1 323 ? 26.016 9.925 42.064 1.00 46.78 323 GLU B N 1
ATOM 6548 C CA . GLU B 1 323 ? 25.911 9.867 43.519 1.00 49.98 323 GLU B CA 1
ATOM 6549 C C . GLU B 1 323 ? 27.160 10.363 44.241 1.00 50.42 323 GLU B C 1
ATOM 6550 O O . GLU B 1 323 ? 27.277 10.214 45.462 1.00 51.25 323 GLU B O 1
ATOM 6556 N N . SER B 1 324 ? 28.064 10.989 43.491 1.00 51.49 324 SER B N 1
ATOM 6557 C CA . SER B 1 324 ? 29.224 11.672 44.076 1.00 53.41 324 SER B CA 1
ATOM 6558 C C . SER B 1 324 ? 28.783 12.654 45.148 1.00 53.72 324 SER B C 1
ATOM 6559 O O . SER B 1 324 ? 27.794 13.378 44.980 1.00 53.76 324 SER B O 1
ATOM 6562 N N . ASP B 1 325 ? 29.514 12.669 46.257 1.00 53.93 325 ASP B N 1
ATOM 6563 C CA . ASP B 1 325 ? 29.218 13.598 47.333 1.00 54.41 325 ASP B CA 1
ATOM 6564 C C . ASP B 1 325 ? 29.606 15.032 46.973 1.00 53.75 325 ASP B C 1
ATOM 6565 O O . ASP B 1 325 ? 29.002 15.991 47.462 1.00 54.02 325 ASP B O 1
ATOM 6570 N N . SER B 1 326 ? 30.635 15.180 46.142 1.00 50.28 326 SER B N 1
ATOM 6571 C CA . SER B 1 326 ? 31.135 16.509 45.798 1.00 47.96 326 SER B CA 1
ATOM 6572 C C . SER B 1 326 ? 30.784 16.865 44.354 1.00 44.58 326 SER B C 1
ATOM 6573 O O . SER B 1 326 ? 31.049 16.072 43.442 1.00 43.03 326 SER B O 1
ATOM 6576 N N . PRO B 1 327 ? 30.163 18.042 44.147 1.00 42.04 327 PRO B N 1
ATOM 6577 C CA . PRO B 1 327 ? 29.739 18.402 42.794 1.00 39.40 327 PRO B CA 1
ATOM 6578 C C . PRO B 1 327 ? 30.892 18.384 41.803 1.00 37.66 327 PRO B C 1
ATOM 6579 O O . PRO B 1 327 ? 30.756 17.823 40.716 1.00 37.90 327 PRO B O 1
ATOM 6583 N N . GLN B 1 328 ? 32.033 18.942 42.201 1.00 36.23 328 GLN B N 1
ATOM 6584 C CA . GLN B 1 328 ? 33.221 18.973 41.350 1.00 36.20 328 GLN B CA 1
ATOM 6585 C C . GLN B 1 328 ? 33.716 17.570 40.990 1.00 36.45 328 GLN B C 1
ATOM 6586 O O . GLN B 1 328 ? 34.406 17.394 39.977 1.00 35.10 328 GLN B O 1
ATOM 6592 N N . ALA B 1 329 ? 33.243 16.566 41.732 1.00 36.69 329 ALA B N 1
ATOM 6593 C CA . ALA B 1 329 ? 33.614 15.170 41.436 1.00 38.35 329 ALA B CA 1
ATOM 6594 C C . ALA B 1 329 ? 32.594 14.367 40.620 1.00 37.94 329 ALA B C 1
ATOM 6595 O O . ALA B 1 329 ? 32.913 13.266 40.171 1.00 38.59 329 ALA B O 1
ATOM 6597 N N . ILE B 1 330 ? 31.392 14.909 40.400 1.00 38.61 330 ILE B N 1
ATOM 6598 C CA . ILE B 1 330 ? 30.360 14.192 39.641 1.00 37.11 330 ILE B CA 1
ATOM 6599 C C . ILE B 1 330 ? 30.809 14.057 38.185 1.00 36.78 330 ILE B C 1
ATOM 6600 O O . ILE B 1 330 ? 31.389 14.989 37.616 1.00 35.69 330 ILE B O 1
ATOM 6605 N N . THR B 1 331 ? 30.641 12.868 37.609 1.00 36.42 331 THR B N 1
ATOM 6606 C CA . THR B 1 331 ? 31.117 12.643 36.243 1.00 35.03 331 THR B CA 1
ATOM 6607 C C . THR B 1 331 ? 30.538 13.661 35.264 1.00 33.89 331 THR B C 1
ATOM 6608 O O . THR B 1 331 ? 29.363 14.047 35.374 1.00 32.10 331 THR B O 1
ATOM 6612 N N . ARG B 1 332 ? 31.337 14.008 34.256 1.00 31.27 332 ARG B N 1
ATOM 6613 C CA . ARG B 1 332 ? 30.852 14.842 33.162 1.00 35.12 332 ARG B CA 1
ATOM 6614 C C . ARG B 1 332 ? 30.608 14.055 31.882 1.00 34.38 332 ARG B C 1
ATOM 6615 O O . ARG B 1 332 ? 30.258 14.638 30.856 1.00 36.54 332 ARG B O 1
ATOM 6623 N N . ASP B 1 333 ? 30.752 12.734 31.957 1.00 32.76 333 ASP B N 1
ATOM 6624 C CA . ASP B 1 333 ? 30.514 11.880 30.802 1.00 30.97 333 ASP B CA 1
ATOM 6625 C C . ASP B 1 333 ? 28.991 11.731 30.636 1.00 32.18 333 ASP B C 1
ATOM 6626 O O . ASP B 1 333 ? 28.256 11.865 31.619 1.00 32.76 333 ASP B O 1
ATOM 6631 N N . TYR B 1 334 ? 28.517 11.552 29.400 1.00 29.19 334 TYR B N 1
ATOM 6632 C CA . TYR B 1 334 ? 27.075 11.394 29.162 1.00 27.95 334 TYR B CA 1
ATOM 6633 C C . TYR B 1 334 ? 26.626 9.933 29.280 1.00 27.47 334 TYR B C 1
ATOM 6634 O O . TYR B 1 334 ? 27.420 9.008 29.057 1.00 27.83 334 TYR B O 1
ATOM 6643 N N . THR B 1 335 ? 25.332 9.729 29.534 1.00 26.71 335 THR B N 1
ATOM 6644 C CA . THR B 1 335 ? 24.716 8.404 29.399 1.00 27.70 335 THR B CA 1
ATOM 6645 C C . THR B 1 335 ? 23.459 8.507 28.540 1.00 27.98 335 THR B C 1
ATOM 6646 O O . THR B 1 335 ? 22.655 9.408 28.742 1.00 27.03 335 THR B O 1
ATOM 6650 N N . LEU B 1 336 ? 23.337 7.652 27.529 1.00 26.85 336 LEU B N 1
ATOM 6651 C CA . LEU B 1 336 ? 22.097 7.573 26.748 1.00 24.99 336 LEU B CA 1
ATOM 6652 C C . LEU B 1 336 ? 21.293 6.369 27.211 1.00 27.70 336 LEU B C 1
ATOM 6653 O O . LEU B 1 336 ? 21.873 5.307 27.470 1.00 30.00 336 LEU B O 1
ATOM 6658 N N . ASP B 1 337 ? 19.997 6.561 27.392 1.00 24.50 337 ASP B N 1
ATOM 6659 C CA . ASP B 1 337 ? 19.101 5.450 27.725 1.00 26.32 337 ASP B CA 1
ATOM 6660 C C . ASP B 1 337 ? 18.097 5.274 26.591 1.00 27.16 337 ASP B C 1
ATOM 6661 O O . ASP B 1 337 ? 17.528 6.237 26.100 1.00 24.37 337 ASP B O 1
ATOM 6666 N N . ILE B 1 338 ? 17.868 4.038 26.162 1.00 25.72 338 ILE B N 1
ATOM 6667 C CA . ILE B 1 338 ? 16.840 3.832 25.144 1.00 25.87 338 ILE B CA 1
ATOM 6668 C C . ILE B 1 338 ? 15.961 2.693 25.615 1.00 27.43 338 ILE B C 1
ATOM 6669 O O . ILE B 1 338 ? 16.474 1.730 26.170 1.00 25.53 338 ILE B O 1
ATOM 6674 N N . HIS B 1 339 ? 14.659 2.853 25.440 1.00 25.00 339 HIS B N 1
ATOM 6675 C CA . HIS B 1 339 ? 13.682 1.796 25.770 1.00 29.75 339 HIS B CA 1
ATOM 6676 C C . HIS B 1 339 ? 12.577 1.841 24.724 1.00 31.13 339 HIS B C 1
ATOM 6677 O O . HIS B 1 339 ? 12.175 2.929 24.300 1.00 28.69 339 HIS B O 1
ATOM 6684 N N . ASP B 1 340 ? 12.054 0.678 24.316 1.00 25.30 340 ASP B N 1
ATOM 6685 C CA . ASP B 1 340 ? 10.874 0.674 23.434 1.00 28.04 340 ASP B CA 1
ATOM 6686 C C . ASP B 1 340 ? 9.724 -0.063 24.129 1.00 28.96 340 ASP B C 1
ATOM 6687 O O . ASP B 1 340 ? 9.861 -0.433 25.296 1.00 27.57 340 ASP B O 1
ATOM 6692 N N . GLU B 1 341 ? 8.543 -0.035 23.523 1.00 31.56 341 GLU B N 1
ATOM 6693 C CA . GLU B 1 341 ? 7.470 -0.904 23.996 1.00 35.45 341 GLU B CA 1
ATOM 6694 C C . GLU B 1 341 ? 7.051 -1.848 22.889 1.00 35.72 341 GLU B C 1
ATOM 6695 O O . GLU B 1 341 ? 6.594 -1.400 21.838 1.00 34.49 341 GLU B O 1
ATOM 6701 N N . ASN B 1 342 ? 7.229 -3.146 23.127 1.00 35.62 342 ASN B N 1
ATOM 6702 C CA . ASN B 1 342 ? 6.813 -4.146 22.145 1.00 36.31 342 ASN B CA 1
ATOM 6703 C C . ASN B 1 342 ? 7.542 -3.890 20.817 1.00 36.55 342 ASN B C 1
ATOM 6704 O O . ASN B 1 342 ? 6.968 -4.025 19.731 1.00 36.36 342 ASN B O 1
ATOM 6709 N N . GLY B 1 343 ? 8.769 -3.378 20.919 1.00 36.28 343 GLY B N 1
ATOM 6710 C CA . GLY B 1 343 ? 9.689 -3.313 19.778 1.00 34.79 343 GLY B CA 1
ATOM 6711 C C . GLY B 1 343 ? 9.508 -2.085 18.902 1.00 34.27 343 GLY B C 1
ATOM 6712 O O . GLY B 1 343 ? 10.160 -1.953 17.865 1.00 34.84 343 GLY B O 1
ATOM 6713 N N . LYS B 1 344 ? 8.597 -1.204 19.307 1.00 33.24 344 LYS B N 1
ATOM 6714 C CA . LYS B 1 344 ? 8.289 0.000 18.563 1.00 30.42 344 LYS B CA 1
ATOM 6715 C C . LYS B 1 344 ? 8.359 1.243 19.459 1.00 29.44 344 LYS B C 1
ATOM 6716 O O . LYS B 1 344 ? 8.390 1.130 20.678 1.00 27.74 344 LYS B O 1
ATOM 6722 N N . ALA B 1 345 ? 8.265 2.419 18.836 1.00 28.65 345 ALA B N 1
ATOM 6723 C CA . ALA B 1 345 ? 8.196 3.681 19.582 1.00 27.94 345 ALA B CA 1
ATOM 6724 C C . ALA B 1 345 ? 9.318 3.825 20.622 1.00 26.35 345 ALA B C 1
ATOM 6725 O O . ALA B 1 345 ? 9.068 3.967 21.823 1.00 27.94 345 ALA B O 1
ATOM 6727 N N . PRO B 1 346 ? 10.574 3.796 20.160 1.00 27.01 346 PRO B N 1
ATOM 6728 C CA . PRO B 1 346 ? 11.714 3.948 21.097 1.00 24.91 346 PRO B CA 1
ATOM 6729 C C . PRO B 1 346 ? 11.726 5.341 21.692 1.00 22.61 346 PRO B C 1
ATOM 6730 O O . PRO B 1 346 ? 11.225 6.244 21.038 1.00 25.12 346 PRO B O 1
ATOM 6734 N N . LEU B 1 347 ? 12.028 5.425 22.981 1.00 23.93 347 LEU B N 1
ATOM 6735 C CA . LEU B 1 347 ? 12.404 6.677 23.664 1.00 23.51 347 LEU B CA 1
ATOM 6736 C C . LEU B 1 347 ? 13.906 6.672 23.933 1.00 22.80 347 LEU B C 1
ATOM 6737 O O . LEU B 1 347 ? 14.382 5.847 24.711 1.00 23.00 347 LEU B O 1
ATOM 6742 N N . LEU B 1 348 ? 14.616 7.687 23.426 1.00 22.37 348 LEU B N 1
ATOM 6743 C CA . LEU B 1 348 ? 16.030 7.842 23.724 1.00 20.66 348 LEU B CA 1
ATOM 6744 C C . LEU B 1 348 ? 16.178 9.118 24.572 1.00 19.59 348 LEU B C 1
ATOM 6745 O O . LEU B 1 348 ? 15.676 10.160 24.168 1.00 19.40 348 LEU B O 1
ATOM 6750 N N . SER B 1 349 ? 16.779 9.002 25.756 1.00 21.16 349 SER B N 1
ATOM 6751 C CA . SER B 1 349 ? 16.837 10.121 26.704 1.00 22.21 349 SER B CA 1
ATOM 6752 C C . SER B 1 349 ? 18.301 10.432 26.970 1.00 21.30 349 SER B C 1
ATOM 6753 O O . SER B 1 349 ? 19.168 9.547 26.971 1.00 21.91 349 SER B O 1
ATOM 6756 N N . VAL B 1 350 ? 18.609 11.722 27.049 1.00 19.55 350 VAL B N 1
ATOM 6757 C CA . VAL B 1 350 ? 20.016 12.141 27.143 1.00 19.97 350 VAL B CA 1
ATOM 6758 C C . VAL B 1 350 ? 20.309 12.615 28.563 1.00 22.14 350 VAL B C 1
ATOM 6759 O O . VAL B 1 350 ? 19.691 13.568 29.017 1.00 23.20 350 VAL B O 1
ATOM 6763 N N . PHE B 1 351 ? 21.314 12.016 29.218 1.00 21.02 351 PHE B N 1
ATOM 6764 C CA . PHE B 1 351 ? 21.734 12.408 30.551 1.00 23.21 351 PHE B CA 1
ATOM 6765 C C . PHE B 1 351 ? 23.167 12.946 30.569 1.00 25.31 351 PHE B C 1
ATOM 6766 O O . PHE B 1 351 ? 24.131 12.235 30.227 1.00 25.78 351 PHE B O 1
ATOM 6774 N N . GLY B 1 352 ? 23.278 14.234 30.874 1.00 30.49 352 GLY B N 1
ATOM 6775 C CA . GLY B 1 352 ? 24.561 14.929 30.738 1.00 29.31 352 GLY B CA 1
ATOM 6776 C C . GLY B 1 352 ? 24.931 15.204 29.284 1.00 28.08 352 GLY B C 1
ATOM 6777 O O . GLY B 1 352 ? 24.111 15.124 28.368 1.00 31.27 352 GLY B O 1
ATOM 6778 N N . GLY B 1 353 ? 26.206 15.442 29.049 1.00 30.67 353 GLY B N 1
ATOM 6779 C CA . GLY B 1 353 ? 26.663 15.603 27.669 1.00 29.52 353 GLY B CA 1
ATOM 6780 C C . GLY B 1 353 ? 27.213 16.998 27.507 1.00 29.03 353 GLY B C 1
ATOM 6781 O O . GLY B 1 353 ? 26.439 17.939 27.263 1.00 27.59 353 GLY B O 1
ATOM 6782 N N . LYS B 1 354 ? 28.542 17.092 27.598 1.00 25.35 354 LYS B N 1
ATOM 6783 C CA . LYS B 1 354 ? 29.286 18.347 27.416 1.00 24.79 354 LYS B CA 1
ATOM 6784 C C . LYS B 1 354 ? 29.058 18.877 26.013 1.00 23.21 354 LYS B C 1
ATOM 6785 O O . LYS B 1 354 ? 28.842 18.112 25.070 1.00 20.71 354 LYS B O 1
ATOM 6791 N N . LEU B 1 355 ? 29.214 20.190 25.838 1.00 20.59 355 LEU B N 1
ATOM 6792 C CA . LEU B 1 355 ? 29.272 20.773 24.500 1.00 22.55 355 LEU B CA 1
ATOM 6793 C C . LEU B 1 355 ? 30.253 20.013 23.605 1.00 21.75 355 LEU B C 1
ATOM 6794 O O . LEU B 1 355 ? 29.921 19.631 22.469 1.00 22.65 355 LEU B O 1
ATOM 6799 N N . THR B 1 356 ? 31.428 19.736 24.171 1.00 23.83 356 THR B N 1
ATOM 6800 C CA . THR B 1 356 ? 32.581 19.168 23.463 1.00 23.14 356 THR B CA 1
ATOM 6801 C C . THR B 1 356 ? 32.253 17.838 22.779 1.00 25.54 356 THR B C 1
ATOM 6802 O O . THR B 1 356 ? 32.647 17.620 21.619 1.00 25.49 356 THR B O 1
ATOM 6806 N N . THR B 1 357 ? 31.416 17.035 23.453 1.00 22.28 357 THR B N 1
ATOM 6807 C CA . THR B 1 357 ? 31.076 15.673 22.985 1.00 23.49 357 THR B CA 1
ATOM 6808 C C . THR B 1 357 ? 29.762 15.541 22.207 1.00 23.65 357 THR B C 1
ATOM 6809 O O . THR B 1 357 ? 29.345 14.431 21.870 1.00 19.81 357 THR B O 1
ATOM 6813 N N . TYR B 1 358 ? 29.085 16.657 21.920 1.00 19.31 358 TYR B N 1
ATOM 6814 C CA . TYR B 1 358 ? 27.745 16.589 21.346 1.00 18.19 358 TYR B CA 1
ATOM 6815 C C . TYR B 1 358 ? 27.652 15.772 20.038 1.00 17.55 358 TYR B C 1
ATOM 6816 O O . TYR B 1 358 ? 26.630 15.116 19.784 1.00 17.56 358 TYR B O 1
ATOM 6825 N N . ARG B 1 359 ? 28.661 15.882 19.171 1.00 19.01 359 ARG B N 1
ATOM 6826 C CA . ARG B 1 359 ? 28.587 15.217 17.866 1.00 18.89 359 ARG B CA 1
ATOM 6827 C C . ARG B 1 359 ? 28.677 13.699 18.072 1.00 21.34 359 ARG B C 1
ATOM 6828 O O . ARG B 1 359 ? 27.967 12.930 17.401 1.00 19.71 359 ARG B O 1
ATOM 6836 N N . LYS B 1 360 ? 29.562 13.306 18.979 1.00 22.13 360 LYS B N 1
ATOM 6837 C CA . LYS B 1 360 ? 29.762 11.885 19.258 1.00 25.86 360 LYS B CA 1
ATOM 6838 C C . LYS B 1 360 ? 28.495 11.363 19.919 1.00 24.64 360 LYS B C 1
ATOM 6839 O O . LYS B 1 360 ? 28.058 10.237 19.652 1.00 23.63 360 LYS B O 1
ATOM 6845 N N . LEU B 1 361 ? 27.972 12.141 20.867 1.00 23.83 361 LEU B N 1
ATOM 6846 C CA . LEU B 1 361 ? 26.758 11.767 21.568 1.00 20.86 361 LEU B CA 1
ATOM 6847 C C . LEU B 1 361 ? 25.647 11.528 20.555 1.00 22.94 361 LEU B C 1
ATOM 6848 O O . LEU B 1 361 ? 24.964 10.497 20.614 1.00 19.98 361 LEU B O 1
ATOM 6853 N N . ALA B 1 362 ? 25.466 12.470 19.625 1.00 19.21 362 ALA B N 1
ATOM 6854 C CA . ALA B 1 362 ? 24.424 12.364 18.611 1.00 21.66 362 ALA B CA 1
ATOM 6855 C C . ALA B 1 362 ? 24.633 11.113 17.742 1.00 22.65 362 ALA B C 1
ATOM 6856 O O . ALA B 1 362 ? 23.662 10.441 17.375 1.00 22.92 362 ALA B O 1
ATOM 6858 N N . GLU B 1 363 ? 25.871 10.872 17.333 1.00 23.00 363 GLU B N 1
ATOM 6859 C CA . GLU B 1 363 ? 26.150 9.677 16.527 1.00 27.76 363 GLU B CA 1
ATOM 6860 C C . GLU B 1 363 ? 25.766 8.412 17.284 1.00 27.34 363 GLU B C 1
ATOM 6861 O O . GLU B 1 363 ? 25.079 7.558 16.731 1.00 30.99 363 GLU B O 1
ATOM 6867 N N . HIS B 1 364 ? 26.180 8.323 18.550 1.00 26.42 364 HIS B N 1
ATOM 6868 C CA . HIS B 1 364 ? 25.820 7.234 19.461 1.00 26.48 364 HIS B CA 1
ATOM 6869 C C . HIS B 1 364 ? 24.307 7.066 19.629 1.00 28.77 364 HIS B C 1
ATOM 6870 O O . HIS B 1 364 ? 23.798 5.954 19.433 1.00 25.99 364 HIS B O 1
ATOM 6877 N N . ALA B 1 365 ? 23.575 8.177 19.816 1.00 24.63 365 ALA B N 1
ATOM 6878 C CA . ALA B 1 365 ? 22.110 8.174 19.794 1.00 23.64 365 ALA B CA 1
ATOM 6879 C C . ALA B 1 365 ? 21.492 7.556 18.533 1.00 24.79 365 ALA B C 1
ATOM 6880 O O . ALA B 1 365 ? 20.495 6.794 18.604 1.00 22.89 365 ALA B O 1
ATOM 6882 N N . LEU B 1 366 ? 22.020 7.953 17.375 1.00 22.60 366 LEU B N 1
ATOM 6883 C CA . LEU B 1 366 ? 21.447 7.491 16.121 1.00 25.62 366 LEU B CA 1
ATOM 6884 C C . LEU B 1 366 ? 21.763 6.008 15.893 1.00 25.76 366 LEU B C 1
ATOM 6885 O O . LEU B 1 366 ? 20.988 5.296 15.241 1.00 26.94 366 LEU B O 1
ATOM 6890 N N . GLU B 1 367 ? 22.891 5.583 16.439 1.00 24.61 367 GLU B N 1
ATOM 6891 C CA . GLU B 1 367 ? 23.319 4.179 16.365 1.00 29.33 367 GLU B CA 1
ATOM 6892 C C . GLU B 1 367 ? 22.337 3.326 17.159 1.00 30.13 367 GLU B C 1
ATOM 6893 O O . GLU B 1 367 ? 21.850 2.293 16.676 1.00 29.65 367 GLU B O 1
ATOM 6899 N N . LYS B 1 368 ? 21.996 3.803 18.349 1.00 28.68 368 LYS B N 1
ATOM 6900 C CA . LYS B 1 368 ? 20.994 3.157 19.181 1.00 29.30 368 LYS B CA 1
ATOM 6901 C C . LYS B 1 368 ? 19.606 3.162 18.540 1.00 31.22 368 LYS B C 1
ATOM 6902 O O . LYS B 1 368 ? 18.825 2.223 18.735 1.00 32.14 368 LYS B O 1
ATOM 6908 N N . LEU B 1 369 ? 19.271 4.230 17.820 1.00 26.43 369 LEU B N 1
ATOM 6909 C CA . LEU B 1 369 ? 17.955 4.327 17.168 1.00 26.41 369 LEU B CA 1
ATOM 6910 C C . LEU B 1 369 ? 17.862 3.505 15.883 1.00 26.79 369 LEU B C 1
ATOM 6911 O O . LEU B 1 369 ? 16.777 3.282 15.354 1.00 27.68 369 LEU B O 1
ATOM 6916 N N . THR B 1 370 ? 19.006 3.084 15.372 1.00 28.83 370 THR B N 1
ATOM 6917 C CA . THR B 1 370 ? 19.080 2.558 14.002 1.00 30.48 370 THR B CA 1
ATOM 6918 C C . THR B 1 370 ? 18.196 1.312 13.768 1.00 31.31 370 THR B C 1
ATOM 6919 O O . THR B 1 370 ? 17.516 1.227 12.743 1.00 31.86 370 THR B O 1
ATOM 6923 N N . PRO B 1 371 ? 18.162 0.380 14.732 1.00 33.01 371 PRO B N 1
ATOM 6924 C CA . PRO B 1 371 ? 17.338 -0.811 14.501 1.00 35.09 371 PRO B CA 1
ATOM 6925 C C . PRO B 1 371 ? 15.871 -0.506 14.205 1.00 35.50 371 PRO B C 1
ATOM 6926 O O . PRO B 1 371 ? 15.155 -1.390 13.720 1.00 35.38 371 PRO B O 1
ATOM 6930 N N . TYR B 1 372 ? 15.393 0.681 14.596 1.00 31.30 372 TYR B N 1
ATOM 6931 C CA . TYR B 1 372 ? 13.979 1.041 14.443 1.00 29.45 372 TYR B CA 1
ATOM 6932 C C . TYR B 1 3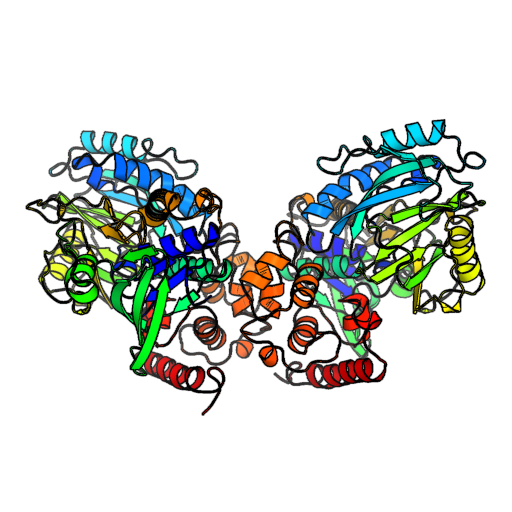72 ? 13.577 1.690 13.127 1.00 27.97 372 TYR B C 1
ATOM 6933 O O . TYR B 1 372 ? 12.411 2.058 12.948 1.00 31.17 372 TYR B O 1
ATOM 6942 N N . TYR B 1 373 ? 14.564 1.956 12.275 1.00 29.96 373 TYR B N 1
ATOM 6943 C CA . TYR B 1 373 ? 14.358 2.689 11.018 1.00 30.92 373 TYR B CA 1
ATOM 6944 C C . TYR B 1 373 ? 14.977 1.961 9.844 1.00 33.04 373 TYR B C 1
ATOM 6945 O O . TYR B 1 373 ? 16.193 2.016 9.623 1.00 32.04 373 TYR B O 1
ATOM 6954 N N . GLN B 1 374 ? 14.124 1.213 9.150 1.00 36.78 374 GLN B N 1
ATOM 6955 C CA . GLN B 1 374 ? 14.527 0.472 7.965 1.00 39.21 374 GLN B CA 1
ATOM 6956 C C . GLN B 1 374 ? 15.080 1.431 6.922 1.00 37.03 374 GLN B C 1
ATOM 6957 O O . GLN B 1 374 ? 14.393 2.364 6.508 1.00 38.18 374 GLN B O 1
ATOM 6963 N N . GLY B 1 375 ? 16.324 1.213 6.510 1.00 36.79 375 GLY B N 1
ATOM 6964 C CA . GLY B 1 375 ? 16.874 1.966 5.381 1.00 37.69 375 GLY B CA 1
ATOM 6965 C C . GLY B 1 375 ? 17.406 3.333 5.804 1.00 37.37 375 GLY B C 1
ATOM 6966 O O . GLY B 1 375 ? 17.630 4.220 4.975 1.00 37.60 375 GLY B O 1
ATOM 6967 N N . ILE B 1 376 ? 17.608 3.498 7.107 1.00 35.84 376 ILE B N 1
ATOM 6968 C CA . ILE B 1 376 ? 18.114 4.753 7.651 1.00 32.48 376 ILE B CA 1
ATOM 6969 C C . ILE B 1 376 ? 19.390 5.188 6.938 1.00 35.58 376 ILE B C 1
ATOM 6970 O O . ILE B 1 376 ? 19.356 5.596 5.777 1.00 33.54 376 ILE B O 1
ATOM 6975 N N . GLY B 1 377 ? 20.515 5.098 7.641 1.00 38.27 377 GLY B N 1
ATOM 6976 C CA . GLY B 1 377 ? 21.797 5.480 7.080 1.00 33.24 377 GLY B CA 1
ATOM 6977 C C . GLY B 1 377 ? 22.923 5.386 8.090 1.00 33.73 377 GLY B C 1
ATOM 6978 O O . GLY B 1 377 ? 22.686 5.360 9.298 1.00 36.69 377 GLY B O 1
ATOM 6979 N N . PRO B 1 378 ? 24.155 5.334 7.593 1.00 32.33 378 PRO B N 1
ATOM 6980 C CA . PRO B 1 378 ? 25.333 5.242 8.461 1.00 31.15 378 PRO B CA 1
ATOM 6981 C C . PRO B 1 378 ? 25.890 6.619 8.808 1.00 32.36 378 PRO B C 1
ATOM 6982 O O . PRO B 1 378 ? 25.653 7.581 8.077 1.00 31.96 378 PRO B O 1
ATOM 6986 N N . ALA B 1 379 ? 26.623 6.705 9.913 1.00 32.11 379 ALA B N 1
ATOM 6987 C CA . ALA B 1 379 ? 27.209 7.967 10.347 1.00 31.69 379 ALA B CA 1
ATOM 6988 C C . ALA B 1 379 ? 27.619 8.823 9.153 1.00 33.20 379 ALA B C 1
ATOM 6989 O O . ALA B 1 379 ? 27.834 8.310 8.054 1.00 28.32 379 ALA B O 1
ATOM 6991 N N . TRP B 1 380 ? 27.725 10.129 9.375 1.00 29.76 380 TRP B N 1
ATOM 6992 C CA . TRP B 1 380 ? 28.107 11.055 8.320 1.00 26.04 380 TRP B CA 1
ATOM 6993 C C . TRP B 1 380 ? 28.681 12.385 8.809 1.00 28.62 380 TRP B C 1
ATOM 6994 O O . TRP B 1 380 ? 29.286 13.121 8.023 1.00 25.89 380 TRP B O 1
ATOM 7005 N N . THR B 1 381 ? 28.394 12.760 10.055 1.00 26.17 381 THR B N 1
ATOM 7006 C CA . THR B 1 381 ? 28.707 14.144 10.457 1.00 25.35 381 THR B CA 1
ATOM 7007 C C . THR B 1 381 ? 30.198 14.459 10.592 1.00 25.01 381 THR B C 1
ATOM 7008 O O . THR B 1 381 ? 30.578 15.626 10.482 1.00 27.25 381 THR B O 1
ATOM 7012 N N . LYS B 1 382 ? 31.045 13.454 10.817 1.00 27.57 382 LYS B N 1
ATOM 7013 C CA . LYS B 1 382 ? 32.480 13.728 11.012 1.00 30.68 382 LYS B CA 1
ATOM 7014 C C . LYS B 1 382 ? 33.092 14.389 9.779 1.00 29.59 382 LYS B C 1
ATOM 7015 O O . LYS B 1 382 ? 33.975 15.235 9.892 1.00 30.78 382 LYS B O 1
ATOM 7021 N N . GLU B 1 383 ? 32.562 14.037 8.612 1.00 29.92 383 GLU B N 1
ATOM 7022 C CA . GLU B 1 383 ? 32.973 14.647 7.345 1.00 32.18 383 GLU B CA 1
ATOM 7023 C C . GLU B 1 383 ? 32.239 15.922 6.952 1.00 32.36 383 GLU B C 1
ATOM 7024 O O . GLU B 1 383 ? 32.554 16.522 5.931 1.00 33.82 383 GLU B O 1
ATOM 7030 N N . SER B 1 384 ? 31.298 16.377 7.769 1.00 27.69 384 SER B N 1
ATOM 7031 C CA . SER B 1 384 ? 30.424 17.472 7.331 1.00 25.24 384 SER B CA 1
ATOM 7032 C C . SER B 1 384 ? 31.020 18.832 7.682 1.00 22.52 384 SER B C 1
ATOM 7033 O O . SER B 1 384 ? 32.010 18.917 8.393 1.00 25.73 384 SER B O 1
ATOM 7036 N N . VAL B 1 385 ? 30.540 19.859 7.008 1.00 21.12 385 VAL B N 1
ATOM 7037 C CA . VAL B 1 385 ? 30.852 21.242 7.415 1.00 22.07 385 VAL B CA 1
ATOM 7038 C C . VAL B 1 385 ? 29.545 21.938 7.735 1.00 19.58 385 VAL B C 1
ATOM 7039 O O . VAL B 1 385 ? 28.626 21.932 6.943 1.00 21.31 385 VAL B O 1
ATOM 7043 N N . LEU B 1 386 ? 29.404 22.439 8.967 1.00 20.28 386 LEU B N 1
ATOM 7044 C CA . LEU B 1 386 ? 28.165 23.035 9.395 1.00 19.79 386 LEU B CA 1
ATOM 7045 C C . LEU B 1 386 ? 27.878 24.309 8.577 1.00 20.75 386 LEU B C 1
ATOM 7046 O O . LEU B 1 386 ? 28.816 24.980 8.115 1.00 21.41 386 LEU B O 1
ATOM 7051 N N . PRO B 1 387 ? 26.608 24.726 8.528 1.00 19.80 387 PRO B N 1
ATOM 7052 C CA . PRO B 1 387 ? 26.189 25.971 7.905 1.00 20.65 387 PRO B CA 1
ATOM 7053 C C . PRO B 1 387 ? 26.975 27.131 8.486 1.00 21.80 387 PRO B C 1
ATOM 7054 O O . PRO B 1 387 ? 27.199 27.175 9.699 1.00 23.20 387 PRO B O 1
ATOM 7058 N N . GLY B 1 388 ? 27.548 27.949 7.601 1.00 19.44 388 GLY B N 1
ATOM 7059 C CA . GLY B 1 388 ? 28.485 28.986 8.055 1.00 20.55 388 GLY B CA 1
ATOM 7060 C C . GLY B 1 388 ? 29.958 28.616 8.020 1.00 18.07 388 GLY B C 1
ATOM 7061 O O . GLY B 1 388 ? 30.826 29.510 8.042 1.00 19.95 388 GLY B O 1
ATOM 7062 N N . GLY B 1 389 ? 30.290 27.321 8.013 1.00 18.66 389 GLY B N 1
ATOM 7063 C CA . GLY B 1 389 ? 31.674 26.917 8.202 1.00 20.45 389 GLY B CA 1
ATOM 7064 C C . GLY B 1 389 ? 32.518 26.841 6.931 1.00 22.64 389 GLY B C 1
ATOM 7065 O O . GLY B 1 389 ? 33.651 26.390 6.957 1.00 22.93 389 GLY B O 1
ATOM 7066 N N . ALA B 1 390 ? 31.940 27.178 5.796 1.00 22.61 390 ALA B N 1
ATOM 7067 C CA . ALA B 1 390 ? 32.585 26.861 4.522 1.00 29.62 390 ALA B CA 1
ATOM 7068 C C . ALA B 1 390 ? 33.453 28.035 4.085 1.00 32.14 390 ALA B C 1
ATOM 7069 O O . ALA B 1 390 ? 33.160 28.673 3.080 1.00 34.40 390 ALA B O 1
ATOM 7071 N N . ILE B 1 391 ? 34.510 28.309 4.842 1.00 35.01 391 ILE B N 1
ATOM 7072 C CA . ILE B 1 391 ? 35.419 29.405 4.524 1.00 40.54 391 ILE B CA 1
ATOM 7073 C C . ILE B 1 391 ? 36.846 28.897 4.350 1.00 45.31 391 ILE B C 1
ATOM 7074 O O . ILE B 1 391 ? 37.197 28.349 3.305 1.00 47.11 391 ILE B O 1
ATOM 7079 N N . GLU B 1 392 ? 37.665 29.082 5.380 1.00 51.82 392 GLU B N 1
ATOM 7080 C CA . GLU B 1 392 ? 39.052 28.633 5.345 1.00 55.08 392 GLU B CA 1
ATOM 7081 C C . GLU B 1 392 ? 39.999 29.689 5.905 1.00 54.60 392 GLU B C 1
ATOM 7082 O O . GLU B 1 392 ? 40.549 30.501 5.161 1.00 55.87 392 GLU B O 1
ATOM 7088 N N . GLY B 1 393 ? 40.185 29.672 7.221 1.00 53.16 393 GLY B N 1
ATOM 7089 C CA . GLY B 1 393 ? 41.078 30.613 7.879 1.00 49.76 393 GLY B CA 1
ATOM 7090 C C . GLY B 1 393 ? 40.416 31.349 9.025 1.00 48.81 393 GLY B C 1
ATOM 7091 O O . GLY B 1 393 ? 40.754 31.101 10.177 1.00 50.78 393 GLY B O 1
ATOM 7092 N N . ASP B 1 394 ? 39.539 32.303 8.711 1.00 46.04 394 ASP B N 1
ATOM 7093 C CA . ASP B 1 394 ? 38.749 33.030 9.727 1.00 44.20 394 ASP B CA 1
ATOM 7094 C C . ASP B 1 394 ? 39.109 34.517 9.792 1.00 41.32 394 ASP B C 1
ATOM 7095 O O . ASP B 1 394 ? 38.295 35.396 9.487 1.00 34.69 394 ASP B O 1
ATOM 7100 N N . ARG B 1 395 ? 40.333 34.795 10.227 1.00 40.18 395 ARG B N 1
ATOM 7101 C CA . ARG B 1 395 ? 40.861 36.154 10.221 1.00 42.01 395 ARG B CA 1
ATOM 7102 C C . ARG B 1 395 ? 41.702 36.252 8.961 1.00 42.15 395 ARG B C 1
ATOM 7103 O O . ARG B 1 395 ? 41.718 37.273 8.272 1.00 38.36 395 ARG B O 1
ATOM 7111 N N . ASP B 1 396 ? 42.393 35.156 8.672 1.00 43.73 396 ASP B N 1
ATOM 7112 C CA . ASP B 1 396 ? 43.115 34.975 7.425 1.00 50.22 396 ASP B CA 1
ATOM 7113 C C . ASP B 1 396 ? 42.751 33.579 6.937 1.00 49.81 396 ASP B C 1
ATOM 7114 O O . ASP B 1 396 ? 43.144 32.582 7.543 1.00 50.91 396 ASP B O 1
ATOM 7119 N N . ASP B 1 397 ? 41.997 33.542 5.858 1.00 46.84 397 ASP B N 1
ATOM 7120 C CA . ASP B 1 397 ? 41.632 34.798 5.254 1.00 45.65 397 ASP B CA 1
ATOM 7121 C C . ASP B 1 397 ? 40.145 34.939 5.051 1.00 38.86 397 ASP B C 1
ATOM 7122 O O . ASP B 1 397 ? 39.715 35.160 3.919 1.00 36.62 397 ASP B O 1
ATOM 7127 N N . TYR B 1 398 ? 39.326 34.838 6.099 1.00 33.34 398 TYR B N 1
ATOM 7128 C CA . TYR B 1 398 ? 37.931 35.118 5.746 1.00 28.60 398 TYR B CA 1
ATOM 7129 C C . TYR B 1 398 ? 37.480 36.560 5.875 1.00 26.77 398 TYR B C 1
ATOM 7130 O O . TYR B 1 398 ? 36.839 37.101 4.979 1.00 27.72 398 TYR B O 1
ATOM 7139 N N . ALA B 1 399 ? 37.726 37.173 7.025 1.00 26.72 399 ALA B N 1
ATOM 7140 C CA . ALA B 1 399 ? 37.348 38.570 7.176 1.00 23.29 399 ALA B CA 1
ATOM 7141 C C . ALA B 1 399 ? 38.079 39.433 6.129 1.00 25.22 399 ALA B C 1
ATOM 7142 O O . ALA B 1 399 ? 37.491 40.378 5.600 1.00 24.43 399 ALA B O 1
ATOM 7144 N N . ALA B 1 400 ? 39.347 39.115 5.855 1.00 27.18 400 ALA B N 1
ATOM 7145 C CA . ALA B 1 400 ? 40.102 39.876 4.836 1.00 27.29 400 ALA B CA 1
ATOM 7146 C C . ALA B 1 400 ? 39.429 39.672 3.478 1.00 29.73 400 ALA B C 1
ATOM 7147 O O . ALA B 1 400 ? 39.171 40.651 2.769 1.00 27.98 400 ALA B O 1
ATOM 7149 N N . ARG B 1 401 ? 39.117 38.420 3.158 1.00 30.90 401 ARG B N 1
ATOM 7150 C CA . ARG B 1 401 ? 38.394 38.090 1.938 1.00 31.40 401 ARG B CA 1
ATOM 7151 C C . ARG B 1 401 ? 37.086 38.871 1.849 1.00 32.17 401 ARG B C 1
ATOM 7152 O O . ARG B 1 401 ? 36.814 39.518 0.838 1.00 29.07 401 ARG B O 1
ATOM 7160 N N . LEU B 1 402 ? 36.277 38.813 2.905 1.00 27.76 402 LEU B N 1
ATOM 7161 C CA . LEU B 1 402 ? 35.023 39.531 2.905 1.00 25.31 402 LEU B CA 1
ATOM 7162 C C . LEU B 1 402 ? 35.184 41.020 2.576 1.00 26.73 402 LEU B C 1
ATOM 7163 O O . LEU B 1 402 ? 34.357 41.615 1.899 1.00 25.69 402 LEU B O 1
ATOM 7168 N N . ARG B 1 403 ? 36.153 41.669 3.208 1.00 28.80 403 ARG B N 1
ATOM 7169 C CA . ARG B 1 403 ? 36.373 43.082 2.992 1.00 29.96 403 ARG B CA 1
ATOM 7170 C C . ARG B 1 403 ? 36.804 43.311 1.540 1.00 29.63 403 ARG B C 1
ATOM 7171 O O . ARG B 1 403 ? 36.382 44.284 0.923 1.00 32.43 403 ARG B O 1
ATOM 7179 N N . ARG B 1 404 ? 37.525 42.355 0.966 1.00 30.25 404 ARG B N 1
ATOM 7180 C CA . ARG B 1 404 ? 37.892 42.471 -0.453 1.00 33.72 404 ARG B CA 1
ATOM 7181 C C . ARG B 1 404 ? 36.670 42.415 -1.371 1.00 31.87 404 ARG B C 1
ATOM 7182 O O . ARG B 1 404 ? 36.588 43.154 -2.348 1.00 33.27 404 ARG B O 1
ATOM 7190 N N . ARG B 1 405 ? 35.730 41.519 -1.071 1.00 32.16 405 ARG B N 1
ATOM 7191 C CA . ARG B 1 405 ? 34.473 41.428 -1.803 1.00 28.24 405 ARG B CA 1
ATOM 7192 C C . ARG B 1 405 ? 33.526 42.603 -1.543 1.00 30.63 405 ARG B C 1
ATOM 7193 O O . ARG B 1 405 ? 32.889 43.115 -2.453 1.00 30.29 405 ARG B O 1
ATOM 7201 N N . TYR B 1 406 ? 33.452 43.065 -0.298 1.00 26.47 406 TYR B N 1
ATOM 7202 C CA . TYR B 1 406 ? 32.472 44.058 0.095 1.00 25.57 406 TYR B CA 1
ATOM 7203 C C . TYR B 1 406 ? 33.278 45.211 0.674 1.00 28.21 406 TYR B C 1
ATOM 7204 O O . TYR B 1 406 ? 33.489 45.276 1.870 1.00 28.10 406 TYR B O 1
ATOM 7213 N N . PRO B 1 407 ? 33.859 46.064 -0.180 1.00 30.70 407 PRO B N 1
ATOM 7214 C CA . PRO B 1 407 ? 34.807 47.022 0.379 1.00 31.10 407 PRO B CA 1
ATOM 7215 C C . PRO B 1 407 ? 34.214 48.133 1.243 1.00 30.38 407 PRO B C 1
ATOM 7216 O O . PRO B 1 407 ? 34.963 48.809 1.960 1.00 34.50 407 PRO B O 1
ATOM 7220 N N . PHE B 1 408 ? 32.897 48.323 1.224 1.00 30.16 408 PHE B N 1
ATOM 7221 C CA . PHE B 1 408 ? 32.227 49.214 2.180 1.00 29.18 408 PHE B CA 1
ATOM 7222 C C . PHE B 1 408 ? 32.249 48.744 3.661 1.00 29.90 408 PHE B C 1
ATOM 7223 O O . PHE B 1 408 ? 31.924 49.517 4.568 1.00 27.09 408 PHE B O 1
ATOM 7231 N N . LEU B 1 409 ? 32.578 47.476 3.901 1.00 27.35 409 LEU B N 1
ATOM 7232 C CA . LEU B 1 409 ? 32.713 46.989 5.284 1.00 28.04 409 LEU B CA 1
ATOM 7233 C C . LEU B 1 409 ? 33.925 47.586 5.988 1.00 26.28 409 LEU B C 1
ATOM 7234 O O . LEU B 1 409 ? 35.051 47.447 5.504 1.00 29.21 409 LEU B O 1
ATOM 7239 N N . THR B 1 410 ? 33.729 48.062 7.214 1.00 26.80 410 THR B N 1
ATOM 7240 C CA . THR B 1 410 ? 34.858 48.335 8.104 1.00 26.21 410 THR B CA 1
ATOM 7241 C C . THR B 1 410 ? 35.615 47.078 8.502 1.00 27.40 410 THR B C 1
ATOM 7242 O O . THR B 1 410 ? 35.084 45.969 8.419 1.00 27.81 410 THR B O 1
ATOM 7246 N N . GLU B 1 411 ? 36.833 47.254 9.006 1.00 26.27 411 GLU B N 1
ATOM 7247 C CA . GLU B 1 411 ? 37.618 46.121 9.486 1.00 25.52 411 GLU B CA 1
ATOM 7248 C C . GLU B 1 411 ? 36.870 45.434 10.642 1.00 25.45 411 GLU B C 1
ATOM 7249 O O . GLU B 1 411 ? 36.776 44.207 10.660 1.00 24.62 411 GLU B O 1
ATOM 7255 N N . SER B 1 412 ? 36.205 46.236 11.472 1.00 26.22 412 SER B N 1
ATOM 7256 C CA . SER B 1 412 ? 35.528 45.709 12.684 1.00 23.80 412 SER B CA 1
ATOM 7257 C C . SER B 1 412 ? 34.277 44.926 12.237 1.00 24.00 412 SER B C 1
ATOM 7258 O O . SER B 1 412 ? 34.013 43.819 12.750 1.00 24.07 412 SER B O 1
ATOM 7261 N N . LEU B 1 413 ? 33.520 45.500 11.311 1.00 21.61 413 LEU B N 1
ATOM 7262 C CA . LEU B 1 413 ? 32.291 44.833 10.863 1.00 23.18 413 LEU B CA 1
ATOM 7263 C C . LEU B 1 413 ? 32.609 43.555 10.105 1.00 25.70 413 LEU B C 1
ATOM 7264 O O . LEU B 1 413 ? 31.939 42.527 10.301 1.00 21.69 413 LEU B O 1
ATOM 7269 N N . ALA B 1 414 ? 33.606 43.611 9.221 1.00 21.36 414 ALA B N 1
ATOM 7270 C CA . ALA B 1 414 ? 33.988 42.411 8.505 1.00 25.33 414 ALA B CA 1
ATOM 7271 C C . ALA B 1 414 ? 34.442 41.318 9.454 1.00 23.17 414 ALA B C 1
ATOM 7272 O O . ALA B 1 414 ? 34.145 40.142 9.222 1.00 22.28 414 ALA B O 1
ATOM 7274 N N . ARG B 1 415 ? 35.137 41.695 10.525 1.00 20.91 415 ARG B N 1
ATOM 7275 C CA . ARG B 1 415 ? 35.565 40.737 11.543 1.00 20.23 415 ARG B CA 1
ATOM 7276 C C . ARG B 1 415 ? 34.347 40.123 12.238 1.00 20.19 415 ARG B C 1
ATOM 7277 O O . ARG B 1 415 ? 34.293 38.910 12.436 1.00 18.50 415 ARG B O 1
ATOM 7285 N N . HIS B 1 416 ? 33.372 40.966 12.560 1.00 17.35 416 HIS B N 1
ATOM 7286 C CA . HIS B 1 416 ? 32.178 40.459 13.270 1.00 19.43 416 HIS B CA 1
ATOM 7287 C C . HIS B 1 416 ? 31.423 39.475 12.389 1.00 19.74 416 HIS B C 1
ATOM 7288 O O . HIS B 1 416 ? 31.063 38.368 12.842 1.00 17.82 416 HIS B O 1
ATOM 7295 N N . TYR B 1 417 ? 31.203 39.847 11.123 1.00 18.03 417 TYR B N 1
ATOM 7296 C CA . TYR B 1 417 ? 30.481 38.953 10.204 1.00 17.83 417 TYR B CA 1
ATOM 7297 C C . TYR B 1 417 ? 31.223 37.632 9.969 1.00 20.06 417 TYR B C 1
ATOM 7298 O O . TYR B 1 417 ? 30.622 36.543 10.043 1.00 19.49 417 TYR B O 1
ATOM 7307 N N . ALA B 1 418 ? 32.537 37.683 9.765 1.00 17.08 418 ALA B N 1
ATOM 7308 C CA . ALA B 1 418 ? 33.298 36.459 9.545 1.00 19.32 418 ALA B CA 1
ATOM 7309 C C . ALA B 1 418 ? 33.201 35.504 10.738 1.00 19.36 418 ALA B C 1
ATOM 7310 O O . ALA B 1 418 ? 33.147 34.273 10.585 1.00 21.66 418 ALA B O 1
ATOM 7312 N N . ARG B 1 419 ? 33.310 36.085 11.935 1.00 18.44 419 ARG B N 1
ATOM 7313 C CA . ARG B 1 419 ? 33.335 35.310 13.174 1.00 20.91 419 ARG B CA 1
ATOM 7314 C C . ARG B 1 419 ? 31.955 34.902 13.682 1.00 20.95 419 ARG B C 1
ATOM 7315 O O . ARG B 1 419 ? 31.867 34.223 14.727 1.00 20.87 419 ARG B O 1
ATOM 7323 N N . THR B 1 420 ? 30.896 35.471 13.121 1.00 18.29 420 THR B N 1
ATOM 7324 C CA . THR B 1 420 ? 29.557 35.036 13.535 1.00 19.36 420 THR B CA 1
ATOM 7325 C C . THR B 1 420 ? 28.823 34.280 12.437 1.00 21.29 420 THR B C 1
ATOM 7326 O O . THR B 1 420 ? 28.524 33.103 12.599 1.00 19.35 420 THR B O 1
ATOM 7330 N N . TYR B 1 421 ? 28.701 34.892 11.262 1.00 16.68 421 TYR B N 1
ATOM 7331 C CA . TYR B 1 421 ? 27.977 34.229 10.162 1.00 19.30 421 TYR B CA 1
ATOM 7332 C C . TYR B 1 421 ? 28.835 33.365 9.254 1.00 20.53 421 TYR B C 1
ATOM 7333 O O . TYR B 1 421 ? 28.327 32.439 8.604 1.00 18.13 421 TYR B O 1
ATOM 7342 N N . GLY B 1 422 ? 30.147 33.606 9.233 1.00 17.37 422 GLY B N 1
ATOM 7343 C CA . GLY B 1 422 ? 31.026 32.810 8.399 1.00 18.37 422 GLY B CA 1
ATOM 7344 C C . GLY B 1 422 ? 30.597 32.882 6.936 1.00 19.46 422 GLY B C 1
ATOM 7345 O O . GLY B 1 422 ? 30.209 33.942 6.458 1.00 18.38 422 GLY B O 1
ATOM 7346 N N . SER B 1 423 ? 30.521 31.720 6.293 1.00 19.91 423 SER B N 1
ATOM 7347 C CA . SER B 1 423 ? 30.090 31.652 4.887 1.00 22.04 423 SER B CA 1
ATOM 7348 C C . SER B 1 423 ? 28.659 32.081 4.578 1.00 23.91 423 SER B C 1
ATOM 7349 O O . SER B 1 423 ? 28.308 32.210 3.400 1.00 29.60 423 SER B O 1
ATOM 7352 N N . ASN B 1 424 ? 27.811 32.230 5.594 1.00 17.49 424 ASN B N 1
ATOM 7353 C CA . ASN B 1 424 ? 26.480 32.832 5.433 1.00 17.96 424 ASN B CA 1
ATOM 7354 C C . ASN B 1 424 ? 26.477 34.379 5.336 1.00 17.57 424 ASN B C 1
ATOM 7355 O O . ASN B 1 424 ? 25.418 35.009 5.287 1.00 18.81 424 ASN B O 1
ATOM 7360 N N . SER B 1 425 ? 27.644 35.012 5.469 1.00 19.17 425 SER B N 1
ATOM 7361 C CA . SER B 1 425 ? 27.652 36.464 5.434 1.00 19.31 425 SER B CA 1
ATOM 7362 C C . SER B 1 425 ? 27.117 36.960 4.101 1.00 19.58 425 SER B C 1
ATOM 7363 O O . SER B 1 425 ? 26.471 38.009 4.048 1.00 20.39 425 SER B O 1
ATOM 7366 N N . GLU B 1 426 ? 27.381 36.221 3.019 1.00 21.21 426 GLU B N 1
ATOM 7367 C CA . GLU B 1 426 ? 26.857 36.646 1.716 1.00 22.39 426 GLU B CA 1
ATOM 7368 C C . GLU B 1 426 ? 25.342 36.712 1.673 1.00 22.70 426 GLU B C 1
ATOM 7369 O O . GLU B 1 426 ? 24.766 37.606 1.043 1.00 21.93 426 GLU B O 1
ATOM 7375 N N . LEU B 1 427 ? 24.682 35.782 2.361 1.00 21.27 427 LEU B N 1
ATOM 7376 C CA . LEU B 1 427 ? 23.216 35.801 2.447 1.00 21.69 427 LEU B CA 1
ATOM 7377 C C . LEU B 1 427 ? 22.715 36.988 3.265 1.00 21.90 427 LEU B C 1
ATOM 7378 O O . LEU B 1 427 ? 21.699 37.619 2.955 1.00 23.41 427 LEU B O 1
ATOM 7383 N N . LEU B 1 428 ? 23.438 37.315 4.334 1.00 20.23 428 LEU B N 1
ATOM 7384 C CA . LEU B 1 428 ? 23.111 38.488 5.111 1.00 17.92 428 LEU B CA 1
ATOM 7385 C C . LEU B 1 428 ? 23.228 39.763 4.256 1.00 17.92 428 LEU B C 1
ATOM 7386 O O . LEU B 1 428 ? 22.360 40.619 4.311 1.00 18.37 428 LEU B O 1
ATOM 7391 N N . LEU B 1 429 ? 24.334 39.897 3.540 1.00 18.73 429 LEU B N 1
ATOM 7392 C CA . LEU B 1 429 ? 24.675 41.156 2.896 1.00 19.82 429 LEU B CA 1
ATOM 7393 C C . LEU B 1 429 ? 23.830 41.337 1.636 1.00 23.64 429 LEU B C 1
ATOM 7394 O O . LEU B 1 429 ? 23.529 42.460 1.251 1.00 23.63 429 LEU B O 1
ATOM 7399 N N . GLY B 1 430 ? 23.342 40.229 1.073 1.00 22.81 430 GLY B N 1
ATOM 7400 C CA . GLY B 1 430 ? 22.411 40.293 -0.063 1.00 24.69 430 GLY B CA 1
ATOM 7401 C C . GLY B 1 430 ? 22.936 41.210 -1.154 1.00 25.52 430 GLY B C 1
ATOM 7402 O O . GLY B 1 430 ? 24.120 41.151 -1.495 1.00 24.36 430 GLY B O 1
ATOM 7403 N N . ASN B 1 431 ? 22.097 42.151 -1.594 1.00 26.39 431 ASN B N 1
ATOM 7404 C CA . ASN B 1 431 ? 22.525 43.075 -2.671 1.00 28.69 431 ASN B CA 1
ATOM 7405 C C . ASN B 1 431 ? 23.107 44.405 -2.179 1.00 29.15 431 ASN B C 1
ATOM 7406 O O . ASN B 1 431 ? 23.217 45.373 -2.938 1.00 26.47 431 ASN B O 1
ATOM 7411 N N . ALA B 1 432 ? 23.460 44.476 -0.899 1.00 26.99 432 ALA B N 1
ATOM 7412 C CA . ALA B 1 432 ? 24.080 45.692 -0.358 1.00 27.51 432 ALA B CA 1
ATOM 7413 C C . ALA B 1 432 ? 25.411 46.079 -1.024 1.00 25.63 432 ALA B C 1
ATOM 7414 O O . ALA B 1 432 ? 26.261 45.233 -1.303 1.00 27.01 432 ALA B O 1
ATOM 7416 N N . GLY B 1 433 ? 25.596 47.368 -1.301 1.00 27.39 433 GLY B N 1
ATOM 7417 C CA . GLY B 1 433 ? 26.883 47.832 -1.805 1.00 28.30 433 GLY B CA 1
ATOM 7418 C C . GLY B 1 433 ? 27.434 49.094 -1.178 1.00 30.98 433 GLY B C 1
ATOM 7419 O O . GLY B 1 433 ? 28.483 49.606 -1.579 1.00 31.22 433 GLY B O 1
ATOM 7420 N N . THR B 1 434 ? 26.753 49.575 -0.148 1.00 31.96 434 THR B N 1
ATOM 7421 C CA . THR B 1 434 ? 27.298 50.626 0.692 1.00 30.88 434 THR B CA 1
ATOM 7422 C C . THR B 1 434 ? 26.871 50.365 2.131 1.00 30.70 434 THR B C 1
ATOM 7423 O O . THR B 1 434 ? 25.923 49.594 2.379 1.00 27.67 434 THR B O 1
ATOM 7427 N N . VAL B 1 435 ? 27.438 51.151 3.049 1.00 29.55 435 VAL B N 1
ATOM 7428 C CA . VAL B 1 435 ? 26.972 51.137 4.434 1.00 27.57 435 VAL B CA 1
ATOM 7429 C C . VAL B 1 435 ? 25.501 51.489 4.548 1.00 25.95 435 VAL B C 1
ATOM 7430 O O . VAL B 1 435 ? 24.773 50.840 5.280 1.00 26.33 435 VAL B O 1
ATOM 7434 N N . SER B 1 436 ? 25.016 52.474 3.797 1.00 26.24 436 SER B N 1
ATOM 7435 C CA . SER B 1 436 ? 23.626 52.872 3.966 1.00 26.62 436 SER B CA 1
ATOM 7436 C C . SER B 1 436 ? 22.606 51.812 3.508 1.00 26.85 436 SER B C 1
ATOM 7437 O O . SER B 1 436 ? 21.447 51.820 3.937 1.00 26.56 436 SER B O 1
ATOM 7440 N N . ASP B 1 437 ? 23.051 50.909 2.634 1.00 25.15 437 ASP B N 1
ATOM 7441 C CA . ASP B 1 437 ? 22.237 49.775 2.180 1.00 26.53 437 ASP B CA 1
ATOM 7442 C C . ASP B 1 437 ? 21.981 48.774 3.319 1.00 26.01 437 ASP B C 1
ATOM 7443 O O . ASP B 1 437 ? 21.012 47.999 3.256 1.00 24.77 437 ASP B O 1
ATOM 7448 N N . LEU B 1 438 ? 22.794 48.858 4.365 1.00 23.10 438 LEU B N 1
ATOM 7449 C CA . LEU B 1 438 ? 22.562 48.056 5.595 1.00 22.74 438 LEU B CA 1
ATOM 7450 C C . LEU B 1 438 ? 21.368 48.512 6.466 1.00 25.67 438 LEU B C 1
ATOM 7451 O O . LEU B 1 438 ? 20.914 47.785 7.365 1.00 24.42 438 LEU B O 1
ATOM 7456 N N . GLY B 1 439 ? 20.835 49.712 6.195 1.00 24.01 439 GLY B N 1
ATOM 7457 C CA . GLY B 1 439 ? 19.608 50.192 6.826 1.00 21.87 439 GLY B CA 1
ATOM 7458 C C . GLY B 1 439 ? 19.885 50.688 8.239 1.00 24.45 439 GLY B C 1
ATOM 7459 O O . GLY B 1 439 ? 20.979 51.170 8.533 1.00 24.43 439 GLY B O 1
ATOM 7460 N N . GLU B 1 440 ? 18.895 50.604 9.121 1.00 25.35 440 GLU B N 1
ATOM 7461 C CA . GLU B 1 440 ? 18.987 51.300 10.410 1.00 25.93 440 GLU B CA 1
ATOM 7462 C C . GLU B 1 440 ? 20.183 50.860 11.240 1.00 28.04 440 GLU B C 1
ATOM 7463 O O . GLU B 1 440 ? 20.499 49.668 11.303 1.00 26.55 440 GLU B O 1
ATOM 7469 N N . ASP B 1 441 ? 20.907 51.829 11.790 1.00 27.80 441 ASP B N 1
ATOM 7470 C CA . ASP B 1 441 ? 21.998 51.539 12.691 1.00 29.54 441 ASP B CA 1
ATOM 7471 C C . ASP B 1 441 ? 21.474 51.483 14.122 1.00 28.36 441 ASP B C 1
ATOM 7472 O O . ASP B 1 441 ? 21.071 52.504 14.691 1.00 23.70 441 ASP B O 1
ATOM 7477 N N . PHE B 1 442 ? 21.508 50.289 14.718 1.00 24.05 442 PHE B N 1
ATOM 7478 C CA . PHE B 1 442 ? 20.965 50.102 16.056 1.00 24.13 442 PHE B CA 1
ATOM 7479 C C . PHE B 1 442 ? 22.006 50.405 17.127 1.00 22.99 442 PHE B C 1
ATOM 7480 O O . PHE B 1 442 ? 21.691 50.375 18.317 1.00 25.87 442 PHE B O 1
ATOM 7488 N N . GLY B 1 443 ? 23.255 50.608 16.714 1.00 22.09 443 GLY B N 1
ATOM 7489 C CA . GLY B 1 443 ? 24.370 50.763 17.633 1.00 23.85 443 GLY B CA 1
ATOM 7490 C C . GLY B 1 443 ? 25.486 49.763 17.374 1.00 25.52 443 GLY B C 1
ATOM 7491 O O . GLY B 1 443 ? 25.229 48.583 17.119 1.00 22.98 443 GLY B O 1
ATOM 7492 N N . HIS B 1 444 ? 26.734 50.196 17.569 1.00 23.18 444 HIS B N 1
ATOM 7493 C CA . HIS B 1 444 ? 27.888 49.292 17.548 1.00 20.88 444 HIS B CA 1
ATOM 7494 C C . HIS B 1 444 ? 27.854 48.473 16.253 1.00 20.70 444 HIS B C 1
ATOM 7495 O O . HIS B 1 444 ? 28.227 47.302 16.260 1.00 21.21 444 HIS B O 1
ATOM 7502 N N . GLU B 1 445 ? 27.511 49.136 15.147 1.00 18.59 445 GLU B N 1
ATOM 7503 C CA . GLU B 1 445 ? 27.472 48.508 13.807 1.00 20.01 445 GLU B CA 1
ATOM 7504 C C . GLU B 1 445 ? 26.595 47.263 13.750 1.00 19.77 445 GLU B C 1
ATOM 7505 O O . GLU B 1 445 ? 26.890 46.349 12.961 1.00 17.57 445 GLU B O 1
ATOM 7511 N N . PHE B 1 446 ? 25.540 47.305 14.543 1.00 18.24 446 PHE B N 1
ATOM 7512 C CA . PHE B 1 446 ? 24.506 46.255 14.476 1.00 17.85 446 PHE B CA 1
ATOM 7513 C C . PHE B 1 446 ? 23.396 46.856 13.632 1.00 18.03 446 PHE B C 1
ATOM 7514 O O . PHE B 1 446 ? 22.656 47.729 14.089 1.00 20.94 446 PHE B O 1
ATOM 7522 N N . TYR B 1 447 ? 23.395 46.501 12.338 1.00 19.09 447 TYR B N 1
ATOM 7523 C CA . TYR B 1 447 ? 22.467 47.110 11.399 1.00 21.04 447 TYR B CA 1
ATOM 7524 C C . TYR B 1 447 ? 21.207 46.296 11.156 1.00 22.16 447 TYR B C 1
ATOM 7525 O O . TYR B 1 447 ? 21.172 45.069 11.365 1.00 19.41 447 TYR B O 1
ATOM 7534 N N . GLU B 1 448 ? 20.184 46.992 10.655 1.00 22.21 448 GLU B N 1
ATOM 7535 C CA . GLU B 1 448 ? 18.967 46.361 10.172 1.00 23.58 448 GLU B CA 1
ATOM 7536 C C . GLU B 1 448 ? 19.213 45.120 9.287 1.00 22.19 448 GLU B C 1
ATOM 7537 O O . GLU B 1 448 ? 18.446 44.153 9.404 1.00 21.75 448 GLU B O 1
ATOM 7543 N N . ALA B 1 449 ? 20.176 45.159 8.369 1.00 20.52 449 ALA B N 1
ATOM 7544 C CA . ALA B 1 449 ? 20.421 44.007 7.455 1.00 21.00 449 ALA B CA 1
ATOM 7545 C C . ALA B 1 449 ? 20.711 42.750 8.283 1.00 17.75 449 ALA B C 1
ATOM 7546 O O . ALA B 1 449 ? 20.230 41.660 7.969 1.00 18.95 449 ALA B O 1
ATOM 7548 N N . GLU B 1 450 ? 21.411 42.958 9.396 1.00 17.23 450 GLU B N 1
ATOM 7549 C CA . GLU B 1 450 ? 21.827 41.821 10.264 1.00 19.90 450 GLU B CA 1
ATOM 7550 C C . GLU B 1 450 ? 20.638 41.316 11.077 1.00 17.54 450 GLU B C 1
ATOM 7551 O O . GLU B 1 450 ? 20.359 40.083 11.160 1.00 17.17 450 GLU B O 1
ATOM 7557 N N . LEU B 1 451 ? 19.909 42.260 11.672 1.00 16.89 451 LEU B N 1
ATOM 7558 C CA . LEU B 1 451 ? 18.731 41.894 12.472 1.00 18.23 451 LEU B CA 1
ATOM 7559 C C . LEU B 1 451 ? 17.640 41.216 11.652 1.00 17.96 451 LEU B C 1
ATOM 7560 O O . LEU B 1 451 ? 17.080 40.206 12.072 1.00 18.82 451 LEU B O 1
ATOM 7565 N N . LYS B 1 452 ? 17.406 41.702 10.432 1.00 19.97 452 LYS B N 1
ATOM 7566 C CA . LYS B 1 452 ? 16.512 41.042 9.480 1.00 20.50 452 LYS B CA 1
ATOM 7567 C C . LYS B 1 452 ? 16.952 39.636 9.139 1.00 16.45 452 LYS B C 1
ATOM 7568 O O . LYS B 1 452 ? 16.128 38.700 9.188 1.00 18.65 452 LYS B O 1
ATOM 7574 N N . TYR B 1 453 ? 18.239 39.478 8.828 1.00 16.21 453 TYR B N 1
ATOM 7575 C CA . TYR B 1 453 ? 18.811 38.193 8.506 1.00 17.92 453 TYR B CA 1
ATOM 7576 C C . TYR B 1 453 ? 18.561 37.242 9.687 1.00 16.43 453 TYR B C 1
ATOM 7577 O O . TYR B 1 453 ? 18.182 36.081 9.510 1.00 17.81 453 TYR B O 1
ATOM 7586 N N . LEU B 1 454 ? 18.763 37.747 10.895 1.00 14.10 454 LEU B N 1
ATOM 7587 C CA . LEU B 1 454 ? 18.606 36.905 12.114 1.00 15.79 454 LEU B CA 1
ATOM 7588 C C . LEU B 1 454 ? 17.168 36.398 12.246 1.00 16.29 454 LEU B C 1
ATOM 7589 O O . LEU B 1 454 ? 16.941 35.244 12.619 1.00 17.24 454 LEU B O 1
ATOM 7594 N N . VAL B 1 455 ? 16.183 37.262 12.000 1.00 0.00 455 VAL B N 1
ATOM 7595 C CA . VAL B 1 455 ? 14.786 36.829 12.064 1.00 16.63 455 VAL B CA 1
ATOM 7596 C C . VAL B 1 455 ? 14.503 35.845 10.934 1.00 16.52 455 VAL B C 1
ATOM 7597 O O . VAL B 1 455 ? 13.794 34.812 11.135 1.00 18.12 455 VAL B O 1
ATOM 7601 N N . ASP B 1 456 ? 14.947 36.202 9.730 1.00 15.17 456 ASP B N 1
ATOM 7602 C CA . ASP B 1 456 ? 14.652 35.366 8.552 1.00 19.35 456 ASP B CA 1
ATOM 7603 C C . ASP B 1 456 ? 15.296 33.971 8.559 1.00 21.23 456 ASP B C 1
ATOM 7604 O O . ASP B 1 456 ? 14.705 32.990 8.073 1.00 22.65 456 ASP B O 1
ATOM 7609 N N . HIS B 1 457 ? 16.516 33.874 9.081 1.00 17.10 457 HIS B N 1
ATOM 7610 C CA . HIS B 1 457 ? 17.313 32.677 8.924 1.00 16.99 457 HIS B CA 1
ATOM 7611 C C . HIS B 1 457 ? 17.810 31.999 10.216 1.00 16.10 457 HIS B C 1
ATOM 7612 O O . HIS B 1 457 ? 18.512 30.979 10.139 1.00 18.04 457 HIS B O 1
ATOM 7619 N N . GLU B 1 458 ? 17.624 32.696 11.334 1.00 15.50 458 GLU B N 1
ATOM 7620 C CA . GLU B 1 458 ? 18.212 32.307 12.612 1.00 15.66 458 GLU B CA 1
ATOM 7621 C C . GLU B 1 458 ? 17.197 32.246 13.736 1.00 14.89 458 GLU B C 1
ATOM 7622 O O . GLU B 1 458 ? 17.567 32.153 14.916 1.00 15.68 458 GLU B O 1
ATOM 7628 N N . TRP B 1 459 ? 15.913 32.151 13.367 1.00 14.46 459 TRP B N 1
ATOM 7629 C CA . TRP B 1 459 ? 14.834 31.995 14.340 1.00 15.22 459 TRP B CA 1
ATOM 7630 C C . TRP B 1 459 ? 14.758 33.071 15.420 1.00 14.59 459 TRP B C 1
ATOM 7631 O O . TRP B 1 459 ? 14.195 32.851 16.481 1.00 17.71 459 TRP B O 1
ATOM 7642 N N . VAL B 1 460 ? 15.300 34.268 15.177 1.00 14.63 460 VAL B N 1
ATOM 7643 C CA . VAL B 1 460 ? 15.215 35.289 16.191 1.00 16.41 460 VAL B CA 1
ATOM 7644 C C . VAL B 1 460 ? 13.779 35.809 16.307 1.00 14.22 460 VAL B C 1
ATOM 7645 O O . VAL B 1 460 ? 13.135 36.127 15.302 1.00 18.52 460 VAL B O 1
ATOM 7649 N N . ARG B 1 461 ? 13.271 35.880 17.532 1.00 14.20 461 ARG B N 1
ATOM 7650 C CA . ARG B 1 461 ? 11.919 36.323 17.839 1.00 17.80 461 ARG B CA 1
ATOM 7651 C C . ARG B 1 461 ? 11.899 37.503 18.804 1.00 18.87 461 ARG B C 1
ATOM 7652 O O . ARG B 1 461 ? 10.984 38.328 18.731 1.00 22.88 461 ARG B O 1
ATOM 7660 N N . ARG B 1 462 ? 12.871 37.559 19.716 1.00 18.17 462 ARG B N 1
ATOM 7661 C CA . ARG B 1 462 ? 12.869 38.549 20.770 1.00 17.86 462 ARG B CA 1
ATOM 7662 C C . ARG B 1 462 ? 14.287 39.155 20.817 1.00 18.36 462 ARG B C 1
ATOM 7663 O O . ARG B 1 462 ? 15.269 38.544 20.360 1.00 16.77 462 ARG B O 1
ATOM 7671 N N . ALA B 1 463 ? 14.412 40.340 21.400 1.00 17.51 463 ALA B N 1
ATOM 7672 C CA . ALA B 1 463 ? 15.723 41.006 21.360 1.00 18.26 463 ALA B CA 1
ATOM 7673 C C . ALA B 1 463 ? 16.821 40.158 21.979 1.00 17.50 463 ALA B C 1
ATOM 7674 O O . ALA B 1 463 ? 17.947 40.128 21.454 1.00 18.84 463 ALA B O 1
ATOM 7676 N N . ASP B 1 464 ? 16.541 39.514 23.111 1.00 17.82 464 ASP B N 1
ATOM 7677 C CA . ASP B 1 464 ? 17.585 38.705 23.752 1.00 18.97 464 ASP B CA 1
ATOM 7678 C C . ASP B 1 464 ? 18.140 37.599 22.832 1.00 19.03 464 ASP B C 1
ATOM 7679 O O . ASP B 1 464 ? 19.327 37.281 22.873 1.00 16.14 464 ASP B O 1
ATOM 7684 N N . ASP B 1 465 ? 17.281 36.971 22.030 1.00 16.79 465 ASP B N 1
ATOM 7685 C CA . ASP B 1 465 ? 17.740 35.992 21.043 1.00 15.10 465 ASP B CA 1
ATOM 7686 C C . ASP B 1 465 ? 18.842 36.597 20.159 1.00 14.59 465 ASP B C 1
ATOM 7687 O O . ASP B 1 465 ? 19.898 36.004 20.005 1.00 14.81 465 ASP B O 1
ATOM 7692 N N . ALA B 1 466 ? 18.624 37.830 19.690 1.00 14.28 466 ALA B N 1
ATOM 7693 C CA . ALA B 1 466 ? 19.576 38.443 18.735 1.00 16.50 466 ALA B CA 1
ATOM 7694 C C . ALA B 1 466 ? 20.819 38.981 19.458 1.00 16.45 466 ALA B C 1
ATOM 7695 O O . ALA B 1 466 ? 21.935 38.850 18.934 1.00 16.73 466 ALA B O 1
ATOM 7697 N N . LEU B 1 467 ? 20.631 39.543 20.649 1.00 15.03 467 LEU B N 1
ATOM 7698 C CA . LEU B 1 467 ? 21.681 40.355 21.299 1.00 13.80 467 LEU B CA 1
ATOM 7699 C C . LEU B 1 467 ? 22.541 39.545 22.263 1.00 14.93 467 LEU B C 1
ATOM 7700 O O . LEU B 1 467 ? 23.676 39.932 22.605 1.00 15.10 467 LEU B O 1
ATOM 7705 N N . TRP B 1 468 ? 22.030 38.381 22.686 1.00 14.13 468 TRP B N 1
ATOM 7706 C CA . TRP B 1 468 ? 22.708 37.546 23.674 1.00 15.20 468 TRP B CA 1
ATOM 7707 C C . TRP B 1 468 ? 22.977 36.086 23.300 1.00 15.56 468 TRP B C 1
ATOM 7708 O O . TRP B 1 468 ? 23.866 35.452 23.900 1.00 15.08 468 TRP B O 1
ATOM 7719 N N . ARG B 1 469 ? 22.288 35.586 22.277 1.00 13.73 469 ARG B N 1
ATOM 7720 C CA . ARG B 1 469 ? 22.545 34.221 21.825 1.00 11.69 469 ARG B CA 1
ATOM 7721 C C . ARG B 1 469 ? 23.098 34.183 20.395 1.00 11.58 469 ARG B C 1
ATOM 7722 O O . ARG B 1 469 ? 24.197 33.663 20.189 1.00 14.17 469 ARG B O 1
ATOM 7730 N N . ARG B 1 470 ? 22.368 34.748 19.439 1.00 13.26 470 ARG B N 1
ATOM 7731 C CA . ARG B 1 470 ? 22.860 34.842 18.069 1.00 13.87 470 ARG B CA 1
ATOM 7732 C C . ARG B 1 470 ? 24.181 35.609 18.053 1.00 14.69 470 ARG B C 1
ATOM 7733 O O . ARG B 1 470 ? 25.140 35.204 17.395 1.00 15.80 470 ARG B O 1
ATOM 7741 N N . THR B 1 471 ? 24.218 36.716 18.787 1.00 14.25 471 THR B N 1
ATOM 7742 C CA . THR B 1 471 ? 25.436 37.537 18.923 1.00 14.44 471 THR B CA 1
ATOM 7743 C C . THR B 1 471 ? 25.682 37.808 20.394 1.00 15.28 471 THR B C 1
ATOM 7744 O O . THR B 1 471 ? 24.902 37.385 21.259 1.00 15.43 471 THR B O 1
ATOM 7748 N N . LYS B 1 472 ? 26.655 38.679 20.680 1.00 13.84 472 LYS B N 1
ATOM 7749 C CA . LYS B 1 472 ? 26.774 39.217 22.042 1.00 13.36 472 LYS B CA 1
ATOM 7750 C C . LYS B 1 472 ? 26.855 40.739 21.966 1.00 15.75 472 LYS B C 1
ATOM 7751 O O . LYS B 1 472 ? 27.479 41.381 22.829 1.00 16.78 472 LYS B O 1
ATOM 7757 N N . GLN B 1 473 ? 26.109 41.289 21.019 1.00 16.05 473 GLN B N 1
ATOM 7758 C CA . GLN B 1 473 ? 25.906 42.759 20.923 1.00 16.42 473 GLN B CA 1
ATOM 7759 C C . GLN B 1 473 ? 25.230 43.403 22.139 1.00 17.58 473 GLN B C 1
ATOM 7760 O O . GLN B 1 473 ? 25.438 44.598 22.405 1.00 17.83 473 GLN B O 1
ATOM 7766 N N . GLY B 1 474 ? 24.602 42.583 23.003 1.00 15.94 474 GLY B N 1
ATOM 7767 C CA . GLY B 1 474 ? 24.134 43.077 24.289 1.00 15.91 474 GLY B CA 1
ATOM 7768 C C . GLY B 1 474 ? 25.227 43.678 25.173 1.00 16.40 474 GLY B C 1
ATOM 7769 O O . GLY B 1 474 ? 24.903 44.405 26.128 1.00 17.91 474 GLY B O 1
ATOM 7770 N N . MET B 1 475 ? 26.457 43.239 24.954 1.00 15.02 475 MET B N 1
ATOM 7771 C CA . MET B 1 475 ? 27.593 43.750 25.736 1.00 16.72 475 MET B CA 1
ATOM 7772 C C . MET B 1 475 ? 27.825 45.249 25.441 1.00 20.73 475 MET B C 1
ATOM 7773 O O . MET B 1 475 ? 28.405 45.938 26.290 1.00 22.48 475 MET B O 1
ATOM 7778 N N . TRP B 1 476 ? 27.345 45.739 24.296 1.00 18.86 476 TRP B N 1
ATOM 7779 C CA . TRP B 1 476 ? 27.585 47.131 23.869 1.00 18.93 476 TRP B CA 1
ATOM 7780 C C . TRP B 1 476 ? 26.349 48.026 23.793 1.00 21.56 476 TRP B C 1
ATOM 7781 O O . TRP B 1 476 ? 26.451 49.257 24.006 1.00 23.35 476 TRP B O 1
ATOM 7792 N N . LEU B 1 477 ? 25.194 47.484 23.418 1.00 20.31 477 LEU B N 1
ATOM 7793 C CA . LEU B 1 477 ? 24.014 48.333 23.220 1.00 22.10 477 LEU B CA 1
ATOM 7794 C C . LEU B 1 477 ? 23.500 48.787 24.569 1.00 24.06 477 LEU B C 1
ATOM 7795 O O . LEU B 1 477 ? 23.305 47.971 25.455 1.00 25.28 477 LEU B O 1
ATOM 7800 N N . ASN B 1 478 ? 23.155 50.064 24.678 1.00 25.65 478 ASN B N 1
ATOM 7801 C CA . ASN B 1 478 ? 22.559 50.562 25.907 1.00 28.23 478 ASN B CA 1
ATOM 7802 C C . ASN B 1 478 ? 21.071 50.214 25.991 1.00 30.65 478 ASN B C 1
ATOM 7803 O O . ASN B 1 478 ? 20.543 49.527 25.122 1.00 29.46 478 ASN B O 1
ATOM 7808 N N . ALA B 1 479 ? 20.418 50.591 27.088 1.00 31.24 479 ALA B N 1
ATOM 7809 C CA . ALA B 1 479 ? 19.034 50.171 27.342 1.00 29.98 479 ALA B CA 1
ATOM 7810 C C . ALA B 1 479 ? 18.073 50.665 26.267 1.00 30.60 479 ALA B C 1
ATOM 7811 O O . ALA B 1 479 ? 17.190 49.929 25.812 1.00 28.89 479 ALA B O 1
ATOM 7813 N N . ASP B 1 480 ? 18.236 51.924 25.869 1.00 29.77 480 ASP B N 1
ATOM 7814 C CA . ASP B 1 480 ? 17.421 52.525 24.825 1.00 29.26 480 ASP B CA 1
ATOM 7815 C C . ASP B 1 480 ? 17.621 51.798 23.497 1.00 28.42 480 ASP B C 1
ATOM 7816 O O . ASP B 1 480 ? 16.654 51.547 22.780 1.00 27.01 480 ASP B O 1
ATOM 7821 N N . GLN B 1 481 ? 18.867 51.473 23.163 1.00 25.43 481 GLN B N 1
ATOM 7822 C CA . GLN B 1 481 ? 19.135 50.754 21.911 1.00 24.29 481 GLN B CA 1
ATOM 7823 C C . GLN B 1 481 ? 18.541 49.352 21.931 1.00 21.47 481 GLN B C 1
ATOM 7824 O O . GLN B 1 481 ? 18.057 48.878 20.898 1.00 23.19 481 GLN B O 1
ATOM 7830 N N . GLN B 1 482 ? 18.589 48.696 23.080 1.00 23.50 482 GLN B N 1
ATOM 7831 C CA . GLN B 1 482 ? 18.015 47.345 23.192 1.00 24.14 482 GLN B CA 1
ATOM 7832 C C . GLN B 1 482 ? 16.503 47.388 23.106 1.00 27.52 482 GLN B C 1
ATOM 7833 O O . GLN B 1 482 ? 15.866 46.568 22.431 1.00 26.93 482 GLN B O 1
ATOM 7839 N N . SER B 1 483 ? 15.934 48.432 23.694 1.00 27.22 483 SER B N 1
ATOM 7840 C CA . SER B 1 483 ? 14.517 48.721 23.510 1.00 26.69 483 SER B CA 1
ATOM 7841 C C . SER B 1 483 ? 14.103 48.951 22.050 1.00 26.37 483 SER B C 1
ATOM 7842 O O . SER B 1 483 ? 13.080 48.444 21.601 1.00 25.66 483 SER B O 1
ATOM 7845 N N . ARG B 1 484 ? 14.892 49.717 21.299 1.00 24.93 484 ARG B N 1
ATOM 7846 C CA . ARG B 1 484 ? 14.661 49.878 19.871 1.00 22.38 484 ARG B CA 1
ATOM 7847 C C . ARG B 1 484 ? 14.715 48.566 19.084 1.00 23.30 484 ARG B C 1
ATOM 7848 O O . ARG B 1 484 ? 13.922 48.357 18.167 1.00 24.07 484 ARG B O 1
ATOM 7856 N N . VAL B 1 485 ? 15.706 47.736 19.382 1.00 22.13 485 VAL B N 1
ATOM 7857 C CA . VAL B 1 485 ? 15.768 46.402 18.742 1.00 21.74 485 VAL B CA 1
ATOM 7858 C C . VAL B 1 485 ? 14.444 45.664 19.013 1.00 23.26 485 VAL B C 1
ATOM 7859 O O . VAL B 1 485 ? 13.867 45.061 18.099 1.00 21.65 485 VAL B O 1
ATOM 7863 N N . SER B 1 486 ? 13.926 45.732 20.234 1.00 21.76 486 SER B N 1
ATOM 7864 C CA . SER B 1 486 ? 12.686 44.996 20.555 1.00 23.15 486 SER B CA 1
ATOM 7865 C C . SER B 1 486 ? 11.506 45.534 19.753 1.00 26.63 486 SER B C 1
ATOM 7866 O O . SER B 1 486 ? 10.731 44.790 19.165 1.00 23.83 486 SER B O 1
ATOM 7869 N N . GLN B 1 487 ? 11.478 46.853 19.615 1.00 26.22 487 GLN B N 1
ATOM 7870 C CA . GLN B 1 487 ? 10.424 47.524 18.894 1.00 26.20 487 GLN B CA 1
ATOM 7871 C C . GLN B 1 487 ? 10.471 47.178 17.401 1.00 26.95 487 GLN B C 1
ATOM 7872 O O . GLN B 1 487 ? 9.434 46.865 16.814 1.00 27.39 487 GLN B O 1
ATOM 7878 N N . TRP B 1 488 ? 11.671 47.159 16.811 1.00 23.22 488 TRP B N 1
ATOM 7879 C CA . TRP B 1 488 ? 11.848 46.761 15.421 1.00 21.12 488 TRP B CA 1
ATOM 7880 C C . TRP B 1 488 ? 11.366 45.322 15.209 1.00 23.01 488 TRP B C 1
ATOM 7881 O O . TRP B 1 488 ? 10.664 45.058 14.233 1.00 23.35 488 TRP B O 1
ATOM 7892 N N . LEU B 1 489 ? 11.598 44.452 16.196 1.00 21.06 489 LEU B N 1
ATOM 7893 C CA . LEU B 1 489 ? 11.231 43.030 16.039 1.00 23.23 489 LEU B CA 1
ATOM 7894 C C . LEU B 1 489 ? 9.707 42.864 16.077 1.00 23.94 489 LEU B C 1
ATOM 7895 O O . LEU B 1 489 ? 9.139 42.128 15.279 1.00 26.25 489 LEU B O 1
ATOM 7900 N N . VAL B 1 490 ? 9.059 43.567 16.991 1.00 26.68 490 VAL B N 1
ATOM 7901 C CA . VAL B 1 490 ? 7.606 43.544 17.070 1.00 29.40 490 VAL B CA 1
ATOM 7902 C C . VAL B 1 490 ? 7.042 43.927 15.704 1.00 31.91 490 VAL B C 1
ATOM 7903 O O . VAL B 1 490 ? 6.231 43.183 15.139 1.00 34.78 490 VAL B O 1
ATOM 7907 N N . GLU B 1 491 ? 7.561 45.007 15.121 1.00 31.43 491 GLU B N 1
ATOM 7908 C CA . GLU B 1 491 ? 7.090 45.493 13.828 1.00 34.44 491 GLU B CA 1
ATOM 7909 C C . GLU B 1 491 ? 7.329 44.485 12.713 1.00 36.74 491 GLU B C 1
ATOM 7910 O O . GLU B 1 491 ? 6.394 44.061 12.031 1.00 38.46 491 GLU B O 1
ATOM 7916 N N . TYR B 1 492 ? 8.581 44.065 12.558 1.00 33.04 492 TYR B N 1
ATOM 7917 C CA . TYR B 1 492 ? 8.920 43.148 11.485 1.00 31.67 492 TYR B CA 1
ATOM 7918 C C . TYR B 1 492 ? 8.148 41.839 11.607 1.00 35.74 492 TYR B C 1
ATOM 7919 O O . TYR B 1 492 ? 7.725 41.289 10.590 1.00 37.08 492 TYR B O 1
ATOM 7928 N N . THR B 1 493 ? 8.111 41.270 12.813 1.00 38.30 493 THR B N 1
ATOM 7929 C CA . THR B 1 493 ? 7.654 39.892 13.003 1.00 43.00 493 THR B CA 1
ATOM 7930 C C . THR B 1 493 ? 6.153 39.764 13.150 1.00 49.30 493 THR B C 1
ATOM 7931 O O . THR B 1 493 ? 5.633 38.649 13.239 1.00 50.86 493 THR B O 1
ATOM 7935 N N . GLN B 1 494 ? 5.455 40.872 13.342 1.00 54.70 494 GLN B N 1
ATOM 7936 C CA . GLN B 1 494 ? 4.031 40.710 13.579 1.00 62.21 494 GLN B CA 1
ATOM 7937 C C . GLN B 1 494 ? 3.203 40.985 12.339 1.00 65.83 494 GLN B C 1
ATOM 7938 O O . GLN B 1 494 ? 2.161 40.357 12.130 1.00 67.81 494 GLN B O 1
ATOM 7944 N N . GLN B 1 495 ? 3.797 41.749 11.429 1.00 70.13 495 GLN B N 1
ATOM 7945 C CA . GLN B 1 495 ? 3.230 41.984 10.110 1.00 74.27 495 GLN B CA 1
ATOM 7946 C C . GLN B 1 495 ? 4.348 42.306 9.128 1.00 76.86 495 GLN B C 1
ATOM 7947 O O . GLN B 1 495 ? 5.407 42.789 9.530 1.00 76.82 495 GLN B O 1
ATOM 7953 N N . ARG B 1 496 ? 4.050 42.171 7.839 1.00 80.19 496 ARG B N 1
ATOM 7954 C CA . ARG B 1 496 ? 5.072 42.213 6.795 1.00 83.44 496 ARG B CA 1
ATOM 7955 C C . ARG B 1 496 ? 6.234 41.283 7.144 1.00 84.99 496 ARG B C 1
ATOM 7956 O O . ARG B 1 496 ? 7.388 41.707 7.264 1.00 85.25 496 ARG B O 1
ATOM 7964 N N . LEU B 1 497 ? 5.871 40.051 7.486 1.00 86.43 497 LEU B N 1
ATOM 7965 C CA . LEU B 1 497 ? 6.524 38.863 6.951 1.00 88.16 497 LEU B CA 1
ATOM 7966 C C . LEU B 1 497 ? 5.573 37.698 7.198 1.00 89.73 497 LEU B C 1
ATOM 7967 O O . LEU B 1 497 ? 4.969 37.155 6.265 1.00 89.67 497 LEU B O 1
ATOM 7972 N N . SER B 1 498 ? 5.445 37.334 8.472 1.00 91.54 498 SER B N 1
ATOM 7973 C CA . SER B 1 498 ? 4.188 36.828 9.013 1.00 92.89 498 SER B CA 1
ATOM 7974 C C . SER B 1 498 ? 3.049 37.692 8.482 1.00 93.89 498 SER B C 1
ATOM 7975 O O . SER B 1 498 ? 3.040 38.909 8.678 1.00 94.48 498 SER B O 1
ATOM 7978 N N . LEU B 1 499 ? 2.125 37.070 7.755 1.00 94.92 499 LEU B N 1
ATOM 7979 C CA . LEU B 1 499 ? 1.569 37.699 6.559 1.00 95.92 499 LEU B CA 1
ATOM 7980 C C . LEU B 1 499 ? 0.234 38.420 6.774 1.00 96.63 499 LEU B C 1
ATOM 7981 O O . LEU B 1 499 ? -0.749 38.139 6.093 1.00 96.56 499 LEU B O 1
ATOM 7986 N N . ALA B 1 500 ? 0.232 39.425 7.647 1.00 97.75 500 ALA B N 1
ATOM 7987 C CA . ALA B 1 500 ? -0.960 40.241 7.878 1.00 98.59 500 ALA B CA 1
ATOM 7988 C C . ALA B 1 500 ? -0.791 41.211 9.046 1.00 99.41 500 ALA B C 1
ATOM 7989 O O . ALA B 1 500 ? 0.099 41.040 9.885 1.00 99.35 500 ALA B O 1
ATOM 7991 N N . SER B 1 501 ? -1.650 42.233 9.070 1.00 100.39 501 SER B N 1
ATOM 7992 C CA . SER B 1 501 ? -1.793 43.150 10.205 1.00 100.84 501 SER B CA 1
ATOM 7993 C C . SER B 1 501 ? -1.027 44.463 10.017 1.00 101.14 501 SER B C 1
ATOM 7994 O O . SER B 1 501 ? -0.101 44.560 9.209 1.00 101.14 501 SER B O 1
#

B-factor: mean 30.64, std 15.04, range [8.02, 116.1]

InterPro domains:
  IPR000447 FAD-dependent glycerol-3-phosphate dehydrogenase [PR01001] (4-16)
  IPR000447 FAD-dependent glycerol-3-phosphate dehydrogenase [PR01001] (17-27)
  IPR000447 FAD-dependent glycerol-3-phosphate dehydrogenase [PR01001] (33-45)
  IPR000447 FAD-dependent glycerol-3-phosphate dehydrogenase [PR01001] (78-90)
  IPR000447 FAD-dependent glycerol-3-phosphate dehydrogenase [PR01001] (313-319)
  IPR000447 FAD-dependent glycerol-3-phosphate dehydrogenase [PR01001] (347-359)
  IPR000447 FAD-dependent glycerol-3-phosphate dehydrogenase [PS00977] (9-26)
  IPR000447 FAD-dependent glycerol-3-phosphate dehydrogenase [PTHR11985] (3-498)
  IPR006076 FAD dependent oxidoreductase [PF01266] (5-323)
  IPR031656 Alpha-glycerophosphate oxidase, C-terminal [PF16901] (381-494)
  IPR036188 FAD/NAD(P)-binding domain superfamily [G3DSA:3.50.50.60] (5-388)
  IPR036188 FAD/NAD(P)-binding domain superfamily [SSF51905] (1-374)
  IPR038299 Alpha-glycerophosphate oxidase, C-terminal domain superfamily [G3DSA:1.10.8.870] (391-461)